Protein AF-A0A2A2RC29-F1 (afdb_monomer_lite)

pLDDT: mean 73.58, std 26.96, range [25.34, 98.88]

Sequence (841 aa):
MHTQARALPAPRGRGKPRPLSRSKAPARAATFPAADDDPPRPARPAPHPARARPPRRGAGRARVPPGRRHPGELRRRPARGSQLLLRPGARRRAVRLDGRFPRRRARAAGAGQVHRRRAAPRARRPPRARSRAAPPRAAGHRARHYLHGLHPAPRRHRVLLHARRRAGPRGALRPPRRPRAGAPLPARGRRRRPLVARHRGSTARGAGPRRRRRPRPRGLVGGSAVNLRRLLLPLALALPVAAPAGYVIEDVAPPPGIRPAIAALTFTPAGELVVATRDGEVWLRARDGAWRRFAAGLDEPTGLIADSARRIHVAHRPEILRAEDLDGDGAAETFGVIGGDWGLSPNYHAFFFGLARDATGALFGAPSLESTVTSGPEQKAAYPNLPVRGPRSLGDVLEFSGHRSETPWRGWMLRITPDGRSEPFASGFRQANGLGLSPEGALFATDNQGDYKPSTGLLHVAAGDFHGHPSGLKWEPGHDPAALSLEGLWRRLKTPAVVFPHGPMGQSPGQPVWDTTRGAFGPYAGQVFVGDYSRLVVRAELEEVAGTWQGACFPFLGRNDAPPHVRGARLKSGSTRAAFGPDGALYLGATAGWGAGEDGLQRVRWDGHASFEVRSWRLTDEGFRLTFTQPADPAHLADPARFPLRRFRYLYHARYGSPRVDETPVALVALRPAADGLSVELIPRELEPGFVYELSLPELRAAEGGPLANSLAYYTLNRRRDGRGTTGGTTRLAAPGEGTRGGRESAADLRAPGALIAAGAEVYRLYCAGCHQPDGRGIPGGAANFLEDRTRLAKPDRDLLALIEQGNEARAMPAFGAILSPLQRQAVLAYLRSAFGAPAP

Foldseek 3Di:
DDDDDDDDDDDDDDDDDDDDDDDDDDDDDDDDDDDDDDDDDDDDDDDDDDDDDDDDDDDDDDDDDDDDDDDDDDDDDDDDDDDDDDDDDDDDDDDDDDDDDDDDDDDDDDDDDDDDDDDDDDDDDDDDDDDDDDDDDDDDDDDDDDDDDDDDDDDDDDDDDDDDDDDDDDDDDDDDDDDDDDDDDDDDDDDDDDDDDDDDDDYDDDDDDDDDDDDYDDDDDDDDDDDDDDDDDPPPPPDPPPAAQQKEKAFQDDDPPDFLQFQAWDAEPVFWIWTDHQQAWIKTADPVGDIDTADGDANRFNEWDHPHLAWIWTDGLAAIWTFGDDPPPSYGPDTDGQAGQQKDDPAPLQTKHDWEAFPQRKTKIAGAWGFCPPPDPVCVVCRVVGDIGAAFDPDAQPDDQRTASTGARHQFMWIQHRNRYTDTFEGAAHRQQAWYAAPVRFIWTWGFFWFLRQAIAIAGGGGHAHAGHGRNCVNPVPDDSVPDDLVVSLLRHDYHQEGQHAFLSAGAKAYKDAQCVCAQSHDQHRWIWIDHLQQWIKIWDWDQAPNGIHFKIFTDFRLLCDPPNYDYDRGWHQFHYWDQTPSSWIKTAHRPSPDNTDRGIMTMGGPPDDAWAFNGWAADQQAIKTFISAAWAVVCQQDQVQWFKWKWFFARHRGIHTDTPPIGTWRFPGKAADPRSGMIGTGTPDDAWLIKMKTFRQPIAHNVRGTHSTGIMITQRQAHNVGDGDRSTRYDHADVVRDRQHPVRLLVPCPDLVSLLVLLLVLCVSHPCSACNNQRCGDPQAGDRLAVPVVVLVDDLVVQLVCQQPPDVSRPGDHCVRRDDSSNSVSNNSNCCVRRHDPDD

Radius of gyration: 39.43 Å; chains: 1; bounding box: 120×120×118 Å

Secondary structure (DSSP, 8-state):
-------------------------------------PPPPPPPP-PPP---PPP----------------------------------------------------------------------------------------------------------------------PPPPPPPPP-----------------------------------------------------------PPP-SEEEEE-PPPTT----EEEEEE-TT--EEEEETTS-EEEE-TT--EEEEE---S---EEEEEETTEEEEEETTEEEEEE-SSSSSS--EEEEEE--S-B-S-TT--EEEEEE-TTS-EEEEEPPEE-TT--HHHHHHGGGS--BS------SSS--SEE--STTTTEEEEEPTT--EEEEEE--S---EEEE-TT--EEEEE--BTTB-SEEEEEE-TT-B-S-GGGGGGSTT--GGG--HHHHHHHB---SEEE-TBTTBSSEEEEEE--STTTT-TTTT-EEEEETTTEEEEEEEEE-SS-EEEEEEEEESSS-STTTEEESPPPTTEEEEEE-TTS-EEEEE-GGGSS---EEEEEEE-S---S-EEEEEE-SSSEEEEESSPBPTTGGG-GGGS-EEEEEEE-SSSSS--EEEEEE--EEEEEE-TTSSEEEEEES---SSEEEEEE-TT-BBTTSPBPSS-EEEEEESB-TTS-B-TTTTEEPPPTT-----TTTGGGGTTSHHHHHHHHHHHIIIIIHHHH-TTS---TTSSPPTTT-GGGTSS-HHHHHHHHHH-BGGGTB---TTTS-HHHHHHHHHHHHHHHPPPP-

Structure (mmCIF, N/CA/C/O backbone):
data_AF-A0A2A2RC29-F1
#
_entry.id   AF-A0A2A2RC29-F1
#
loop_
_atom_site.group_PDB
_atom_site.id
_atom_site.type_symbol
_atom_site.label_atom_id
_atom_site.label_alt_id
_atom_site.label_comp_id
_atom_site.label_asym_id
_atom_site.label_entity_id
_atom_site.label_seq_id
_atom_site.pdbx_PDB_ins_code
_atom_site.Cartn_x
_atom_site.Cartn_y
_atom_site.Cartn_z
_atom_site.occupancy
_atom_site.B_iso_or_equiv
_atom_site.auth_seq_id
_atom_site.auth_comp_id
_atom_site.auth_asym_id
_atom_site.auth_atom_id
_atom_site.pdbx_PDB_model_num
ATOM 1 N N . MET A 1 1 ? 47.752 10.090 -47.793 1.00 35.06 1 MET A N 1
ATOM 2 C CA . MET A 1 1 ? 48.934 9.406 -47.216 1.00 35.06 1 MET A CA 1
ATOM 3 C C . MET A 1 1 ? 48.609 7.920 -47.046 1.00 35.06 1 MET A C 1
ATOM 5 O O . MET A 1 1 ? 47.431 7.595 -47.061 1.00 35.06 1 MET A O 1
ATOM 9 N N . HIS A 1 2 ? 49.640 7.070 -46.991 1.00 32.81 2 HIS A N 1
ATOM 10 C CA . HIS A 1 2 ? 49.686 5.587 -47.013 1.00 32.81 2 HIS A CA 1
ATOM 11 C C . HIS A 1 2 ? 48.441 4.798 -46.521 1.00 32.81 2 HIS A C 1
ATOM 13 O O . HIS A 1 2 ? 47.863 5.177 -45.511 1.00 32.81 2 HIS A O 1
ATOM 19 N N . THR A 1 3 ? 47.892 3.759 -47.192 1.00 35.97 3 THR A N 1
ATOM 20 C CA . THR A 1 3 ? 48.427 2.515 -47.848 1.00 35.97 3 THR A CA 1
ATOM 21 C C . THR A 1 3 ? 48.904 1.437 -46.849 1.00 35.97 3 THR A C 1
ATOM 23 O O . THR A 1 3 ? 49.610 1.800 -45.921 1.00 35.97 3 THR A O 1
ATOM 26 N N . GLN A 1 4 ? 48.646 0.118 -46.984 1.00 38.22 4 GLN A N 1
ATOM 27 C CA . GLN A 1 4 ? 47.944 -0.676 -48.026 1.00 38.22 4 GLN A CA 1
ATOM 28 C C . GLN A 1 4 ? 47.451 -2.067 -47.501 1.00 38.22 4 GLN A C 1
ATOM 30 O O . GLN A 1 4 ? 47.449 -2.302 -46.299 1.00 38.22 4 GLN A O 1
ATOM 35 N N . ALA A 1 5 ? 46.990 -2.961 -48.397 1.00 38.28 5 ALA A N 1
ATOM 36 C CA . ALA A 1 5 ? 46.241 -4.211 -48.126 1.00 38.28 5 ALA A CA 1
ATOM 37 C C . ALA A 1 5 ? 47.074 -5.534 -48.129 1.00 38.28 5 ALA A C 1
ATOM 39 O O . ALA A 1 5 ? 48.299 -5.470 -48.184 1.00 38.28 5 ALA A O 1
ATOM 40 N N . ARG A 1 6 ? 46.372 -6.700 -48.196 1.00 35.47 6 ARG A N 1
ATOM 41 C CA . ARG A 1 6 ? 46.787 -8.148 -48.277 1.00 35.47 6 ARG A CA 1
ATOM 42 C C . ARG A 1 6 ? 46.619 -8.935 -46.952 1.00 35.47 6 ARG A C 1
ATOM 44 O O . ARG A 1 6 ? 46.794 -8.344 -45.899 1.00 35.47 6 ARG A O 1
ATOM 51 N N . ALA A 1 7 ? 46.310 -10.248 -46.910 1.00 32.03 7 ALA A N 1
ATOM 52 C CA . ALA A 1 7 ? 45.766 -11.210 -47.902 1.00 32.03 7 ALA A CA 1
ATOM 53 C C . ALA A 1 7 ? 45.244 -12.518 -47.213 1.00 32.03 7 ALA A C 1
ATOM 55 O O . ALA A 1 7 ? 45.370 -12.671 -46.002 1.00 32.03 7 ALA A O 1
ATOM 56 N N . LEU A 1 8 ? 44.696 -13.467 -47.994 1.00 36.19 8 LEU A N 1
ATOM 57 C CA . LEU A 1 8 ? 44.400 -14.885 -47.658 1.00 36.19 8 LEU A CA 1
ATOM 58 C C . LEU A 1 8 ? 45.206 -15.808 -48.610 1.00 36.19 8 LEU A C 1
ATOM 60 O O . LEU A 1 8 ? 45.517 -15.344 -49.712 1.00 36.19 8 LEU A O 1
ATOM 64 N N . PRO A 1 9 ? 45.566 -17.067 -48.24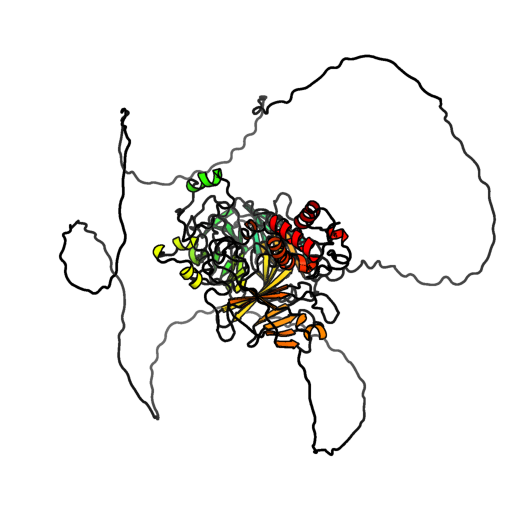6 1.00 47.72 9 PRO A N 1
ATOM 65 C CA . PRO A 1 9 ? 44.706 -18.228 -48.577 1.00 47.72 9 PRO A CA 1
ATOM 66 C C . PRO A 1 9 ? 44.802 -19.465 -47.629 1.00 47.72 9 PRO A C 1
ATOM 68 O O . PRO A 1 9 ? 45.563 -19.493 -46.669 1.00 47.72 9 PRO A O 1
ATOM 71 N N . ALA A 1 10 ? 44.020 -20.510 -47.941 1.00 36.09 10 ALA A N 1
ATOM 72 C CA . ALA A 1 10 ? 44.054 -21.884 -47.381 1.00 36.09 10 ALA A CA 1
ATOM 73 C C . ALA A 1 10 ? 44.662 -22.867 -48.450 1.00 36.09 10 ALA A C 1
ATOM 75 O O . ALA A 1 10 ? 45.294 -22.324 -49.361 1.00 36.09 10 ALA A O 1
ATOM 76 N N . PRO A 1 11 ? 44.489 -24.229 -48.499 1.00 59.06 11 PRO A N 1
ATOM 77 C CA . PRO A 1 11 ? 43.683 -25.173 -47.684 1.00 59.06 11 PRO A CA 1
ATOM 78 C C . PRO A 1 11 ? 44.300 -26.604 -47.456 1.00 59.06 11 PRO A C 1
ATOM 80 O O . PRO A 1 11 ? 45.472 -26.838 -47.725 1.00 59.06 11 PRO A O 1
ATOM 83 N N . ARG A 1 12 ? 43.430 -27.587 -47.110 1.00 33.97 12 ARG A N 1
ATOM 84 C CA . ARG A 1 12 ? 43.559 -29.083 -47.101 1.00 33.97 12 ARG A CA 1
ATOM 85 C C . ARG A 1 12 ? 43.962 -29.734 -45.752 1.00 33.97 12 ARG A C 1
ATOM 87 O O . ARG A 1 12 ? 44.899 -29.281 -45.121 1.00 33.97 12 ARG A O 1
ATOM 94 N N . GLY A 1 13 ? 43.333 -30.836 -45.302 1.00 28.95 13 GLY A N 1
ATOM 95 C CA . GLY A 1 13 ? 42.077 -31.465 -45.764 1.00 28.95 13 GLY A CA 1
ATOM 96 C C . GLY A 1 13 ? 41.855 -32.939 -45.344 1.00 28.95 13 GLY A C 1
ATOM 97 O O . GLY A 1 13 ? 42.695 -33.531 -44.685 1.00 28.95 13 GLY A O 1
ATOM 98 N N . ARG A 1 14 ? 40.758 -33.527 -45.869 1.00 32.22 14 ARG A N 1
ATOM 99 C CA . ARG A 1 14 ? 40.349 -34.963 -45.896 1.00 32.22 14 ARG A CA 1
ATOM 100 C C . ARG A 1 14 ? 39.811 -35.615 -44.599 1.00 32.22 14 ARG A C 1
ATOM 102 O O . ARG A 1 14 ? 40.452 -35.618 -43.563 1.00 32.22 14 ARG A O 1
ATOM 109 N N . GLY A 1 15 ? 38.642 -36.259 -44.737 1.00 27.91 15 GLY A N 1
ATOM 110 C CA . GLY A 1 15 ? 37.956 -37.090 -43.731 1.00 27.91 15 GLY A CA 1
ATOM 111 C C . GLY A 1 15 ? 36.445 -37.168 -44.017 1.00 27.91 15 GLY A C 1
ATOM 112 O O . GLY A 1 15 ? 35.731 -36.199 -43.774 1.00 27.91 15 GLY A O 1
ATOM 113 N N . LYS A 1 16 ? 35.951 -38.257 -44.633 1.00 31.53 16 LYS A N 1
ATOM 114 C CA . LYS A 1 16 ? 34.542 -38.419 -45.079 1.00 31.53 16 LYS A CA 1
ATOM 115 C C . LYS A 1 16 ? 34.203 -39.921 -45.316 1.00 31.53 16 LYS A C 1
ATOM 117 O O . LYS A 1 16 ? 35.120 -40.730 -45.236 1.00 31.53 16 LYS A O 1
ATOM 122 N N . PRO A 1 17 ? 32.934 -40.323 -45.556 1.00 60.78 17 PRO A N 1
ATOM 123 C CA . PRO A 1 17 ? 32.068 -41.015 -44.583 1.00 60.78 17 PRO A CA 1
ATOM 124 C C . PRO A 1 17 ? 31.687 -42.451 -45.031 1.00 60.78 17 PRO A C 1
ATOM 126 O O . PRO A 1 17 ? 32.194 -42.890 -46.056 1.00 60.78 17 PRO A O 1
ATOM 129 N N . ARG A 1 18 ? 30.719 -43.124 -44.366 1.00 36.75 18 ARG A N 1
ATOM 130 C CA . ARG A 1 18 ? 29.594 -43.901 -44.981 1.00 36.75 18 ARG A CA 1
ATOM 131 C C . ARG A 1 18 ? 28.565 -44.412 -43.915 1.00 36.75 18 ARG A C 1
ATOM 133 O O . ARG A 1 18 ? 28.806 -44.149 -42.741 1.00 36.75 18 ARG A O 1
ATOM 140 N N . PRO A 1 19 ? 27.378 -44.968 -44.291 1.00 59.19 19 PRO A N 1
ATOM 141 C CA . PRO A 1 19 ? 26.133 -44.866 -43.497 1.00 59.19 19 PRO A CA 1
ATOM 142 C C . PRO A 1 19 ? 25.357 -46.211 -43.366 1.00 59.19 19 PRO A C 1
ATOM 144 O O . PRO A 1 19 ? 25.976 -47.255 -43.532 1.00 59.19 19 PRO A O 1
ATOM 147 N N . LEU A 1 20 ? 24.018 -46.148 -43.159 1.00 31.28 20 LEU A N 1
ATOM 148 C CA . LEU A 1 20 ? 22.899 -47.113 -43.419 1.00 31.28 20 LEU A CA 1
ATOM 149 C C . LEU A 1 20 ? 21.907 -47.130 -42.219 1.00 31.28 20 LEU A C 1
ATOM 151 O O . LEU A 1 20 ? 22.330 -46.836 -41.110 1.00 31.28 20 LEU A O 1
ATOM 155 N N . SER A 1 21 ? 20.591 -47.410 -42.321 1.00 30.47 21 SER A N 1
ATOM 156 C CA . SER A 1 21 ? 19.686 -47.749 -43.452 1.00 30.47 21 SER A CA 1
ATOM 157 C C . SER A 1 21 ? 18.232 -47.211 -43.231 1.00 30.47 21 SER A C 1
ATOM 159 O O . SER A 1 21 ? 18.038 -46.309 -42.422 1.00 30.47 21 SER A O 1
ATOM 161 N N . ARG A 1 22 ? 17.213 -47.696 -43.979 1.00 34.91 22 ARG A N 1
ATOM 162 C CA . ARG A 1 22 ? 15.808 -47.194 -44.028 1.00 34.91 22 ARG A CA 1
ATOM 163 C C . ARG A 1 22 ? 14.739 -48.268 -43.701 1.00 34.91 22 ARG A C 1
ATOM 165 O O . ARG A 1 22 ? 14.815 -49.358 -44.256 1.00 34.91 22 ARG A O 1
ATOM 172 N N . SER A 1 23 ? 13.642 -47.859 -43.048 1.00 30.03 23 SER A N 1
ATOM 173 C CA . SER A 1 23 ? 12.230 -48.312 -43.223 1.00 30.03 23 SER A CA 1
ATOM 174 C C . SER A 1 23 ? 11.292 -47.197 -42.680 1.00 30.03 23 SER A C 1
ATOM 176 O O . SER A 1 23 ? 11.787 -46.325 -41.971 1.00 30.03 23 SER A O 1
ATOM 178 N N . LYS A 1 24 ? 9.999 -46.975 -42.996 1.00 31.06 24 LYS A N 1
ATOM 179 C CA . LYS A 1 24 ? 8.910 -47.573 -43.820 1.00 31.06 24 LYS A CA 1
ATOM 180 C C . LYS A 1 24 ? 7.951 -48.642 -43.226 1.00 31.06 24 LYS A C 1
ATOM 182 O O . LYS A 1 24 ? 8.068 -49.803 -43.582 1.00 31.06 24 LYS A O 1
ATOM 187 N N . ALA A 1 25 ? 6.895 -48.132 -42.560 1.00 30.48 25 ALA A N 1
ATOM 188 C CA . ALA A 1 25 ? 5.443 -48.423 -42.751 1.00 30.48 25 ALA A CA 1
ATOM 189 C C . ALA A 1 25 ? 4.873 -49.844 -42.436 1.00 30.48 25 ALA A C 1
ATOM 191 O O . ALA A 1 25 ? 5.657 -50.779 -42.323 1.00 30.48 25 ALA A O 1
ATOM 192 N N . PRO A 1 26 ? 3.528 -50.072 -42.402 1.00 51.44 26 PRO A N 1
ATOM 193 C CA . PRO A 1 26 ? 2.386 -49.164 -42.146 1.00 51.44 26 PRO A CA 1
ATOM 194 C C . PRO A 1 26 ? 1.284 -49.700 -41.166 1.00 51.44 26 PRO A C 1
ATOM 196 O O . PRO A 1 26 ? 1.188 -50.889 -40.900 1.00 51.44 26 PRO A O 1
ATOM 199 N N . ALA A 1 27 ? 0.393 -48.792 -40.736 1.00 30.16 27 ALA A N 1
ATOM 200 C CA . ALA A 1 27 ? -1.065 -48.921 -40.478 1.00 30.16 27 ALA A CA 1
ATOM 201 C C . ALA A 1 27 ? -1.732 -50.166 -39.818 1.00 30.16 27 ALA A C 1
ATOM 203 O O . ALA A 1 27 ? -1.671 -51.282 -40.328 1.00 30.16 27 ALA A O 1
ATOM 204 N N . ARG A 1 28 ? -2.633 -49.891 -38.852 1.00 27.69 28 ARG A N 1
ATOM 205 C CA . ARG A 1 28 ? -3.994 -50.481 -38.742 1.00 27.69 28 ARG A CA 1
ATOM 206 C C . ARG A 1 28 ? -4.916 -49.583 -37.896 1.00 27.69 28 ARG A C 1
ATOM 208 O O . ARG A 1 28 ? -4.420 -48.699 -37.205 1.00 27.69 28 ARG A O 1
ATOM 215 N N . ALA A 1 29 ? -6.236 -49.777 -37.986 1.00 31.00 29 ALA A N 1
ATOM 216 C CA . ALA A 1 29 ? -7.248 -48.930 -37.341 1.00 31.00 29 ALA A CA 1
ATOM 217 C C . ALA A 1 29 ? -8.412 -49.742 -36.735 1.00 31.00 29 ALA A C 1
ATOM 219 O O . ALA A 1 29 ? -8.773 -50.786 -37.274 1.00 31.00 29 ALA A O 1
ATOM 220 N N . ALA A 1 30 ? -8.996 -49.211 -35.656 1.00 28.84 30 ALA A N 1
ATOM 221 C CA . ALA A 1 30 ? -10.300 -49.537 -35.060 1.00 28.84 30 ALA A CA 1
ATOM 222 C C . ALA A 1 30 ? -10.688 -48.314 -34.189 1.00 28.84 30 ALA A C 1
ATOM 224 O O . ALA A 1 30 ? -9.869 -47.883 -33.384 1.00 28.84 30 ALA A O 1
ATOM 225 N N . THR A 1 31 ? -11.711 -47.507 -34.501 1.00 28.00 31 THR A N 1
ATOM 226 C CA . THR A 1 31 ? -13.172 -47.698 -34.318 1.00 28.00 31 THR A CA 1
ATOM 227 C C . THR A 1 31 ? -13.629 -47.797 -32.855 1.00 28.00 31 THR A C 1
ATOM 229 O O . THR A 1 31 ? -13.184 -48.669 -32.118 1.00 28.00 31 THR A O 1
ATOM 232 N N . PHE A 1 32 ? -14.546 -46.892 -32.481 1.00 34.31 32 PHE A N 1
ATOM 233 C CA . PHE A 1 32 ? -15.214 -46.757 -31.174 1.00 34.31 32 PHE A CA 1
ATOM 234 C C . PHE A 1 32 ? -16.062 -47.998 -30.795 1.00 34.31 32 PHE A C 1
ATOM 236 O O . PHE A 1 32 ? -16.360 -48.820 -31.663 1.00 34.31 32 PHE A O 1
ATOM 243 N N . PRO A 1 33 ? -16.475 -48.128 -29.517 1.00 38.88 33 PRO A N 1
ATOM 244 C CA . PRO A 1 33 ? -17.733 -47.489 -29.092 1.00 38.88 33 PRO A CA 1
ATOM 245 C C . PRO A 1 33 ? -17.566 -46.496 -27.924 1.00 38.88 33 PRO A C 1
ATOM 247 O O . PRO A 1 33 ? -16.510 -46.415 -27.302 1.00 38.88 33 PRO A O 1
ATOM 250 N N . ALA A 1 34 ? -18.632 -45.749 -27.633 1.00 32.78 34 ALA A N 1
ATOM 251 C CA . ALA A 1 34 ? -18.795 -44.951 -26.417 1.00 32.78 34 ALA A CA 1
ATOM 252 C C . ALA A 1 34 ? -19.962 -45.509 -25.581 1.00 32.78 34 ALA A C 1
ATOM 254 O O . ALA A 1 34 ? -20.892 -46.083 -26.147 1.00 32.78 34 ALA A O 1
ATOM 255 N N . ALA A 1 35 ? -19.906 -45.317 -24.263 1.00 29.36 35 ALA A N 1
ATOM 256 C CA . ALA A 1 35 ? -21.002 -45.525 -23.317 1.00 29.36 35 ALA A CA 1
ATOM 257 C C . ALA A 1 35 ? -20.781 -44.627 -22.083 1.00 29.36 35 ALA A C 1
ATOM 259 O O . ALA A 1 35 ? -19.648 -44.216 -21.816 1.00 29.36 35 ALA A O 1
ATOM 260 N N . ASP A 1 36 ? -21.865 -44.295 -21.390 1.00 30.91 36 ASP A N 1
ATOM 261 C CA . ASP A 1 36 ? -21.929 -43.344 -20.274 1.00 30.91 36 ASP A CA 1
ATOM 262 C C . ASP A 1 36 ? -21.401 -43.906 -18.939 1.00 30.91 36 ASP A C 1
ATOM 264 O O . ASP A 1 36 ? -21.341 -45.121 -18.768 1.00 30.91 36 ASP A O 1
ATOM 268 N N . ASP A 1 37 ? -21.102 -43.022 -17.972 1.00 30.33 37 ASP A N 1
ATOM 269 C CA . ASP A 1 37 ? -21.555 -43.200 -16.577 1.00 30.33 37 ASP A CA 1
ATOM 270 C C . ASP A 1 37 ? -21.432 -41.912 -15.716 1.00 30.33 37 ASP A C 1
ATOM 272 O O . ASP A 1 37 ? -20.758 -40.946 -16.085 1.00 30.33 37 ASP A O 1
ATOM 276 N N . ASP A 1 38 ? -22.143 -41.891 -14.581 1.00 31.39 38 ASP A N 1
ATOM 277 C CA . ASP A 1 38 ? -22.483 -40.714 -13.747 1.00 31.39 38 ASP A CA 1
ATOM 278 C C . ASP A 1 38 ? -21.303 -40.042 -12.978 1.00 31.39 38 ASP A C 1
ATOM 280 O O . ASP A 1 38 ? -20.370 -40.716 -12.526 1.00 31.39 38 ASP A O 1
ATOM 284 N N . PRO A 1 39 ? -21.357 -38.719 -12.685 1.00 36.69 39 PRO A N 1
ATOM 285 C CA . PRO A 1 39 ? -20.415 -38.061 -11.778 1.00 36.69 39 PRO A CA 1
ATOM 286 C C . PRO A 1 39 ? -20.733 -38.349 -10.290 1.00 36.69 39 PRO A C 1
ATOM 288 O O . PRO A 1 39 ? -21.889 -38.261 -9.861 1.00 36.69 39 PRO A O 1
ATOM 291 N N . PRO A 1 40 ? -19.723 -38.615 -9.435 1.00 35.75 40 PRO A N 1
ATOM 292 C CA . PRO A 1 40 ? -19.950 -39.031 -8.052 1.00 35.75 40 PRO A CA 1
ATOM 293 C C . PRO A 1 40 ? -20.492 -37.901 -7.161 1.00 35.75 40 PRO A C 1
ATOM 295 O O . PRO A 1 40 ? -19.892 -36.832 -7.026 1.00 35.75 40 PRO A O 1
ATOM 298 N N . ARG A 1 41 ? -21.610 -38.164 -6.471 1.00 33.12 41 ARG A N 1
ATOM 299 C CA . ARG A 1 41 ? -22.168 -37.262 -5.446 1.00 33.12 41 ARG A CA 1
ATOM 300 C C . ARG A 1 41 ? -21.316 -37.274 -4.161 1.00 33.12 41 ARG A C 1
ATOM 302 O O . ARG A 1 41 ? -20.838 -38.335 -3.761 1.00 33.12 41 ARG A O 1
ATOM 309 N N . PRO A 1 42 ? -21.164 -36.134 -3.458 1.00 38.94 42 PRO A N 1
ATOM 310 C CA . PRO A 1 42 ? -20.351 -36.057 -2.246 1.00 38.94 42 PRO A CA 1
ATOM 311 C C . PRO A 1 42 ? -21.005 -36.762 -1.047 1.00 38.94 42 PRO A C 1
ATOM 313 O O . PRO A 1 42 ? -22.197 -36.597 -0.776 1.00 38.94 42 PRO A O 1
ATOM 316 N N . ALA A 1 43 ? -20.200 -37.501 -0.280 1.00 32.78 43 ALA A N 1
ATOM 317 C CA . ALA A 1 43 ? -20.625 -38.125 0.972 1.00 32.78 43 ALA A CA 1
ATOM 318 C C . ALA A 1 43 ? -20.864 -37.087 2.089 1.00 32.78 43 ALA A C 1
ATOM 320 O O . ALA A 1 43 ? -20.161 -36.080 2.195 1.00 32.78 43 ALA A O 1
ATOM 321 N N . ARG A 1 44 ? -21.850 -37.350 2.958 1.00 33.06 44 ARG A N 1
ATOM 322 C CA . ARG A 1 44 ? -22.145 -36.520 4.141 1.00 33.06 44 ARG A CA 1
ATOM 323 C C . ARG A 1 44 ? -21.135 -36.784 5.273 1.00 33.06 44 ARG A C 1
ATOM 325 O O . ARG A 1 44 ? -20.810 -37.946 5.507 1.00 33.06 44 ARG A O 1
ATOM 332 N N . PRO A 1 45 ? -20.706 -35.762 6.038 1.00 36.41 45 PRO A N 1
ATOM 333 C CA . PRO A 1 45 ? -19.914 -35.964 7.249 1.00 36.41 45 PRO A CA 1
ATOM 334 C C . PRO A 1 45 ? -20.774 -36.457 8.427 1.00 36.41 45 PRO A C 1
ATOM 336 O O . PRO A 1 45 ? -21.909 -36.015 8.611 1.00 36.41 45 PRO A O 1
ATOM 339 N N . ALA A 1 46 ? -20.196 -37.330 9.256 1.00 31.19 46 ALA A N 1
ATOM 340 C CA . ALA A 1 46 ? -20.719 -37.755 10.560 1.00 31.19 46 ALA A CA 1
ATOM 341 C C . ALA A 1 46 ? -19.924 -37.075 11.712 1.00 31.19 46 ALA A C 1
ATOM 343 O O . ALA A 1 46 ? -18.845 -36.536 11.455 1.00 31.19 46 ALA A O 1
ATOM 344 N N . PRO A 1 47 ? -20.454 -37.002 12.952 1.00 42.31 47 PRO A N 1
ATOM 345 C CA . PRO A 1 47 ? -20.137 -35.894 13.865 1.00 42.31 47 PRO A CA 1
ATOM 346 C C . PRO A 1 47 ? -18.939 -36.085 14.818 1.00 42.31 47 PRO A C 1
ATOM 348 O O . PRO A 1 47 ? -18.432 -37.181 15.040 1.00 42.31 47 PRO A O 1
ATOM 351 N N . HIS A 1 48 ? -18.536 -34.967 15.436 1.00 38.16 48 HIS A N 1
ATOM 352 C CA . HIS A 1 48 ? -17.512 -34.861 16.484 1.00 38.16 48 HIS A CA 1
ATOM 353 C C . HIS A 1 48 ? -17.759 -35.743 17.730 1.00 38.16 48 HIS A C 1
ATOM 355 O O . HIS A 1 48 ? -18.864 -35.723 18.275 1.00 38.16 48 HIS A O 1
ATOM 361 N N . PRO A 1 49 ? -16.697 -36.328 18.320 1.00 40.56 49 PRO A N 1
ATOM 362 C CA . PRO A 1 49 ? -16.607 -36.599 19.755 1.00 40.56 49 PRO A CA 1
ATOM 363 C C . PRO A 1 49 ? -16.073 -35.378 20.541 1.00 40.56 49 PRO A C 1
ATOM 365 O O . PRO A 1 49 ? -15.450 -34.473 19.981 1.00 40.56 49 PRO A O 1
ATOM 368 N N . ALA A 1 50 ? -16.322 -35.345 21.855 1.00 29.84 50 ALA A N 1
ATOM 369 C CA . ALA A 1 50 ? -16.096 -34.176 22.716 1.00 29.84 50 ALA A CA 1
ATOM 370 C C . ALA A 1 50 ? -14.785 -34.208 23.547 1.00 29.84 50 ALA A C 1
ATOM 372 O O . ALA A 1 50 ? -13.962 -35.114 23.450 1.00 29.84 50 ALA A O 1
ATOM 373 N N . ARG A 1 51 ? -14.590 -33.163 24.366 1.00 36.88 51 ARG A N 1
ATOM 374 C CA . ARG A 1 51 ? -13.378 -32.868 25.161 1.00 36.88 51 ARG A CA 1
ATOM 375 C C . ARG A 1 51 ? -13.069 -33.905 26.255 1.00 36.88 51 ARG A C 1
ATOM 377 O O . ARG A 1 51 ? -13.971 -34.323 26.973 1.00 36.88 51 ARG A O 1
ATOM 384 N N . ALA A 1 52 ? -11.778 -34.116 26.531 1.00 28.70 52 ALA A N 1
ATOM 385 C CA . ALA A 1 52 ? -11.268 -34.698 27.781 1.00 28.70 52 ALA A CA 1
ATOM 386 C C . ALA A 1 52 ? -10.126 -33.840 28.380 1.00 28.70 52 ALA A C 1
ATOM 388 O O . ALA A 1 52 ? -9.508 -33.039 27.678 1.00 28.70 52 ALA A O 1
ATOM 389 N N . ARG A 1 53 ? -9.868 -33.968 29.692 1.00 31.42 53 ARG A N 1
ATOM 390 C CA . ARG A 1 53 ? -8.825 -33.226 30.443 1.00 31.42 53 ARG A CA 1
ATOM 391 C C . ARG A 1 53 ? -7.531 -34.054 30.602 1.00 31.42 53 ARG A C 1
ATOM 393 O O . ARG A 1 53 ? -7.617 -35.278 30.629 1.00 31.42 53 ARG A O 1
ATOM 400 N N . PRO A 1 54 ? -6.352 -33.423 30.785 1.00 38.31 54 PRO A N 1
ATOM 401 C CA . PRO A 1 54 ? -5.091 -34.136 31.005 1.00 38.31 54 PRO A CA 1
ATOM 402 C C . PRO A 1 54 ? -4.898 -34.597 32.470 1.00 38.31 54 PRO A C 1
ATOM 404 O O . PRO A 1 54 ? -5.248 -33.852 33.392 1.00 38.31 54 PRO A O 1
ATOM 407 N N . PRO A 1 55 ? -4.282 -35.772 32.715 1.00 39.53 55 PRO A N 1
ATOM 408 C CA . PRO A 1 55 ? -3.863 -36.219 34.047 1.00 39.53 55 PRO A CA 1
ATOM 409 C C . PRO A 1 55 ? -2.491 -35.647 34.468 1.00 39.53 55 PRO A C 1
ATOM 411 O O . PRO A 1 55 ? -1.737 -35.103 33.660 1.00 39.53 55 PRO A O 1
ATOM 414 N N . ARG A 1 56 ? -2.139 -35.792 35.755 1.00 32.91 56 ARG A N 1
ATOM 415 C CA . ARG A 1 56 ? -0.839 -35.397 36.337 1.00 32.91 56 ARG A CA 1
ATOM 416 C C . ARG A 1 56 ? -0.020 -36.620 36.778 1.00 32.91 56 ARG A C 1
ATOM 418 O O . ARG A 1 56 ? -0.581 -37.521 37.379 1.00 32.91 56 ARG A O 1
ATOM 425 N N . ARG A 1 57 ? 1.308 -36.524 36.606 1.00 34.75 57 ARG A N 1
ATOM 426 C CA . ARG A 1 57 ? 2.407 -37.151 37.388 1.00 34.75 57 ARG A CA 1
ATOM 427 C C . ARG A 1 57 ? 2.282 -38.632 37.819 1.00 34.75 57 ARG A C 1
ATOM 429 O O . ARG A 1 57 ? 1.574 -38.952 38.764 1.00 34.75 57 ARG A O 1
ATOM 436 N N . GLY A 1 58 ? 3.192 -39.457 37.297 1.00 26.69 58 GLY A N 1
ATOM 437 C CA . GLY A 1 58 ? 3.698 -40.697 37.912 1.00 26.69 58 GLY A CA 1
ATOM 438 C C . GLY A 1 58 ? 5.217 -40.801 37.683 1.00 26.69 58 GLY A C 1
ATOM 439 O O . GLY A 1 58 ? 5.735 -40.100 36.813 1.00 26.69 58 GLY A O 1
ATOM 440 N N . ALA A 1 59 ? 5.949 -41.605 38.463 1.00 30.45 59 ALA A N 1
ATOM 441 C CA . ALA A 1 59 ? 7.420 -41.679 38.414 1.00 30.45 59 ALA A CA 1
ATOM 442 C C . ALA A 1 59 ? 7.939 -43.125 38.284 1.00 30.45 59 ALA A C 1
ATOM 444 O O . ALA A 1 59 ? 7.327 -44.042 38.824 1.00 30.45 59 ALA A O 1
ATOM 445 N N . GLY A 1 60 ? 9.090 -43.328 37.624 1.00 26.59 60 GLY A N 1
ATOM 446 C CA . GLY A 1 60 ? 9.697 -44.655 37.438 1.00 26.59 60 GLY A CA 1
ATOM 447 C C . GLY A 1 60 ? 11.181 -44.619 37.038 1.00 26.59 60 GLY A C 1
ATOM 448 O O . GLY A 1 60 ? 11.572 -43.891 36.132 1.00 26.59 60 GLY A O 1
ATOM 449 N N . ARG A 1 61 ? 12.008 -45.405 37.743 1.00 29.66 61 ARG A N 1
ATOM 450 C CA . ARG A 1 61 ? 13.459 -45.634 37.521 1.00 29.66 61 ARG A CA 1
ATOM 451 C C . ARG A 1 61 ? 13.645 -46.527 36.268 1.00 29.66 61 ARG A C 1
ATOM 453 O O . ARG A 1 61 ? 12.843 -47.431 36.096 1.00 29.66 61 ARG A O 1
ATOM 460 N N . ALA A 1 62 ? 14.539 -46.304 35.294 1.00 28.59 62 ALA A N 1
ATOM 461 C CA . ALA A 1 62 ? 16.005 -46.109 35.268 1.00 28.59 62 ALA A CA 1
ATOM 462 C C . ALA A 1 62 ? 16.853 -47.411 35.262 1.00 28.59 62 ALA A C 1
ATOM 464 O O . ALA A 1 62 ? 16.908 -48.081 36.291 1.00 28.59 62 ALA A O 1
ATOM 465 N N . ARG A 1 63 ? 17.580 -47.698 34.152 1.00 26.89 63 ARG A N 1
ATOM 466 C CA . ARG A 1 63 ? 18.936 -48.327 34.078 1.00 26.89 63 ARG A CA 1
ATOM 467 C C . ARG A 1 63 ? 19.479 -48.480 32.631 1.00 26.89 63 ARG A C 1
ATOM 469 O O . ARG A 1 63 ? 18.713 -48.430 31.677 1.00 26.89 63 ARG A O 1
ATOM 476 N N . VAL A 1 64 ? 20.814 -48.592 32.528 1.00 29.86 64 VAL A N 1
ATOM 477 C CA . VAL A 1 64 ? 21.774 -48.588 31.374 1.00 29.86 64 VAL A CA 1
ATOM 478 C C . VAL A 1 64 ? 23.099 -49.205 31.941 1.00 29.86 64 VAL A C 1
ATOM 480 O O . VAL A 1 64 ? 23.228 -49.049 33.164 1.00 29.86 64 VAL A O 1
ATOM 483 N N . PRO A 1 65 ? 24.094 -49.860 31.253 1.00 55.62 65 PRO A N 1
ATOM 484 C CA . PRO A 1 65 ? 24.572 -49.905 29.833 1.00 55.62 65 PRO A CA 1
ATOM 485 C C . PRO A 1 65 ? 24.556 -51.386 29.266 1.00 55.62 65 PRO A C 1
ATOM 487 O O . PRO A 1 65 ? 23.649 -52.076 29.728 1.00 55.62 65 PRO A O 1
ATOM 490 N N . PRO A 1 66 ? 25.425 -51.957 28.355 1.00 51.66 66 PRO A N 1
ATOM 491 C CA . PRO A 1 66 ? 26.639 -51.438 27.674 1.00 51.66 66 PRO A CA 1
ATOM 492 C C . PRO A 1 66 ? 27.037 -51.858 26.220 1.00 51.66 66 PRO A C 1
ATOM 494 O O . PRO A 1 66 ? 26.918 -53.004 25.805 1.00 51.66 66 PRO A O 1
ATOM 497 N N . GLY A 1 67 ? 27.816 -50.959 25.584 1.00 29.03 67 GLY A N 1
ATOM 498 C CA . GLY A 1 67 ? 29.029 -51.286 24.793 1.00 29.03 67 GLY A CA 1
ATOM 499 C C . GLY A 1 67 ? 28.889 -51.392 23.262 1.00 29.03 67 GLY A C 1
ATOM 500 O O . GLY A 1 67 ? 27.794 -51.578 22.759 1.00 29.03 67 GLY A O 1
ATOM 501 N N . ARG A 1 68 ? 29.961 -51.318 22.445 1.00 31.41 68 ARG A N 1
ATOM 502 C CA . ARG A 1 68 ? 31.393 -50.906 22.602 1.00 31.41 68 ARG A CA 1
ATOM 503 C C . ARG A 1 68 ? 31.976 -50.920 21.151 1.00 31.41 68 ARG A C 1
ATOM 505 O O . ARG A 1 68 ? 31.737 -51.905 20.471 1.00 31.41 68 ARG A O 1
ATOM 512 N N . ARG A 1 69 ? 32.685 -49.935 20.569 1.00 29.36 69 ARG A N 1
ATOM 513 C CA . ARG A 1 69 ? 34.046 -49.408 20.858 1.00 29.36 69 ARG A CA 1
ATOM 514 C C . ARG A 1 69 ? 34.376 -48.153 19.994 1.00 29.36 69 ARG A C 1
ATOM 516 O O . ARG A 1 69 ? 33.667 -47.832 19.053 1.00 29.36 69 ARG A O 1
ATOM 523 N N . HIS A 1 70 ? 35.492 -47.505 20.340 1.00 28.45 70 HIS A N 1
ATOM 524 C CA . HIS A 1 70 ? 36.209 -46.386 19.680 1.00 28.45 70 HIS A CA 1
ATOM 525 C C . HIS A 1 70 ? 37.365 -46.921 18.771 1.00 28.45 70 HIS A C 1
ATOM 527 O O . HIS A 1 70 ? 37.507 -48.149 18.761 1.00 28.45 70 HIS A O 1
ATOM 533 N N . PRO A 1 71 ? 38.209 -46.122 18.048 1.00 53.16 71 PRO A N 1
ATOM 534 C CA . PRO A 1 71 ? 38.680 -44.742 18.318 1.00 53.16 71 PRO A CA 1
ATOM 535 C C . PRO A 1 71 ? 38.532 -43.704 17.173 1.00 53.16 71 PRO A C 1
ATOM 537 O O . PRO A 1 71 ? 38.169 -44.047 16.058 1.00 53.16 71 PRO A O 1
ATOM 540 N N . GLY A 1 72 ? 38.764 -42.401 17.414 1.00 29.33 72 GLY A N 1
ATOM 541 C CA . GLY A 1 72 ? 39.556 -41.832 18.524 1.00 29.33 72 GLY A CA 1
ATOM 542 C C . GLY A 1 72 ? 39.158 -40.459 19.082 1.00 29.33 72 GLY A C 1
ATOM 543 O O . GLY A 1 72 ? 38.142 -40.353 19.761 1.00 29.33 72 GLY A O 1
ATOM 544 N N . GLU A 1 73 ? 40.062 -39.480 18.952 1.00 33.81 73 GLU A N 1
ATOM 545 C CA . GLU A 1 73 ? 40.217 -38.325 19.868 1.00 33.81 73 GLU A CA 1
ATOM 546 C C . GLU A 1 73 ? 40.219 -36.984 19.055 1.00 33.81 73 GLU A C 1
ATOM 548 O O . GLU A 1 73 ? 39.342 -36.854 18.211 1.00 33.81 73 GLU A O 1
ATOM 553 N N . LEU A 1 74 ? 41.042 -35.926 19.166 1.00 30.64 74 LEU A N 1
ATOM 554 C CA . LEU A 1 74 ? 42.288 -35.667 19.897 1.00 30.64 74 LEU A CA 1
ATOM 555 C C . LEU A 1 74 ? 42.409 -34.179 20.324 1.00 30.64 74 LEU A C 1
ATOM 557 O O . LEU A 1 74 ? 43.190 -33.417 19.763 1.00 30.64 74 LEU A O 1
ATOM 561 N N . ARG A 1 75 ? 41.727 -33.832 21.430 1.00 33.72 75 ARG A N 1
ATOM 562 C CA . ARG A 1 75 ? 42.041 -32.702 22.353 1.00 33.72 75 ARG A CA 1
ATOM 563 C C . ARG A 1 75 ? 41.834 -31.245 21.859 1.00 33.72 75 ARG A C 1
ATOM 565 O O . ARG A 1 75 ? 41.764 -30.976 20.674 1.00 33.72 75 ARG A O 1
ATOM 572 N N . ARG A 1 76 ? 41.691 -30.241 22.753 1.00 28.48 76 ARG A N 1
ATOM 573 C CA . ARG A 1 76 ? 41.741 -30.227 24.244 1.00 28.48 76 ARG A CA 1
ATOM 574 C C . ARG A 1 76 ? 40.723 -29.240 24.872 1.00 28.48 76 ARG A C 1
ATOM 576 O O . ARG A 1 76 ? 40.314 -28.271 24.251 1.00 28.48 76 ARG A O 1
ATOM 583 N N . ARG A 1 77 ? 40.341 -29.518 26.128 1.00 27.89 77 ARG A N 1
ATOM 584 C CA . ARG A 1 77 ? 39.536 -28.696 27.082 1.00 27.89 77 ARG A CA 1
ATOM 585 C C . ARG A 1 77 ? 40.480 -27.796 27.947 1.00 27.89 77 ARG A C 1
ATOM 587 O O . ARG A 1 77 ? 41.676 -27.888 27.663 1.00 27.89 77 ARG A O 1
ATOM 594 N N . PRO A 1 78 ? 40.085 -27.055 29.033 1.00 48.62 78 PRO A N 1
ATOM 595 C CA . PRO A 1 78 ? 38.798 -26.946 29.783 1.00 48.62 78 PRO A CA 1
ATOM 596 C C . PRO A 1 78 ? 38.425 -25.474 30.199 1.00 48.62 78 PRO A C 1
ATOM 598 O O . PRO A 1 78 ? 38.948 -24.561 29.580 1.00 48.62 78 PRO A O 1
ATOM 601 N N . ALA A 1 79 ? 37.547 -25.107 31.164 1.00 30.05 79 ALA A N 1
ATOM 602 C CA . ALA A 1 79 ? 36.712 -25.803 32.173 1.00 30.05 79 ALA A CA 1
ATOM 603 C C . ALA A 1 79 ? 35.473 -24.962 32.628 1.00 30.05 79 ALA A C 1
ATOM 605 O O . ALA A 1 79 ? 35.513 -23.751 32.482 1.00 30.05 79 ALA A O 1
ATOM 606 N N . ARG A 1 80 ? 34.458 -25.626 33.239 1.00 30.34 80 ARG A N 1
ATOM 607 C CA . ARG A 1 80 ? 33.554 -25.251 34.389 1.00 30.34 80 ARG A CA 1
ATOM 608 C C . ARG A 1 80 ? 33.146 -23.761 34.583 1.00 30.34 80 ARG A C 1
ATOM 610 O O . ARG A 1 80 ? 34.000 -22.897 34.587 1.00 30.34 80 ARG A O 1
ATOM 617 N N . GLY A 1 81 ? 31.883 -23.380 34.828 1.00 27.45 81 GLY A N 1
ATOM 618 C CA . GLY A 1 81 ? 30.931 -23.816 35.887 1.00 27.45 81 GLY A CA 1
ATOM 619 C C . GLY A 1 81 ? 30.655 -22.610 36.829 1.00 27.45 81 GLY A C 1
ATOM 620 O O . GLY A 1 81 ? 31.549 -21.788 36.973 1.00 27.45 81 GLY A O 1
ATOM 621 N N . SER A 1 82 ? 29.499 -22.360 37.464 1.00 28.78 82 SER A N 1
ATOM 622 C CA . SER A 1 82 ? 28.328 -23.195 37.816 1.00 28.78 82 SER A CA 1
ATOM 623 C C . SER A 1 82 ? 27.016 -22.356 37.908 1.00 28.78 82 SER A C 1
ATOM 625 O O . SER A 1 82 ? 26.982 -21.217 37.456 1.00 28.78 82 SER A O 1
ATOM 627 N N . GLN A 1 83 ? 25.918 -22.924 38.439 1.00 30.52 83 GLN A N 1
ATOM 628 C CA . GLN A 1 83 ? 24.540 -22.374 38.437 1.00 30.52 83 GLN A CA 1
ATOM 629 C C . GLN A 1 83 ? 24.100 -21.657 39.748 1.00 30.52 83 GLN A C 1
ATOM 631 O O . GLN A 1 83 ? 24.841 -21.657 40.725 1.00 30.52 83 GLN A O 1
ATOM 636 N N . LEU A 1 84 ? 22.819 -21.219 39.760 1.00 26.88 84 LEU A N 1
ATOM 637 C CA . LEU A 1 84 ? 21.940 -20.723 40.853 1.00 26.88 84 LEU A CA 1
ATOM 638 C C . LEU A 1 84 ? 21.951 -19.205 41.151 1.00 26.88 84 LEU A C 1
ATOM 640 O O . LEU A 1 84 ? 22.957 -18.544 40.941 1.00 26.88 84 LEU A O 1
ATOM 644 N N . LEU A 1 85 ? 20.904 -18.607 41.755 1.00 28.41 85 LEU A N 1
ATOM 645 C CA . LEU A 1 85 ? 19.427 -18.652 41.564 1.00 28.41 85 LEU A CA 1
ATOM 646 C C . LEU A 1 85 ? 18.765 -17.682 42.585 1.00 28.41 85 LEU A C 1
ATOM 648 O O . LEU A 1 85 ? 19.318 -17.449 43.652 1.00 28.41 85 LEU A O 1
ATOM 652 N N . LEU A 1 86 ? 17.526 -17.248 42.306 1.00 27.20 86 LEU A N 1
ATOM 653 C CA . LEU A 1 86 ? 16.555 -16.610 43.229 1.00 27.20 86 LEU A CA 1
ATOM 654 C C . LEU A 1 86 ? 16.721 -15.117 43.628 1.00 27.20 86 LEU A C 1
ATOM 656 O O . LEU A 1 86 ? 17.701 -14.438 43.349 1.00 27.20 86 LEU A O 1
ATOM 660 N N . ARG A 1 87 ? 15.608 -14.606 44.178 1.00 25.95 87 ARG A N 1
ATOM 661 C CA . ARG A 1 87 ? 15.175 -13.222 44.496 1.00 25.95 87 ARG A CA 1
ATOM 662 C C . ARG A 1 87 ? 14.788 -13.165 46.007 1.00 25.95 87 ARG A C 1
ATOM 664 O O . ARG A 1 87 ? 14.847 -14.214 46.641 1.00 25.95 87 ARG A O 1
ATOM 671 N N . PRO A 1 88 ? 14.121 -12.113 46.543 1.00 45.47 88 PRO A N 1
ATOM 672 C CA . PRO A 1 88 ? 14.390 -10.665 46.515 1.00 45.47 88 PRO A CA 1
ATOM 673 C C . PRO A 1 88 ? 14.363 -10.010 47.927 1.00 45.47 88 PRO A C 1
ATOM 675 O O . PRO A 1 88 ? 13.782 -10.540 48.868 1.00 45.47 88 PRO A O 1
ATOM 678 N N . GLY A 1 89 ? 14.822 -8.758 48.034 1.00 26.14 89 GLY A N 1
ATOM 679 C CA . GLY A 1 89 ? 14.457 -7.834 49.123 1.00 26.14 89 GLY A CA 1
ATOM 680 C C . GLY A 1 89 ? 15.224 -6.509 48.992 1.00 26.14 89 GLY A C 1
ATOM 681 O O . GLY A 1 89 ? 16.387 -6.557 48.622 1.00 26.14 89 GLY A O 1
ATOM 682 N N . ALA A 1 90 ? 14.740 -5.279 49.203 1.00 27.86 90 ALA A N 1
ATOM 683 C CA . ALA A 1 90 ? 13.500 -4.641 49.679 1.00 27.86 90 ALA A CA 1
ATOM 684 C C . ALA A 1 90 ? 13.869 -3.605 50.766 1.00 27.86 90 ALA A C 1
ATOM 686 O O . ALA A 1 90 ? 14.633 -3.916 51.670 1.00 27.86 90 ALA A O 1
ATOM 687 N N . ARG A 1 91 ? 13.238 -2.415 50.721 1.00 30.02 91 ARG A N 1
ATOM 688 C CA . ARG A 1 91 ? 13.469 -1.223 51.587 1.00 30.02 91 ARG A CA 1
ATOM 689 C C . ARG A 1 91 ? 14.795 -0.501 51.263 1.00 30.02 91 ARG A C 1
ATOM 691 O O . ARG A 1 91 ? 15.853 -1.101 51.242 1.00 30.02 91 ARG A O 1
ATOM 698 N N . ARG A 1 92 ? 14.781 0.758 50.804 1.00 28.56 92 ARG A N 1
ATOM 699 C CA . ARG A 1 92 ? 14.374 2.019 51.475 1.00 28.56 92 ARG A CA 1
ATOM 700 C C . ARG A 1 92 ? 15.230 2.368 52.705 1.00 28.56 92 ARG A C 1
ATOM 702 O O . ARG A 1 92 ? 14.855 2.010 53.816 1.00 28.56 92 ARG A O 1
ATOM 709 N N . ARG A 1 93 ? 16.187 3.283 52.523 1.00 27.88 93 ARG A N 1
ATOM 710 C CA . ARG A 1 93 ? 16.074 4.678 53.007 1.00 27.88 93 ARG A CA 1
ATOM 711 C C . ARG A 1 93 ? 17.088 5.574 52.288 1.00 27.88 93 ARG A C 1
ATOM 713 O O . ARG A 1 93 ? 18.054 5.079 51.724 1.00 27.88 93 ARG A O 1
ATOM 720 N N . ALA A 1 94 ? 16.820 6.877 52.274 1.00 29.64 94 ALA A N 1
ATOM 721 C CA . ALA A 1 94 ? 17.709 7.885 51.709 1.00 29.64 94 ALA A CA 1
ATOM 722 C C . ALA A 1 94 ? 18.396 8.667 52.833 1.00 29.64 94 ALA A C 1
ATOM 724 O O . ALA A 1 94 ? 17.765 8.955 53.849 1.00 29.64 94 ALA A O 1
ATOM 725 N N . VAL A 1 95 ? 19.643 9.070 52.599 1.00 29.80 95 VAL A N 1
ATOM 726 C CA . VAL A 1 95 ? 20.331 10.139 53.330 1.00 29.80 95 VAL A CA 1
ATOM 727 C C . VAL A 1 95 ? 21.023 11.010 52.282 1.00 29.80 95 VAL A C 1
ATOM 729 O O . VAL A 1 95 ? 21.799 10.508 51.473 1.00 29.80 95 VAL A O 1
ATOM 732 N N . ARG A 1 96 ? 20.708 12.310 52.264 1.00 29.03 96 ARG A N 1
ATOM 733 C CA . ARG A 1 96 ? 21.568 13.322 51.630 1.00 29.03 96 ARG A CA 1
ATOM 734 C C . ARG A 1 96 ? 22.739 13.598 52.571 1.00 29.03 96 ARG A C 1
ATOM 736 O O . ARG A 1 96 ? 22.504 13.625 53.775 1.00 29.03 96 ARG A O 1
ATOM 743 N N . LEU A 1 97 ? 23.893 13.993 52.037 1.00 29.02 97 LEU A N 1
ATOM 744 C CA . LEU A 1 97 ? 24.432 15.334 52.309 1.00 29.02 97 LEU A CA 1
ATOM 745 C C . LEU A 1 97 ? 25.612 15.677 51.392 1.00 29.02 97 LEU A C 1
ATOM 747 O O . LEU A 1 97 ? 26.199 14.813 50.745 1.00 29.02 97 LEU A O 1
ATOM 751 N N . ASP A 1 98 ? 25.889 16.972 51.306 1.00 27.34 98 ASP A N 1
ATOM 752 C CA . ASP A 1 98 ? 26.887 17.585 50.438 1.00 27.34 98 ASP A CA 1
ATOM 753 C C . ASP A 1 98 ? 28.329 17.369 50.936 1.00 27.34 98 ASP A C 1
ATOM 755 O O . ASP A 1 98 ? 28.603 17.409 52.134 1.00 27.34 98 ASP A O 1
ATOM 759 N N . GLY A 1 99 ? 29.279 17.231 50.005 1.00 26.62 99 GLY A N 1
ATOM 760 C CA . GLY A 1 99 ? 30.716 17.150 50.292 1.00 26.62 99 GLY A CA 1
ATOM 761 C C . GLY A 1 99 ? 31.532 17.823 49.187 1.00 26.62 99 GLY A C 1
ATOM 762 O O . GLY A 1 99 ? 31.446 17.441 48.022 1.00 26.62 99 GLY A O 1
ATOM 763 N N . ARG A 1 100 ? 32.289 18.875 49.524 1.00 28.11 100 ARG A N 1
ATOM 764 C CA . ARG A 1 100 ? 32.987 19.724 48.539 1.00 28.11 100 ARG A CA 1
ATOM 765 C C . ARG A 1 100 ? 34.369 19.179 48.141 1.00 28.11 100 ARG A C 1
ATOM 767 O O . ARG A 1 100 ? 35.107 18.662 48.968 1.00 28.11 100 ARG A O 1
ATOM 774 N N . PHE A 1 101 ? 34.731 19.433 46.880 1.00 31.53 101 PHE A N 1
ATOM 775 C CA . PHE A 1 101 ? 36.096 19.534 46.323 1.00 31.53 101 PHE A CA 1
ATOM 776 C C . PHE A 1 101 ? 37.174 20.029 47.319 1.00 31.53 101 PHE A C 1
ATOM 778 O O . PHE A 1 101 ? 36.887 20.970 48.064 1.00 31.53 101 PHE A O 1
ATOM 785 N N . PRO A 1 102 ? 38.446 19.556 47.222 1.00 45.69 102 PRO A N 1
ATOM 786 C CA . PRO A 1 102 ? 39.387 20.258 46.321 1.00 45.69 102 PRO A CA 1
ATOM 787 C C . PRO A 1 102 ? 40.554 19.471 45.648 1.00 45.69 102 PRO A C 1
ATOM 789 O O . PRO A 1 102 ? 41.384 18.850 46.290 1.00 45.69 102 PRO A O 1
ATOM 792 N N . ARG A 1 103 ? 40.705 19.723 44.333 1.00 31.00 103 ARG A N 1
ATOM 793 C CA . ARG A 1 103 ? 41.934 20.141 43.594 1.00 31.00 103 ARG A CA 1
ATOM 794 C C . ARG A 1 103 ? 43.301 19.403 43.722 1.00 31.00 103 ARG A C 1
ATOM 796 O O . ARG A 1 103 ? 44.047 19.694 44.646 1.00 31.00 103 ARG A O 1
ATOM 803 N N . ARG A 1 104 ? 43.767 18.904 42.550 1.00 28.56 104 ARG A N 1
ATOM 804 C CA . ARG A 1 104 ? 45.170 18.921 42.003 1.00 28.56 104 ARG A CA 1
ATOM 805 C C . ARG A 1 104 ? 46.218 18.085 42.790 1.00 28.56 104 ARG A C 1
ATOM 807 O O . ARG A 1 104 ? 46.044 17.856 43.968 1.00 28.56 104 ARG A O 1
ATOM 814 N N . ARG A 1 105 ? 47.347 17.592 42.250 1.00 29.59 105 ARG A N 1
ATOM 815 C CA . ARG A 1 105 ? 48.210 17.815 41.048 1.00 29.59 105 ARG A CA 1
ATOM 816 C C . ARG A 1 105 ? 48.658 16.414 40.520 1.00 29.59 105 ARG A C 1
ATOM 818 O O . ARG A 1 105 ? 48.632 15.501 41.326 1.00 29.59 105 ARG A O 1
ATOM 825 N N . ALA A 1 106 ? 49.045 16.068 39.281 1.00 29.69 106 ALA A N 1
ATOM 826 C CA . ALA A 1 106 ? 49.657 16.663 38.069 1.00 29.69 106 ALA A CA 1
ATOM 827 C C . ALA A 1 106 ? 51.001 15.948 37.730 1.00 29.69 106 ALA A C 1
ATOM 829 O O . ALA A 1 106 ? 51.705 15.572 38.660 1.00 29.69 106 ALA A O 1
ATOM 830 N N . ARG A 1 107 ? 51.390 15.926 36.431 1.00 31.17 107 ARG A N 1
ATOM 831 C CA . ARG A 1 107 ? 52.671 15.444 35.814 1.00 31.17 107 ARG A CA 1
ATOM 832 C C . ARG A 1 107 ? 52.797 13.925 35.561 1.00 31.17 107 ARG A C 1
ATOM 834 O O . ARG A 1 107 ? 52.192 13.160 36.293 1.00 31.17 107 ARG A O 1
ATOM 841 N N . ALA A 1 108 ? 53.596 13.432 34.597 1.00 31.12 108 ALA A N 1
ATOM 842 C CA . ALA A 1 108 ? 54.163 13.946 33.314 1.00 31.12 108 ALA A CA 1
ATOM 843 C C . ALA A 1 108 ? 54.871 12.759 32.586 1.00 31.12 108 ALA A C 1
ATOM 845 O O . ALA A 1 108 ? 55.104 11.745 33.230 1.00 31.12 108 ALA A O 1
ATOM 846 N N . ALA A 1 109 ? 55.290 12.783 31.310 1.00 30.86 109 ALA A N 1
ATOM 847 C CA . ALA A 1 109 ? 55.153 13.763 30.214 1.00 30.86 10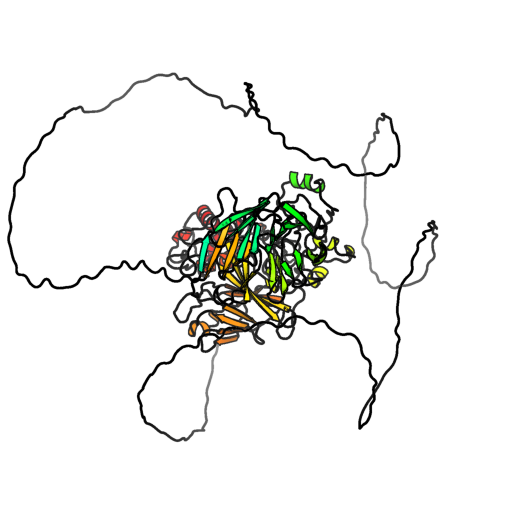9 ALA A CA 1
ATOM 848 C C . ALA A 1 109 ? 54.303 13.130 29.070 1.00 30.86 109 ALA A C 1
ATOM 850 O O . ALA A 1 109 ? 53.226 12.650 29.402 1.00 30.86 109 ALA A O 1
ATOM 851 N N . GLY A 1 110 ? 54.613 13.069 27.761 1.00 27.70 110 GLY A N 1
ATOM 852 C CA . GLY A 1 110 ? 55.604 13.685 26.846 1.00 27.70 110 GLY A CA 1
ATOM 853 C C . GLY A 1 110 ? 55.532 12.986 25.462 1.00 27.70 110 GLY A C 1
ATOM 854 O O . GLY A 1 110 ? 54.886 11.950 25.372 1.00 27.70 110 GLY A O 1
ATOM 855 N N . ALA A 1 111 ? 56.165 13.408 24.359 1.00 29.28 111 ALA A N 1
ATOM 856 C CA . ALA A 1 111 ? 56.621 14.714 23.845 1.00 29.28 111 ALA A CA 1
ATOM 857 C C . ALA A 1 111 ? 57.186 14.495 22.404 1.00 29.28 111 ALA A C 1
ATOM 859 O O . ALA A 1 111 ? 57.633 13.391 22.112 1.00 29.28 111 ALA A O 1
ATOM 860 N N . GLY A 1 112 ? 57.209 15.514 21.524 1.00 26.81 112 GLY A N 1
ATOM 861 C CA . GLY A 1 112 ? 57.719 15.405 20.132 1.00 26.81 112 GLY A CA 1
ATOM 862 C C . GLY A 1 112 ? 56.613 15.202 19.078 1.00 26.81 112 GLY A C 1
ATOM 863 O O . GLY A 1 112 ? 56.056 14.118 18.996 1.00 26.81 112 GLY A O 1
ATOM 864 N N . GLN A 1 113 ? 56.150 16.167 18.269 1.00 30.89 113 GLN A N 1
ATOM 865 C CA . GLN A 1 113 ? 56.529 17.565 17.964 1.00 30.89 113 GLN A CA 1
ATOM 866 C C . GLN A 1 113 ? 57.613 17.810 16.886 1.00 30.89 113 GLN A C 1
ATOM 868 O O . GLN A 1 113 ? 58.802 17.820 17.177 1.00 30.89 113 GLN A O 1
ATOM 873 N N . VAL A 1 114 ? 57.151 18.223 15.695 1.00 28.39 114 VAL A N 1
ATOM 874 C CA . VAL A 1 114 ? 57.797 19.129 14.709 1.00 28.39 114 VAL A CA 1
ATOM 875 C C . VAL A 1 114 ? 56.610 19.914 14.082 1.00 28.39 114 VAL A C 1
ATOM 877 O O . VAL A 1 114 ? 55.626 19.278 13.728 1.00 28.39 114 VAL A O 1
ATOM 880 N N . HIS A 1 115 ? 56.428 21.248 14.134 1.00 32.75 115 HIS A N 1
ATOM 881 C CA . HIS A 1 115 ? 57.180 22.386 13.549 1.00 32.75 115 HIS A CA 1
ATOM 882 C C . HIS A 1 115 ? 57.298 22.311 12.004 1.00 32.75 115 HIS A C 1
ATOM 884 O O . HIS A 1 115 ? 57.419 21.227 11.461 1.00 32.75 115 HIS A O 1
ATOM 890 N N . ARG A 1 116 ? 57.238 23.384 11.191 1.00 31.17 116 ARG A N 1
ATOM 891 C CA . ARG A 1 116 ? 57.444 24.857 11.331 1.00 31.17 116 ARG A CA 1
ATOM 892 C C . ARG A 1 116 ? 56.349 25.587 10.474 1.00 31.17 116 ARG A C 1
ATOM 894 O O . ARG A 1 116 ? 55.718 24.918 9.674 1.00 31.17 116 ARG A O 1
ATOM 901 N N . ARG A 1 117 ? 56.055 26.906 10.490 1.00 28.84 117 ARG A N 1
ATOM 902 C CA . ARG A 1 117 ? 56.548 28.084 11.251 1.00 28.84 117 ARG A CA 1
ATOM 903 C C . ARG A 1 117 ? 55.387 29.065 11.629 1.00 28.84 117 ARG A C 1
ATOM 905 O O . ARG A 1 117 ? 54.655 28.721 12.548 1.00 28.84 117 ARG A O 1
ATOM 912 N N . ARG A 1 118 ? 55.238 30.270 11.026 1.00 32.16 118 ARG A N 1
ATOM 913 C CA . ARG A 1 118 ? 54.264 31.364 11.367 1.00 32.16 118 ARG A CA 1
ATOM 914 C C . ARG A 1 118 ? 54.178 32.463 10.275 1.00 32.16 118 ARG A C 1
ATOM 916 O O . ARG A 1 118 ? 55.186 32.669 9.610 1.00 32.16 118 ARG A O 1
ATOM 923 N N . ALA A 1 119 ? 53.100 33.273 10.244 1.00 27.61 119 ALA A N 1
ATOM 924 C CA . ALA A 1 119 ? 53.110 34.690 9.799 1.00 27.61 119 ALA A CA 1
ATOM 925 C C . ALA A 1 119 ? 51.952 35.531 10.420 1.00 27.61 119 ALA A C 1
ATOM 927 O O . ALA A 1 119 ? 50.849 35.020 10.588 1.00 27.61 119 ALA A O 1
ATOM 928 N N . ALA A 1 120 ? 52.231 36.792 10.795 1.00 32.66 120 ALA A N 1
ATOM 929 C CA . ALA A 1 120 ? 51.370 37.863 11.376 1.00 32.66 120 ALA A CA 1
ATOM 930 C C . ALA A 1 120 ? 52.247 39.163 11.468 1.00 32.66 120 ALA A C 1
ATOM 932 O O . ALA A 1 120 ? 53.449 38.991 11.233 1.00 32.66 120 ALA A O 1
ATOM 933 N N . PRO A 1 121 ? 51.813 40.404 11.863 1.00 56.00 121 PRO A N 1
ATOM 934 C CA . PRO A 1 121 ? 50.620 40.805 12.653 1.00 56.00 121 PRO A CA 1
ATOM 935 C C . PRO A 1 121 ? 50.007 42.220 12.317 1.00 56.00 121 PRO A C 1
ATOM 937 O O . PRO A 1 121 ? 50.276 42.775 11.260 1.00 56.00 121 PRO A O 1
ATOM 940 N N . ARG A 1 122 ? 49.285 42.837 13.290 1.00 29.48 122 ARG A N 1
ATOM 941 C CA . ARG A 1 122 ? 48.744 44.237 13.385 1.00 29.48 122 ARG A CA 1
ATOM 942 C C . ARG A 1 122 ? 47.455 44.510 12.568 1.00 29.48 122 ARG A C 1
ATOM 944 O O . ARG A 1 122 ? 47.439 44.217 11.387 1.00 29.48 122 ARG A O 1
ATOM 951 N N . ALA A 1 123 ? 46.308 45.020 13.056 1.00 31.38 123 ALA A N 1
ATOM 952 C CA . ALA A 1 123 ? 45.789 45.620 14.314 1.00 31.38 123 ALA A CA 1
ATOM 953 C C . ALA A 1 123 ? 45.732 47.170 14.431 1.00 31.38 123 ALA A C 1
ATOM 955 O O . ALA A 1 123 ? 46.776 47.811 14.534 1.00 31.38 123 ALA A O 1
ATOM 956 N N . ARG A 1 124 ? 44.505 47.736 14.554 1.00 28.83 124 ARG A N 1
ATOM 957 C CA . ARG A 1 124 ? 44.129 48.996 15.265 1.00 28.83 124 ARG A CA 1
ATOM 958 C C . ARG A 1 124 ? 42.589 49.127 15.463 1.00 28.83 124 ARG A C 1
ATOM 960 O O . ARG A 1 124 ? 41.834 48.334 14.911 1.00 28.83 124 ARG A O 1
ATOM 967 N N . ARG A 1 125 ? 42.156 50.045 16.350 1.00 29.42 125 ARG A N 1
ATOM 968 C CA . ARG A 1 125 ? 40.807 50.260 16.973 1.00 29.42 125 ARG A CA 1
ATOM 969 C C . ARG A 1 125 ? 40.828 51.654 17.678 1.00 29.42 125 ARG A C 1
ATOM 971 O O . ARG A 1 125 ? 41.924 52.217 17.714 1.00 29.42 125 ARG A O 1
ATOM 978 N N . PRO A 1 126 ? 39.804 52.136 18.434 1.00 61.28 126 PRO A N 1
ATOM 979 C CA . PRO A 1 126 ? 38.335 52.140 18.287 1.00 61.28 126 PRO A CA 1
ATOM 980 C C . PRO A 1 126 ? 37.941 53.538 17.697 1.00 61.28 126 PRO A C 1
ATOM 982 O O . PRO A 1 126 ? 38.522 53.794 16.643 1.00 61.28 126 PRO A O 1
ATOM 985 N N . PRO A 1 127 ? 37.137 54.500 18.261 1.00 52.97 127 PRO A N 1
ATOM 986 C CA . PRO A 1 127 ? 35.997 54.562 19.225 1.00 52.97 127 PRO A CA 1
ATOM 987 C C . PRO A 1 127 ? 34.638 54.586 18.450 1.00 52.97 127 PRO A C 1
ATOM 989 O O . PRO A 1 127 ? 34.617 54.011 17.371 1.00 52.97 127 PRO A O 1
ATOM 992 N N . ARG A 1 128 ? 33.448 55.110 18.835 1.00 29.84 128 ARG A N 1
ATOM 993 C CA . ARG A 1 128 ? 32.804 55.856 19.969 1.00 29.84 128 ARG A CA 1
ATOM 994 C C . ARG A 1 128 ? 31.461 55.133 20.312 1.00 29.84 128 ARG A C 1
ATOM 996 O O . ARG A 1 128 ? 31.034 54.324 19.501 1.00 29.84 128 ARG A O 1
ATOM 1003 N N . ALA A 1 129 ? 30.763 55.229 21.457 1.00 30.59 129 ALA A N 1
ATOM 1004 C CA . ALA A 1 129 ? 30.564 56.214 22.547 1.00 30.59 129 ALA A CA 1
ATOM 1005 C C . ALA A 1 129 ? 29.430 57.251 22.299 1.00 30.59 129 ALA A C 1
ATOM 1007 O O . ALA A 1 129 ? 29.338 57.782 21.198 1.00 30.59 129 ALA A O 1
ATOM 1008 N N . ARG A 1 130 ? 28.561 57.622 23.270 1.00 30.64 130 ARG A N 1
ATOM 1009 C CA . ARG A 1 130 ? 28.508 57.304 24.728 1.00 30.64 130 ARG A CA 1
ATOM 1010 C C . ARG A 1 130 ? 27.735 55.987 25.041 1.00 30.64 130 ARG A C 1
ATOM 1012 O O . ARG A 1 130 ? 28.223 54.976 24.556 1.00 30.64 130 ARG A O 1
ATOM 1019 N N . SER A 1 131 ? 26.661 55.801 25.832 1.00 28.44 131 SER A N 1
ATOM 1020 C CA . SER A 1 131 ? 25.661 56.638 26.551 1.00 28.44 131 SER A CA 1
ATOM 1021 C C . SER A 1 131 ? 25.077 55.860 27.773 1.00 28.44 131 SER A C 1
ATOM 1023 O O . SER A 1 131 ? 25.540 54.758 28.059 1.00 28.44 131 SER A O 1
ATOM 1025 N N . ARG A 1 132 ? 24.091 56.403 28.520 1.00 31.86 132 ARG A N 1
ATOM 1026 C CA . ARG A 1 132 ? 23.417 55.784 29.700 1.00 31.86 132 ARG A CA 1
ATOM 1027 C C . ARG A 1 132 ? 21.988 56.334 29.901 1.00 31.86 132 ARG A C 1
ATOM 1029 O O . ARG A 1 132 ? 21.802 57.512 29.623 1.00 31.86 132 ARG A O 1
ATOM 1036 N N . ALA A 1 133 ? 21.077 55.559 30.512 1.00 27.72 133 ALA A N 1
ATOM 1037 C CA . ALA A 1 133 ? 20.037 56.013 31.468 1.00 27.72 133 ALA A CA 1
ATOM 1038 C C . ALA A 1 133 ? 19.347 54.802 32.153 1.00 27.72 133 ALA A C 1
ATOM 1040 O O . ALA A 1 133 ? 19.530 53.671 31.706 1.00 27.72 133 ALA A O 1
ATOM 1041 N N . ALA A 1 134 ? 18.601 55.028 33.244 1.00 28.33 134 ALA A N 1
ATOM 1042 C CA . ALA A 1 134 ? 17.982 53.996 34.100 1.00 28.33 134 ALA A CA 1
ATOM 1043 C C . ALA A 1 134 ? 16.522 54.404 34.513 1.00 28.33 134 ALA A C 1
ATOM 1045 O O . ALA A 1 134 ? 16.004 55.344 33.912 1.00 28.33 134 ALA A O 1
ATOM 1046 N N . PRO A 1 135 ? 15.806 53.702 35.427 1.00 58.47 135 PRO A N 1
ATOM 1047 C CA . PRO A 1 135 ? 14.338 53.549 35.359 1.00 58.47 135 PRO A CA 1
ATOM 1048 C C . PRO A 1 135 ? 13.531 54.384 36.381 1.00 58.47 135 PRO A C 1
ATOM 1050 O O . PRO A 1 135 ? 14.116 55.028 37.252 1.00 58.47 135 PRO A O 1
ATOM 1053 N N . PRO A 1 136 ? 12.190 54.243 36.393 1.00 40.78 136 PRO A N 1
ATOM 1054 C CA . PRO A 1 136 ? 11.352 54.406 37.583 1.00 40.78 136 PRO A CA 1
ATOM 1055 C C . PRO A 1 136 ? 10.900 53.060 38.211 1.00 40.78 136 PRO A C 1
ATOM 1057 O O . PRO A 1 136 ? 11.144 51.975 37.683 1.00 40.78 136 PRO A O 1
ATOM 1060 N N . ARG A 1 137 ? 10.245 53.140 39.378 1.00 32.50 137 ARG A N 1
ATOM 1061 C CA . ARG A 1 137 ? 9.776 52.034 40.247 1.00 32.50 137 ARG A CA 1
ATOM 1062 C C . ARG A 1 137 ? 8.302 52.254 40.654 1.00 32.50 137 ARG A C 1
ATOM 1064 O O . ARG A 1 137 ? 7.766 53.319 40.380 1.00 32.50 137 ARG A O 1
ATOM 1071 N N . ALA A 1 138 ? 7.760 51.305 41.438 1.00 31.86 138 ALA A N 1
ATOM 1072 C CA . ALA A 1 138 ? 6.522 51.377 42.245 1.00 31.86 138 ALA A CA 1
ATOM 1073 C C . ALA A 1 138 ? 5.183 51.170 41.492 1.00 31.86 138 ALA A C 1
ATOM 1075 O O . ALA A 1 138 ? 5.063 51.545 40.335 1.00 31.86 138 ALA A O 1
ATOM 1076 N N . ALA A 1 139 ? 4.135 50.579 42.092 1.00 29.95 139 ALA A N 1
ATOM 1077 C CA . ALA A 1 139 ? 4.042 49.722 43.295 1.00 29.95 139 ALA A CA 1
ATOM 1078 C C . ALA A 1 139 ? 2.706 48.932 43.299 1.00 29.95 139 ALA A C 1
ATOM 1080 O O . ALA A 1 139 ? 1.785 49.280 42.566 1.00 29.95 139 ALA A O 1
ATOM 1081 N N . GLY A 1 140 ? 2.575 47.899 44.147 1.00 25.62 140 GLY A N 1
ATOM 1082 C CA . GLY A 1 140 ? 1.300 47.189 44.359 1.00 25.62 140 GLY A CA 1
ATOM 1083 C C . GLY A 1 140 ? 1.439 45.862 45.118 1.00 25.62 140 GLY A C 1
ATOM 1084 O O . GLY A 1 140 ? 1.811 44.848 44.536 1.00 25.62 140 GLY A O 1
ATOM 1085 N N . HIS A 1 141 ? 1.142 45.847 46.422 1.00 29.53 141 HIS A N 1
ATOM 1086 C CA . HIS A 1 141 ? 1.168 44.628 47.247 1.00 29.53 141 HIS A CA 1
ATOM 1087 C C . HIS A 1 141 ? -0.165 43.858 47.189 1.00 29.53 141 HIS A C 1
ATOM 1089 O O . HIS A 1 141 ? -1.220 44.471 47.330 1.00 29.53 141 HIS A O 1
ATOM 1095 N N . ARG A 1 142 ? -0.125 42.517 47.234 1.00 28.17 142 ARG A N 1
ATOM 1096 C CA . ARG A 1 142 ? -0.289 41.715 48.478 1.00 28.17 142 ARG A CA 1
ATOM 1097 C C . ARG A 1 142 ? -0.262 40.208 48.176 1.00 28.17 142 ARG A C 1
ATOM 1099 O O . ARG A 1 142 ? -0.585 39.783 47.076 1.00 28.17 142 ARG A O 1
ATOM 1106 N N . ALA A 1 143 ? 0.115 39.409 49.173 1.00 28.78 143 ALA A N 1
ATOM 1107 C CA . ALA A 1 143 ? 0.158 37.946 49.108 1.00 28.78 143 ALA A CA 1
ATOM 1108 C C . ALA A 1 143 ? -0.711 37.318 50.210 1.00 28.78 143 ALA A C 1
ATOM 1110 O O . ALA A 1 143 ? -0.901 37.932 51.263 1.00 28.78 143 ALA A O 1
ATOM 1111 N N . ARG A 1 144 ? -1.174 36.076 50.001 1.00 29.05 144 ARG A N 1
ATOM 1112 C CA . ARG A 1 144 ? -1.619 35.149 51.059 1.00 29.05 144 ARG A CA 1
ATOM 1113 C C . ARG A 1 144 ? -1.257 33.704 50.692 1.00 29.05 144 ARG A C 1
ATOM 1115 O O . ARG A 1 144 ? -1.337 33.324 49.530 1.00 29.05 144 ARG A O 1
ATOM 1122 N N . HIS A 1 145 ? -0.867 32.922 51.697 1.00 29.70 145 HIS A N 1
ATOM 1123 C CA . HIS A 1 145 ? -0.690 31.466 51.622 1.00 29.70 145 HIS A CA 1
ATOM 1124 C C . HIS A 1 145 ? -2.021 30.749 51.923 1.00 29.70 145 HIS A C 1
ATOM 1126 O O . HIS A 1 145 ? -2.870 31.346 52.582 1.00 29.70 145 HIS A O 1
ATOM 1132 N N . TYR A 1 146 ? -2.169 29.471 51.541 1.00 26.11 146 TYR A N 1
ATOM 1133 C CA . TYR A 1 146 ? -2.198 28.336 52.494 1.00 26.11 146 TYR A CA 1
ATOM 1134 C C . TYR A 1 146 ? -2.150 26.965 51.769 1.00 26.11 146 TYR A C 1
ATOM 1136 O O . TYR A 1 146 ? -1.924 26.917 50.562 1.00 26.11 146 TYR A O 1
ATOM 1144 N N . LEU A 1 147 ? -2.233 25.859 52.522 1.00 27.34 147 LEU A N 1
ATOM 1145 C CA . LEU A 1 147 ? -1.865 24.484 52.136 1.00 27.34 147 LEU A CA 1
ATOM 1146 C C . LEU A 1 147 ? -3.072 23.522 52.011 1.00 27.34 147 LEU A C 1
ATOM 1148 O O . LEU A 1 147 ? -4.141 23.810 52.529 1.00 27.34 147 LEU A O 1
ATOM 1152 N N . HIS A 1 148 ? -2.826 22.370 51.363 1.00 28.36 148 HIS A N 1
ATOM 1153 C CA . HIS A 1 148 ? -3.481 21.040 51.454 1.00 28.36 148 HIS A CA 1
ATOM 1154 C C . HIS A 1 148 ? -4.926 20.877 51.990 1.00 28.36 148 HIS A C 1
ATOM 1156 O O . HIS A 1 148 ? -5.217 21.224 53.129 1.00 28.36 148 HIS A O 1
ATOM 1162 N N . GLY A 1 149 ? -5.757 20.090 51.277 1.00 25.34 149 GLY A N 1
ATOM 1163 C CA . GLY A 1 149 ? -6.988 19.520 51.857 1.00 25.34 149 GLY A CA 1
ATOM 1164 C C . GLY A 1 149 ? -7.821 18.563 50.979 1.00 25.34 149 GLY A C 1
ATOM 1165 O O . GLY A 1 149 ? -8.775 19.008 50.367 1.00 25.34 149 GLY A O 1
ATOM 1166 N N . LEU A 1 150 ? -7.474 17.265 51.000 1.00 27.33 150 LEU A N 1
ATOM 1167 C CA . LEU A 1 150 ? -8.331 16.048 50.936 1.00 27.33 150 LEU A CA 1
ATOM 1168 C C . LEU A 1 150 ? -9.463 15.834 49.881 1.00 27.33 150 LEU A C 1
ATOM 1170 O O . LEU A 1 150 ? -10.173 16.722 49.433 1.00 27.33 150 LEU A O 1
ATOM 1174 N N . HIS A 1 151 ? -9.673 14.546 49.567 1.00 30.75 151 HIS A N 1
ATOM 1175 C CA . HIS A 1 151 ? -10.844 13.957 48.883 1.00 30.75 151 HIS A CA 1
ATOM 1176 C C . HIS A 1 151 ? -12.122 14.027 49.762 1.00 30.75 151 HIS A C 1
ATOM 1178 O O . HIS A 1 151 ? -11.990 14.009 50.987 1.00 30.75 151 HIS A O 1
ATOM 1184 N N . PRO A 1 152 ? -13.350 14.056 49.184 1.00 36.16 152 PRO A N 1
ATOM 1185 C CA . PRO A 1 152 ? -14.015 12.805 48.771 1.00 36.16 152 PRO A CA 1
ATOM 1186 C C . PRO A 1 152 ? -14.874 12.878 47.487 1.00 36.16 152 PRO A C 1
ATOM 1188 O O . PRO A 1 152 ? -15.137 13.933 46.920 1.00 36.16 152 PRO A O 1
ATOM 1191 N N . ALA A 1 153 ? -15.353 11.708 47.062 1.00 27.48 153 ALA A N 1
ATOM 1192 C CA . ALA A 1 153 ? -16.413 11.495 46.072 1.00 27.48 153 ALA A CA 1
ATOM 1193 C C . ALA A 1 153 ? -17.468 10.535 46.681 1.00 27.48 153 ALA A C 1
ATOM 1195 O O . ALA A 1 153 ? -17.224 10.025 47.777 1.00 27.48 153 ALA A O 1
ATOM 1196 N N . PRO A 1 154 ? -18.582 10.182 46.005 1.00 42.78 154 PRO A N 1
ATOM 1197 C CA . PRO A 1 154 ? -19.240 10.810 44.853 1.00 42.78 154 PRO A CA 1
ATOM 1198 C C . PRO A 1 154 ? -20.698 11.235 45.172 1.00 42.78 154 PRO A C 1
ATOM 1200 O O . PRO A 1 154 ? -21.267 10.844 46.191 1.00 42.78 154 PRO A O 1
ATOM 1203 N N . ARG A 1 155 ? -21.379 11.942 44.255 1.00 27.39 155 ARG A N 1
ATOM 1204 C CA . ARG A 1 155 ? -22.858 12.007 44.240 1.00 27.39 155 ARG A CA 1
ATOM 1205 C C . ARG A 1 155 ? -23.423 11.738 42.847 1.00 27.39 155 ARG A C 1
ATOM 1207 O O . ARG A 1 155 ? -22.944 12.275 41.855 1.00 27.39 155 ARG A O 1
ATOM 1214 N N . ARG A 1 156 ? -24.453 10.887 42.795 1.00 30.89 156 ARG A N 1
ATOM 1215 C CA . ARG A 1 156 ? -25.224 10.562 41.586 1.00 30.89 156 ARG A CA 1
ATOM 1216 C C . ARG A 1 156 ? -26.182 11.711 41.271 1.00 30.89 156 ARG A C 1
ATOM 1218 O O . ARG A 1 156 ? -26.927 12.106 42.161 1.00 30.89 156 ARG A O 1
ATOM 1225 N N . HIS A 1 157 ? -26.274 12.134 40.012 1.00 28.25 157 HIS A N 1
ATOM 1226 C CA . HIS A 1 157 ? -27.429 12.893 39.528 1.00 28.25 157 HIS A CA 1
ATOM 1227 C C . HIS A 1 157 ? -27.927 12.344 38.190 1.00 28.25 157 HIS A C 1
ATOM 1229 O O . HIS A 1 157 ? -27.220 12.368 37.187 1.00 28.25 157 HIS A O 1
ATOM 1235 N N . ARG A 1 158 ? -29.181 11.871 38.186 1.00 28.17 158 ARG A N 1
ATOM 1236 C CA . ARG A 1 158 ? -29.998 11.782 36.969 1.00 28.17 158 ARG A CA 1
ATOM 1237 C C . ARG A 1 158 ? -30.184 13.198 36.421 1.00 28.17 158 ARG A C 1
ATOM 1239 O O . ARG A 1 158 ? -30.524 14.092 37.193 1.00 28.17 158 ARG A O 1
ATOM 1246 N N . VAL A 1 159 ? -30.074 13.370 35.107 1.00 27.97 159 VAL A N 1
ATOM 1247 C CA . VAL A 1 159 ? -30.615 14.543 34.410 1.00 27.97 159 VAL A CA 1
ATOM 1248 C C . VAL A 1 159 ? -31.864 14.092 33.660 1.00 27.97 159 VAL A C 1
ATOM 1250 O O . VAL A 1 159 ? -31.799 13.199 32.820 1.00 27.97 159 VAL A O 1
ATOM 1253 N N . LEU A 1 160 ? -33.010 14.677 34.004 1.00 26.84 160 LEU A N 1
ATOM 1254 C CA . LEU A 1 160 ? -34.273 14.465 33.300 1.00 26.84 160 LEU A CA 1
ATOM 1255 C C . LEU A 1 160 ? -34.378 15.454 32.137 1.00 26.84 160 LEU A C 1
ATOM 1257 O O . LEU A 1 160 ? -34.219 16.659 32.327 1.00 26.84 160 LEU A O 1
ATOM 1261 N N . LEU A 1 161 ? -34.687 14.947 30.944 1.00 29.56 161 LEU A N 1
ATOM 1262 C CA . LEU A 1 161 ? -35.054 15.781 29.802 1.00 29.56 161 LEU A CA 1
ATOM 1263 C C . LEU A 1 161 ? -36.398 16.467 30.076 1.00 29.56 161 LEU A C 1
ATOM 1265 O O . LEU A 1 161 ? -37.377 15.820 30.451 1.00 29.56 161 LEU A O 1
ATOM 1269 N N . HIS A 1 162 ? -36.458 17.780 29.860 1.00 26.70 162 HIS A N 1
ATOM 1270 C CA . HIS A 1 162 ? -37.679 18.561 30.041 1.00 26.70 162 HIS A CA 1
ATOM 1271 C C . HIS A 1 162 ? -37.991 19.366 28.778 1.00 26.70 162 HIS A C 1
ATOM 1273 O O . HIS A 1 162 ? -37.389 20.402 28.503 1.00 26.70 162 HIS A O 1
ATOM 1279 N N . ALA A 1 163 ? -38.952 18.874 27.996 1.00 32.75 163 ALA A N 1
ATOM 1280 C CA . ALA A 1 163 ? -39.487 19.585 26.844 1.00 32.75 163 ALA A CA 1
ATOM 1281 C C . ALA A 1 163 ? -40.589 20.562 27.284 1.00 32.75 163 ALA A C 1
ATOM 1283 O O . ALA A 1 163 ? -41.534 20.170 27.969 1.00 32.75 163 ALA A O 1
ATOM 1284 N N . ARG A 1 164 ? -40.523 21.822 26.835 1.00 29.00 164 ARG A N 1
ATOM 1285 C CA . ARG A 1 164 ? -41.659 22.758 26.878 1.00 29.00 164 ARG A CA 1
ATOM 1286 C C . ARG A 1 164 ? -41.743 23.577 25.590 1.00 29.00 164 ARG A C 1
ATOM 1288 O O . ARG A 1 164 ? -40.795 24.256 25.215 1.00 29.00 164 ARG A O 1
ATOM 1295 N N . ARG A 1 165 ? -42.916 23.549 24.950 1.00 33.06 165 ARG A N 1
ATOM 1296 C CA . ARG A 1 165 ? -43.343 24.530 23.936 1.00 33.06 165 ARG A CA 1
ATOM 1297 C C . ARG A 1 165 ? -44.108 25.668 24.622 1.00 33.06 165 ARG A C 1
ATOM 1299 O O . ARG A 1 165 ? -44.964 25.379 25.454 1.00 33.06 165 ARG A O 1
ATOM 1306 N N . ARG A 1 166 ? -43.895 26.916 24.191 1.00 28.78 166 ARG A N 1
ATOM 1307 C CA . ARG A 1 166 ? -44.901 28.001 24.047 1.00 28.78 166 ARG A CA 1
ATOM 1308 C C . ARG A 1 166 ? -44.272 29.156 23.243 1.00 28.78 166 ARG A C 1
ATOM 1310 O O . ARG A 1 166 ? -43.089 29.072 22.922 1.00 28.78 166 ARG A O 1
ATOM 1317 N N . ALA A 1 167 ? -45.066 30.131 22.791 1.00 30.59 167 ALA A N 1
ATOM 1318 C CA . ALA A 1 167 ? -44.753 30.885 21.570 1.00 30.59 167 ALA A CA 1
ATOM 1319 C C . ALA A 1 167 ? -44.941 32.414 21.646 1.00 30.59 167 ALA A C 1
ATOM 1321 O O . ALA A 1 167 ? -45.921 32.890 22.210 1.00 30.59 167 ALA A O 1
ATOM 1322 N N . GLY A 1 168 ? -44.061 33.131 20.930 1.00 28.70 168 GLY A N 1
ATOM 1323 C CA . GLY A 1 168 ? -44.210 34.525 20.474 1.00 28.70 168 GLY A CA 1
ATOM 1324 C C . GLY A 1 168 ? -43.995 35.637 21.519 1.00 28.70 168 GLY A C 1
ATOM 1325 O O . GLY A 1 168 ? -43.909 35.335 22.707 1.00 28.70 168 GLY A O 1
ATOM 1326 N N . PRO A 1 169 ? -43.944 36.925 21.100 1.00 41.00 169 PRO A N 1
ATOM 1327 C CA . PRO A 1 169 ? -43.963 37.447 19.723 1.00 41.00 169 PRO A CA 1
ATOM 1328 C C . PRO A 1 169 ? -42.778 38.388 19.352 1.00 41.00 169 PRO A C 1
ATOM 1330 O O . PRO A 1 169 ? -42.031 38.847 20.203 1.00 41.00 169 PRO A O 1
ATOM 1333 N N . ARG A 1 170 ? -42.670 38.704 18.048 1.00 31.70 170 ARG A N 1
ATOM 1334 C CA . ARG A 1 170 ? -42.047 39.896 17.403 1.00 31.70 170 ARG A CA 1
ATOM 1335 C C . ARG A 1 170 ? -40.822 40.580 18.064 1.00 31.70 170 ARG A C 1
ATOM 1337 O O . ARG A 1 170 ? -40.966 41.376 18.982 1.00 31.70 170 ARG A O 1
ATOM 1344 N N . GLY A 1 171 ? -39.661 40.486 17.405 1.00 26.67 171 GLY A N 1
ATOM 1345 C CA . GLY A 1 171 ? -38.531 41.412 17.598 1.00 26.67 171 GLY A CA 1
ATOM 1346 C C . GLY A 1 171 ? -37.448 41.236 16.528 1.00 26.67 171 GLY A C 1
ATOM 1347 O O . GLY A 1 171 ? -36.719 40.251 16.556 1.00 26.67 171 GLY A O 1
ATOM 1348 N N . ALA A 1 172 ? -37.353 42.152 15.556 1.00 29.62 172 ALA A N 1
ATOM 1349 C CA . ALA A 1 172 ? -36.449 42.016 14.409 1.00 29.62 172 ALA A CA 1
ATOM 1350 C C . ALA A 1 172 ? -35.265 42.997 14.476 1.00 29.62 172 ALA A C 1
ATOM 1352 O O . ALA A 1 172 ? -35.427 44.191 14.231 1.00 29.62 172 ALA A O 1
ATOM 1353 N N . LEU A 1 173 ? -34.058 42.478 14.723 1.00 30.75 173 LEU A N 1
ATOM 1354 C CA . LEU A 1 173 ? -32.791 43.199 14.557 1.00 30.75 173 LEU A CA 1
ATOM 1355 C C . LEU A 1 173 ? -31.830 42.375 13.688 1.00 30.75 173 LEU A C 1
ATOM 1357 O O . LEU A 1 173 ? -31.803 41.147 13.758 1.00 30.75 173 LEU A O 1
ATOM 1361 N N . ARG A 1 174 ? -31.076 43.055 12.814 1.00 30.95 174 ARG A N 1
ATOM 1362 C CA . ARG A 1 174 ? -30.196 42.435 11.806 1.00 30.95 174 ARG A CA 1
ATOM 1363 C C . ARG A 1 174 ? -28.722 42.402 12.249 1.00 30.95 174 ARG A C 1
ATOM 1365 O O . ARG A 1 174 ? -28.292 43.322 12.941 1.00 30.95 174 ARG A O 1
ATOM 1372 N N . PRO A 1 175 ? -27.932 41.415 11.777 1.00 32.53 175 PRO A N 1
ATOM 1373 C CA . PRO A 1 175 ? -26.472 41.402 11.921 1.00 32.53 175 PRO A CA 1
ATOM 1374 C C . PRO A 1 175 ? -25.786 42.560 11.152 1.00 32.53 175 PRO A C 1
ATOM 1376 O O . PRO A 1 175 ? -26.426 43.206 10.313 1.00 32.53 175 PRO A O 1
ATOM 1379 N N . PRO A 1 176 ? -24.496 42.848 11.435 1.00 33.88 176 PRO A N 1
ATOM 1380 C CA . PRO A 1 176 ? -23.809 44.062 10.979 1.00 33.88 176 PRO A CA 1
ATOM 1381 C C . PRO A 1 176 ? -23.581 44.186 9.460 1.00 33.88 176 PRO A C 1
ATOM 1383 O O . PRO A 1 176 ? -23.749 43.258 8.669 1.00 33.88 176 PRO A O 1
ATOM 1386 N N . ARG A 1 177 ? -23.224 45.410 9.053 1.00 29.81 177 ARG A N 1
ATOM 1387 C CA . ARG A 1 177 ? -23.255 45.903 7.667 1.00 29.81 177 ARG A CA 1
ATOM 1388 C C . ARG A 1 177 ? -22.050 45.447 6.831 1.00 29.81 177 ARG A C 1
ATOM 1390 O O . ARG A 1 177 ? -20.910 45.691 7.211 1.00 29.81 177 ARG A O 1
ATOM 1397 N N . ARG A 1 178 ? -22.307 44.956 5.611 1.00 33.16 178 ARG A N 1
ATOM 1398 C CA . ARG A 1 178 ? -21.385 45.149 4.471 1.00 33.16 178 ARG A CA 1
ATOM 1399 C C . ARG A 1 178 ? -21.478 46.611 3.984 1.00 33.16 178 ARG A C 1
ATOM 1401 O O . ARG A 1 178 ? -22.568 47.185 4.083 1.00 33.16 178 ARG A O 1
ATOM 1408 N N . PRO A 1 179 ? -20.408 47.211 3.428 1.00 35.53 179 PRO A N 1
ATOM 1409 C CA . PRO A 1 179 ? -20.513 48.494 2.731 1.00 35.53 179 PRO A CA 1
ATOM 1410 C C . PRO A 1 179 ? -21.457 48.381 1.521 1.00 35.53 179 PRO A C 1
ATOM 1412 O O . PRO A 1 179 ? -21.554 47.327 0.889 1.00 35.53 179 PRO A O 1
ATOM 1415 N N . ARG A 1 180 ? -22.193 49.45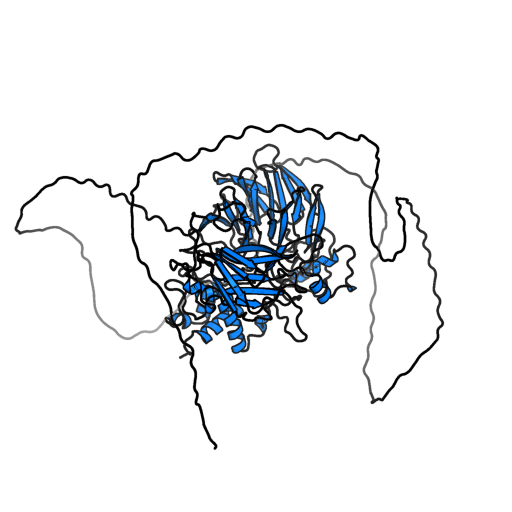8 1.221 1.00 29.89 180 ARG A N 1
ATOM 1416 C CA . ARG A 1 180 ? -23.182 49.517 0.130 1.00 29.89 180 ARG A CA 1
ATOM 1417 C C . ARG A 1 180 ? -22.580 50.107 -1.144 1.00 29.89 180 ARG A C 1
ATOM 1419 O O . ARG A 1 180 ? -21.850 51.088 -1.076 1.00 29.89 180 ARG A O 1
ATOM 1426 N N . ALA A 1 181 ? -23.006 49.584 -2.293 1.00 30.97 181 ALA A N 1
ATOM 1427 C CA . ALA A 1 181 ? -22.966 50.323 -3.552 1.00 30.97 181 ALA A CA 1
ATOM 1428 C C . ALA A 1 181 ? -24.040 51.432 -3.565 1.00 30.97 181 ALA A C 1
ATOM 1430 O O . ALA A 1 181 ? -25.099 51.280 -2.948 1.00 30.97 181 ALA A O 1
ATOM 1431 N N . GLY A 1 182 ? -23.769 52.528 -4.278 1.00 27.86 182 GLY A N 1
ATOM 1432 C CA . GLY A 1 182 ? -24.745 53.580 -4.588 1.00 27.86 182 GLY A CA 1
ATOM 1433 C C . GLY A 1 182 ? -25.494 53.318 -5.903 1.00 27.86 182 GLY A C 1
ATOM 1434 O O . GLY A 1 182 ? -25.016 52.572 -6.754 1.00 27.86 182 GLY A O 1
ATOM 1435 N N . ALA A 1 183 ? -26.668 53.933 -6.056 1.00 32.50 183 ALA A N 1
ATOM 1436 C CA . ALA A 1 183 ? -27.550 53.876 -7.231 1.00 32.50 183 ALA A CA 1
ATOM 1437 C C . ALA A 1 183 ? -28.564 55.056 -7.161 1.00 32.50 183 ALA A C 1
ATOM 1439 O O . ALA A 1 183 ? -28.656 55.674 -6.099 1.00 32.50 183 ALA A O 1
ATOM 1440 N N . PRO A 1 184 ? -29.419 55.307 -8.176 1.00 50.59 184 PRO A N 1
ATOM 1441 C CA . PRO A 1 184 ? -29.073 55.629 -9.572 1.00 50.59 184 PRO A CA 1
ATOM 1442 C C . PRO A 1 184 ? -29.880 56.846 -10.134 1.00 50.59 184 PRO A C 1
ATOM 1444 O O . PRO A 1 184 ? -30.723 57.394 -9.431 1.00 50.59 184 PRO A O 1
ATOM 1447 N N . LEU A 1 185 ? -29.719 57.161 -11.440 1.00 35.31 185 LEU A N 1
ATOM 1448 C CA . LEU A 1 185 ? -30.541 58.098 -12.269 1.00 35.31 185 LEU A CA 1
ATOM 1449 C C . LEU A 1 185 ? -30.354 59.617 -11.976 1.00 35.31 185 LEU A C 1
ATOM 1451 O O . LEU A 1 185 ? -29.781 59.942 -10.938 1.00 35.31 185 LEU A O 1
ATOM 1455 N N . PRO A 1 186 ? -30.798 60.570 -12.849 1.00 43.97 186 PRO A N 1
ATOM 1456 C CA . PRO A 1 186 ? -31.573 60.458 -14.105 1.00 43.97 186 PRO A CA 1
ATOM 1457 C C . PRO A 1 186 ? -30.891 61.093 -15.358 1.00 43.97 186 PRO A C 1
ATOM 1459 O O . PRO A 1 186 ? -29.688 61.323 -15.366 1.00 43.97 186 PRO A O 1
ATOM 1462 N N . ALA A 1 187 ? -31.649 61.358 -16.442 1.00 32.91 187 ALA A N 1
ATOM 1463 C CA . ALA A 1 187 ? -31.140 61.764 -17.770 1.00 32.91 187 ALA A CA 1
ATOM 1464 C C . ALA A 1 187 ? -31.672 63.122 -18.309 1.00 32.91 187 ALA A C 1
ATOM 1466 O O . ALA A 1 187 ? -32.794 63.505 -17.980 1.00 32.91 187 ALA A O 1
ATOM 1467 N N . ARG A 1 188 ? -30.884 63.798 -19.181 1.00 31.30 188 ARG A N 1
ATOM 1468 C CA . ARG A 1 188 ? -31.182 64.924 -20.134 1.00 31.30 188 ARG A CA 1
ATOM 1469 C C . ARG A 1 188 ? -29.848 65.358 -20.818 1.00 31.30 188 ARG A C 1
ATOM 1471 O O . ARG A 1 188 ? -28.839 65.329 -20.134 1.00 31.30 188 ARG A O 1
ATOM 1478 N N . GLY A 1 189 ? -29.717 65.807 -22.083 1.00 28.28 189 GLY A N 1
ATOM 1479 C CA . GLY A 1 189 ? -30.570 65.706 -23.288 1.00 28.28 189 GLY A CA 1
ATOM 1480 C C . GLY A 1 189 ? -30.295 66.760 -24.410 1.00 28.28 189 GLY A C 1
ATOM 1481 O O . GLY A 1 189 ? -30.106 67.928 -24.091 1.00 28.28 189 GLY A O 1
ATOM 1482 N N . ARG A 1 190 ? -30.458 66.366 -25.702 1.00 32.91 190 ARG A N 1
ATOM 1483 C CA . ARG A 1 190 ? -30.786 67.161 -26.947 1.00 32.91 190 ARG A CA 1
ATOM 1484 C C . ARG A 1 190 ? -29.708 67.616 -27.987 1.00 32.91 190 ARG A C 1
ATOM 1486 O O . ARG A 1 190 ? -28.669 68.158 -27.641 1.00 32.91 190 ARG A O 1
ATOM 1493 N N . ARG A 1 191 ? -30.181 67.635 -29.263 1.00 31.78 191 ARG A N 1
ATOM 1494 C CA . ARG A 1 191 ? -29.702 68.282 -30.537 1.00 31.78 191 ARG A CA 1
ATOM 1495 C C . ARG A 1 191 ? -28.583 67.528 -31.312 1.00 31.78 191 ARG A C 1
ATOM 1497 O O . ARG A 1 191 ? -27.762 66.901 -30.668 1.00 31.78 191 ARG A O 1
ATOM 1504 N N . ARG A 1 192 ? -28.488 67.516 -32.666 1.00 30.47 192 ARG A N 1
ATOM 1505 C CA . ARG A 1 192 ? -29.169 68.231 -33.801 1.00 30.47 192 ARG A CA 1
ATOM 1506 C C . ARG A 1 192 ? -29.675 67.267 -34.935 1.00 30.47 192 ARG A C 1
ATOM 1508 O O . ARG A 1 192 ? -29.573 66.057 -34.801 1.00 30.47 192 ARG A O 1
ATOM 1515 N N . ARG A 1 193 ? -30.261 67.829 -36.017 1.00 33.50 193 ARG A N 1
ATOM 1516 C CA . ARG A 1 193 ? -30.687 67.221 -37.324 1.00 33.50 193 ARG A CA 1
ATOM 1517 C C . ARG A 1 193 ? -29.512 67.221 -38.374 1.00 33.50 193 ARG A C 1
ATOM 1519 O O . ARG A 1 193 ? -28.465 67.741 -37.996 1.00 33.50 193 ARG A O 1
ATOM 1526 N N . PRO A 1 194 ? -29.697 66.944 -39.699 1.00 58.62 194 PRO A N 1
ATOM 1527 C CA . PRO A 1 194 ? -30.089 65.688 -40.398 1.00 58.62 194 PRO A CA 1
ATOM 1528 C C . PRO A 1 194 ? -29.239 65.371 -41.680 1.00 58.62 194 PRO A C 1
ATOM 1530 O O . PRO A 1 194 ? -28.428 66.197 -42.073 1.00 58.62 194 PRO A O 1
ATOM 1533 N N . LEU A 1 195 ? -29.509 64.248 -42.383 1.00 31.09 195 LEU A N 1
ATOM 1534 C CA . LEU A 1 195 ? -29.496 64.036 -43.869 1.00 31.09 195 LEU A CA 1
ATOM 1535 C C . LEU A 1 195 ? -29.852 62.543 -44.157 1.00 31.09 195 LEU A C 1
ATOM 1537 O O . LEU A 1 195 ? -29.244 61.662 -43.566 1.00 31.09 195 LEU A O 1
ATOM 1541 N N . VAL A 1 196 ? -31.014 62.220 -44.757 1.00 32.88 196 VAL A N 1
ATOM 1542 C CA . VAL A 1 196 ? -31.242 61.830 -46.184 1.00 32.88 196 VAL A CA 1
ATOM 1543 C C . VAL A 1 196 ? -30.548 60.515 -46.605 1.00 32.88 196 VAL A C 1
ATOM 1545 O O . VAL A 1 196 ? -29.328 60.473 -46.616 1.00 32.88 196 VAL A O 1
ATOM 1548 N N . ALA A 1 197 ? -31.216 59.434 -47.052 1.00 37.03 197 ALA A N 1
ATOM 1549 C CA . ALA A 1 197 ? -32.640 59.004 -47.043 1.00 37.03 197 ALA A CA 1
ATOM 1550 C C . ALA A 1 197 ? -32.673 57.436 -47.025 1.00 37.03 197 ALA A C 1
ATOM 1552 O O . ALA A 1 197 ? -31.904 56.907 -46.235 1.00 37.03 197 ALA A O 1
ATOM 1553 N N . ARG A 1 198 ? -33.403 56.557 -47.757 1.00 39.31 198 ARG A N 1
ATOM 1554 C CA . ARG A 1 198 ? -34.550 56.425 -48.725 1.00 39.31 198 ARG A CA 1
ATOM 1555 C C . ARG A 1 198 ? -34.817 54.870 -48.807 1.00 39.31 198 ARG A C 1
ATOM 1557 O O . ARG A 1 198 ? -33.920 54.134 -48.424 1.00 39.31 198 ARG A O 1
ATOM 1564 N N . HIS A 1 199 ? -35.894 54.224 -49.298 1.00 33.81 199 HIS A N 1
ATOM 1565 C CA . HIS A 1 199 ? -37.254 54.556 -49.781 1.00 33.81 199 HIS A CA 1
ATOM 1566 C C . HIS A 1 199 ? -38.128 53.260 -49.811 1.00 33.81 199 HIS A C 1
ATOM 1568 O O . HIS A 1 199 ? -37.609 52.243 -50.252 1.00 33.81 199 HIS A O 1
ATOM 1574 N N . ARG A 1 200 ? -39.445 53.322 -49.504 1.00 33.44 200 ARG A N 1
ATOM 1575 C CA . ARG A 1 200 ? -40.509 52.278 -49.728 1.00 33.44 200 ARG A CA 1
ATOM 1576 C C . ARG A 1 200 ? -40.386 50.924 -48.961 1.00 33.44 200 ARG A C 1
ATOM 1578 O O . ARG A 1 200 ? -39.292 50.477 -48.666 1.00 33.44 200 ARG A O 1
ATOM 1585 N N . GLY A 1 201 ? -41.473 50.211 -48.612 1.00 28.41 201 GLY A N 1
ATOM 1586 C CA . GLY A 1 201 ? -42.904 50.572 -48.671 1.00 28.41 201 GLY A CA 1
ATOM 1587 C C . GLY A 1 201 ? -43.900 49.510 -48.129 1.00 28.41 201 GLY A C 1
ATOM 1588 O O . GLY A 1 201 ? -43.925 48.386 -48.604 1.00 28.41 201 GLY A O 1
ATOM 1589 N N . SER A 1 202 ? -44.743 49.924 -47.167 1.00 32.72 202 SER A N 1
ATOM 1590 C CA . SER A 1 202 ? -46.199 49.646 -47.015 1.00 32.72 202 SER A CA 1
ATOM 1591 C C . SER A 1 202 ? -46.838 48.229 -47.141 1.00 32.72 202 SER A C 1
ATOM 1593 O O . SER A 1 202 ? -46.973 47.721 -48.245 1.00 32.72 202 SER A O 1
ATOM 1595 N N . THR A 1 203 ? -47.488 47.784 -46.038 1.00 33.62 203 THR A N 1
ATOM 1596 C CA . THR A 1 203 ? -48.888 47.232 -45.928 1.00 33.62 203 THR A CA 1
ATOM 1597 C C . THR A 1 203 ? -49.328 45.942 -46.671 1.00 33.62 203 THR A C 1
ATOM 1599 O O . THR A 1 203 ? -48.855 45.673 -47.759 1.00 33.62 203 THR A O 1
ATOM 1602 N N . ALA A 1 204 ? -50.339 45.157 -46.241 1.00 33.31 204 ALA A N 1
ATOM 1603 C CA . ALA A 1 204 ? -51.041 44.965 -44.948 1.00 33.31 204 ALA A CA 1
ATOM 1604 C C . ALA A 1 204 ? -52.037 43.761 -45.019 1.00 33.31 204 ALA A C 1
ATOM 1606 O O . ALA A 1 204 ? -52.370 43.315 -46.107 1.00 33.31 204 ALA A O 1
ATOM 1607 N N . ARG A 1 205 ? -52.536 43.308 -43.848 1.00 33.53 205 ARG A N 1
ATOM 1608 C CA . ARG A 1 205 ? -53.830 42.620 -43.534 1.00 33.53 205 ARG A CA 1
ATOM 1609 C C . ARG A 1 205 ? -54.501 41.677 -44.569 1.00 33.53 205 ARG A C 1
ATOM 1611 O O . ARG A 1 205 ? -54.921 42.107 -45.633 1.00 33.53 205 ARG A O 1
ATOM 1618 N N . GLY A 1 206 ? -54.868 40.467 -44.126 1.00 29.92 206 GLY A N 1
ATOM 1619 C CA . GLY A 1 206 ? -55.889 39.617 -44.770 1.00 29.92 206 GLY A CA 1
ATOM 1620 C C . GLY A 1 206 ? -56.183 38.337 -43.970 1.00 29.92 206 GLY A C 1
ATOM 1621 O O . GLY A 1 206 ? -55.303 37.858 -43.260 1.00 29.92 206 GLY A O 1
ATOM 1622 N N . ALA A 1 207 ? -57.405 37.793 -44.044 1.00 33.16 207 ALA A N 1
ATOM 1623 C CA . ALA A 1 207 ? -57.822 36.585 -43.314 1.00 33.16 207 ALA A CA 1
ATOM 1624 C C . ALA A 1 207 ? -58.879 35.771 -44.091 1.00 33.16 207 ALA A C 1
ATOM 1626 O O . ALA A 1 207 ? -59.619 36.342 -44.887 1.00 33.16 207 ALA A O 1
ATOM 1627 N N . GLY A 1 208 ? -59.006 34.465 -43.808 1.00 28.66 208 GLY A N 1
ATOM 1628 C CA . GLY A 1 208 ? -60.144 33.636 -44.256 1.00 28.66 208 GLY A CA 1
ATOM 1629 C C . GLY A 1 208 ? -59.775 32.309 -44.963 1.00 28.66 208 GLY A C 1
ATOM 1630 O O . GLY A 1 208 ? -58.766 32.269 -45.662 1.00 28.66 208 GLY A O 1
ATOM 1631 N N . PRO A 1 209 ? -60.560 31.213 -44.813 1.00 66.38 209 PRO A N 1
ATOM 1632 C CA . PRO A 1 209 ? -60.251 29.895 -45.408 1.00 66.38 209 PRO A CA 1
ATOM 1633 C C . PRO A 1 209 ? -61.337 29.325 -46.360 1.00 66.38 209 PRO A C 1
ATOM 1635 O O . PRO A 1 209 ? -62.501 29.694 -46.218 1.00 66.38 209 PRO A O 1
ATOM 1638 N N . ARG A 1 210 ? -60.999 28.317 -47.209 1.00 35.16 210 ARG A N 1
ATOM 1639 C CA . ARG A 1 210 ? -61.778 27.050 -47.456 1.00 35.16 210 ARG A CA 1
ATOM 1640 C C . ARG A 1 210 ? -61.339 26.188 -48.680 1.00 35.16 210 ARG A C 1
ATOM 1642 O O . ARG A 1 210 ? -61.448 26.632 -49.808 1.00 35.16 210 ARG A O 1
ATOM 1649 N N . ARG A 1 211 ? -61.065 24.892 -48.413 1.00 36.94 211 ARG A N 1
ATOM 1650 C CA . ARG A 1 211 ? -61.496 23.622 -49.099 1.00 36.94 211 ARG A CA 1
ATOM 1651 C C . ARG A 1 211 ? -61.385 23.359 -50.638 1.00 36.94 211 ARG A C 1
ATOM 1653 O O . ARG A 1 211 ? -61.730 24.195 -51.454 1.00 36.94 211 ARG A O 1
ATOM 1660 N N . ARG A 1 212 ? -61.248 22.040 -50.953 1.00 35.47 212 ARG A N 1
ATOM 1661 C CA . ARG A 1 212 ? -61.445 21.287 -52.245 1.00 35.47 212 ARG A CA 1
ATOM 1662 C C . ARG A 1 212 ? -60.300 21.473 -53.277 1.00 35.47 212 ARG A C 1
ATOM 1664 O O . ARG A 1 212 ? -59.759 22.558 -53.360 1.00 35.47 212 ARG A O 1
ATOM 1671 N N . ARG A 1 213 ? -59.850 20.477 -54.074 1.00 31.69 213 ARG A N 1
ATOM 1672 C CA . ARG A 1 213 ? -60.478 19.267 -54.692 1.00 31.69 213 ARG A CA 1
ATOM 1673 C C . ARG A 1 213 ? -59.421 18.149 -54.993 1.00 31.69 213 ARG A C 1
ATOM 1675 O O . ARG A 1 213 ? -58.232 18.403 -54.878 1.00 31.69 213 ARG A O 1
ATOM 1682 N N . ARG A 1 214 ? -59.848 16.940 -55.417 1.00 40.34 214 ARG A N 1
ATOM 1683 C CA . ARG A 1 214 ? -59.026 15.872 -56.078 1.00 40.34 214 ARG A CA 1
ATOM 1684 C C . ARG A 1 214 ? -59.326 15.830 -57.597 1.00 40.34 214 ARG A C 1
ATOM 1686 O O . ARG A 1 214 ? -60.391 16.329 -57.970 1.00 40.34 214 ARG A O 1
ATOM 1693 N N . PRO A 1 215 ? -58.475 15.204 -58.445 1.00 48.25 215 PRO A N 1
ATOM 1694 C CA . PRO A 1 215 ? -58.868 13.908 -59.049 1.00 48.25 215 PRO A CA 1
ATOM 1695 C C . PRO A 1 215 ? -57.751 12.809 -59.089 1.00 48.25 215 PRO A C 1
ATOM 1697 O O . PRO A 1 215 ? -57.044 12.639 -58.101 1.00 48.25 215 PRO A O 1
ATOM 1700 N N . ARG A 1 216 ? -57.721 11.961 -60.138 1.00 36.59 216 ARG A N 1
ATOM 1701 C CA . ARG A 1 216 ? -57.252 10.539 -60.284 1.00 36.59 216 ARG A CA 1
ATOM 1702 C C . ARG A 1 216 ? -56.753 10.336 -61.764 1.00 36.59 216 ARG A C 1
ATOM 1704 O O . ARG A 1 216 ? -56.841 11.336 -62.474 1.00 36.59 216 ARG A O 1
ATOM 1711 N N . PRO A 1 217 ? -56.473 9.133 -62.355 1.00 63.16 217 PRO A N 1
ATOM 1712 C CA . PRO A 1 217 ? -55.939 7.810 -61.910 1.00 63.16 217 PRO A CA 1
ATOM 1713 C C . PRO A 1 217 ? -54.943 7.114 -62.930 1.00 63.16 217 PRO A C 1
ATOM 1715 O O . PRO A 1 217 ? -54.561 7.728 -63.916 1.00 63.16 217 PRO A O 1
ATOM 1718 N N . ARG A 1 218 ? -54.696 5.784 -62.760 1.00 37.16 218 ARG A N 1
ATOM 1719 C CA . ARG A 1 218 ? -54.176 4.728 -63.707 1.00 37.16 218 ARG A CA 1
ATOM 1720 C C . ARG A 1 218 ? -52.641 4.542 -63.838 1.00 37.16 218 ARG A C 1
ATOM 1722 O O . ARG A 1 218 ? -51.922 5.526 -63.833 1.00 37.16 218 ARG A O 1
ATOM 1729 N N . GLY A 1 219 ? -52.109 3.309 -63.981 1.00 32.19 219 GLY A N 1
ATOM 1730 C CA . GLY A 1 219 ? -52.726 1.964 -63.834 1.00 32.19 219 GLY A CA 1
ATOM 1731 C C . GLY A 1 219 ? -51.882 0.771 -64.369 1.00 32.19 219 GLY A C 1
ATOM 1732 O O . GLY A 1 219 ? -50.894 1.012 -65.045 1.00 32.19 219 GLY A O 1
ATOM 1733 N N . LEU A 1 220 ? -52.362 -0.474 -64.135 1.00 36.56 220 LEU A N 1
ATOM 1734 C CA . LEU A 1 220 ? -51.950 -1.781 -64.739 1.00 36.56 220 LEU A CA 1
ATOM 1735 C C . LEU A 1 220 ? -50.551 -2.363 -64.366 1.00 36.56 220 LEU A C 1
ATOM 1737 O O . LEU A 1 220 ? -49.661 -1.604 -64.014 1.00 36.56 220 LEU A O 1
ATOM 1741 N N . VAL A 1 221 ? -50.257 -3.679 -64.480 1.00 36.09 221 VAL A N 1
ATOM 1742 C CA . VAL A 1 221 ? -50.990 -4.924 -64.087 1.00 36.09 221 VAL A CA 1
ATOM 1743 C C . VAL A 1 221 ? -50.029 -6.147 -64.106 1.00 36.09 221 VAL A C 1
ATOM 1745 O O . VAL A 1 221 ? -49.109 -6.170 -64.915 1.00 36.09 221 VAL A O 1
ATOM 1748 N N . GLY A 1 222 ? -50.293 -7.186 -63.293 1.00 31.16 222 GLY A N 1
ATOM 1749 C CA . GLY A 1 222 ? -49.686 -8.536 -63.403 1.00 31.16 222 GLY A CA 1
ATOM 1750 C C . GLY A 1 222 ? -48.519 -8.844 -62.436 1.00 31.16 222 GLY A C 1
ATOM 1751 O O . GLY A 1 222 ? -47.727 -7.962 -62.134 1.00 31.16 222 GLY A O 1
ATOM 1752 N N . GLY A 1 223 ? -48.370 -10.068 -61.902 1.00 30.56 223 GLY A N 1
ATOM 1753 C CA . GLY A 1 223 ? -49.275 -11.227 -61.983 1.00 30.56 223 GLY A CA 1
ATOM 1754 C C . GLY A 1 223 ? -48.796 -12.471 -61.203 1.00 30.56 223 GLY A C 1
ATOM 1755 O O . GLY A 1 223 ? -47.622 -12.578 -60.872 1.00 30.56 223 GLY A O 1
ATOM 1756 N N . SER A 1 224 ? -49.727 -13.412 -60.986 1.00 34.59 224 SER A N 1
ATOM 1757 C CA . SER A 1 224 ? -49.552 -14.815 -60.540 1.00 34.59 224 SER A CA 1
ATOM 1758 C C . SER A 1 224 ? -48.988 -15.122 -59.133 1.00 34.59 224 SER A C 1
ATOM 1760 O O . SER A 1 224 ? -48.090 -14.474 -58.611 1.00 34.59 224 SER A O 1
ATOM 1762 N N . ALA A 1 225 ? -49.574 -16.148 -58.503 1.00 39.34 225 ALA A N 1
ATOM 1763 C CA . ALA A 1 225 ? -49.372 -16.556 -57.106 1.00 39.34 225 ALA A CA 1
ATOM 1764 C C . ALA A 1 225 ? -48.344 -17.692 -56.929 1.00 39.34 225 ALA A C 1
ATOM 1766 O O . ALA A 1 225 ? -47.957 -18.304 -57.919 1.00 39.34 225 ALA A O 1
ATOM 1767 N N . VAL A 1 226 ? -48.017 -18.053 -55.671 1.00 35.66 226 VAL A N 1
ATOM 1768 C CA . VAL A 1 226 ? -47.992 -19.457 -55.176 1.00 35.66 226 VAL A CA 1
ATOM 1769 C C . VAL A 1 226 ? -47.785 -19.549 -53.641 1.00 35.66 226 VAL A C 1
ATOM 1771 O O . VAL A 1 226 ? -47.069 -18.749 -53.051 1.00 35.66 226 VAL A O 1
ATOM 1774 N N . ASN A 1 227 ? -48.431 -20.545 -53.013 1.00 36.28 227 ASN A N 1
ATOM 1775 C CA . ASN A 1 227 ? -48.220 -21.133 -51.669 1.00 36.28 227 ASN A CA 1
ATOM 1776 C C . ASN A 1 227 ? -47.964 -20.245 -50.427 1.00 36.28 227 ASN A C 1
ATOM 1778 O O . ASN A 1 227 ? -46.828 -19.961 -50.054 1.00 36.28 227 ASN A O 1
ATOM 1782 N N . LEU A 1 228 ? -49.020 -20.042 -49.625 1.00 42.50 228 LEU A N 1
ATOM 1783 C CA . LEU A 1 228 ? -48.921 -19.656 -48.210 1.00 42.50 228 LEU A CA 1
ATOM 1784 C C . LEU A 1 228 ? -48.943 -20.900 -47.288 1.00 42.50 228 LEU A C 1
ATOM 1786 O O . LEU A 1 228 ? -50.015 -21.354 -46.885 1.00 42.50 228 LEU A O 1
ATOM 1790 N N . ARG A 1 229 ? -47.779 -21.448 -46.903 1.00 44.16 229 ARG A N 1
ATOM 1791 C CA . ARG A 1 229 ? -47.674 -22.458 -45.822 1.00 44.16 229 ARG A CA 1
ATOM 1792 C C . ARG A 1 229 ? -46.363 -22.348 -45.030 1.00 44.16 229 ARG A C 1
ATOM 1794 O O . ARG A 1 229 ? -45.310 -22.605 -45.589 1.00 44.16 229 ARG A O 1
ATOM 1801 N N . ARG A 1 230 ? -46.492 -22.116 -43.711 1.00 48.31 230 ARG A N 1
ATOM 1802 C CA . ARG A 1 230 ? -45.480 -22.283 -42.632 1.00 48.31 230 ARG A CA 1
ATOM 1803 C C . ARG A 1 230 ? -44.155 -21.516 -42.844 1.00 48.31 230 ARG A C 1
ATOM 1805 O O . ARG A 1 230 ? -43.316 -21.913 -43.634 1.00 48.31 230 ARG A O 1
ATOM 1812 N N . LEU A 1 231 ? -43.877 -20.479 -42.058 1.00 42.06 231 LEU A N 1
ATOM 1813 C CA . LEU A 1 231 ? -43.333 -20.683 -40.708 1.00 42.06 231 LEU A CA 1
ATOM 1814 C C . LEU A 1 231 ? -43.730 -19.543 -39.750 1.00 42.06 231 LEU A C 1
ATOM 1816 O O . LEU A 1 231 ? -43.605 -18.373 -40.097 1.00 42.06 231 LEU A O 1
ATOM 1820 N N . LEU A 1 232 ? -44.125 -19.885 -38.521 1.00 49.75 232 LEU A N 1
ATOM 1821 C CA . LEU A 1 232 ? -44.066 -18.954 -37.391 1.00 49.75 232 LEU A CA 1
ATOM 1822 C C . LEU A 1 232 ? -42.694 -19.120 -36.738 1.00 49.75 232 LEU A C 1
ATOM 1824 O O . LEU A 1 232 ? -42.410 -20.184 -36.192 1.00 49.75 232 LEU A O 1
ATOM 1828 N N . LEU A 1 233 ? -41.863 -18.080 -36.785 1.00 44.91 233 LEU A N 1
ATOM 1829 C CA . LEU A 1 233 ? -40.623 -18.016 -36.017 1.00 44.91 233 LEU A CA 1
ATOM 1830 C C . LEU A 1 233 ? -40.727 -16.832 -35.042 1.00 44.91 233 LEU A C 1
ATOM 1832 O O . LEU A 1 233 ? -40.821 -15.692 -35.502 1.00 44.91 233 LEU A O 1
ATOM 1836 N N . PRO A 1 234 ? -40.752 -17.056 -33.715 1.00 50.62 234 PRO A N 1
ATOM 1837 C CA . PRO A 1 234 ? -40.729 -15.958 -32.763 1.00 50.62 234 PRO A CA 1
ATOM 1838 C C . PRO A 1 234 ? -39.350 -15.295 -32.819 1.00 50.62 234 PRO A C 1
ATOM 1840 O O . PRO A 1 234 ? -38.338 -15.925 -32.511 1.00 50.62 234 PRO A O 1
ATOM 1843 N N . LEU A 1 235 ? -39.305 -14.021 -33.215 1.00 47.59 235 LEU A N 1
ATOM 1844 C CA . LEU A 1 235 ? -38.073 -13.236 -33.220 1.00 47.59 235 LEU A CA 1
ATOM 1845 C C . LEU A 1 235 ? -37.677 -12.907 -31.774 1.00 47.59 235 LEU A C 1
ATOM 1847 O O . LEU A 1 235 ? -37.999 -11.842 -31.250 1.00 47.59 235 LEU A O 1
ATOM 1851 N N . ALA A 1 236 ? -37.000 -13.844 -31.116 1.00 45.09 236 ALA A N 1
ATOM 1852 C CA . ALA A 1 236 ? -36.398 -13.609 -29.816 1.00 45.09 236 ALA A CA 1
ATOM 1853 C C . ALA A 1 236 ? -35.327 -12.518 -29.959 1.00 45.09 236 ALA A C 1
ATOM 1855 O O . ALA A 1 236 ? -34.283 -12.743 -30.573 1.00 45.09 236 ALA A O 1
ATOM 1856 N N . LEU A 1 237 ? -35.575 -11.334 -29.387 1.00 45.91 237 LEU A N 1
ATOM 1857 C CA . LEU A 1 237 ? -34.534 -10.324 -29.226 1.00 45.91 237 LEU A CA 1
ATOM 1858 C C . LEU A 1 237 ? -33.507 -10.855 -28.222 1.00 45.91 237 LEU A C 1
ATOM 1860 O O . LEU A 1 237 ? -33.644 -10.670 -27.013 1.00 45.91 237 LEU A O 1
ATOM 1864 N N . ALA A 1 238 ? -32.466 -11.503 -28.739 1.00 44.69 238 ALA A N 1
ATOM 1865 C CA . ALA A 1 238 ? -31.244 -11.736 -27.996 1.00 44.69 238 ALA A CA 1
ATOM 1866 C C . ALA A 1 238 ? -30.645 -10.368 -27.641 1.00 44.69 238 ALA A C 1
ATOM 1868 O O . ALA A 1 238 ? -30.012 -9.715 -28.474 1.00 44.69 238 ALA A O 1
ATOM 1869 N N . LEU A 1 239 ? -30.884 -9.915 -26.407 1.00 41.62 239 LEU A N 1
ATOM 1870 C CA . LEU A 1 239 ? -30.160 -8.783 -25.838 1.00 41.62 239 LEU A CA 1
ATOM 1871 C C . LEU A 1 239 ? -28.659 -9.076 -25.981 1.00 41.62 239 LEU A C 1
ATOM 1873 O O . LEU A 1 239 ? -28.244 -10.191 -25.648 1.00 41.62 239 LEU A O 1
ATOM 1877 N N . PRO A 1 240 ? -27.845 -8.131 -26.486 1.00 44.56 240 PRO A N 1
ATOM 1878 C CA . PRO A 1 240 ? -26.435 -8.390 -26.725 1.00 44.56 240 PRO A CA 1
ATOM 1879 C C . PRO A 1 240 ? -25.763 -8.753 -25.403 1.00 44.56 240 PRO A C 1
ATOM 1881 O O . PRO A 1 240 ? -25.686 -7.931 -24.487 1.00 44.56 240 PRO A O 1
ATOM 1884 N N . VAL A 1 241 ? -25.294 -9.999 -25.303 1.00 54.06 241 VAL A N 1
ATOM 1885 C CA . VAL A 1 241 ? -24.522 -10.470 -24.153 1.00 54.06 241 VAL A CA 1
ATOM 1886 C C . VAL A 1 241 ? -23.270 -9.606 -24.086 1.00 54.06 241 VAL A C 1
ATOM 1888 O O . VAL A 1 241 ? -22.420 -9.665 -24.974 1.00 54.06 241 VAL A O 1
ATOM 1891 N N . ALA A 1 242 ? -23.190 -8.753 -23.065 1.00 58.28 242 ALA A N 1
ATOM 1892 C CA . ALA A 1 242 ? -22.049 -7.872 -22.882 1.00 58.28 242 ALA A CA 1
ATOM 1893 C C . ALA A 1 242 ? -20.779 -8.723 -22.774 1.00 58.28 242 ALA A C 1
ATOM 1895 O O . ALA A 1 242 ? -20.724 -9.634 -21.945 1.00 58.28 242 ALA A O 1
ATOM 1896 N N . ALA A 1 243 ? -19.789 -8.428 -23.620 1.00 60.22 243 ALA A N 1
ATOM 1897 C CA . ALA A 1 243 ? -18.535 -9.169 -23.652 1.00 60.22 243 ALA A CA 1
ATOM 1898 C C . ALA A 1 243 ? -17.904 -9.229 -22.245 1.00 60.22 243 ALA A C 1
ATOM 1900 O O . ALA A 1 243 ? -17.978 -8.236 -21.506 1.00 60.22 243 ALA A O 1
ATOM 1901 N N . PRO A 1 244 ? -17.313 -10.374 -21.855 1.00 69.12 244 PRO A N 1
ATOM 1902 C CA . PRO A 1 244 ? -16.669 -10.503 -20.557 1.00 69.12 244 PRO A CA 1
ATOM 1903 C C . PRO A 1 244 ? -15.535 -9.485 -20.445 1.00 69.12 244 PRO A C 1
ATOM 1905 O O . PRO A 1 244 ? -14.741 -9.337 -21.373 1.00 69.12 244 PRO A O 1
ATOM 1908 N N . ALA A 1 245 ? -15.468 -8.787 -19.312 1.00 73.81 245 ALA A N 1
ATOM 1909 C CA . ALA A 1 245 ? -14.408 -7.813 -19.058 1.00 73.81 245 ALA A CA 1
ATOM 1910 C C . ALA A 1 245 ? -13.311 -8.381 -18.143 1.00 73.81 245 ALA A C 1
ATOM 1912 O O . ALA A 1 245 ? -12.163 -7.949 -18.163 1.00 73.81 245 ALA A O 1
ATOM 1913 N N . GLY A 1 246 ? -13.668 -9.362 -17.317 1.00 89.19 246 GLY A N 1
ATOM 1914 C CA . GLY A 1 246 ? -12.889 -9.833 -16.185 1.00 89.19 246 GLY A CA 1
ATOM 1915 C C . GLY A 1 246 ? -13.400 -9.235 -14.882 1.00 89.19 246 GLY A C 1
ATOM 1916 O O . GLY A 1 246 ? -13.793 -9.985 -13.993 1.00 89.19 246 GLY A O 1
ATOM 1917 N N . TYR A 1 247 ? -13.481 -7.905 -14.763 1.00 93.50 247 TYR A N 1
ATOM 1918 C CA . TYR A 1 247 ? -13.990 -7.260 -13.544 1.00 93.50 247 TYR A CA 1
ATOM 1919 C C . TYR A 1 247 ? -15.126 -6.265 -13.797 1.00 93.50 247 TYR A C 1
ATOM 1921 O O . TYR A 1 247 ? -15.151 -5.517 -14.777 1.00 93.50 247 TYR A O 1
ATOM 1929 N N . VAL A 1 248 ? -16.071 -6.247 -12.855 1.00 94.50 248 VAL A N 1
ATOM 1930 C CA . VAL A 1 248 ? -17.175 -5.289 -12.776 1.00 94.50 248 VAL A CA 1
ATOM 1931 C C . VAL A 1 248 ? -17.001 -4.439 -11.524 1.00 94.50 248 VAL A C 1
ATOM 1933 O O . VAL A 1 248 ? -16.865 -4.991 -10.433 1.00 94.50 248 VAL A O 1
ATOM 1936 N N . ILE A 1 249 ? -17.020 -3.114 -11.670 1.00 95.56 249 ILE A N 1
ATOM 1937 C CA . ILE A 1 249 ? -17.042 -2.172 -10.543 1.00 95.56 249 ILE A CA 1
ATOM 1938 C C . ILE A 1 249 ? -18.472 -1.646 -10.380 1.00 95.56 249 ILE A C 1
ATOM 1940 O O . ILE A 1 249 ? -19.084 -1.148 -11.325 1.00 95.56 249 ILE A O 1
ATOM 1944 N N . GLU A 1 250 ? -19.011 -1.764 -9.172 1.00 96.31 250 GLU A N 1
ATOM 1945 C CA . GLU A 1 250 ? -20.394 -1.449 -8.822 1.00 96.31 250 GLU A CA 1
ATOM 1946 C C . GLU A 1 250 ? -20.396 -0.441 -7.655 1.00 96.31 250 GLU A C 1
ATOM 1948 O O . GLU A 1 250 ? -19.818 -0.710 -6.601 1.00 96.31 250 GLU A O 1
ATOM 1953 N N . ASP A 1 251 ? -21.030 0.725 -7.819 1.00 96.56 251 ASP A N 1
ATOM 1954 C CA . ASP A 1 251 ? -21.217 1.683 -6.717 1.00 96.56 251 ASP A CA 1
ATOM 1955 C C . ASP A 1 251 ? -22.260 1.139 -5.726 1.00 96.56 251 ASP A C 1
ATOM 1957 O O . ASP A 1 251 ? -23.396 0.837 -6.098 1.00 96.56 251 ASP A O 1
ATOM 1961 N N . VAL A 1 252 ? -21.895 1.026 -4.445 1.00 95.69 252 VAL A N 1
ATOM 1962 C CA . VAL A 1 252 ? -22.801 0.543 -3.396 1.00 95.69 252 VAL A CA 1
ATOM 1963 C C . VAL A 1 252 ? -23.557 1.733 -2.814 1.00 95.69 252 VAL A C 1
ATOM 1965 O O . VAL A 1 252 ? -22.999 2.533 -2.063 1.00 95.69 252 VAL A O 1
ATOM 1968 N N . ALA A 1 253 ? -24.842 1.839 -3.155 1.00 92.62 253 ALA A N 1
ATOM 1969 C CA . ALA A 1 253 ? -25.693 2.937 -2.710 1.00 92.62 253 ALA A CA 1
ATOM 1970 C C . ALA A 1 253 ? -25.767 3.027 -1.164 1.00 92.62 253 ALA A C 1
ATOM 1972 O O . ALA A 1 253 ? -26.144 2.045 -0.506 1.00 92.62 253 ALA A O 1
ATOM 1973 N N . PRO A 1 254 ? -25.429 4.189 -0.572 1.00 89.50 254 PRO A N 1
ATOM 1974 C CA . PRO A 1 254 ? -25.594 4.437 0.855 1.00 89.50 254 PRO A CA 1
ATOM 1975 C C . PRO A 1 254 ? -27.059 4.778 1.205 1.00 89.50 254 PRO A C 1
ATOM 1977 O O . PRO A 1 254 ? -27.828 5.166 0.320 1.00 89.50 254 PRO A O 1
ATOM 1980 N N . PRO A 1 255 ? -27.470 4.674 2.483 1.00 87.00 255 PRO A N 1
ATOM 1981 C CA . PRO A 1 255 ? -28.801 5.090 2.923 1.00 87.00 255 PRO A CA 1
ATOM 1982 C C . PRO A 1 255 ? -29.005 6.613 2.783 1.00 87.00 255 PRO A C 1
ATOM 1984 O O . PRO A 1 255 ? -28.037 7.374 2.865 1.00 87.00 255 PRO A O 1
ATOM 1987 N N . PRO A 1 256 ? -30.249 7.102 2.623 1.00 84.25 256 PRO A N 1
ATOM 1988 C CA . PRO A 1 256 ? -30.523 8.536 2.562 1.00 84.25 256 PRO A CA 1
ATOM 1989 C C . PRO A 1 256 ? -30.018 9.293 3.801 1.00 84.25 256 PRO A C 1
ATOM 1991 O O . PRO A 1 256 ? -30.295 8.906 4.933 1.00 84.25 256 PRO A O 1
ATOM 1994 N N . GLY A 1 257 ? -29.315 10.407 3.581 1.00 79.31 257 GLY A N 1
ATOM 1995 C CA . GLY A 1 257 ? -28.886 11.337 4.634 1.00 79.31 257 GLY A CA 1
ATOM 1996 C C . GLY A 1 257 ? -27.493 11.098 5.229 1.00 79.31 257 GLY A C 1
ATOM 1997 O O . GLY A 1 257 ? -26.969 12.009 5.866 1.00 79.31 257 GLY A O 1
ATOM 1998 N N . ILE A 1 258 ? -26.856 9.946 4.993 1.00 85.62 258 ILE A N 1
ATOM 1999 C CA . ILE A 1 258 ? -25.447 9.731 5.369 1.00 85.62 258 ILE A CA 1
ATOM 2000 C C . ILE A 1 258 ? -24.508 10.441 4.377 1.00 85.62 258 ILE A C 1
ATOM 2002 O O . ILE A 1 258 ? -24.792 10.528 3.179 1.00 85.62 258 ILE A O 1
ATOM 2006 N N . ARG A 1 259 ? -23.329 10.866 4.844 1.00 90.25 259 ARG A N 1
ATOM 2007 C CA . ARG A 1 259 ? -22.188 11.145 3.963 1.00 90.25 259 ARG A CA 1
ATOM 2008 C C . ARG A 1 259 ? -21.333 9.874 3.831 1.00 90.25 259 ARG A C 1
ATOM 2010 O O . ARG A 1 259 ? -20.778 9.440 4.840 1.00 90.25 259 ARG A O 1
ATOM 2017 N N . PRO A 1 260 ? -21.149 9.287 2.632 1.00 91.00 260 PRO A N 1
ATOM 2018 C CA . PRO A 1 260 ? -20.424 8.024 2.453 1.00 91.00 260 PRO A CA 1
ATOM 2019 C C . PRO A 1 260 ? -18.892 8.201 2.481 1.00 91.00 260 PRO A C 1
ATOM 2021 O O . PRO A 1 260 ? -18.174 7.639 1.666 1.00 91.00 260 PRO A O 1
ATOM 2024 N N . ALA A 1 261 ? -18.376 9.006 3.409 1.00 94.62 261 ALA A N 1
ATOM 2025 C CA . ALA A 1 261 ? -16.951 9.260 3.594 1.00 94.62 261 ALA A CA 1
ATOM 2026 C C . ALA A 1 261 ? -16.282 8.083 4.326 1.00 94.62 261 ALA A C 1
ATOM 2028 O O . ALA A 1 261 ? -16.008 8.181 5.522 1.00 94.62 261 ALA A O 1
ATOM 2029 N N . ILE A 1 262 ? -16.087 6.948 3.652 1.00 96.06 262 ILE A N 1
ATOM 2030 C CA . ILE A 1 262 ? -15.714 5.688 4.308 1.00 96.06 262 ILE A CA 1
ATOM 2031 C C . ILE A 1 262 ? -14.268 5.748 4.822 1.00 96.06 262 ILE A C 1
ATOM 2033 O O . ILE A 1 262 ? -13.315 5.812 4.048 1.00 96.06 262 ILE A O 1
ATOM 2037 N N . ALA A 1 263 ? -14.117 5.711 6.147 1.00 95.31 263 ALA A N 1
ATOM 2038 C CA . ALA A 1 263 ? -12.843 5.786 6.860 1.00 95.31 263 ALA A CA 1
ATOM 2039 C C . ALA A 1 263 ? -12.369 4.428 7.408 1.00 95.31 263 ALA A C 1
ATOM 2041 O O . ALA A 1 263 ? -11.178 4.270 7.675 1.00 95.31 263 ALA A O 1
ATOM 2042 N N . ALA A 1 264 ? -13.264 3.440 7.511 1.00 97.19 264 ALA A N 1
ATOM 2043 C CA . ALA A 1 264 ? -12.956 2.027 7.751 1.00 97.19 264 ALA A CA 1
ATOM 2044 C C . ALA A 1 264 ? -14.068 1.130 7.185 1.00 97.19 264 ALA A C 1
ATOM 2046 O O . ALA A 1 264 ? -15.217 1.564 7.094 1.00 97.19 264 ALA A O 1
ATOM 2047 N N . LEU A 1 265 ? -13.754 -0.126 6.853 1.00 97.62 265 LEU A N 1
ATOM 2048 C CA . LEU A 1 265 ? -14.760 -1.159 6.582 1.00 97.62 265 LEU A CA 1
ATOM 2049 C C . LEU A 1 265 ? -14.255 -2.558 6.966 1.00 97.62 265 LEU A C 1
ATOM 2051 O O . LEU A 1 265 ? -13.050 -2.797 7.002 1.00 97.62 265 LEU A O 1
ATOM 2055 N N . THR A 1 266 ? -15.178 -3.467 7.277 1.00 98.06 266 THR A N 1
ATOM 2056 C CA . THR A 1 266 ? -14.924 -4.885 7.585 1.00 98.06 266 THR A CA 1
ATOM 2057 C C . THR A 1 266 ? -16.222 -5.694 7.427 1.00 98.06 266 THR A C 1
ATOM 2059 O O . THR A 1 266 ? -17.264 -5.120 7.118 1.00 98.06 266 THR A O 1
ATOM 2062 N N . PHE A 1 267 ? -16.201 -7.007 7.652 1.00 98.12 267 PHE A N 1
ATOM 2063 C CA . PHE A 1 267 ? -17.402 -7.853 7.652 1.00 98.12 267 PHE A CA 1
ATOM 2064 C C . PHE A 1 267 ? -17.607 -8.536 9.010 1.00 98.12 267 PHE A C 1
ATOM 2066 O O . PHE A 1 267 ? -16.642 -8.889 9.687 1.00 98.12 267 PHE A O 1
ATOM 2073 N N . THR A 1 268 ? -18.865 -8.754 9.405 1.00 98.19 268 THR A N 1
ATOM 2074 C CA . THR A 1 268 ? -19.189 -9.659 10.521 1.00 98.19 268 THR A CA 1
ATOM 2075 C C . THR A 1 268 ? -18.950 -11.117 10.093 1.00 98.19 268 THR A C 1
ATOM 2077 O O . THR A 1 268 ? -19.032 -11.419 8.900 1.00 98.19 268 THR A O 1
ATOM 2080 N N . PRO A 1 269 ? -18.749 -12.075 11.020 1.00 96.62 269 PRO A N 1
ATOM 2081 C CA . PRO A 1 269 ? -18.699 -13.502 10.673 1.00 96.62 269 PRO A CA 1
ATOM 2082 C C . PRO A 1 269 ? -19.990 -14.027 10.015 1.00 96.62 269 PRO A C 1
ATOM 2084 O O . PRO A 1 269 ? -19.964 -15.036 9.314 1.00 96.62 269 PRO A O 1
ATOM 2087 N N . ALA A 1 270 ? -21.118 -13.329 10.199 1.00 95.69 270 ALA A N 1
ATOM 2088 C CA . ALA A 1 270 ? -22.381 -13.598 9.510 1.00 95.69 270 ALA A CA 1
ATOM 2089 C C . ALA A 1 270 ? -22.438 -13.011 8.082 1.00 95.69 270 ALA A C 1
ATOM 2091 O O . ALA A 1 270 ? -23.377 -13.289 7.332 1.00 95.69 270 ALA A O 1
ATOM 2092 N N . GLY A 1 271 ? -21.435 -12.239 7.659 1.00 96.31 271 GLY A N 1
ATOM 2093 C CA . GLY A 1 271 ? -21.346 -11.652 6.324 1.00 96.31 271 GLY A CA 1
ATOM 2094 C C . GLY A 1 271 ? -22.182 -10.386 6.120 1.00 96.31 271 GLY A C 1
ATOM 2095 O O . GLY A 1 271 ? -22.530 -10.080 4.983 1.00 96.31 271 GLY A O 1
ATOM 2096 N N . GLU A 1 272 ? -22.523 -9.661 7.188 1.00 97.75 272 GLU A N 1
ATOM 2097 C CA . GLU A 1 272 ? -22.952 -8.260 7.066 1.00 97.75 272 GLU A CA 1
ATOM 2098 C C . GLU A 1 272 ? -21.721 -7.380 6.843 1.00 97.75 272 GLU A C 1
ATOM 2100 O O . GLU A 1 272 ? -20.683 -7.594 7.476 1.00 97.75 272 GLU A O 1
ATOM 2105 N N . LEU A 1 273 ? -21.838 -6.370 5.984 1.00 98.25 273 LEU A N 1
ATOM 2106 C CA . LEU A 1 273 ? -20.805 -5.348 5.833 1.00 98.25 273 LEU A CA 1
ATOM 2107 C C . LEU A 1 273 ? -20.921 -4.344 6.986 1.00 98.25 273 LEU A C 1
ATOM 2109 O O . LEU A 1 273 ? -22.011 -3.856 7.276 1.00 98.25 273 LEU A O 1
ATOM 2113 N N . VAL A 1 274 ? -19.790 -3.982 7.582 1.00 98.44 274 VAL A N 1
ATOM 2114 C CA . VAL A 1 274 ? -19.658 -2.903 8.564 1.00 98.44 274 VAL A CA 1
ATOM 2115 C C . VAL A 1 274 ? -18.798 -1.801 7.957 1.00 98.44 274 VAL A C 1
ATOM 2117 O O . VAL A 1 274 ? -17.716 -2.078 7.441 1.00 98.44 274 VAL A O 1
ATOM 2120 N N . VAL A 1 275 ? -19.240 -0.549 8.046 1.00 97.88 275 VAL A N 1
ATOM 2121 C CA . VAL A 1 275 ? -18.457 0.625 7.632 1.00 97.88 275 VAL A CA 1
ATOM 2122 C C . VAL A 1 275 ? -18.415 1.666 8.744 1.00 97.88 275 VAL A C 1
ATOM 2124 O O . VAL A 1 275 ? -19.366 1.797 9.514 1.00 97.88 275 VAL A O 1
ATOM 2127 N N . ALA A 1 276 ? -17.334 2.438 8.798 1.00 97.56 276 ALA A N 1
ATOM 2128 C CA . ALA A 1 276 ? -17.254 3.653 9.595 1.00 97.56 276 ALA A CA 1
ATOM 2129 C C . ALA A 1 276 ? -17.081 4.866 8.676 1.00 97.56 276 ALA A C 1
ATOM 2131 O O . ALA A 1 276 ? -16.294 4.823 7.724 1.00 97.56 276 ALA A O 1
ATOM 2132 N N . THR A 1 277 ? -17.799 5.951 8.957 1.00 96.31 277 THR A N 1
ATOM 2133 C CA . THR A 1 277 ? -17.632 7.229 8.261 1.00 96.31 277 THR A CA 1
ATOM 2134 C C . THR A 1 277 ? -16.624 8.106 8.995 1.00 96.31 277 THR A C 1
ATOM 2136 O O . THR A 1 277 ? -16.574 8.135 10.225 1.00 96.31 277 THR A O 1
ATOM 2139 N N . ARG A 1 278 ? -15.845 8.885 8.241 1.00 93.44 278 ARG A N 1
ATOM 2140 C CA . ARG A 1 278 ? -14.930 9.902 8.781 1.00 93.44 278 ARG A CA 1
ATOM 2141 C C . ARG A 1 278 ? -15.662 10.910 9.678 1.00 93.44 278 ARG A C 1
ATOM 2143 O O . ARG A 1 278 ? -15.097 11.380 10.655 1.00 93.44 278 ARG A O 1
ATOM 2150 N N . ASP A 1 279 ? -16.930 11.183 9.373 1.00 93.00 279 ASP A N 1
ATOM 2151 C CA . ASP A 1 279 ? -17.790 12.109 10.118 1.00 93.00 279 ASP A CA 1
ATOM 2152 C C . ASP A 1 279 ? -18.337 11.500 11.438 1.00 93.00 279 ASP A C 1
ATOM 2154 O O . ASP A 1 279 ? -19.109 12.147 12.144 1.00 93.00 279 ASP A O 1
ATOM 2158 N N . GLY A 1 280 ? -17.903 10.285 11.809 1.00 96.06 280 GLY A N 1
ATOM 2159 C CA . GLY A 1 280 ? -17.987 9.772 13.180 1.00 96.06 280 GLY A CA 1
ATOM 2160 C C . GLY A 1 280 ? -19.058 8.721 13.457 1.00 96.06 280 GLY A C 1
ATOM 2161 O O . GLY A 1 280 ? -19.409 8.519 14.621 1.00 96.06 280 GLY A O 1
ATOM 2162 N N . GLU A 1 281 ? -19.587 8.054 12.431 1.00 96.50 281 GLU A N 1
ATOM 2163 C CA . GLU A 1 281 ? -20.638 7.037 12.565 1.00 96.50 281 GLU A CA 1
ATOM 2164 C C . GLU A 1 281 ? -20.156 5.634 12.182 1.00 96.50 281 GLU A C 1
ATOM 2166 O O . GLU A 1 281 ? -19.271 5.482 11.343 1.00 96.50 281 GLU A O 1
ATOM 2171 N N . VAL A 1 282 ? -20.788 4.602 12.746 1.00 98.00 282 VAL A N 1
ATOM 2172 C CA . VAL A 1 282 ? -20.633 3.198 12.330 1.00 98.00 282 VAL A CA 1
ATOM 2173 C C . VAL A 1 282 ? -21.981 2.686 11.841 1.00 98.00 282 VAL A C 1
ATOM 2175 O O . VAL A 1 282 ? -22.992 2.836 12.530 1.00 98.00 282 VAL A O 1
ATOM 2178 N N . TRP A 1 283 ? -21.992 2.071 10.664 1.00 97.62 283 TRP A N 1
ATOM 2179 C CA . TRP A 1 283 ? -23.184 1.562 9.989 1.00 97.62 283 TRP A CA 1
ATOM 2180 C C . TRP A 1 283 ? -22.988 0.106 9.568 1.00 97.62 283 TRP A C 1
ATOM 2182 O O . TRP A 1 283 ? -21.880 -0.302 9.215 1.00 97.62 283 TRP A O 1
ATOM 2192 N N . LEU A 1 284 ? -24.075 -0.665 9.575 1.00 97.62 284 LEU A N 1
ATOM 2193 C CA . LEU A 1 284 ? -24.104 -2.043 9.092 1.00 97.62 284 LEU A CA 1
ATOM 2194 C C . LEU A 1 284 ? -25.087 -2.175 7.934 1.00 97.62 284 LEU A C 1
ATOM 2196 O O . LEU A 1 284 ? -26.173 -1.589 7.956 1.00 97.62 284 LEU A O 1
ATOM 2200 N N . ARG A 1 285 ? -24.687 -2.961 6.933 1.00 96.81 285 ARG A N 1
ATOM 2201 C CA . ARG A 1 285 ? -25.489 -3.337 5.770 1.00 96.81 285 ARG A CA 1
ATOM 2202 C C . ARG A 1 285 ? -25.706 -4.846 5.787 1.00 96.81 285 ARG A C 1
ATOM 2204 O O . ARG A 1 285 ? -24.750 -5.619 5.669 1.00 96.81 285 ARG A O 1
ATOM 2211 N N . ALA A 1 286 ? -26.962 -5.253 5.890 1.00 94.44 286 ALA A N 1
ATOM 2212 C CA . ALA A 1 286 ? -27.364 -6.645 5.774 1.00 94.44 286 ALA A CA 1
ATOM 2213 C C . ALA A 1 286 ? -27.180 -7.171 4.334 1.00 94.44 286 ALA A C 1
ATOM 2215 O O . ALA A 1 286 ? -26.899 -6.420 3.390 1.00 94.44 286 ALA A O 1
ATOM 2216 N N . ARG A 1 287 ? -27.282 -8.496 4.162 1.00 89.56 287 ARG A N 1
ATOM 2217 C CA . ARG A 1 287 ? -27.027 -9.168 2.872 1.00 89.56 287 ARG A CA 1
ATOM 2218 C C . ARG A 1 287 ? -28.034 -8.764 1.785 1.00 89.56 287 ARG A C 1
ATOM 2220 O O . ARG A 1 287 ? -27.647 -8.627 0.629 1.00 89.56 287 ARG A O 1
ATOM 2227 N N . ASP A 1 288 ? -29.285 -8.522 2.171 1.00 90.06 288 ASP A N 1
ATOM 2228 C CA . ASP A 1 288 ? -30.361 -7.975 1.330 1.00 90.06 288 ASP A CA 1
ATOM 2229 C C . ASP A 1 288 ? -30.112 -6.518 0.883 1.00 90.06 288 ASP A C 1
ATOM 2231 O O . ASP A 1 288 ? -30.573 -6.096 -0.175 1.00 90.06 288 ASP A O 1
ATOM 2235 N N . GLY A 1 289 ? -29.324 -5.768 1.653 1.00 91.88 289 GLY A N 1
ATOM 2236 C CA . GLY A 1 289 ? -29.012 -4.361 1.438 1.00 91.88 289 GLY A CA 1
ATOM 2237 C C . GLY A 1 289 ? -29.703 -3.378 2.373 1.00 91.88 289 GLY A C 1
ATOM 2238 O O . GLY A 1 289 ? -29.494 -2.176 2.202 1.00 91.88 289 GLY A O 1
ATOM 2239 N N . ALA A 1 290 ? -30.450 -3.847 3.375 1.00 94.00 290 ALA A N 1
ATOM 2240 C CA . ALA A 1 290 ? -30.937 -2.984 4.444 1.00 94.00 290 ALA A CA 1
ATOM 2241 C C . ALA A 1 290 ? -29.757 -2.381 5.230 1.00 94.00 290 ALA A C 1
ATOM 2243 O O . ALA A 1 290 ? -28.798 -3.077 5.567 1.00 94.00 290 ALA A O 1
ATOM 2244 N N . TRP A 1 291 ? -29.829 -1.081 5.523 1.00 96.06 291 TRP A N 1
ATOM 2245 C CA . TRP A 1 291 ? -28.807 -0.329 6.256 1.00 96.06 291 TRP A CA 1
ATOM 2246 C C . TRP A 1 291 ? -29.337 0.124 7.623 1.00 96.06 291 TRP A C 1
ATOM 2248 O O . TRP A 1 291 ? -30.451 0.637 7.712 1.00 96.06 291 TRP A O 1
ATOM 2258 N N . ARG A 1 292 ? -28.508 0.022 8.668 1.00 95.31 292 ARG A N 1
ATOM 2259 C CA . ARG A 1 292 ? -28.775 0.549 10.022 1.00 95.31 292 ARG A CA 1
ATOM 2260 C C . ARG A 1 292 ? -27.541 1.244 10.599 1.00 95.31 292 ARG A C 1
ATOM 2262 O O . ARG A 1 292 ? -26.414 0.844 10.300 1.00 95.31 292 ARG A O 1
ATOM 2269 N N . ARG A 1 293 ? -27.740 2.269 11.433 1.00 96.44 293 ARG A N 1
ATOM 2270 C CA . ARG A 1 293 ? -26.652 2.936 12.165 1.00 96.44 293 ARG A CA 1
ATOM 2271 C C . ARG A 1 293 ? -26.481 2.285 13.531 1.00 96.44 293 ARG A C 1
ATOM 2273 O O . ARG A 1 293 ? -27.428 2.241 14.302 1.00 96.44 293 ARG A O 1
ATOM 2280 N N . PHE A 1 294 ? -25.265 1.842 13.818 1.00 98.06 294 PHE A N 1
ATOM 2281 C CA . PHE A 1 294 ? -24.889 1.159 15.054 1.00 98.06 294 PHE A CA 1
ATOM 2282 C C . PHE A 1 294 ? -24.312 2.123 16.098 1.00 98.06 294 PHE A C 1
ATOM 2284 O O . PHE A 1 294 ? -24.641 2.038 17.274 1.00 98.06 294 PHE A O 1
ATOM 2291 N N . ALA A 1 295 ? -23.486 3.086 15.672 1.00 97.75 295 ALA A N 1
ATOM 2292 C CA . ALA A 1 295 ? -22.895 4.090 16.560 1.00 97.75 295 ALA A CA 1
ATOM 2293 C C . ALA A 1 295 ? -22.736 5.456 15.873 1.00 97.75 295 ALA A C 1
ATOM 2295 O O . ALA A 1 295 ? -22.737 5.551 14.644 1.00 97.75 295 ALA A O 1
ATOM 2296 N N . ALA A 1 296 ? -22.571 6.510 16.673 1.00 95.94 296 ALA A N 1
ATOM 2297 C CA . ALA A 1 296 ? -22.327 7.886 16.237 1.00 95.94 296 ALA A CA 1
ATOM 2298 C C . ALA A 1 296 ? -21.511 8.659 17.292 1.00 95.94 296 ALA A C 1
ATOM 2300 O O . ALA A 1 296 ? -21.496 8.281 18.461 1.00 95.94 296 ALA A O 1
ATOM 2301 N N . GLY A 1 297 ? -20.872 9.763 16.889 1.00 95.38 297 GLY A N 1
ATOM 2302 C CA . GLY A 1 297 ? -20.131 10.661 17.789 1.00 95.38 297 GLY A CA 1
ATOM 2303 C C . GLY A 1 297 ? -18.646 10.325 17.981 1.00 95.38 297 GLY A C 1
ATOM 2304 O O . GLY A 1 297 ? -18.055 10.733 18.978 1.00 95.38 297 GLY A O 1
ATOM 2305 N N . LEU A 1 298 ? -18.035 9.581 17.054 1.00 96.38 298 LEU A N 1
ATOM 2306 C CA . LEU A 1 298 ? -16.632 9.158 17.122 1.00 96.38 298 LEU A CA 1
ATOM 2307 C C . LEU A 1 298 ? -15.690 10.141 16.394 1.00 96.38 298 LEU A C 1
ATOM 2309 O O . LEU A 1 298 ? -15.997 10.597 15.299 1.00 96.38 298 LEU A O 1
ATOM 2313 N N . ASP A 1 299 ? -14.511 10.425 16.958 1.00 94.19 299 ASP A N 1
ATOM 2314 C CA . ASP A 1 299 ? -13.493 11.291 16.334 1.00 94.19 299 ASP A CA 1
ATOM 2315 C C . ASP A 1 299 ? -12.648 10.535 15.287 1.00 94.19 299 ASP A C 1
ATOM 2317 O O . ASP A 1 299 ? -11.653 9.892 15.626 1.00 94.19 299 ASP A O 1
ATOM 2321 N N . GLU A 1 300 ? -13.082 10.594 14.022 1.00 93.19 300 GLU A N 1
ATOM 2322 C CA . GLU A 1 300 ? -12.495 9.909 12.857 1.00 93.19 300 GLU A CA 1
ATOM 2323 C C . GLU A 1 300 ? -12.189 8.414 13.113 1.00 93.19 300 GLU A C 1
ATOM 2325 O O . GLU A 1 300 ? -11.030 8.021 13.277 1.00 93.19 300 GLU A O 1
ATOM 2330 N N . PRO A 1 301 ? -13.221 7.545 13.150 1.00 96.06 301 PRO A N 1
ATOM 2331 C CA . PRO A 1 301 ? -13.039 6.101 13.271 1.00 96.06 301 PRO A CA 1
ATOM 2332 C C . PRO A 1 301 ? -12.408 5.522 11.994 1.00 96.06 301 PRO A C 1
ATOM 2334 O O . PRO A 1 301 ? -13.079 5.379 10.972 1.00 96.06 301 PRO A O 1
ATOM 2337 N N . THR A 1 302 ? -11.114 5.179 12.042 1.00 95.69 302 THR A N 1
ATOM 2338 C CA . THR A 1 302 ? -10.369 4.660 10.874 1.00 95.69 302 THR A CA 1
ATOM 2339 C C . THR A 1 302 ? -9.922 3.197 10.980 1.00 95.69 302 THR A C 1
ATOM 2341 O O . THR A 1 302 ? -9.204 2.715 10.105 1.00 95.69 302 THR A O 1
ATOM 2344 N N . GLY A 1 303 ? -10.403 2.461 11.991 1.00 96.19 303 GLY A N 1
ATOM 2345 C CA . GLY A 1 303 ? -10.254 1.004 12.070 1.00 96.19 303 GLY A CA 1
ATOM 2346 C C . GLY A 1 303 ? -11.458 0.281 12.675 1.00 96.19 303 GLY A C 1
ATOM 2347 O O . GLY A 1 303 ? -12.094 0.793 13.596 1.00 96.19 303 GLY A O 1
ATOM 2348 N N . LEU A 1 304 ? -11.756 -0.920 12.164 1.00 98.00 304 LEU A N 1
ATOM 2349 C CA . LEU A 1 304 ? -12.891 -1.756 12.575 1.00 98.00 304 LEU A CA 1
ATOM 2350 C C . LEU A 1 304 ? -12.532 -3.247 12.634 1.00 98.00 304 LEU A C 1
ATOM 2352 O O . LEU A 1 304 ? -11.955 -3.780 11.688 1.00 98.00 304 LEU A O 1
ATOM 2356 N N . ILE A 1 305 ? -12.998 -3.940 13.677 1.00 97.75 305 ILE A N 1
ATOM 2357 C CA . ILE A 1 305 ? -13.166 -5.405 13.706 1.00 97.75 305 ILE A CA 1
ATOM 2358 C C . ILE A 1 305 ? -14.556 -5.708 14.270 1.00 97.75 305 ILE A C 1
ATOM 2360 O O . ILE A 1 305 ? -14.883 -5.255 15.364 1.00 97.75 305 ILE A O 1
ATOM 2364 N N . ALA A 1 306 ? -15.367 -6.492 13.564 1.00 98.19 306 ALA A N 1
ATOM 2365 C CA . ALA A 1 306 ? -16.677 -6.910 14.051 1.00 98.19 306 ALA A CA 1
ATOM 2366 C C . ALA A 1 306 ? -16.639 -8.368 14.531 1.00 98.19 306 ALA A C 1
ATOM 2368 O O . ALA A 1 306 ? -16.388 -9.276 13.743 1.00 98.19 306 ALA A O 1
ATOM 2369 N N . ASP A 1 307 ? -16.916 -8.597 15.816 1.00 97.88 307 ASP A N 1
ATOM 2370 C CA . ASP A 1 307 ? -17.084 -9.955 16.354 1.00 97.88 307 ASP A CA 1
ATOM 2371 C C . ASP A 1 307 ? -18.465 -10.514 15.964 1.00 97.88 307 ASP A C 1
ATOM 2373 O O . ASP A 1 307 ? -18.638 -11.717 15.779 1.00 97.88 307 ASP A O 1
ATOM 2377 N N . SER A 1 308 ? -19.462 -9.632 15.850 1.00 98.25 308 SER A N 1
ATOM 2378 C CA . SER A 1 308 ? -20.833 -9.941 15.441 1.00 98.25 308 SER A CA 1
ATOM 2379 C C . SER A 1 308 ? -21.566 -8.669 14.994 1.00 98.25 308 SER A C 1
ATOM 2381 O O . SER A 1 308 ? -21.031 -7.566 15.097 1.00 98.25 308 SER A O 1
ATOM 2383 N N . ALA A 1 309 ? -22.829 -8.819 14.586 1.00 97.56 309 ALA A N 1
ATOM 2384 C CA . ALA A 1 309 ? -23.797 -7.735 14.386 1.00 97.56 309 ALA A CA 1
ATOM 2385 C C . ALA A 1 309 ? -23.942 -6.762 15.579 1.00 97.56 309 ALA A C 1
ATOM 2387 O O . ALA A 1 309 ? -24.431 -5.648 15.388 1.00 97.56 309 ALA A O 1
ATOM 2388 N N . ARG A 1 310 ? -23.569 -7.237 16.782 1.00 98.31 310 ARG A N 1
ATOM 2389 C CA . ARG A 1 310 ? -23.863 -6.675 18.111 1.00 98.31 310 ARG A CA 1
ATOM 2390 C C . ARG A 1 310 ? -22.611 -6.287 18.918 1.00 98.31 310 ARG A C 1
ATOM 2392 O O . ARG A 1 310 ? -22.725 -5.695 19.983 1.00 98.31 310 ARG A O 1
ATOM 2399 N N . ARG A 1 311 ? -21.403 -6.625 18.447 1.00 98.50 311 ARG A N 1
ATOM 2400 C CA . ARG A 1 311 ? -20.129 -6.293 19.114 1.00 98.50 311 ARG A CA 1
ATOM 2401 C C . ARG A 1 311 ? -19.078 -5.895 18.089 1.00 98.50 311 ARG A C 1
ATOM 2403 O O . ARG A 1 311 ? -18.610 -6.731 17.312 1.00 98.50 311 ARG A O 1
ATOM 2410 N N . ILE A 1 312 ? -18.661 -4.633 18.139 1.00 98.62 312 ILE A N 1
ATOM 2411 C CA . ILE A 1 312 ? -17.745 -4.045 17.160 1.00 98.62 312 ILE A CA 1
ATOM 2412 C C . ILE A 1 312 ? -16.636 -3.287 17.886 1.00 98.62 312 ILE A C 1
ATOM 2414 O O . ILE A 1 312 ? -16.877 -2.465 18.765 1.00 98.62 312 ILE A O 1
ATOM 2418 N N . HIS A 1 313 ? -15.399 -3.597 17.523 1.00 98.06 313 HIS A N 1
ATOM 2419 C CA . HIS A 1 313 ? -14.201 -2.926 17.997 1.00 98.06 313 HIS A CA 1
ATOM 2420 C C . HIS A 1 313 ? -13.892 -1.786 17.030 1.00 98.06 313 HIS A C 1
ATOM 2422 O O . HIS A 1 313 ? -13.697 -2.033 15.837 1.00 98.06 313 HIS A O 1
ATOM 2428 N N . VAL A 1 314 ? -13.858 -0.555 17.532 1.00 98.06 314 VAL A N 1
ATOM 2429 C CA . VAL A 1 314 ? -13.683 0.657 16.728 1.00 98.06 314 VAL A CA 1
ATOM 2430 C C . VAL A 1 314 ? -12.449 1.409 17.208 1.00 98.06 314 VAL A C 1
ATOM 2432 O O . VAL A 1 314 ? -12.350 1.771 18.380 1.00 98.06 314 VAL A O 1
ATOM 2435 N N . ALA A 1 315 ? -11.511 1.652 16.296 1.00 96.25 315 ALA A N 1
ATOM 2436 C CA . ALA A 1 315 ? -10.372 2.527 16.530 1.00 96.25 315 ALA A CA 1
ATOM 2437 C C . ALA A 1 315 ? -10.670 3.919 15.968 1.00 96.25 315 ALA A C 1
ATOM 2439 O O . ALA A 1 315 ? -10.918 4.071 14.769 1.00 96.25 315 ALA A O 1
ATOM 2440 N N . HIS A 1 316 ? -10.625 4.920 16.841 1.00 94.19 316 HIS A N 1
ATOM 2441 C CA . HIS A 1 316 ? -10.780 6.340 16.520 1.00 94.19 316 HIS A CA 1
ATOM 2442 C C . HIS A 1 316 ? -9.622 7.128 17.169 1.00 94.19 316 HIS A C 1
ATOM 2444 O O . HIS A 1 316 ? -8.836 6.538 17.911 1.00 94.19 316 HIS A O 1
ATOM 2450 N N . ARG A 1 317 ? -9.440 8.425 16.879 1.00 94.00 317 ARG A N 1
ATOM 2451 C CA . ARG A 1 317 ? -8.205 9.157 17.260 1.00 94.00 317 ARG A CA 1
ATOM 2452 C C . ARG A 1 317 ? -7.733 8.991 18.729 1.00 94.00 317 ARG A C 1
ATOM 2454 O O . ARG A 1 317 ? -6.517 8.854 18.915 1.00 94.00 317 ARG A O 1
ATOM 2461 N N . PRO A 1 318 ? -8.599 9.020 19.769 1.00 92.44 318 PRO A N 1
ATOM 2462 C CA . PRO A 1 318 ? -8.143 8.997 21.163 1.00 92.44 318 PRO A CA 1
ATOM 2463 C C . PRO A 1 318 ? -7.822 7.606 21.746 1.00 92.44 318 PRO A C 1
ATOM 2465 O O . PRO A 1 318 ? -6.988 7.531 22.647 1.00 92.44 318 PRO A O 1
ATOM 2468 N N . GLU A 1 319 ? -8.505 6.541 21.305 1.00 94.25 319 GLU A N 1
ATOM 2469 C CA . GLU A 1 319 ? -8.533 5.222 21.973 1.00 94.25 319 GLU A CA 1
ATOM 2470 C C . GLU A 1 319 ? -9.097 4.095 21.068 1.00 94.25 319 GLU A C 1
ATOM 2472 O O . GLU A 1 319 ? -9.421 4.312 19.900 1.00 94.25 319 GLU A O 1
ATOM 2477 N N . ILE A 1 320 ? -9.191 2.861 21.578 1.00 96.62 320 ILE A N 1
ATOM 2478 C CA . ILE A 1 320 ? -9.972 1.776 20.958 1.00 96.62 320 ILE A CA 1
ATOM 2479 C C . ILE A 1 320 ? -11.165 1.464 21.860 1.00 96.62 320 ILE A C 1
ATOM 2481 O O . ILE A 1 320 ? -11.003 1.196 23.054 1.00 96.62 320 ILE A O 1
ATOM 2485 N N . LEU A 1 321 ? -12.356 1.454 21.267 1.00 97.06 321 LEU A N 1
ATOM 2486 C CA . LEU A 1 321 ? -13.620 1.156 21.931 1.00 97.06 321 LEU A CA 1
ATOM 2487 C C . LEU A 1 321 ? -14.130 -0.228 21.524 1.00 97.06 321 LEU A C 1
ATOM 2489 O O . LEU A 1 321 ? -14.100 -0.587 20.348 1.00 97.06 321 LEU A O 1
ATOM 2493 N N . ARG A 1 322 ? -14.679 -0.975 22.481 1.00 97.44 322 ARG A N 1
ATOM 2494 C CA . ARG A 1 322 ? -15.603 -2.084 22.233 1.00 97.44 322 ARG A CA 1
ATOM 2495 C C . ARG A 1 322 ? -17.021 -1.539 22.374 1.00 97.44 322 ARG A C 1
ATOM 2497 O O . ARG A 1 322 ? -17.462 -1.262 23.488 1.00 97.44 322 ARG A O 1
ATOM 2504 N N . ALA A 1 323 ? -17.687 -1.340 21.244 1.00 98.38 323 ALA A N 1
ATOM 2505 C CA . ALA A 1 323 ? -19.078 -0.920 21.171 1.00 98.38 323 ALA A CA 1
ATOM 2506 C C . ALA A 1 323 ? -19.986 -2.161 21.182 1.00 98.38 323 ALA A C 1
ATOM 2508 O O . ALA A 1 323 ? -19.761 -3.091 20.396 1.00 98.38 323 ALA A O 1
ATOM 2509 N N . GLU A 1 324 ? -20.968 -2.194 22.084 1.00 98.56 324 GLU A N 1
ATOM 2510 C CA . GLU A 1 324 ? -21.859 -3.344 22.281 1.00 98.56 324 GLU A CA 1
ATOM 2511 C C . GLU A 1 324 ? -23.336 -2.941 22.357 1.00 98.56 324 GLU A C 1
ATOM 2513 O O . GLU A 1 324 ? -23.716 -2.075 23.149 1.00 98.56 324 GLU A O 1
ATOM 2518 N N . ASP A 1 325 ? -24.116 -3.647 21.539 1.00 98.31 325 ASP A N 1
ATOM 2519 C CA . ASP A 1 325 ? -25.573 -3.796 21.527 1.00 98.31 325 ASP A CA 1
ATOM 2520 C C . ASP A 1 325 ? -25.957 -4.834 22.598 1.00 98.31 325 ASP A C 1
ATOM 2522 O O . ASP A 1 325 ? -25.466 -5.973 22.575 1.00 98.31 325 ASP A O 1
ATOM 2526 N N . LEU A 1 326 ? -26.815 -4.453 23.545 1.00 97.31 326 LEU A N 1
ATOM 2527 C CA . LEU A 1 326 ? -27.200 -5.265 24.700 1.00 97.31 326 LEU A CA 1
ATOM 2528 C C . LEU A 1 326 ? -28.656 -5.744 24.651 1.00 97.31 326 LEU A C 1
ATOM 2530 O O . LEU A 1 326 ? -28.902 -6.890 25.042 1.00 97.31 326 LEU A O 1
ATOM 2534 N N . ASP A 1 327 ? -29.597 -4.972 24.098 1.00 96.88 327 ASP A N 1
ATOM 2535 C CA . ASP A 1 327 ? -31.016 -5.371 24.007 1.00 96.88 327 ASP A CA 1
ATOM 2536 C C . ASP A 1 327 ? -31.430 -6.021 22.669 1.00 96.88 327 ASP A C 1
ATOM 2538 O O . ASP A 1 327 ? -32.255 -6.938 22.678 1.00 96.88 327 ASP A O 1
ATOM 2542 N N . GLY A 1 328 ? -30.777 -5.671 21.558 1.00 95.62 328 GLY A N 1
ATOM 2543 C CA . GLY A 1 328 ? -30.962 -6.279 20.239 1.00 95.62 328 GLY A CA 1
ATOM 2544 C C . GLY A 1 328 ? -31.595 -5.371 19.184 1.00 95.62 328 GLY A C 1
ATOM 2545 O O . GLY A 1 328 ? -31.943 -5.886 18.119 1.00 95.62 328 GLY A O 1
ATOM 2546 N N . ASP A 1 329 ? -31.764 -4.068 19.441 1.00 95.81 329 ASP A N 1
ATOM 2547 C CA . ASP A 1 329 ? -32.365 -3.137 18.469 1.00 95.81 329 ASP A CA 1
ATOM 2548 C C . ASP A 1 329 ? -31.469 -2.835 17.242 1.00 95.81 329 ASP A C 1
ATOM 2550 O O . ASP A 1 329 ? -31.959 -2.399 16.194 1.00 95.81 329 ASP A O 1
ATOM 2554 N N . GLY A 1 330 ? -30.170 -3.147 17.331 1.00 94.88 330 GLY A N 1
ATOM 2555 C CA . GLY A 1 330 ? -29.179 -2.965 16.273 1.00 94.88 330 GLY A CA 1
ATOM 2556 C C . GLY A 1 330 ? -28.334 -1.687 16.368 1.00 94.88 330 GLY A C 1
ATOM 2557 O O . GLY A 1 330 ? -27.527 -1.467 15.451 1.00 94.88 330 GLY A O 1
ATOM 2558 N N . ALA A 1 331 ? -28.499 -0.884 17.425 1.00 97.62 331 ALA A N 1
ATOM 2559 C CA . ALA A 1 331 ? -27.608 0.183 17.887 1.00 97.62 331 ALA A CA 1
ATOM 2560 C C . ALA A 1 331 ? -26.661 -0.312 19.007 1.00 97.62 331 ALA A C 1
ATOM 2562 O O . ALA A 1 331 ? -26.624 -1.500 19.301 1.00 97.62 331 ALA A O 1
ATOM 2563 N N . ALA A 1 332 ? -25.825 0.570 19.569 1.00 98.19 332 ALA A N 1
ATOM 2564 C CA . ALA A 1 332 ? -24.912 0.244 20.668 1.00 98.19 332 ALA A CA 1
ATOM 2565 C C . ALA A 1 332 ? -25.060 1.208 21.856 1.00 98.19 332 ALA A C 1
ATOM 2567 O O . ALA A 1 332 ? -24.814 2.413 21.739 1.00 98.19 332 ALA A O 1
ATOM 2568 N N . GLU A 1 333 ? -25.380 0.660 23.027 1.00 97.56 333 GLU A N 1
ATOM 2569 C CA . GLU A 1 333 ? -25.644 1.414 24.259 1.00 97.56 333 GLU A CA 1
ATOM 2570 C C . GLU A 1 333 ? -24.364 1.628 25.070 1.00 97.56 333 GLU A C 1
ATOM 2572 O O . GLU A 1 333 ? -24.284 2.543 25.894 1.00 97.56 333 GLU A O 1
ATOM 2577 N N . THR A 1 334 ? -23.361 0.766 24.872 1.00 97.69 334 THR A N 1
ATOM 2578 C CA . THR A 1 334 ? -22.146 0.743 25.694 1.00 97.69 334 THR A CA 1
ATOM 2579 C C . THR A 1 334 ? -20.871 0.791 24.864 1.00 97.69 334 THR A C 1
ATOM 2581 O O . THR A 1 334 ? -20.754 0.153 23.822 1.00 97.69 334 THR A O 1
ATOM 2584 N N . PHE A 1 335 ? -19.897 1.559 25.360 1.00 97.56 335 PHE A N 1
ATOM 2585 C CA . PHE A 1 335 ? -18.608 1.811 24.718 1.00 97.56 335 PHE A CA 1
ATOM 2586 C C . PHE A 1 335 ? -17.493 1.605 25.749 1.00 97.56 335 PHE A C 1
ATOM 2588 O O . PHE A 1 335 ? -17.161 2.506 26.519 1.00 97.56 335 PHE A O 1
ATOM 2595 N N . GLY A 1 336 ? -16.951 0.389 25.817 1.00 96.06 336 GLY A N 1
ATOM 2596 C CA . GLY A 1 336 ? -15.864 0.051 26.737 1.00 96.06 336 GLY A CA 1
ATOM 2597 C C . GLY A 1 336 ? -14.499 0.384 26.140 1.00 96.06 336 GLY A C 1
ATOM 2598 O O . GLY A 1 336 ? -14.154 -0.152 25.090 1.00 96.06 336 GLY A O 1
ATOM 2599 N N . VAL A 1 337 ? -13.698 1.218 26.807 1.00 94.88 337 VAL A N 1
ATOM 2600 C CA . VAL A 1 337 ? -12.306 1.476 26.397 1.00 94.88 337 VAL A CA 1
ATOM 2601 C C . VAL A 1 337 ? -11.464 0.213 26.605 1.00 94.88 337 VAL A C 1
ATOM 2603 O O . VAL A 1 337 ? -11.471 -0.370 27.689 1.00 94.88 337 VAL A O 1
ATOM 2606 N N . ILE A 1 338 ? -10.744 -0.209 25.563 1.00 93.50 338 ILE A N 1
ATOM 2607 C CA . ILE A 1 338 ? -9.932 -1.442 25.528 1.00 93.50 338 ILE A CA 1
ATOM 2608 C C . ILE A 1 338 ? -8.523 -1.227 24.938 1.00 93.50 338 ILE A C 1
ATOM 2610 O O . ILE A 1 338 ? -7.849 -2.186 24.575 1.00 93.50 338 ILE A O 1
ATOM 2614 N N . GLY A 1 339 ? -8.076 0.023 24.814 1.00 91.50 339 GLY A N 1
ATOM 2615 C CA . GLY A 1 339 ? -6.726 0.396 24.379 1.00 91.50 339 GLY A CA 1
ATOM 2616 C C . GLY A 1 339 ? -6.596 1.913 24.245 1.00 91.50 339 GLY A C 1
ATOM 2617 O O . GLY A 1 339 ? -7.584 2.572 23.927 1.00 91.50 339 GLY A O 1
ATOM 2618 N N . GLY A 1 340 ? -5.413 2.484 24.491 1.00 88.75 340 GLY A N 1
ATOM 2619 C CA . GLY A 1 340 ? -5.253 3.941 24.536 1.00 88.75 340 GLY A CA 1
ATOM 2620 C C . GLY A 1 340 ? -3.836 4.422 24.860 1.00 88.75 340 GLY A C 1
ATOM 2621 O O . GLY A 1 340 ? -2.840 3.785 24.533 1.00 88.75 340 GLY A O 1
ATOM 2622 N N . ASP A 1 341 ? -3.755 5.578 25.518 1.00 87.12 341 ASP A N 1
ATOM 2623 C CA . ASP A 1 341 ? -2.543 6.146 26.132 1.00 87.12 341 ASP A CA 1
ATOM 2624 C C . ASP A 1 341 ? -1.370 6.535 25.199 1.00 87.12 341 ASP A C 1
ATOM 2626 O O . ASP A 1 341 ? -0.309 6.945 25.671 1.00 87.12 341 ASP A O 1
ATOM 2630 N N . TRP A 1 342 ? -1.581 6.569 23.877 1.00 91.50 342 TRP A N 1
ATOM 2631 C CA . TRP A 1 342 ? -0.728 7.330 22.937 1.00 91.50 342 TRP A CA 1
ATOM 2632 C C . TRP A 1 342 ? -0.960 8.850 22.994 1.00 91.50 342 TRP A C 1
ATOM 2634 O O . TRP A 1 342 ? -0.146 9.630 22.504 1.00 91.50 342 TRP A O 1
ATOM 2644 N N . GLY A 1 343 ? -2.055 9.300 23.611 1.00 91.56 343 GLY A N 1
ATOM 2645 C CA . GLY A 1 343 ? -2.394 10.719 23.724 1.00 91.56 343 GLY A CA 1
ATOM 2646 C C . GLY A 1 343 ? -2.868 11.359 22.412 1.00 91.56 343 GLY A C 1
ATOM 2647 O O . GLY A 1 343 ? -2.783 10.787 21.324 1.00 91.56 343 GLY A O 1
ATOM 2648 N N . LEU A 1 344 ? -3.407 12.572 22.513 1.00 91.62 344 LEU A N 1
ATOM 2649 C CA . LEU A 1 344 ? -4.041 13.251 21.384 1.00 91.62 344 LEU A CA 1
ATOM 2650 C C . LEU A 1 344 ? -3.695 14.735 21.352 1.00 91.62 344 LEU A C 1
ATOM 2652 O O . LEU A 1 344 ? -3.972 15.469 22.300 1.00 91.62 344 LEU A O 1
ATOM 2656 N N . SER A 1 345 ? -3.132 15.170 20.230 1.00 89.69 345 SER A N 1
ATOM 2657 C CA . SER A 1 345 ? -3.041 16.573 19.851 1.00 89.69 345 SER A CA 1
ATOM 2658 C C . SER A 1 345 ? -4.180 16.927 18.881 1.00 89.69 345 SER A C 1
ATOM 2660 O O . SER A 1 345 ? -4.624 16.067 18.121 1.00 89.69 345 SER A O 1
ATOM 2662 N N . PRO A 1 346 ? -4.639 18.189 18.832 1.00 87.44 346 PRO A N 1
ATOM 2663 C CA . PRO A 1 346 ? -5.598 18.667 17.835 1.00 87.44 346 PRO A CA 1
ATOM 2664 C C . PRO A 1 346 ? -4.925 18.922 16.471 1.00 87.44 346 PRO A C 1
ATOM 2666 O O . PRO A 1 346 ? -5.354 19.786 15.706 1.00 87.44 346 PRO A O 1
ATOM 2669 N N . ASN A 1 347 ? -3.834 18.211 16.160 1.00 89.56 347 ASN A N 1
ATOM 2670 C CA . ASN A 1 347 ? -3.273 18.215 14.819 1.00 89.56 347 ASN A CA 1
ATOM 2671 C C . ASN A 1 347 ? -4.185 17.395 13.905 1.00 89.56 347 ASN A C 1
ATOM 2673 O O . ASN A 1 347 ? -4.535 16.261 14.214 1.00 89.56 347 ASN A O 1
ATOM 2677 N N . TYR A 1 348 ? -4.515 17.939 12.741 1.00 85.62 348 TYR A N 1
ATOM 2678 C CA . TYR A 1 348 ? -5.329 17.251 11.742 1.00 85.62 348 TYR A CA 1
ATOM 2679 C C . TYR A 1 348 ? -4.786 15.851 11.366 1.00 85.62 348 TYR A C 1
ATOM 2681 O O . TYR A 1 348 ? -5.569 14.912 11.231 1.00 85.62 348 TYR A O 1
ATOM 2689 N N . HIS A 1 349 ? -3.458 15.682 11.303 1.00 89.06 349 HIS A N 1
ATOM 2690 C CA . HIS A 1 349 ? -2.788 14.413 10.988 1.00 89.06 349 HIS A CA 1
ATOM 2691 C C . HIS A 1 349 ? -2.647 13.453 12.185 1.00 89.06 349 HIS A C 1
ATOM 2693 O O . HIS A 1 349 ? -1.996 12.416 12.062 1.00 89.06 349 HIS A O 1
ATOM 2699 N N . ALA A 1 350 ? -3.242 13.755 13.346 1.00 90.69 350 ALA A N 1
ATOM 2700 C CA . ALA A 1 350 ? -3.136 12.945 14.565 1.00 90.69 350 ALA A CA 1
ATOM 2701 C C . ALA A 1 350 ? -3.927 11.612 14.521 1.00 90.69 350 ALA A C 1
ATOM 2703 O O . ALA A 1 350 ? -4.321 11.092 15.569 1.00 90.69 350 ALA A O 1
ATOM 2704 N N . PHE A 1 351 ? -4.148 11.051 13.328 1.00 92.75 351 PHE A N 1
ATOM 2705 C CA . PHE A 1 351 ? -4.906 9.824 13.070 1.00 92.75 351 PHE A CA 1
ATOM 2706 C C . PHE A 1 351 ? -4.397 8.617 13.875 1.00 92.75 351 PHE A C 1
ATOM 2708 O O . PHE A 1 351 ? -3.220 8.539 14.238 1.00 92.75 351 PHE A O 1
ATOM 2715 N N . PHE A 1 352 ? -5.276 7.634 14.067 1.00 94.94 352 PHE A N 1
ATOM 2716 C CA . PHE A 1 352 ? -4.923 6.284 14.500 1.00 94.94 352 PHE A CA 1
ATOM 2717 C C . PHE A 1 352 ? -5.477 5.294 13.475 1.00 94.94 352 PHE A C 1
ATOM 2719 O O . PHE A 1 352 ? -6.696 5.174 13.341 1.00 94.94 352 PHE A O 1
ATOM 2726 N N . PHE A 1 353 ? -4.593 4.609 12.747 1.00 95.44 353 PHE A N 1
ATOM 2727 C CA . PHE A 1 353 ? -4.967 3.631 11.722 1.00 95.44 353 PHE A CA 1
ATOM 2728 C C . PHE A 1 353 ? -4.997 2.211 12.299 1.00 95.44 353 PHE A C 1
ATOM 2730 O O . PHE A 1 353 ? -4.164 1.852 13.131 1.00 95.44 353 PHE A O 1
ATOM 2737 N N . GLY A 1 354 ? -5.954 1.392 11.866 1.00 92.31 354 GLY A N 1
ATOM 2738 C CA . GLY A 1 354 ? -6.158 0.036 12.379 1.00 92.31 354 GLY A CA 1
ATOM 2739 C C . GLY A 1 354 ? -7.313 -0.677 11.669 1.00 92.31 354 GLY A C 1
ATOM 2740 O O . GLY A 1 354 ? -7.798 -0.205 10.650 1.00 92.31 354 GLY A O 1
ATOM 2741 N N . LEU A 1 355 ? -7.811 -1.807 12.162 1.00 94.94 355 LEU A N 1
ATOM 2742 C CA . LEU A 1 355 ? -7.231 -2.660 13.200 1.00 94.94 355 LEU A CA 1
ATOM 2743 C C . LEU A 1 355 ? -6.924 -4.026 12.583 1.00 94.94 355 LEU A C 1
ATOM 2745 O O . LEU A 1 355 ? -7.742 -4.568 11.845 1.00 94.94 355 LEU A O 1
ATOM 2749 N N . ALA A 1 356 ? -5.787 -4.606 12.949 1.00 96.75 356 ALA A N 1
ATOM 2750 C CA . ALA A 1 356 ? -5.537 -6.035 12.774 1.00 96.75 356 ALA A CA 1
ATOM 2751 C C . ALA A 1 356 ? -5.691 -6.749 14.129 1.00 96.75 356 ALA A C 1
ATOM 2753 O O . ALA A 1 356 ? -5.490 -6.124 15.169 1.00 96.75 356 ALA A O 1
ATOM 2754 N N . ARG A 1 357 ? -6.041 -8.042 14.138 1.00 96.88 357 ARG A N 1
ATOM 2755 C CA . ARG A 1 357 ? -6.101 -8.882 15.350 1.00 96.88 357 ARG A CA 1
ATOM 2756 C C . ARG A 1 357 ? -5.393 -10.206 15.091 1.00 96.88 357 ARG A C 1
ATOM 2758 O O . ARG A 1 357 ? -5.742 -10.890 14.135 1.00 96.88 357 ARG A O 1
ATOM 2765 N N . ASP A 1 358 ? -4.431 -10.560 15.940 1.00 96.50 358 ASP A N 1
ATOM 2766 C CA . ASP A 1 358 ? -3.715 -11.837 15.849 1.00 96.50 358 ASP A CA 1
ATOM 2767 C C . ASP A 1 358 ? -4.500 -13.013 16.465 1.00 96.50 358 ASP A C 1
ATOM 2769 O O . ASP A 1 358 ? -5.526 -12.842 17.129 1.00 96.50 358 ASP A O 1
ATOM 2773 N N . ALA A 1 359 ? -3.994 -14.234 16.274 1.00 95.56 359 ALA A N 1
ATOM 2774 C CA . ALA A 1 359 ? -4.586 -15.452 16.833 1.00 95.56 359 ALA A CA 1
ATOM 2775 C C . ALA A 1 359 ? -4.547 -15.530 18.379 1.00 95.56 359 ALA A C 1
ATOM 2777 O O . ALA A 1 359 ? -5.179 -16.410 18.959 1.00 95.56 359 ALA A O 1
ATOM 2778 N N . THR A 1 360 ? -3.838 -14.619 19.060 1.00 95.50 360 THR A N 1
ATOM 2779 C CA . THR A 1 360 ? -3.864 -14.468 20.529 1.00 95.50 360 THR A CA 1
ATOM 2780 C C . THR A 1 360 ? -4.957 -13.503 21.002 1.00 95.50 360 THR A C 1
ATOM 2782 O O . THR A 1 360 ? -5.184 -13.369 22.204 1.00 95.50 360 THR A O 1
ATOM 2785 N N . GLY A 1 361 ? -5.650 -12.840 20.069 1.00 95.44 361 GLY A N 1
ATOM 2786 C CA . GLY A 1 361 ? -6.648 -11.809 20.340 1.00 95.44 361 GLY A CA 1
ATOM 2787 C C . GLY A 1 361 ? -6.059 -10.413 20.559 1.00 95.44 361 GLY A C 1
ATOM 2788 O O . GLY A 1 361 ? -6.825 -9.487 20.822 1.00 95.44 361 GLY A O 1
ATOM 2789 N N . ALA A 1 362 ? -4.737 -10.236 20.446 1.00 96.75 362 ALA A N 1
ATOM 2790 C CA . ALA A 1 362 ? -4.118 -8.919 20.545 1.00 96.75 362 ALA A CA 1
ATOM 2791 C C . ALA A 1 362 ? -4.408 -8.103 19.277 1.00 96.75 362 ALA A C 1
ATOM 2793 O O . ALA A 1 362 ? -4.391 -8.630 18.162 1.00 96.75 362 ALA A O 1
ATOM 2794 N N . LEU A 1 363 ? -4.684 -6.813 19.457 1.00 97.31 363 LEU A N 1
ATOM 2795 C CA . LEU A 1 363 ? -4.971 -5.871 18.379 1.00 97.31 363 LEU A CA 1
ATOM 2796 C C . LEU A 1 363 ? -3.695 -5.138 17.954 1.00 97.31 363 LEU A C 1
ATOM 2798 O O . LEU A 1 363 ? -2.794 -4.935 18.764 1.00 97.31 363 LEU A O 1
ATOM 2802 N N . PHE A 1 364 ? -3.645 -4.669 16.711 1.00 97.94 364 PHE A N 1
ATOM 2803 C CA . PHE A 1 364 ? -2.573 -3.815 16.203 1.00 97.94 364 PHE A CA 1
ATOM 2804 C C . PHE A 1 364 ? -3.135 -2.554 15.553 1.00 97.94 364 PHE A C 1
ATOM 2806 O O . PHE A 1 364 ? -4.137 -2.603 14.831 1.00 97.94 364 PHE A O 1
ATOM 2813 N N . GLY A 1 365 ? -2.463 -1.432 15.801 1.00 96.94 365 GLY A N 1
ATOM 2814 C CA . GLY A 1 365 ? -2.819 -0.119 15.273 1.00 96.94 365 GLY A CA 1
ATOM 2815 C C . GLY A 1 365 ? -1.646 0.858 15.332 1.00 96.94 365 GLY A C 1
ATOM 2816 O O . GLY A 1 365 ? -0.701 0.669 16.098 1.00 96.94 365 GLY A O 1
ATOM 2817 N N . ALA A 1 366 ? -1.697 1.897 14.504 1.00 96.44 366 ALA A N 1
ATOM 2818 C CA . ALA A 1 366 ? -0.604 2.837 14.299 1.00 96.44 366 ALA A CA 1
ATOM 2819 C C . ALA A 1 366 ? -1.074 4.296 14.488 1.00 96.44 366 ALA A C 1
ATOM 2821 O O . ALA A 1 366 ? -1.698 4.864 13.580 1.00 96.44 366 ALA A O 1
ATOM 2822 N N . PRO A 1 367 ? -0.782 4.935 15.639 1.00 96.00 367 PRO A N 1
ATOM 2823 C CA . PRO A 1 367 ? -0.943 6.377 15.795 1.00 96.00 367 PRO A CA 1
ATOM 2824 C C . PRO A 1 367 ? 0.057 7.109 14.886 1.00 96.00 367 PRO A C 1
ATOM 2826 O O . PRO A 1 367 ? 1.276 6.953 15.000 1.00 96.00 367 PRO A O 1
ATOM 2829 N N . SER A 1 368 ? -0.457 7.914 13.960 1.00 94.62 368 SER A N 1
ATOM 2830 C CA . SER A 1 368 ? 0.355 8.611 12.957 1.00 94.62 368 SER A CA 1
ATOM 2831 C C . SER A 1 368 ? 1.030 9.864 13.509 1.00 94.62 368 SER A C 1
ATOM 2833 O O . SER A 1 368 ? 0.625 10.412 14.541 1.00 94.62 368 SER A O 1
ATOM 2835 N N . LEU A 1 369 ? 2.085 10.299 12.813 1.00 94.75 369 LEU A N 1
ATOM 2836 C CA . LEU A 1 369 ? 2.804 11.530 13.129 1.00 94.75 369 LEU A CA 1
ATOM 2837 C C . LEU A 1 369 ? 1.930 12.760 12.873 1.00 94.75 369 LEU A C 1
ATOM 2839 O O . LEU A 1 369 ? 1.249 12.855 11.850 1.00 94.75 369 LEU A O 1
ATOM 2843 N N . GLU A 1 370 ? 2.027 13.751 13.750 1.00 92.00 370 GLU A N 1
ATOM 2844 C CA . GLU A 1 370 ? 1.553 15.096 13.457 1.00 92.00 370 GLU A CA 1
ATOM 2845 C C . GLU A 1 370 ? 2.298 15.708 12.260 1.00 92.00 370 GLU A C 1
ATOM 2847 O O . GLU A 1 370 ? 3.466 15.405 12.010 1.00 92.00 370 GLU A O 1
ATOM 2852 N N . SER A 1 371 ? 1.650 16.632 11.546 1.00 87.06 371 SER A N 1
ATOM 2853 C CA . SER A 1 371 ? 2.310 17.473 10.540 1.00 87.06 371 SER A CA 1
ATOM 2854 C C . SER A 1 371 ? 1.862 18.916 10.662 1.00 87.06 371 SER A C 1
ATOM 2856 O O . SER A 1 371 ? 0.668 19.187 10.801 1.00 87.06 371 SER A O 1
ATOM 2858 N N . THR A 1 372 ? 2.801 19.851 10.544 1.00 77.62 372 THR A N 1
ATOM 2859 C CA . THR A 1 372 ? 2.490 21.281 10.373 1.00 77.62 372 THR A CA 1
ATOM 2860 C C . THR A 1 372 ? 2.823 21.783 8.968 1.00 77.62 372 THR A C 1
ATOM 2862 O O . THR A 1 372 ? 2.684 22.973 8.695 1.00 77.62 372 THR A O 1
ATOM 2865 N N . VAL A 1 373 ? 3.226 20.906 8.037 1.00 72.12 373 VAL A N 1
ATOM 2866 C CA . VAL A 1 373 ? 3.645 21.291 6.673 1.00 72.12 373 VAL A CA 1
ATOM 2867 C C . VAL A 1 373 ? 2.583 22.155 5.985 1.00 72.12 373 VAL A C 1
ATOM 2869 O O . VAL A 1 373 ? 2.887 23.270 5.558 1.00 72.12 373 VAL A O 1
ATOM 2872 N N . THR A 1 374 ? 1.330 21.691 5.970 1.00 67.00 374 THR A N 1
ATOM 2873 C CA . THR A 1 374 ? 0.179 22.359 5.335 1.00 67.00 374 THR A CA 1
ATOM 2874 C C . THR A 1 374 ? -0.406 23.529 6.133 1.00 67.00 374 THR A C 1
ATOM 2876 O O . THR A 1 374 ? -1.274 24.231 5.622 1.00 67.00 374 THR A O 1
ATOM 2879 N N . SER A 1 375 ? 0.044 23.769 7.368 1.00 77.25 375 SER A N 1
ATOM 2880 C CA . SER A 1 375 ? -0.538 24.790 8.247 1.00 77.25 375 SER A CA 1
ATOM 2881 C C . SER A 1 375 ? -0.135 26.217 7.852 1.00 77.25 375 SER A C 1
ATOM 2883 O O . SER A 1 375 ? 1.028 26.479 7.529 1.00 77.25 375 SER A O 1
ATOM 2885 N N . GLY A 1 376 ? -1.070 27.165 7.942 1.00 79.75 376 GLY A N 1
ATOM 2886 C CA . GLY A 1 376 ? -0.799 28.595 7.748 1.00 79.75 376 GLY A CA 1
ATOM 2887 C C . GLY A 1 376 ? 0.054 29.213 8.876 1.00 79.75 376 GLY A C 1
ATOM 2888 O O . GLY A 1 376 ? 0.233 28.581 9.921 1.00 79.75 376 GLY A O 1
ATOM 2889 N N . PRO A 1 377 ? 0.574 30.447 8.712 1.00 87.25 377 PRO A N 1
ATOM 2890 C CA . PRO A 1 377 ? 1.421 31.098 9.719 1.00 87.25 377 PRO A CA 1
ATOM 2891 C C . PRO A 1 377 ? 0.746 31.252 11.091 1.00 87.25 377 PRO A C 1
ATOM 2893 O O . PRO A 1 377 ? 1.348 30.926 12.109 1.00 87.25 377 PRO A O 1
ATOM 2896 N N . GLU A 1 378 ? -0.522 31.669 11.119 1.00 88.12 378 GLU A N 1
ATOM 2897 C CA . GLU A 1 378 ? -1.312 31.820 12.352 1.00 88.12 378 GLU A CA 1
ATOM 2898 C C . GLU A 1 378 ? -1.508 30.481 13.071 1.00 88.12 378 GLU A C 1
ATOM 2900 O O . GLU A 1 378 ? -1.288 30.375 14.277 1.00 88.12 378 GLU A O 1
ATOM 2905 N N . GLN A 1 379 ? -1.843 29.429 12.315 1.00 83.00 379 GLN A N 1
ATOM 2906 C CA . GLN A 1 379 ? -1.952 28.070 12.841 1.00 83.00 379 GLN A CA 1
ATOM 2907 C C . GLN A 1 379 ? -0.615 27.622 13.442 1.00 83.00 379 GLN A C 1
ATOM 2909 O O . GLN A 1 379 ? -0.594 27.165 14.578 1.00 83.00 379 GLN A O 1
ATOM 2914 N N . LYS A 1 380 ? 0.505 27.823 12.732 1.00 84.50 380 LYS A N 1
ATOM 2915 C CA . LYS A 1 380 ? 1.865 27.513 13.215 1.00 84.50 380 LYS A CA 1
ATOM 2916 C C . LYS A 1 380 ? 2.238 28.281 14.489 1.00 84.50 380 LYS A C 1
ATOM 2918 O O . LYS A 1 380 ? 2.905 27.708 15.344 1.00 84.50 380 LYS A O 1
ATOM 2923 N N . ALA A 1 381 ? 1.789 29.527 14.644 1.00 88.44 381 ALA A N 1
ATOM 2924 C CA . ALA A 1 381 ? 2.020 30.330 15.847 1.00 88.44 381 ALA A CA 1
ATOM 2925 C C . ALA A 1 381 ? 1.156 29.888 17.046 1.00 88.44 381 ALA A C 1
ATOM 2927 O O . ALA A 1 381 ? 1.636 29.859 18.179 1.00 88.44 381 ALA A O 1
ATOM 2928 N N . ALA A 1 382 ? -0.102 29.501 16.812 1.00 87.00 382 ALA A N 1
ATOM 2929 C CA . ALA A 1 382 ? -0.986 28.975 17.855 1.00 87.00 382 ALA A CA 1
ATOM 2930 C C . ALA A 1 382 ? -0.595 27.551 18.300 1.00 87.00 382 ALA A C 1
ATOM 2932 O O . ALA A 1 382 ? -0.729 27.199 19.472 1.00 87.00 382 ALA A O 1
ATOM 2933 N N . TYR A 1 383 ? -0.092 26.738 17.369 1.00 86.19 383 TYR A N 1
ATOM 2934 C CA . TYR A 1 383 ? 0.089 25.293 17.507 1.00 86.19 383 TYR A CA 1
ATOM 2935 C C . TYR A 1 383 ? 0.877 24.799 18.745 1.00 86.19 383 TYR A C 1
ATOM 2937 O O . TYR A 1 383 ? 0.426 23.830 19.372 1.00 86.19 383 TYR A O 1
ATOM 2945 N N . PRO A 1 384 ? 1.988 25.436 19.177 1.00 87.94 384 PRO A N 1
ATOM 2946 C CA . PRO A 1 384 ? 2.696 25.050 20.404 1.00 87.94 384 PRO A CA 1
ATOM 2947 C C . PRO A 1 384 ? 1.851 25.185 21.678 1.00 87.94 384 PRO A C 1
ATOM 2949 O O . PRO A 1 384 ? 2.091 24.471 22.646 1.00 87.94 384 PRO A O 1
ATOM 2952 N N . ASN A 1 385 ? 0.845 26.065 21.660 1.00 88.94 385 ASN A N 1
ATOM 2953 C CA . ASN A 1 385 ? 0.002 26.410 22.806 1.00 88.94 385 ASN A CA 1
ATOM 2954 C C . ASN A 1 385 ? -1.361 25.693 22.799 1.00 88.94 385 ASN A C 1
ATOM 2956 O O . ASN A 1 385 ? -2.153 25.876 23.722 1.00 88.94 385 ASN A O 1
ATOM 2960 N N . LEU A 1 386 ? -1.660 24.894 21.767 1.00 88.00 386 LEU A N 1
ATOM 2961 C CA . LEU A 1 386 ? -2.903 24.121 21.707 1.00 88.00 386 LEU A CA 1
ATOM 2962 C C . LEU A 1 386 ? -2.948 23.046 22.814 1.00 88.00 386 LEU A C 1
ATOM 2964 O O . LEU A 1 386 ? -1.918 22.419 23.090 1.00 88.00 386 LEU A O 1
ATOM 2968 N N . PRO A 1 387 ? -4.122 22.804 23.432 1.00 91.19 387 PRO A N 1
ATOM 2969 C CA . PRO A 1 387 ? -4.283 21.793 24.475 1.00 91.19 387 PRO A CA 1
ATOM 2970 C C . PRO A 1 387 ? -4.102 20.383 23.904 1.00 91.19 387 PRO A C 1
ATOM 2972 O O . PRO A 1 387 ? -4.498 20.124 22.771 1.00 91.19 387 PRO A O 1
ATOM 2975 N N . VAL A 1 388 ? -3.542 19.461 24.692 1.00 92.94 388 VAL A N 1
ATOM 2976 C CA . VAL A 1 388 ? -3.345 18.053 24.302 1.00 92.94 388 VAL A CA 1
ATOM 2977 C C . VAL A 1 388 ? -3.726 17.097 25.439 1.00 92.94 388 VAL A C 1
ATOM 2979 O O . VAL A 1 388 ? -3.631 17.451 26.615 1.00 92.94 388 VAL A O 1
ATOM 2982 N N . ARG A 1 389 ? -4.132 15.870 25.096 1.00 92.75 389 ARG A N 1
ATOM 2983 C CA . ARG A 1 389 ? -4.318 14.747 26.031 1.00 92.75 389 ARG A CA 1
ATOM 2984 C C . ARG A 1 389 ? -2.998 13.984 26.159 1.00 92.75 389 ARG A C 1
ATOM 2986 O O . ARG A 1 389 ? -2.519 13.439 25.168 1.00 92.75 389 ARG A O 1
ATOM 2993 N N . GLY A 1 390 ? -2.461 13.889 27.375 1.00 91.69 390 GLY A N 1
ATOM 2994 C CA . GLY A 1 390 ? -1.191 13.207 27.662 1.00 91.69 390 GLY A CA 1
ATOM 2995 C C . GLY A 1 390 ? 0.036 14.135 27.621 1.00 91.69 390 GLY A C 1
ATOM 2996 O O . GLY A 1 390 ? -0.112 15.347 27.459 1.00 91.69 390 GLY A O 1
ATOM 2997 N N . PRO A 1 391 ? 1.254 13.599 27.818 1.00 92.56 391 PRO A N 1
ATOM 2998 C CA . PRO A 1 391 ? 2.481 14.393 27.782 1.00 92.56 391 PRO A CA 1
ATOM 2999 C C . PRO A 1 391 ? 2.799 14.855 26.352 1.00 92.56 391 PRO A C 1
ATOM 3001 O O . PRO A 1 391 ? 2.552 14.124 25.393 1.00 92.56 391 PRO A O 1
ATOM 3004 N N . ARG A 1 392 ? 3.392 16.050 26.212 1.00 92.94 392 ARG A N 1
ATOM 3005 C CA . ARG A 1 392 ? 3.816 16.614 24.919 1.00 92.94 392 ARG A CA 1
ATOM 3006 C C . ARG A 1 392 ? 5.334 16.745 24.837 1.00 92.94 392 ARG A C 1
ATOM 3008 O O . ARG A 1 392 ? 5.962 17.230 25.775 1.00 92.94 392 ARG A O 1
ATOM 3015 N N . SER A 1 393 ? 5.914 16.406 23.690 1.00 91.94 393 SER A N 1
ATOM 3016 C CA . SER A 1 393 ? 7.294 16.742 23.337 1.00 91.94 393 SER A CA 1
ATOM 3017 C C . SER A 1 393 ? 7.350 17.348 21.941 1.00 91.94 393 SER A C 1
ATOM 3019 O O . SER A 1 393 ? 7.235 16.643 20.941 1.00 91.94 393 SER A O 1
ATOM 3021 N N . LEU A 1 394 ? 7.598 18.657 21.862 1.00 89.69 394 LEU A N 1
ATOM 3022 C CA . LEU A 1 394 ? 7.872 19.335 20.592 1.00 89.69 394 LEU A CA 1
ATOM 3023 C C . LEU A 1 394 ? 9.294 19.078 20.068 1.00 89.69 394 LEU A C 1
ATOM 3025 O O . LEU A 1 394 ? 9.597 19.525 18.972 1.00 89.69 394 LEU A O 1
ATOM 3029 N N . GLY A 1 395 ? 10.159 18.368 20.803 1.00 88.19 395 GLY A N 1
ATOM 3030 C CA . GLY A 1 395 ? 11.534 18.096 20.374 1.00 88.19 395 GLY A CA 1
ATOM 3031 C C . GLY A 1 395 ? 11.601 17.304 19.064 1.00 88.19 395 GLY A C 1
ATOM 3032 O O . GLY A 1 395 ? 10.894 16.307 18.897 1.00 88.19 395 GLY A O 1
ATOM 3033 N N . ASP A 1 396 ? 12.453 17.753 18.148 1.00 88.31 396 ASP A N 1
ATOM 3034 C CA . ASP A 1 396 ? 12.775 17.051 16.905 1.00 88.31 396 ASP A CA 1
ATOM 3035 C C . ASP A 1 396 ? 13.862 15.988 17.143 1.00 88.31 396 ASP A C 1
ATOM 3037 O O . ASP A 1 396 ? 14.606 16.060 18.121 1.00 88.31 396 ASP A O 1
ATOM 3041 N N . VAL A 1 397 ? 13.944 14.984 16.265 1.00 88.50 397 VAL A N 1
ATOM 3042 C CA . VAL A 1 397 ? 14.943 13.903 16.342 1.00 88.50 397 VAL A CA 1
ATOM 3043 C C . VAL A 1 397 ? 15.747 13.913 15.046 1.00 88.50 397 VAL A C 1
ATOM 3045 O O . VAL A 1 397 ? 15.190 13.647 13.984 1.00 88.50 397 VAL A O 1
ATOM 3048 N N . LEU A 1 398 ? 17.043 14.223 15.148 1.00 88.12 398 LEU A N 1
ATOM 3049 C CA . LEU A 1 398 ? 17.899 14.643 14.030 1.00 88.12 398 LEU A CA 1
ATOM 3050 C C . LEU A 1 398 ? 17.367 15.911 13.330 1.00 88.12 398 LEU A C 1
ATOM 3052 O O . LEU A 1 398 ? 17.325 16.972 13.950 1.00 88.12 398 LEU A O 1
ATOM 3056 N N . GLU A 1 399 ? 17.005 15.833 12.050 1.00 82.25 399 GLU A N 1
ATOM 3057 C CA . GLU A 1 399 ? 16.595 16.981 11.236 1.00 82.25 399 GLU A CA 1
ATOM 3058 C C . GLU A 1 399 ? 15.072 17.168 11.284 1.00 82.25 399 GLU A C 1
ATOM 3060 O O . GLU A 1 399 ? 14.314 16.209 11.130 1.00 82.25 399 GLU A O 1
ATOM 3065 N N . PHE A 1 400 ? 14.596 18.407 11.456 1.00 77.19 400 PHE A N 1
ATOM 3066 C CA . PHE A 1 400 ? 13.159 18.671 11.370 1.00 77.19 400 PHE A CA 1
ATOM 3067 C C . PHE A 1 400 ? 12.676 18.618 9.918 1.00 77.19 400 PHE A C 1
ATOM 3069 O O . PHE A 1 400 ? 13.063 19.435 9.084 1.00 77.19 400 PHE A O 1
ATOM 3076 N N . SER A 1 401 ? 11.769 17.685 9.651 1.00 74.50 401 SER A N 1
ATOM 3077 C CA . SER A 1 401 ? 11.303 17.329 8.312 1.00 74.50 401 SER A CA 1
ATOM 3078 C C . SER A 1 401 ? 9.867 17.766 7.981 1.00 74.50 401 SER A C 1
ATOM 3080 O O . SER A 1 401 ? 9.383 17.554 6.871 1.00 74.50 401 SER A O 1
ATOM 3082 N N . GLY A 1 402 ? 9.170 18.385 8.939 1.00 76.06 402 GLY A N 1
ATOM 3083 C CA . GLY A 1 402 ? 7.761 18.780 8.827 1.00 76.06 402 GLY A CA 1
ATOM 3084 C C . GLY A 1 402 ? 6.798 17.939 9.672 1.00 76.06 402 GLY A C 1
ATOM 3085 O O . GLY A 1 402 ? 5.754 18.458 10.078 1.00 76.06 402 GLY A O 1
ATOM 3086 N N . HIS A 1 403 ? 7.170 16.694 9.992 1.00 89.88 403 HIS A N 1
ATOM 3087 C CA . HIS A 1 403 ? 6.374 15.771 10.808 1.00 89.88 403 HIS A CA 1
ATOM 3088 C C . HIS A 1 403 ? 6.975 15.573 12.201 1.00 89.88 403 HIS A C 1
ATOM 3090 O O . HIS A 1 403 ? 8.194 15.613 12.384 1.00 89.88 403 HIS A O 1
ATOM 3096 N N . ARG A 1 404 ? 6.113 15.376 13.203 1.00 90.94 404 ARG A N 1
ATOM 3097 C CA . ARG A 1 404 ? 6.497 15.241 14.616 1.00 90.94 404 ARG A CA 1
ATOM 3098 C C . ARG A 1 404 ? 5.744 14.089 15.281 1.00 90.94 404 ARG A C 1
ATOM 3100 O O . ARG A 1 404 ? 4.686 13.680 14.826 1.00 90.94 404 ARG A O 1
ATOM 3107 N N . SER A 1 405 ? 6.328 13.555 16.346 1.00 94.56 405 SER A N 1
ATOM 3108 C CA . SER A 1 405 ? 5.699 12.601 17.265 1.00 94.56 405 SER A CA 1
ATOM 3109 C C . SER A 1 405 ? 5.466 13.311 18.600 1.00 94.56 405 SER A C 1
ATOM 3111 O O . SER A 1 405 ? 6.333 13.291 19.473 1.00 94.56 405 SER A O 1
ATOM 3113 N N . GLU A 1 406 ? 4.400 14.098 18.726 1.00 92.44 406 GLU A N 1
ATOM 3114 C CA . GLU A 1 406 ? 4.282 15.058 19.834 1.00 92.44 406 GLU A CA 1
ATOM 3115 C C . GLU A 1 406 ? 3.680 14.471 21.097 1.00 92.44 406 GLU A C 1
ATOM 3117 O O . GLU A 1 406 ? 4.075 14.898 22.180 1.00 92.44 406 GLU A O 1
ATOM 3122 N N . THR A 1 407 ? 2.793 13.488 20.975 1.00 94.38 407 THR A N 1
ATOM 3123 C CA . THR A 1 407 ? 2.348 12.634 22.085 1.00 94.38 407 THR A CA 1
ATOM 3124 C C . THR A 1 407 ? 2.973 11.232 21.953 1.00 94.38 407 THR A C 1
ATOM 3126 O O . THR A 1 407 ? 3.505 10.909 20.882 1.00 94.38 407 THR A O 1
ATOM 3129 N N . PRO A 1 408 ? 2.982 10.404 23.020 1.00 94.06 408 PRO A N 1
ATOM 3130 C CA . PRO A 1 408 ? 3.643 9.102 23.015 1.00 94.06 408 PRO A CA 1
ATOM 3131 C C . PRO A 1 408 ? 3.280 8.204 21.832 1.00 94.06 408 PRO A C 1
ATOM 3133 O O . PRO A 1 408 ? 2.160 8.207 21.331 1.00 94.06 408 PRO A O 1
ATOM 3136 N N . TRP A 1 409 ? 4.246 7.390 21.411 1.00 95.06 409 TRP A N 1
ATOM 3137 C CA . TRP A 1 409 ? 4.070 6.334 20.407 1.00 95.06 409 TRP A CA 1
ATOM 3138 C C . TRP A 1 409 ? 3.671 6.780 18.993 1.00 95.06 409 TRP A C 1
ATOM 3140 O O . TRP A 1 409 ? 3.571 5.933 18.112 1.00 95.06 409 TRP A O 1
ATOM 3150 N N . ARG A 1 410 ? 3.516 8.075 18.694 1.00 95.75 410 ARG A N 1
ATOM 3151 C CA . ARG A 1 410 ? 3.243 8.513 17.314 1.00 95.75 410 ARG A CA 1
ATOM 3152 C C . ARG A 1 410 ? 4.396 8.145 16.379 1.00 95.75 410 ARG A C 1
ATOM 3154 O O . ARG A 1 410 ? 5.562 8.380 16.704 1.00 95.75 410 ARG A O 1
ATOM 3161 N N . GLY A 1 411 ? 4.079 7.539 15.236 1.00 96.31 411 GLY A N 1
ATOM 3162 C CA . GLY A 1 411 ? 5.066 6.920 14.343 1.00 96.31 411 GLY A CA 1
ATOM 3163 C C . GLY A 1 411 ? 5.536 5.524 14.779 1.00 96.31 411 GLY A C 1
ATOM 3164 O O . GLY A 1 411 ? 6.563 5.049 14.288 1.00 96.31 411 GLY A O 1
ATOM 3165 N N . TRP A 1 412 ? 4.810 4.860 15.683 1.00 97.62 412 TRP A N 1
ATOM 3166 C CA . TRP A 1 412 ? 4.995 3.449 16.034 1.00 97.62 412 TRP A CA 1
ATOM 3167 C C . TRP A 1 412 ? 3.821 2.593 15.550 1.00 97.62 412 TRP A C 1
ATOM 3169 O O . TRP A 1 412 ? 2.704 3.072 15.365 1.00 97.62 412 TRP A O 1
ATOM 3179 N N . MET A 1 413 ? 4.084 1.297 15.413 1.00 98.06 413 MET A N 1
ATOM 3180 C CA . MET A 1 413 ? 3.078 0.250 15.529 1.00 98.06 413 MET A CA 1
ATOM 3181 C C . MET A 1 413 ? 2.904 -0.078 17.014 1.00 98.06 413 MET A C 1
ATOM 3183 O O . MET A 1 413 ? 3.886 -0.386 17.699 1.00 98.06 413 MET A O 1
ATOM 3187 N N . LEU A 1 414 ? 1.668 -0.050 17.500 1.00 97.31 414 LEU A N 1
ATOM 3188 C CA . LEU A 1 414 ? 1.294 -0.533 18.824 1.00 97.31 414 LEU A CA 1
ATOM 3189 C C . LEU A 1 414 ? 0.663 -1.920 18.721 1.00 97.31 414 LEU A C 1
ATOM 3191 O O . LEU A 1 414 ? -0.145 -2.180 17.828 1.00 97.31 414 LEU A O 1
ATOM 3195 N N . ARG A 1 415 ? 0.994 -2.778 19.686 1.00 96.94 415 ARG A N 1
ATOM 3196 C CA . ARG A 1 415 ? 0.275 -4.013 19.993 1.00 96.94 415 ARG A CA 1
ATOM 3197 C C . ARG A 1 415 ? -0.551 -3.768 21.250 1.00 96.94 415 ARG A C 1
ATOM 3199 O O . ARG A 1 415 ? 0.002 -3.422 22.286 1.00 96.94 415 ARG A O 1
ATOM 3206 N N . ILE A 1 416 ? -1.863 -3.926 21.172 1.00 96.25 416 ILE A N 1
ATOM 3207 C CA . ILE A 1 416 ? -2.774 -3.783 22.304 1.00 96.25 416 ILE A CA 1
ATOM 3208 C C . ILE A 1 416 ? -3.169 -5.188 22.746 1.00 96.25 416 ILE A C 1
ATOM 3210 O O . ILE A 1 416 ? -3.753 -5.950 21.975 1.00 96.25 416 ILE A O 1
ATOM 3214 N N . THR A 1 417 ? -2.799 -5.569 23.963 1.00 94.56 417 THR A N 1
ATOM 3215 C CA . THR A 1 417 ? -3.041 -6.924 24.472 1.00 94.56 417 THR A CA 1
ATOM 3216 C C . THR A 1 417 ? -4.522 -7.151 24.816 1.00 94.56 417 THR A C 1
ATOM 3218 O O . THR A 1 417 ? -5.264 -6.181 24.964 1.00 94.56 417 THR A O 1
ATOM 3221 N N . PRO A 1 418 ? -4.994 -8.407 24.972 1.00 91.75 418 PRO A N 1
ATOM 3222 C CA . PRO A 1 418 ? -6.399 -8.685 25.308 1.00 91.75 418 PRO A CA 1
ATOM 3223 C C . PRO A 1 418 ? -6.883 -8.082 26.642 1.00 91.75 418 PRO A C 1
ATOM 3225 O O . PRO A 1 418 ? -8.081 -7.897 26.832 1.00 91.75 418 PRO A O 1
ATOM 3228 N N . ASP A 1 419 ? -5.963 -7.761 27.558 1.00 90.06 419 ASP A N 1
ATOM 3229 C CA . ASP A 1 419 ? -6.194 -7.010 28.802 1.00 90.06 419 ASP A CA 1
ATOM 3230 C C . ASP A 1 419 ? -6.132 -5.474 28.629 1.00 90.06 419 ASP A C 1
ATOM 3232 O O . ASP A 1 419 ? -6.215 -4.734 29.606 1.00 90.06 419 ASP A O 1
ATOM 3236 N N . GLY A 1 420 ? -6.012 -4.985 27.391 1.00 88.12 420 GLY A N 1
ATOM 3237 C CA . GLY A 1 420 ? -6.130 -3.575 27.008 1.00 88.12 420 GLY A CA 1
ATOM 3238 C C . GLY A 1 420 ? -4.860 -2.730 27.136 1.00 88.12 420 GLY A C 1
ATOM 3239 O O . GLY A 1 420 ? -4.919 -1.514 26.958 1.00 88.12 420 GLY A O 1
ATOM 3240 N N . ARG A 1 421 ? -3.701 -3.334 27.433 1.00 91.69 421 ARG A N 1
ATOM 3241 C CA . ARG A 1 421 ? -2.433 -2.598 27.563 1.00 91.69 421 ARG A CA 1
ATOM 3242 C C . ARG A 1 421 ? -1.811 -2.349 26.192 1.00 91.69 421 ARG A C 1
ATOM 3244 O O . ARG A 1 421 ? -1.593 -3.285 25.427 1.00 91.69 421 ARG A O 1
ATOM 3251 N N . SER A 1 422 ? -1.466 -1.096 25.911 1.00 92.62 422 SER A N 1
ATOM 3252 C CA . SER A 1 422 ? -0.729 -0.706 24.707 1.00 92.62 422 SER A CA 1
ATOM 3253 C C . SER A 1 422 ? 0.780 -0.913 24.890 1.00 92.62 422 SER A C 1
ATOM 3255 O O . SER A 1 422 ? 1.411 -0.279 25.733 1.00 92.62 422 SER A O 1
ATOM 3257 N N . GLU A 1 423 ? 1.359 -1.799 24.084 1.00 93.44 423 GLU A N 1
ATOM 3258 C CA . GLU A 1 423 ? 2.779 -2.158 24.057 1.00 93.44 423 GLU A CA 1
ATOM 3259 C C . GLU A 1 423 ? 3.420 -1.646 22.745 1.00 93.44 423 GLU A C 1
ATOM 3261 O O . GLU A 1 423 ? 2.871 -1.891 21.664 1.00 93.44 423 GLU A O 1
ATOM 3266 N N . PRO A 1 424 ? 4.570 -0.942 22.780 1.00 95.06 424 PRO A N 1
ATOM 3267 C CA . PRO A 1 424 ? 5.284 -0.552 21.565 1.00 95.06 424 PRO A CA 1
ATOM 3268 C C . PRO A 1 424 ? 5.835 -1.787 20.843 1.00 95.06 424 PRO A C 1
ATOM 3270 O O . PRO A 1 424 ? 6.586 -2.568 21.425 1.00 95.06 424 PRO A O 1
ATOM 3273 N N . PHE A 1 425 ? 5.464 -1.964 19.572 1.00 97.44 425 PHE A N 1
ATOM 3274 C CA . PHE A 1 425 ? 5.814 -3.154 18.790 1.00 97.44 425 PHE A CA 1
ATOM 3275 C C . PHE A 1 425 ? 6.933 -2.881 17.782 1.00 97.44 425 PHE A C 1
ATOM 3277 O O . PHE A 1 425 ? 7.961 -3.551 17.805 1.00 97.44 425 PHE A O 1
ATOM 3284 N N . ALA A 1 426 ? 6.761 -1.874 16.925 1.00 98.12 426 ALA A N 1
ATOM 3285 C CA . ALA A 1 426 ? 7.735 -1.474 15.909 1.00 98.12 426 ALA A CA 1
ATOM 3286 C C . ALA A 1 426 ? 7.721 0.046 15.726 1.00 98.12 426 ALA A C 1
ATOM 3288 O O . ALA A 1 426 ? 6.736 0.705 16.052 1.00 98.12 426 ALA A O 1
ATOM 3289 N N . SER A 1 427 ? 8.793 0.613 15.185 1.00 97.50 427 SER A N 1
ATOM 3290 C CA . SER A 1 427 ? 9.026 2.060 15.148 1.00 97.50 427 SER A CA 1
ATOM 3291 C C . SER A 1 427 ? 9.298 2.580 13.733 1.00 97.50 427 SER A C 1
ATOM 3293 O O . SER A 1 427 ? 9.548 1.825 12.791 1.00 97.50 427 SER A O 1
ATOM 3295 N N . GLY A 1 428 ? 9.282 3.901 13.571 1.00 96.56 428 GLY A N 1
ATOM 3296 C CA . GLY A 1 428 ? 9.730 4.554 12.344 1.00 96.56 428 GLY A CA 1
ATOM 3297 C C . GLY A 1 428 ? 8.691 4.650 11.232 1.00 96.56 428 GLY A C 1
ATOM 3298 O O . GLY A 1 428 ? 9.073 4.728 10.064 1.00 96.56 428 GLY A O 1
ATOM 3299 N N . PHE A 1 429 ? 7.400 4.654 11.560 1.00 97.50 429 PHE A N 1
ATOM 3300 C CA . PHE A 1 429 ? 6.305 4.932 10.625 1.00 97.50 429 PHE A CA 1
ATOM 3301 C C . PHE A 1 429 ? 6.064 6.438 10.463 1.00 97.50 429 PHE A C 1
ATOM 3303 O O . PHE A 1 429 ? 6.375 7.216 11.366 1.00 97.50 429 PHE A O 1
ATOM 3310 N N . ARG A 1 430 ? 5.496 6.852 9.323 1.00 94.75 430 ARG A N 1
ATOM 3311 C CA . ARG A 1 430 ? 5.144 8.257 9.053 1.00 94.75 430 ARG A CA 1
ATOM 3312 C C . ARG A 1 430 ? 3.628 8.481 9.060 1.00 94.75 430 ARG A C 1
ATOM 3314 O O . ARG A 1 430 ? 3.124 9.246 9.881 1.00 94.75 430 ARG A O 1
ATOM 3321 N N . GLN A 1 431 ? 2.921 7.807 8.159 1.00 93.31 431 GLN A N 1
ATOM 3322 C CA . GLN A 1 431 ? 1.463 7.778 8.009 1.00 93.31 431 GLN A CA 1
ATOM 3323 C C . GLN A 1 431 ? 1.085 6.352 7.581 1.00 93.31 431 GLN A C 1
ATOM 3325 O O . GLN A 1 431 ? 0.967 6.054 6.390 1.00 93.31 431 GLN A O 1
ATOM 3330 N N . ALA A 1 432 ? 0.961 5.450 8.557 1.00 95.50 432 ALA A N 1
ATOM 3331 C CA . ALA A 1 432 ? 0.726 4.023 8.330 1.00 95.50 432 ALA A CA 1
ATOM 3332 C C . ALA A 1 432 ? -0.750 3.737 7.984 1.00 95.50 432 ALA A C 1
ATOM 3334 O O . ALA A 1 432 ? -1.460 3.070 8.730 1.00 95.50 432 ALA A O 1
ATOM 3335 N N . ASN A 1 433 ? -1.221 4.287 6.861 1.00 94.06 433 ASN A N 1
ATOM 3336 C CA . ASN A 1 433 ? -2.624 4.339 6.426 1.00 94.06 433 ASN A CA 1
ATOM 3337 C C . ASN A 1 433 ? -3.253 2.969 6.071 1.00 94.06 433 ASN A C 1
ATOM 3339 O O . ASN A 1 433 ? -4.373 2.908 5.567 1.00 94.06 433 ASN A O 1
ATOM 3343 N N . GLY A 1 434 ? -2.564 1.859 6.323 1.00 93.56 434 GLY A N 1
ATOM 3344 C CA . GLY A 1 434 ? -3.077 0.515 6.088 1.00 93.56 434 GLY A CA 1
ATOM 3345 C C . GLY A 1 434 ? -2.345 -0.518 6.929 1.00 93.56 434 GLY A C 1
ATOM 3346 O O . GLY A 1 434 ? -1.125 -0.458 7.065 1.00 93.56 434 GLY A O 1
ATOM 3347 N N . LEU A 1 435 ? -3.099 -1.453 7.506 1.00 96.62 435 LEU A N 1
ATOM 3348 C CA . LEU A 1 435 ? -2.606 -2.576 8.301 1.00 96.62 435 LEU A CA 1
ATOM 3349 C C . LEU A 1 435 ? -3.372 -3.841 7.898 1.00 96.62 435 LEU A C 1
ATOM 3351 O O . LEU A 1 435 ? -4.569 -3.767 7.623 1.00 96.62 435 LEU A O 1
ATOM 3355 N N . GLY A 1 436 ? -2.710 -4.996 7.915 1.00 96.31 436 GLY A N 1
ATOM 3356 C CA . GLY A 1 436 ? -3.351 -6.286 7.666 1.00 96.31 436 GLY A CA 1
ATOM 3357 C C . GLY A 1 436 ? -2.463 -7.460 8.073 1.00 96.31 436 GLY A C 1
ATOM 3358 O O . GLY A 1 436 ? -1.243 -7.318 8.169 1.00 96.31 436 GLY A O 1
ATOM 3359 N N . LEU A 1 437 ? -3.077 -8.618 8.322 1.00 96.94 437 LEU A N 1
ATOM 3360 C CA . LEU A 1 437 ? -2.351 -9.873 8.515 1.00 96.94 437 LEU A CA 1
ATOM 3361 C C . LEU A 1 437 ? -2.419 -10.716 7.244 1.00 96.94 437 LEU A C 1
ATOM 3363 O O . LEU A 1 437 ? -3.479 -10.840 6.629 1.00 96.94 437 LEU A O 1
ATOM 3367 N N . SER A 1 438 ? -1.295 -11.345 6.924 1.00 96.56 438 SER A N 1
ATOM 3368 C CA . SER A 1 438 ? -1.255 -12.509 6.036 1.00 96.56 438 SER A CA 1
ATOM 3369 C C . SER A 1 438 ? -2.075 -13.681 6.608 1.00 96.56 438 SER A C 1
ATOM 3371 O O . SER A 1 438 ? -2.300 -13.723 7.824 1.00 96.56 438 SER A O 1
ATOM 3373 N N . PRO A 1 439 ? -2.509 -14.655 5.783 1.00 95.00 439 PRO A N 1
ATOM 3374 C CA . PRO A 1 439 ? -3.187 -15.869 6.255 1.00 95.00 439 PRO A CA 1
ATOM 3375 C C . PRO A 1 439 ? -2.394 -16.647 7.320 1.00 95.00 439 PRO A C 1
ATOM 3377 O O . PRO A 1 439 ? -2.982 -17.285 8.190 1.00 95.00 439 PRO A O 1
ATOM 3380 N N . GLU A 1 440 ? -1.065 -16.545 7.283 1.00 94.88 440 GLU A N 1
ATOM 3381 C CA . GLU A 1 440 ? -0.113 -17.151 8.218 1.00 94.88 440 GLU A CA 1
ATOM 3382 C C . GLU A 1 440 ? 0.047 -16.344 9.527 1.00 94.88 440 GLU A C 1
ATOM 3384 O O . GLU A 1 440 ? 0.737 -16.777 10.449 1.00 94.88 440 GLU A O 1
ATOM 3389 N N . GLY A 1 441 ? -0.587 -15.171 9.629 1.00 95.94 441 GLY A N 1
ATOM 3390 C CA . GLY A 1 441 ? -0.602 -14.317 10.820 1.00 95.94 441 GLY A CA 1
ATOM 3391 C C . GLY A 1 441 ? 0.535 -13.295 10.920 1.00 95.94 441 GLY A C 1
ATOM 3392 O O . GLY A 1 441 ? 0.552 -12.514 11.871 1.00 95.94 441 GLY A O 1
ATOM 3393 N N . ALA A 1 442 ? 1.464 -13.242 9.958 1.00 97.19 442 ALA A N 1
ATOM 3394 C CA . ALA A 1 442 ? 2.491 -12.200 9.915 1.00 97.19 442 ALA A CA 1
ATOM 3395 C C . ALA A 1 442 ? 1.871 -10.835 9.560 1.00 97.19 442 ALA A C 1
ATOM 3397 O O . ALA A 1 442 ? 1.072 -10.733 8.620 1.00 97.19 442 ALA A O 1
ATOM 3398 N N . LEU A 1 443 ? 2.244 -9.799 10.318 1.00 98.56 443 LEU A N 1
ATOM 3399 C CA . LEU A 1 443 ? 1.722 -8.437 10.200 1.00 98.56 443 LEU A CA 1
ATOM 3400 C C . LEU A 1 443 ? 2.425 -7.664 9.083 1.00 98.56 443 LEU A C 1
ATOM 3402 O O . LEU A 1 443 ? 3.655 -7.629 9.002 1.00 98.56 443 LEU A O 1
ATOM 3406 N N . PHE A 1 444 ? 1.636 -6.959 8.276 1.00 98.62 444 PHE A N 1
ATOM 3407 C CA . PHE A 1 444 ? 2.136 -5.960 7.345 1.00 98.62 444 PHE A CA 1
ATOM 3408 C C . PHE A 1 444 ? 1.409 -4.629 7.529 1.00 98.62 444 PHE A C 1
ATOM 3410 O O . PHE A 1 444 ? 0.262 -4.564 7.981 1.00 98.62 444 PHE A O 1
ATOM 3417 N N . ALA A 1 445 ? 2.085 -3.561 7.125 1.00 98.38 445 ALA A N 1
ATOM 3418 C CA . ALA A 1 445 ? 1.518 -2.226 7.032 1.00 98.38 445 ALA A CA 1
ATOM 3419 C C . ALA A 1 445 ? 1.882 -1.573 5.695 1.00 98.38 445 ALA A C 1
ATOM 3421 O O . ALA A 1 445 ? 2.845 -1.966 5.036 1.00 98.38 445 ALA A O 1
ATOM 3422 N N . THR A 1 446 ? 1.140 -0.539 5.320 1.00 97.88 446 THR A N 1
ATOM 3423 C CA . THR A 1 446 ? 1.485 0.374 4.226 1.00 97.88 446 THR A CA 1
ATOM 3424 C C . THR A 1 446 ? 1.717 1.768 4.787 1.00 97.88 446 THR A C 1
ATOM 3426 O O . THR A 1 446 ? 0.915 2.244 5.590 1.00 97.88 446 THR A O 1
ATOM 3429 N N . ASP A 1 447 ? 2.775 2.443 4.345 1.00 95.56 447 ASP A N 1
ATOM 3430 C CA . ASP A 1 447 ? 3.150 3.781 4.819 1.00 95.56 447 ASP A CA 1
ATOM 3431 C C . ASP A 1 447 ? 3.184 4.777 3.648 1.00 95.56 447 ASP A C 1
ATOM 3433 O O . ASP A 1 447 ? 3.522 4.407 2.518 1.00 95.56 447 ASP A O 1
ATOM 3437 N N . ASN A 1 448 ? 2.799 6.035 3.883 1.00 91.19 448 ASN A N 1
ATOM 3438 C CA . ASN A 1 448 ? 2.753 7.058 2.832 1.00 91.19 448 ASN A CA 1
ATOM 3439 C C . ASN A 1 448 ? 4.086 7.818 2.721 1.00 91.19 448 ASN A C 1
ATOM 3441 O O . ASN A 1 448 ? 4.699 8.175 3.733 1.00 91.19 448 ASN A O 1
ATOM 3445 N N . GLN A 1 449 ? 4.518 8.101 1.488 1.00 86.75 449 GLN A N 1
ATOM 3446 C CA . GLN A 1 449 ? 5.851 8.642 1.209 1.00 86.75 449 GLN A CA 1
ATOM 3447 C C . GLN A 1 449 ? 6.081 10.033 1.812 1.00 86.75 449 GLN A C 1
ATOM 3449 O O . GLN A 1 449 ? 5.162 10.775 2.171 1.00 86.75 449 GLN A O 1
ATOM 3454 N N . GLY A 1 450 ? 7.350 10.402 1.901 1.00 86.00 450 GLY A N 1
ATOM 3455 C CA . GLY A 1 450 ? 7.754 11.705 2.372 1.00 86.00 450 GLY A CA 1
ATOM 3456 C C . GLY A 1 450 ? 9.151 11.694 2.954 1.00 86.00 450 GLY A C 1
ATOM 3457 O O . GLY A 1 450 ? 10.058 11.009 2.487 1.00 86.00 450 GLY A O 1
ATOM 3458 N N . ASP A 1 451 ? 9.305 12.512 3.970 1.00 86.38 451 ASP A N 1
ATOM 3459 C CA . ASP A 1 451 ? 10.459 12.590 4.835 1.00 86.38 451 ASP A CA 1
ATOM 3460 C C . ASP A 1 451 ? 10.820 11.223 5.424 1.00 86.38 451 ASP A C 1
ATOM 3462 O O . ASP A 1 451 ? 9.958 10.507 5.934 1.00 86.38 451 ASP A O 1
ATOM 3466 N N . TYR A 1 452 ? 12.089 10.826 5.274 1.00 92.31 452 TYR A N 1
ATOM 3467 C CA . TYR A 1 452 ? 12.619 9.498 5.619 1.00 92.31 452 TYR A CA 1
ATOM 3468 C C . TYR A 1 452 ? 11.868 8.297 4.992 1.00 92.31 452 TYR A C 1
ATOM 3470 O O . TYR A 1 452 ? 12.097 7.147 5.372 1.00 92.31 452 TYR A O 1
ATOM 3478 N N . LYS A 1 453 ? 10.983 8.547 4.015 1.00 92.75 453 LYS A N 1
ATOM 3479 C CA . LYS A 1 453 ? 10.084 7.578 3.367 1.00 92.75 453 LYS A CA 1
ATOM 3480 C C . LYS A 1 453 ? 10.152 7.762 1.844 1.00 92.75 453 LYS A C 1
ATOM 3482 O O . LYS A 1 453 ? 9.272 8.399 1.262 1.00 92.75 453 LYS A O 1
ATOM 3487 N N . PRO A 1 454 ? 11.206 7.249 1.181 1.00 88.38 454 PRO A N 1
ATOM 3488 C CA . PRO A 1 454 ? 11.532 7.603 -0.204 1.00 88.38 454 PRO A CA 1
ATOM 3489 C C . PRO A 1 454 ? 10.429 7.289 -1.227 1.00 88.38 454 PRO A C 1
ATOM 3491 O O . PRO A 1 454 ? 10.255 8.024 -2.200 1.00 88.38 454 PRO A O 1
ATOM 3494 N N . SER A 1 455 ? 9.667 6.222 -0.996 1.00 91.25 455 SER A N 1
ATOM 3495 C CA . SER A 1 455 ? 8.434 5.879 -1.708 1.00 91.25 455 SER A CA 1
ATOM 3496 C C . SER A 1 455 ? 7.472 5.154 -0.767 1.00 91.25 455 SER A C 1
ATOM 3498 O O . SER A 1 455 ? 7.809 4.857 0.382 1.00 91.25 455 SER A O 1
ATOM 3500 N N . THR A 1 456 ? 6.262 4.911 -1.261 1.00 92.75 456 THR A N 1
ATOM 3501 C CA . THR A 1 456 ? 5.253 4.054 -0.639 1.00 92.75 456 THR A CA 1
ATOM 3502 C C . THR A 1 456 ? 5.659 2.575 -0.731 1.00 92.75 456 THR A C 1
ATOM 3504 O O . THR A 1 456 ? 6.617 2.210 -1.416 1.00 92.75 456 THR A O 1
ATOM 3507 N N . GLY A 1 457 ? 4.949 1.692 -0.028 1.00 94.75 457 GLY A N 1
ATOM 3508 C CA . GLY A 1 457 ? 5.183 0.250 -0.122 1.00 94.75 457 GLY A CA 1
ATOM 3509 C C . GLY A 1 457 ? 4.424 -0.565 0.916 1.00 94.75 457 GLY A C 1
ATOM 3510 O O . GLY A 1 457 ? 3.774 -0.007 1.801 1.00 94.75 457 GLY A O 1
ATOM 3511 N N . LEU A 1 458 ? 4.557 -1.885 0.804 1.00 98.38 458 LEU A N 1
ATOM 3512 C CA . LEU A 1 458 ? 4.089 -2.896 1.746 1.00 98.38 458 LEU A CA 1
ATOM 3513 C C . LEU A 1 458 ? 5.267 -3.352 2.622 1.00 98.38 458 LEU A C 1
ATOM 3515 O O . LEU A 1 458 ? 6.255 -3.901 2.129 1.00 98.38 458 LEU A O 1
ATOM 3519 N N . LEU A 1 459 ? 5.180 -3.100 3.927 1.00 98.44 459 LEU A N 1
ATOM 3520 C CA . LEU A 1 459 ? 6.226 -3.361 4.915 1.00 98.44 459 LEU A CA 1
ATOM 3521 C C . LEU A 1 459 ? 5.841 -4.576 5.766 1.00 98.44 459 LEU A C 1
ATOM 3523 O O . LEU A 1 459 ? 4.756 -4.579 6.339 1.00 98.44 459 LEU A O 1
ATOM 3527 N N . HIS A 1 460 ? 6.725 -5.570 5.888 1.00 98.50 460 HIS A N 1
ATOM 3528 C CA . HIS A 1 460 ? 6.585 -6.644 6.881 1.00 98.50 460 HIS A CA 1
ATOM 3529 C C . HIS A 1 460 ? 7.035 -6.137 8.258 1.00 98.50 460 HIS A C 1
ATOM 3531 O O . HIS A 1 460 ? 8.184 -5.702 8.396 1.00 98.50 460 HIS A O 1
ATOM 3537 N N . VAL A 1 461 ? 6.154 -6.217 9.259 1.00 98.50 461 VAL A N 1
ATOM 3538 C CA . VAL A 1 461 ? 6.326 -5.601 10.583 1.00 98.50 461 VAL A CA 1
ATOM 3539 C C . VAL A 1 461 ? 6.439 -6.674 11.669 1.00 98.50 461 VAL A C 1
ATOM 3541 O O . VAL A 1 461 ? 5.517 -7.451 11.904 1.00 98.50 461 VAL A O 1
ATOM 3544 N N . ALA A 1 462 ? 7.562 -6.669 12.376 1.00 97.81 462 ALA A N 1
ATOM 3545 C CA . ALA A 1 462 ? 7.911 -7.549 13.481 1.00 97.81 462 ALA A CA 1
ATOM 3546 C C . ALA A 1 462 ? 8.405 -6.734 14.692 1.00 97.81 462 ALA A C 1
ATOM 3548 O O . ALA A 1 462 ? 8.739 -5.552 14.584 1.00 97.81 462 ALA A O 1
ATOM 3549 N N . ALA A 1 463 ? 8.453 -7.372 15.863 1.00 97.38 463 ALA A N 1
ATOM 3550 C CA . ALA A 1 463 ? 8.834 -6.708 17.105 1.00 97.38 463 ALA A CA 1
ATOM 3551 C C . ALA A 1 463 ? 10.272 -6.148 17.048 1.00 97.38 463 ALA A C 1
ATOM 3553 O O . ALA A 1 463 ? 11.215 -6.873 16.736 1.00 97.38 463 ALA A O 1
ATOM 3554 N N . GLY A 1 464 ? 10.437 -4.867 17.388 1.00 96.31 464 GLY A N 1
ATOM 3555 C CA . GLY A 1 464 ? 11.725 -4.162 17.419 1.00 96.31 464 GLY A CA 1
ATOM 3556 C C . GLY A 1 464 ? 12.172 -3.527 16.094 1.00 96.31 464 GLY A C 1
ATOM 3557 O O . GLY A 1 464 ? 13.194 -2.835 16.080 1.00 96.31 464 GLY A O 1
ATOM 3558 N N . ASP A 1 465 ? 11.421 -3.712 15.001 1.00 97.81 465 ASP A N 1
ATOM 3559 C CA . ASP A 1 465 ? 11.740 -3.120 13.696 1.00 97.81 465 ASP A CA 1
ATOM 3560 C C . ASP A 1 465 ? 11.816 -1.580 13.734 1.00 97.81 465 ASP A C 1
ATOM 3562 O O . ASP A 1 465 ? 11.121 -0.902 14.503 1.00 97.81 465 ASP A O 1
ATOM 3566 N N . PHE A 1 466 ? 12.613 -1.017 12.820 1.00 97.50 466 PHE A N 1
ATOM 3567 C CA . PHE A 1 466 ? 12.628 0.409 12.501 1.00 97.50 466 PHE A CA 1
ATOM 3568 C C . PHE A 1 466 ? 12.441 0.627 10.995 1.00 97.50 466 PHE A C 1
ATOM 3570 O O . PHE A 1 466 ? 13.283 0.241 10.184 1.00 97.50 466 PHE A O 1
ATOM 3577 N N . HIS A 1 467 ? 11.348 1.286 10.615 1.00 97.38 467 HIS A N 1
ATOM 3578 C CA . HIS A 1 467 ? 10.962 1.492 9.214 1.00 97.38 467 HIS A CA 1
ATOM 3579 C C . HIS A 1 467 ? 11.311 2.880 8.650 1.00 97.38 467 HIS A C 1
ATOM 3581 O O . HIS A 1 467 ? 10.850 3.228 7.560 1.00 97.38 467 HIS A O 1
ATOM 3587 N N . GLY A 1 468 ? 12.117 3.679 9.361 1.00 94.69 468 GLY A N 1
ATOM 3588 C CA . GLY A 1 468 ? 12.827 4.827 8.784 1.00 94.69 468 GLY A CA 1
ATOM 3589 C C . GLY A 1 468 ? 12.601 6.195 9.428 1.00 94.69 468 GLY A C 1
ATOM 3590 O O . GLY A 1 468 ? 13.542 6.984 9.431 1.00 94.69 468 GLY A O 1
ATOM 3591 N N . HIS A 1 469 ? 11.426 6.509 9.984 1.00 96.31 469 HIS A N 1
ATOM 3592 C CA . HIS A 1 469 ? 11.151 7.875 10.460 1.00 96.31 469 HIS A CA 1
ATOM 3593 C C . HIS A 1 469 ? 11.643 8.139 11.906 1.00 96.31 469 HIS A C 1
ATOM 3595 O O . HIS A 1 469 ? 11.095 7.567 12.849 1.00 96.31 469 HIS A O 1
ATOM 3601 N N . PRO A 1 470 ? 12.612 9.043 12.152 1.00 95.62 470 PRO A N 1
ATOM 3602 C CA . PRO A 1 470 ? 13.256 9.177 13.462 1.00 95.62 470 PRO A CA 1
ATOM 3603 C C . PRO A 1 470 ? 12.367 9.752 14.569 1.00 95.62 470 PRO A C 1
ATOM 3605 O O . PRO A 1 470 ? 12.573 9.421 15.732 1.00 95.62 470 PRO A O 1
ATOM 3608 N N . SER A 1 471 ? 11.389 10.610 14.246 1.00 95.06 471 SER A N 1
ATOM 3609 C CA . SER A 1 471 ? 10.682 11.422 15.259 1.00 95.06 471 SER A CA 1
ATOM 3610 C C . SER A 1 471 ? 10.018 10.612 16.387 1.00 95.06 471 SER A C 1
ATOM 3612 O O . SER A 1 471 ? 9.965 11.085 17.520 1.00 95.06 471 SER A O 1
ATOM 3614 N N . GLY A 1 472 ? 9.567 9.381 16.115 1.00 95.00 472 GLY A N 1
ATOM 3615 C CA . GLY A 1 472 ? 8.986 8.497 17.134 1.00 95.00 472 GLY A CA 1
ATOM 3616 C C . GLY A 1 472 ? 9.992 7.953 18.157 1.00 95.00 472 GLY A C 1
ATOM 3617 O O . GLY A 1 472 ? 9.587 7.583 19.259 1.00 95.00 472 GLY A O 1
ATOM 3618 N N . LEU A 1 473 ? 11.293 7.924 17.838 1.00 95.31 473 LEU A N 1
ATOM 3619 C CA . LEU A 1 473 ? 12.319 7.271 18.661 1.00 95.31 473 LEU A CA 1
ATOM 3620 C C . LEU A 1 473 ? 12.539 7.940 20.020 1.00 95.31 473 LEU A C 1
ATOM 3622 O O . LEU A 1 473 ? 12.993 7.270 20.935 1.00 95.31 473 LEU A O 1
ATOM 3626 N N . LYS A 1 474 ? 12.172 9.213 20.209 1.00 93.50 474 LYS A N 1
ATOM 3627 C CA . LYS A 1 474 ? 12.258 9.886 21.524 1.00 93.50 474 LYS A CA 1
ATOM 3628 C C . LYS A 1 474 ? 11.320 9.313 22.599 1.00 93.50 474 LYS A C 1
ATOM 3630 O O . LYS A 1 474 ? 11.427 9.694 23.760 1.00 93.50 474 LYS A O 1
ATOM 3635 N N . TRP A 1 475 ? 10.411 8.415 22.212 1.00 94.31 475 TRP A N 1
ATOM 3636 C CA . TRP A 1 475 ? 9.583 7.618 23.121 1.00 94.31 475 TRP A CA 1
ATOM 3637 C C . TRP A 1 475 ? 10.120 6.186 23.317 1.00 94.31 475 TRP A C 1
ATOM 3639 O O . TRP A 1 475 ? 9.549 5.425 24.092 1.00 94.31 475 TRP A O 1
ATOM 3649 N N . GLU A 1 476 ? 11.214 5.805 22.644 1.00 91.94 476 GLU A N 1
ATOM 3650 C CA . GLU A 1 476 ? 11.877 4.510 22.831 1.00 91.94 476 GLU A CA 1
ATOM 3651 C C . GLU A 1 476 ? 12.457 4.414 24.259 1.00 91.94 476 GLU A C 1
ATOM 3653 O O . GLU A 1 476 ? 13.184 5.318 24.689 1.00 91.94 476 GLU A O 1
ATOM 3658 N N . PRO A 1 477 ? 12.162 3.350 25.030 1.00 87.38 477 PRO A N 1
ATOM 3659 C CA . PRO A 1 477 ? 12.734 3.175 26.362 1.00 87.38 477 PRO A CA 1
ATOM 3660 C C . PRO A 1 477 ? 14.268 3.137 26.318 1.00 87.38 477 PRO A C 1
ATOM 3662 O O . PRO A 1 477 ? 14.856 2.250 25.707 1.00 87.38 477 PRO A O 1
ATOM 3665 N N . GLY A 1 478 ? 14.917 4.094 26.988 1.00 86.81 478 GLY A N 1
ATOM 3666 C CA . GLY A 1 478 ? 16.378 4.236 26.968 1.00 86.81 478 GLY A CA 1
ATOM 3667 C C . GLY A 1 478 ? 16.939 5.049 25.793 1.00 86.81 478 GLY A C 1
ATOM 3668 O O . GLY A 1 478 ? 18.144 5.003 25.570 1.00 86.81 478 GLY A O 1
ATOM 3669 N N . HIS A 1 479 ? 16.102 5.793 25.061 1.00 87.38 479 HIS A N 1
ATOM 3670 C CA . HIS A 1 479 ? 16.532 6.711 24.003 1.00 87.38 479 HIS A CA 1
ATOM 3671 C C . HIS A 1 479 ? 17.622 7.695 24.462 1.00 87.38 479 HIS A C 1
ATOM 3673 O O . HIS A 1 479 ? 17.385 8.534 25.334 1.00 87.38 479 HIS A O 1
ATOM 3679 N N . ASP A 1 480 ? 18.779 7.647 23.800 1.00 87.31 480 ASP A N 1
ATOM 3680 C CA . ASP A 1 480 ? 19.821 8.672 23.871 1.00 87.31 480 ASP A CA 1
ATOM 3681 C C . ASP A 1 480 ? 19.870 9.461 22.546 1.00 87.31 480 ASP A C 1
ATOM 3683 O O . ASP A 1 480 ? 20.282 8.905 21.522 1.00 87.31 480 ASP A O 1
ATOM 3687 N N . PRO A 1 481 ? 19.493 10.757 22.534 1.00 83.62 481 PRO A N 1
ATOM 3688 C CA . PRO A 1 481 ? 19.613 11.603 21.349 1.00 83.62 481 PRO A CA 1
ATOM 3689 C C . PRO A 1 481 ? 21.053 11.739 20.830 1.00 83.62 481 PRO A C 1
ATOM 3691 O O . PRO A 1 481 ? 21.243 11.940 19.632 1.00 83.62 481 PRO A O 1
ATOM 3694 N N . ALA A 1 482 ? 22.065 11.641 21.703 1.00 85.56 482 ALA A N 1
ATOM 3695 C CA . ALA A 1 482 ? 23.473 11.802 21.333 1.00 85.56 482 ALA A CA 1
ATOM 3696 C C . ALA A 1 482 ? 24.053 10.572 20.611 1.00 85.56 482 ALA A C 1
ATOM 3698 O O . ALA A 1 482 ? 25.063 10.689 19.918 1.00 85.56 482 ALA A O 1
ATOM 3699 N N . ALA A 1 483 ? 23.399 9.411 20.726 1.00 86.75 483 ALA A N 1
ATOM 3700 C CA . ALA A 1 483 ? 23.777 8.180 20.035 1.00 86.75 483 ALA A CA 1
ATOM 3701 C C . ALA A 1 483 ? 23.236 8.085 18.591 1.00 86.75 483 ALA A C 1
ATOM 3703 O O . ALA A 1 483 ? 23.544 7.124 17.883 1.00 86.75 483 ALA A O 1
ATOM 3704 N N . LEU A 1 484 ? 22.418 9.045 18.137 1.00 90.25 484 LEU A N 1
ATOM 3705 C CA . LEU A 1 484 ? 21.774 8.994 16.823 1.00 90.25 484 LEU A CA 1
ATOM 3706 C C . LEU A 1 484 ? 22.571 9.709 15.725 1.00 90.25 484 LEU A C 1
ATOM 3708 O O . LEU A 1 484 ? 23.030 10.838 15.875 1.00 90.25 484 LEU A O 1
ATOM 3712 N N . SER A 1 485 ? 22.639 9.069 14.558 1.00 93.50 485 SER A N 1
ATOM 3713 C CA . SER A 1 485 ? 23.127 9.653 13.306 1.00 93.50 485 SER A CA 1
ATOM 3714 C C . SER A 1 485 ? 22.302 9.137 12.124 1.00 93.50 485 SER A C 1
ATOM 3716 O O . SER A 1 485 ? 21.688 8.069 12.208 1.00 93.50 485 SER A O 1
ATOM 3718 N N . LEU A 1 486 ? 22.296 9.870 11.004 1.00 92.81 486 LEU A N 1
ATOM 3719 C CA . LEU A 1 486 ? 21.582 9.453 9.789 1.00 92.81 486 LEU A CA 1
ATOM 3720 C C . LEU A 1 486 ? 22.058 8.075 9.292 1.00 92.81 486 LEU A C 1
ATOM 3722 O O . LEU A 1 486 ? 21.244 7.247 8.889 1.00 92.81 486 LEU A O 1
ATOM 3726 N N . GLU A 1 487 ? 23.363 7.804 9.379 1.00 94.62 487 GLU A N 1
ATOM 3727 C CA . GLU A 1 487 ? 23.943 6.510 9.011 1.00 94.62 487 GLU A CA 1
ATOM 3728 C C . GLU A 1 487 ? 23.542 5.393 9.986 1.00 94.62 487 GLU A C 1
ATOM 3730 O O . GLU A 1 487 ? 23.206 4.295 9.548 1.00 94.62 487 GLU A O 1
ATOM 3735 N N . GLY A 1 488 ? 23.519 5.664 11.297 1.00 94.94 488 GLY A N 1
ATOM 3736 C CA . GLY A 1 488 ? 23.062 4.697 12.299 1.00 94.94 488 GLY A CA 1
ATOM 3737 C C . GLY A 1 488 ? 21.607 4.276 12.073 1.00 94.94 488 GLY A C 1
ATOM 3738 O O . GLY A 1 488 ? 21.285 3.090 12.137 1.00 94.94 488 GLY A O 1
ATOM 3739 N N . LEU A 1 489 ? 20.740 5.229 11.715 1.00 94.19 489 LEU A N 1
ATOM 3740 C CA . LEU A 1 489 ? 19.349 4.952 11.352 1.00 94.19 489 LEU A CA 1
ATOM 3741 C C . LEU A 1 489 ? 19.215 4.207 10.020 1.00 94.19 489 LEU A C 1
ATOM 3743 O O . LEU A 1 489 ? 18.428 3.269 9.936 1.00 94.19 489 LEU A O 1
ATOM 3747 N N . TRP A 1 490 ? 20.003 4.567 9.003 1.00 96.00 490 TRP A N 1
ATOM 3748 C CA . TRP A 1 490 ? 20.039 3.857 7.718 1.00 96.00 490 TRP A CA 1
ATOM 3749 C C . TRP A 1 490 ? 20.530 2.406 7.867 1.00 96.00 490 TRP A C 1
ATOM 3751 O O . TRP A 1 490 ? 20.000 1.502 7.226 1.00 96.00 490 TRP A O 1
ATOM 3761 N N . ARG A 1 491 ? 21.473 2.149 8.783 1.00 95.75 491 ARG A N 1
ATOM 3762 C CA . ARG A 1 491 ? 21.905 0.793 9.170 1.00 95.75 491 ARG A CA 1
ATOM 3763 C C . ARG A 1 491 ? 20.837 0.022 9.964 1.00 95.75 491 ARG A C 1
ATOM 3765 O O . ARG A 1 491 ? 20.817 -1.202 9.885 1.00 95.75 491 ARG A O 1
ATOM 3772 N N . ARG A 1 492 ? 19.954 0.712 10.703 1.00 94.19 492 ARG A N 1
ATOM 3773 C CA . ARG A 1 492 ? 18.804 0.130 11.435 1.00 94.19 492 ARG A CA 1
ATOM 3774 C C . ARG A 1 492 ? 17.549 -0.034 10.553 1.00 94.19 492 ARG A C 1
ATOM 3776 O O . ARG A 1 492 ? 16.592 -0.674 10.978 1.00 94.19 492 ARG A O 1
ATOM 3783 N N . LEU A 1 493 ? 17.523 0.545 9.348 1.00 95.94 493 LEU A N 1
ATOM 3784 C CA . LEU A 1 493 ? 16.353 0.581 8.467 1.00 95.94 493 LEU A CA 1
ATOM 3785 C C . LEU A 1 493 ? 15.989 -0.803 7.911 1.00 95.94 493 LEU A C 1
ATOM 3787 O O . LEU A 1 493 ? 16.738 -1.394 7.133 1.00 95.94 493 LEU A O 1
ATOM 3791 N N . LYS A 1 494 ? 14.763 -1.245 8.199 1.00 96.75 494 LYS A N 1
ATOM 3792 C CA . LYS A 1 494 ? 14.084 -2.325 7.478 1.00 96.75 494 LYS A CA 1
ATOM 3793 C C . LYS A 1 494 ? 13.222 -1.744 6.358 1.00 96.75 494 LYS A C 1
ATOM 3795 O O . LYS A 1 494 ? 12.186 -1.121 6.615 1.00 96.75 494 LYS A O 1
ATOM 3800 N N . THR A 1 495 ? 13.666 -1.944 5.119 1.00 93.75 495 THR A N 1
ATOM 3801 C CA . THR A 1 495 ? 12.957 -1.531 3.900 1.00 93.75 495 THR A CA 1
ATOM 3802 C C . THR A 1 495 ? 11.623 -2.266 3.715 1.00 93.75 495 THR A C 1
ATOM 3804 O O . THR A 1 495 ? 11.385 -3.291 4.360 1.00 93.75 495 THR A O 1
ATOM 3807 N N . PRO A 1 496 ? 10.723 -1.758 2.847 1.00 97.50 496 PRO A N 1
ATOM 3808 C CA . PRO A 1 496 ? 9.525 -2.490 2.449 1.00 97.50 496 PRO A CA 1
ATOM 3809 C C . PRO A 1 496 ? 9.857 -3.885 1.901 1.00 97.50 496 PRO A C 1
ATOM 3811 O O . PRO A 1 496 ? 10.899 -4.084 1.273 1.00 97.50 496 PRO A O 1
ATOM 3814 N N . ALA A 1 497 ? 8.941 -4.834 2.094 1.00 98.38 497 ALA A N 1
ATOM 3815 C CA . ALA A 1 497 ? 8.987 -6.113 1.391 1.00 98.38 497 ALA A CA 1
ATOM 3816 C C . ALA A 1 497 ? 8.709 -5.884 -0.103 1.00 98.38 497 ALA A C 1
ATOM 3818 O O . ALA A 1 497 ? 9.448 -6.358 -0.958 1.00 98.38 497 ALA A O 1
ATOM 3819 N N . VAL A 1 498 ? 7.702 -5.065 -0.414 1.00 98.69 498 VAL A N 1
ATOM 3820 C CA . VAL A 1 498 ? 7.455 -4.586 -1.776 1.00 98.69 498 VAL A CA 1
ATOM 3821 C C . VAL A 1 498 ? 7.392 -3.066 -1.747 1.00 98.69 498 VAL A C 1
ATOM 3823 O O . VAL A 1 498 ? 6.501 -2.484 -1.130 1.00 98.69 498 VAL A O 1
ATOM 3826 N N . VAL A 1 499 ? 8.352 -2.403 -2.388 1.00 98.44 499 VAL A N 1
ATOM 3827 C CA . VAL A 1 499 ? 8.269 -0.967 -2.665 1.00 98.44 499 VAL A CA 1
ATOM 3828 C C . VAL A 1 499 ? 7.190 -0.756 -3.721 1.00 98.44 499 VAL A C 1
ATOM 3830 O O . VAL A 1 499 ? 7.162 -1.464 -4.723 1.00 98.44 499 VAL A O 1
ATOM 3833 N N . PHE A 1 500 ? 6.330 0.238 -3.519 1.00 96.62 500 PHE A N 1
ATOM 3834 C CA . PHE A 1 500 ? 5.395 0.725 -4.528 1.00 96.62 500 PHE A CA 1
ATOM 3835 C C . PHE A 1 500 ? 5.981 2.035 -5.075 1.00 96.62 500 PHE A C 1
ATOM 3837 O O . PHE A 1 500 ? 5.955 3.044 -4.370 1.00 96.62 500 PHE A O 1
ATOM 3844 N N . PRO A 1 501 ? 6.577 2.065 -6.283 1.00 90.75 501 PRO A N 1
ATOM 3845 C CA . PRO A 1 501 ? 7.202 3.283 -6.779 1.00 90.75 501 PRO A CA 1
ATOM 3846 C C . PRO A 1 501 ? 6.175 4.397 -6.954 1.00 90.75 501 PRO A C 1
ATOM 3848 O O . PRO A 1 501 ? 5.219 4.273 -7.725 1.00 90.75 501 PRO A O 1
ATOM 3851 N N . HIS A 1 502 ? 6.396 5.481 -6.213 1.00 82.00 502 HIS A N 1
ATOM 3852 C CA . HIS A 1 502 ? 5.487 6.614 -6.128 1.00 82.00 502 HIS A CA 1
ATOM 3853 C C . HIS A 1 502 ? 5.233 7.218 -7.520 1.00 82.00 502 HIS A C 1
ATOM 3855 O O . HIS A 1 502 ? 6.161 7.638 -8.213 1.00 82.00 502 HIS A O 1
ATOM 3861 N N . GLY A 1 503 ? 3.963 7.227 -7.921 1.00 75.62 503 GLY A N 1
ATOM 3862 C CA . GLY A 1 503 ? 3.479 7.609 -9.242 1.00 75.62 503 GLY A CA 1
ATOM 3863 C C . GLY A 1 503 ? 2.796 6.447 -9.965 1.00 75.62 503 GLY A C 1
ATOM 3864 O O . GLY A 1 503 ? 1.566 6.335 -9.901 1.00 75.62 503 GLY A O 1
ATOM 3865 N N . PRO A 1 504 ? 3.560 5.562 -10.637 1.00 79.00 504 PRO A N 1
ATOM 3866 C CA . PRO A 1 504 ? 2.997 4.408 -11.333 1.00 79.00 504 PRO A CA 1
ATOM 3867 C C . PRO A 1 504 ? 2.166 3.504 -10.415 1.00 79.00 504 PRO A C 1
ATOM 3869 O O . PRO A 1 504 ? 1.024 3.195 -10.753 1.00 79.00 504 PRO A O 1
ATOM 3872 N N . MET A 1 505 ? 2.695 3.177 -9.226 1.00 88.75 505 MET A N 1
ATOM 3873 C CA . MET A 1 505 ? 2.033 2.357 -8.198 1.00 88.75 505 MET A CA 1
ATOM 3874 C C . MET A 1 505 ? 1.329 3.210 -7.129 1.00 88.75 505 MET A C 1
ATOM 3876 O O . MET A 1 505 ? 1.320 2.871 -5.947 1.00 88.75 505 MET A O 1
ATOM 3880 N N . GLY A 1 506 ? 0.749 4.337 -7.545 1.00 82.81 506 GLY A N 1
ATOM 3881 C CA . GLY A 1 506 ? -0.102 5.169 -6.698 1.00 82.81 506 GLY A CA 1
ATOM 3882 C C . GLY A 1 506 ? 0.629 6.319 -6.004 1.00 82.81 506 GLY A C 1
ATOM 3883 O O . GLY A 1 506 ? 1.709 6.743 -6.417 1.00 82.81 506 GLY A O 1
ATOM 3884 N N . GLN A 1 507 ? 0.016 6.880 -4.967 1.00 79.00 507 GLN A N 1
ATOM 3885 C CA . GLN A 1 507 ? 0.486 8.073 -4.256 1.00 79.00 507 GLN A CA 1
ATOM 3886 C C . GLN A 1 507 ? 0.504 7.884 -2.738 1.00 79.00 507 GLN A C 1
ATOM 3888 O O . GLN A 1 507 ? 1.488 8.252 -2.097 1.00 79.00 507 GLN A O 1
ATOM 3893 N N . SER A 1 508 ? -0.564 7.297 -2.200 1.00 87.62 508 SER A N 1
ATOM 3894 C CA . SER A 1 508 ? -0.844 7.107 -0.778 1.00 87.62 508 SER A CA 1
ATOM 3895 C C . SER A 1 508 ? -1.685 5.830 -0.622 1.00 87.62 508 SER A C 1
ATOM 3897 O O . SER A 1 508 ? -2.920 5.908 -0.685 1.00 87.62 508 SER A O 1
ATOM 3899 N N . PRO A 1 509 ? -1.053 4.654 -0.444 1.00 93.75 509 PRO A N 1
ATOM 3900 C CA . PRO A 1 509 ? -1.765 3.402 -0.248 1.00 93.75 509 PRO A CA 1
ATOM 3901 C C . PRO A 1 509 ? -2.555 3.423 1.059 1.00 93.75 509 PRO A C 1
ATOM 3903 O O . PRO A 1 509 ? -2.238 4.160 2.004 1.00 93.75 509 PRO A O 1
ATOM 3906 N N . GLY A 1 510 ? -3.586 2.593 1.086 1.00 95.31 510 GLY A N 1
ATOM 3907 C CA . GLY A 1 510 ? -4.381 2.266 2.252 1.00 95.31 510 GLY A CA 1
ATOM 3908 C C . GLY A 1 510 ? -4.280 0.789 2.628 1.00 95.31 510 GLY A C 1
ATOM 3909 O O . GLY A 1 510 ? -3.258 0.143 2.434 1.00 95.31 510 GLY A O 1
ATOM 3910 N N . GLN A 1 511 ? -5.356 0.252 3.188 1.00 96.81 511 GLN A N 1
ATOM 3911 C CA . GLN A 1 511 ? -5.400 -1.072 3.808 1.00 96.81 511 GLN A CA 1
ATOM 3912 C C . GLN A 1 511 ? -5.019 -2.220 2.841 1.00 96.81 511 GLN A C 1
ATOM 3914 O O . GLN A 1 511 ? -5.692 -2.387 1.821 1.00 96.81 511 GLN A O 1
ATOM 3919 N N . PRO A 1 512 ? -3.983 -3.028 3.155 1.00 97.94 512 PRO A N 1
ATOM 3920 C CA . PRO A 1 512 ? -3.651 -4.231 2.400 1.00 97.94 512 PRO A CA 1
ATOM 3921 C C . PRO A 1 512 ? -4.549 -5.405 2.808 1.00 97.94 512 PRO A C 1
ATOM 3923 O O . PRO A 1 512 ? -4.724 -5.676 3.998 1.00 97.94 512 PRO A O 1
ATOM 3926 N N . VAL A 1 513 ? -5.085 -6.131 1.825 1.00 98.25 513 VAL A N 1
ATOM 3927 C CA . VAL A 1 513 ? -5.918 -7.326 2.040 1.00 98.25 513 VAL A CA 1
ATOM 3928 C C . VAL A 1 513 ? -5.507 -8.474 1.125 1.00 98.25 513 VAL A C 1
ATOM 3930 O O . VAL A 1 513 ? -5.209 -8.263 -0.045 1.00 98.25 513 VAL A O 1
ATOM 3933 N N . TRP A 1 514 ? -5.494 -9.699 1.649 1.00 98.19 514 TRP A N 1
ATOM 3934 C CA . TRP A 1 514 ? -5.132 -10.900 0.895 1.00 98.19 514 TRP A CA 1
ATOM 3935 C C . TRP A 1 514 ? -6.366 -11.520 0.247 1.00 98.19 514 TRP A C 1
ATOM 3937 O O . TRP A 1 514 ? -7.396 -11.667 0.908 1.00 98.19 514 TRP A O 1
ATOM 3947 N N . ASP A 1 515 ? -6.243 -11.949 -1.010 1.00 97.88 515 ASP A N 1
ATOM 3948 C CA . ASP A 1 515 ? -7.245 -12.794 -1.658 1.00 97.88 515 ASP A CA 1
ATOM 3949 C C . ASP A 1 515 ? -7.247 -14.190 -1.017 1.00 97.88 515 ASP A C 1
ATOM 3951 O O . ASP A 1 515 ? -6.520 -15.105 -1.407 1.00 97.88 515 ASP A O 1
ATOM 3955 N N . THR A 1 516 ? -8.101 -14.346 -0.011 1.00 95.62 516 THR A N 1
ATOM 3956 C CA . THR A 1 516 ? -8.420 -15.622 0.637 1.00 95.62 516 THR A CA 1
ATOM 3957 C C . THR A 1 516 ? -9.648 -16.300 0.016 1.00 95.62 516 THR A C 1
ATOM 3959 O O . THR A 1 516 ? -10.101 -17.328 0.522 1.00 95.62 516 THR A O 1
ATOM 3962 N N . THR A 1 517 ? -10.169 -15.780 -1.105 1.00 95.44 517 THR A N 1
ATOM 3963 C CA . THR A 1 517 ? -11.411 -16.237 -1.760 1.00 95.44 517 THR A CA 1
ATOM 3964 C C . THR A 1 517 ? -11.260 -17.555 -2.526 1.00 95.44 517 THR A C 1
ATOM 3966 O O . THR A 1 517 ? -12.246 -18.095 -3.027 1.00 95.44 517 THR A O 1
ATOM 3969 N N . ARG A 1 518 ? -10.031 -18.088 -2.614 1.00 93.75 518 ARG A N 1
ATOM 3970 C CA . ARG A 1 518 ? -9.682 -19.358 -3.285 1.00 93.75 518 ARG A CA 1
ATOM 3971 C C . ARG A 1 518 ? -10.083 -19.397 -4.766 1.00 93.75 518 ARG A C 1
ATOM 3973 O O . ARG A 1 518 ? -10.446 -20.448 -5.283 1.00 93.75 518 ARG A O 1
ATOM 3980 N N . GLY A 1 519 ? -9.993 -18.250 -5.440 1.00 93.88 519 GLY A N 1
ATOM 3981 C CA . GLY A 1 519 ? -10.249 -18.111 -6.875 1.00 93.88 519 GLY A CA 1
ATOM 3982 C C . GLY A 1 519 ? -11.592 -17.475 -7.238 1.00 93.88 519 GLY A C 1
ATOM 3983 O O . GLY A 1 519 ? -11.813 -17.192 -8.412 1.00 93.88 519 GLY A O 1
ATOM 3984 N N . ALA A 1 520 ? -12.474 -17.178 -6.273 1.00 95.50 520 ALA A N 1
ATOM 3985 C CA . ALA A 1 520 ? -13.713 -16.446 -6.564 1.00 95.50 520 ALA A CA 1
ATOM 3986 C C . ALA A 1 520 ? -13.458 -14.986 -7.006 1.00 95.50 520 ALA A C 1
ATOM 3988 O O . ALA A 1 520 ? -14.288 -14.406 -7.705 1.00 95.50 520 ALA A O 1
ATOM 3989 N N . PHE A 1 521 ? -12.291 -14.420 -6.673 1.00 96.69 521 PHE A N 1
ATOM 3990 C CA . PHE A 1 521 ? -11.802 -13.144 -7.205 1.00 96.69 521 PHE A CA 1
ATOM 3991 C C . PHE A 1 521 ? -10.864 -13.286 -8.428 1.00 96.69 521 PHE A C 1
ATOM 3993 O O . PHE A 1 521 ? -10.223 -12.318 -8.842 1.00 96.69 521 PHE A O 1
ATOM 4000 N N . GLY A 1 522 ? -10.794 -14.470 -9.046 1.00 94.56 522 GLY A N 1
ATOM 4001 C CA . GLY A 1 522 ? -9.981 -14.740 -10.234 1.00 94.56 522 GLY A CA 1
ATOM 4002 C C . GLY A 1 522 ? -8.597 -15.343 -9.933 1.00 94.56 522 GLY A C 1
ATOM 4003 O O . GLY A 1 522 ? -8.396 -15.962 -8.887 1.00 94.56 522 GLY A O 1
ATOM 4004 N N . PRO A 1 523 ? -7.618 -15.222 -10.850 1.00 95.31 523 PRO A N 1
ATOM 4005 C CA . PRO A 1 523 ? -6.396 -16.040 -10.859 1.00 95.31 523 PRO A CA 1
ATOM 4006 C C . PRO A 1 523 ? -5.299 -15.604 -9.860 1.00 95.31 523 PRO A C 1
ATOM 4008 O O . PRO A 1 523 ? -4.129 -15.939 -10.058 1.00 95.31 523 PRO A O 1
ATOM 4011 N N . TYR A 1 524 ? -5.651 -14.859 -8.807 1.00 96.31 524 TYR A N 1
ATOM 4012 C CA . TYR A 1 524 ? -4.713 -14.150 -7.920 1.00 96.31 524 TYR A CA 1
ATOM 4013 C C . TYR A 1 524 ? -4.765 -14.602 -6.449 1.00 96.31 524 TYR A C 1
ATOM 4015 O O . TYR A 1 524 ? -4.266 -13.897 -5.572 1.00 96.31 524 TYR A O 1
ATOM 4023 N N . ALA A 1 525 ? -5.331 -15.781 -6.173 1.00 95.88 525 ALA A N 1
ATOM 4024 C CA . ALA A 1 525 ? -5.458 -16.324 -4.820 1.00 95.88 525 ALA A CA 1
ATOM 4025 C C . ALA A 1 525 ? -4.122 -16.300 -4.046 1.00 95.88 525 ALA A C 1
ATOM 4027 O O . ALA A 1 525 ? -3.080 -16.723 -4.549 1.00 95.88 525 ALA A O 1
ATOM 4028 N N . GLY A 1 526 ? -4.162 -15.799 -2.809 1.00 95.69 526 GLY A N 1
ATOM 4029 C CA . GLY A 1 526 ? -2.998 -15.588 -1.943 1.00 95.69 526 GLY A CA 1
ATOM 4030 C C . GLY A 1 526 ? -2.242 -14.269 -2.162 1.00 95.69 526 GLY A C 1
ATOM 4031 O O . GLY A 1 526 ? -1.394 -13.930 -1.337 1.00 95.69 526 GLY A O 1
ATOM 4032 N N . GLN A 1 527 ? -2.533 -13.501 -3.219 1.00 98.06 527 GLN A N 1
ATOM 4033 C CA . GLN A 1 527 ? -1.911 -12.191 -3.455 1.00 98.06 527 GLN A CA 1
ATOM 4034 C C . GLN A 1 527 ? -2.595 -11.070 -2.662 1.00 98.06 527 GLN A C 1
ATOM 4036 O O . GLN A 1 527 ? -3.729 -11.203 -2.197 1.00 98.06 527 GLN A O 1
ATOM 4041 N N . VAL A 1 528 ? -1.882 -9.956 -2.498 1.00 98.62 528 VAL A N 1
ATOM 4042 C CA . VAL A 1 528 ? -2.316 -8.783 -1.733 1.00 98.62 528 VAL A CA 1
ATOM 4043 C C . VAL A 1 528 ? -2.890 -7.730 -2.673 1.00 98.62 528 VAL A C 1
ATOM 4045 O O . VAL A 1 528 ? -2.290 -7.411 -3.697 1.00 98.62 528 VAL A O 1
ATOM 4048 N N . PHE A 1 529 ? -4.014 -7.136 -2.294 1.00 98.56 529 PHE A N 1
ATOM 4049 C CA . PHE A 1 529 ? -4.637 -6.003 -2.966 1.00 98.56 529 PHE A CA 1
ATOM 4050 C C . PHE A 1 529 ? -4.617 -4.787 -2.042 1.00 98.56 529 PHE A C 1
ATOM 4052 O O . PHE A 1 529 ? -4.896 -4.893 -0.846 1.00 98.56 529 PHE A O 1
ATOM 4059 N N . VAL A 1 530 ? -4.259 -3.630 -2.597 1.00 98.44 530 VAL A N 1
ATOM 4060 C CA . VAL A 1 530 ? -4.098 -2.372 -1.861 1.00 98.44 530 VAL A CA 1
ATOM 4061 C C . VAL A 1 530 ? -4.779 -1.250 -2.636 1.00 98.44 530 VAL A C 1
ATOM 4063 O O . VAL A 1 530 ? -4.360 -0.916 -3.745 1.00 98.44 530 VAL A O 1
ATOM 4066 N N . GLY A 1 531 ? -5.824 -0.656 -2.061 1.00 95.88 531 GLY A N 1
ATOM 4067 C CA . GLY A 1 531 ? -6.418 0.572 -2.598 1.00 95.88 531 GLY A CA 1
ATOM 4068 C C . GLY A 1 531 ? -5.511 1.781 -2.352 1.00 95.88 531 GLY A C 1
ATOM 4069 O O . GLY A 1 531 ? -4.924 1.905 -1.276 1.00 95.88 531 GLY A O 1
ATOM 4070 N N . ASP A 1 532 ? -5.396 2.672 -3.334 1.00 92.31 532 ASP A N 1
ATOM 4071 C CA . ASP A 1 532 ? -4.603 3.899 -3.262 1.00 92.31 532 ASP A CA 1
ATOM 4072 C C . ASP A 1 532 ? -5.451 5.158 -3.513 1.00 92.31 532 ASP A C 1
ATOM 4074 O O . ASP A 1 532 ? -6.339 5.195 -4.372 1.00 92.31 532 ASP A O 1
ATOM 4078 N N . TYR A 1 533 ? -5.119 6.236 -2.795 1.00 85.81 533 TYR A N 1
ATOM 4079 C CA . TYR A 1 533 ? -5.829 7.516 -2.864 1.00 85.81 533 TYR A CA 1
ATOM 4080 C C . TYR A 1 533 ? -5.911 8.110 -4.290 1.00 85.81 533 TYR A C 1
ATOM 4082 O O . TYR A 1 533 ? -6.877 8.799 -4.616 1.00 85.81 533 TYR A O 1
ATOM 4090 N N . SER A 1 534 ? -4.948 7.817 -5.169 1.00 78.00 534 SER A N 1
ATOM 4091 C CA . SER A 1 534 ? -4.855 8.339 -6.544 1.00 78.00 534 SER A CA 1
ATOM 4092 C C . SER A 1 534 ? -5.658 7.569 -7.604 1.00 78.00 534 SER A C 1
ATOM 4094 O O . SER A 1 534 ? -5.305 7.609 -8.784 1.00 78.00 534 SER A O 1
ATOM 4096 N N . ARG A 1 535 ? -6.751 6.901 -7.199 1.00 85.81 535 ARG A N 1
ATOM 4097 C CA . ARG A 1 535 ? -7.620 6.089 -8.075 1.00 85.81 535 ARG A CA 1
ATOM 4098 C C . ARG A 1 535 ? -6.832 4.941 -8.722 1.00 85.81 535 ARG A C 1
ATOM 4100 O O . ARG A 1 535 ? -6.720 4.832 -9.941 1.00 85.81 535 ARG A O 1
ATOM 4107 N N . LEU A 1 536 ? -6.264 4.087 -7.874 1.00 88.50 536 LEU A N 1
ATOM 4108 C CA . LEU A 1 536 ? -5.554 2.874 -8.275 1.00 88.50 536 LEU A CA 1
ATOM 4109 C C . LEU A 1 536 ? -5.835 1.754 -7.261 1.00 88.50 536 LEU A C 1
ATOM 4111 O O . LEU A 1 536 ? -5.940 2.016 -6.064 1.00 88.50 536 LEU A O 1
ATOM 4115 N N . VAL A 1 537 ? -5.910 0.509 -7.728 1.00 96.62 537 VAL A N 1
ATOM 4116 C CA . VAL A 1 537 ? -5.638 -0.671 -6.897 1.00 96.62 537 VAL A CA 1
ATOM 4117 C C . VAL A 1 537 ? -4.301 -1.252 -7.343 1.00 96.62 537 VAL A C 1
ATOM 4119 O O . VAL A 1 537 ? -4.104 -1.513 -8.532 1.00 96.62 537 VAL A O 1
ATOM 4122 N N . VAL A 1 538 ? -3.389 -1.438 -6.391 1.00 97.44 538 VAL A N 1
ATOM 4123 C CA . VAL A 1 538 ? -2.116 -2.143 -6.576 1.00 97.44 538 VAL A CA 1
ATOM 4124 C C . VAL A 1 538 ? -2.319 -3.600 -6.166 1.00 97.44 538 VAL A C 1
ATOM 4126 O O . VAL A 1 538 ? -2.827 -3.872 -5.077 1.00 97.44 538 VAL A O 1
ATOM 4129 N N . ARG A 1 539 ? -1.909 -4.533 -7.026 1.00 97.94 539 ARG A N 1
ATOM 4130 C CA . ARG A 1 539 ? -1.793 -5.963 -6.712 1.00 97.94 539 ARG A CA 1
ATOM 4131 C C . ARG A 1 539 ? -0.333 -6.264 -6.388 1.00 97.94 539 ARG A C 1
ATOM 4133 O O . ARG A 1 539 ? 0.557 -5.797 -7.096 1.00 97.94 539 ARG A O 1
ATOM 4140 N N . ALA A 1 540 ? -0.069 -7.020 -5.331 1.00 98.44 540 ALA A N 1
ATOM 4141 C CA . ALA A 1 540 ? 1.278 -7.374 -4.903 1.00 98.44 540 ALA A CA 1
ATOM 4142 C C . ALA A 1 540 ? 1.395 -8.863 -4.564 1.00 98.44 540 ALA A C 1
ATOM 4144 O O . ALA A 1 540 ? 0.527 -9.451 -3.921 1.00 98.44 540 ALA A O 1
ATOM 4145 N N . GLU A 1 541 ? 2.503 -9.464 -4.980 1.00 98.06 541 GLU A N 1
ATOM 4146 C CA . GLU A 1 541 ? 2.869 -10.840 -4.670 1.00 98.06 541 GLU A CA 1
ATOM 4147 C C . GLU A 1 541 ? 4.057 -10.847 -3.707 1.00 98.06 541 GLU A C 1
ATOM 4149 O O . GLU A 1 541 ? 5.019 -10.104 -3.899 1.00 98.06 541 GLU A O 1
ATOM 4154 N N . LEU A 1 542 ? 3.993 -11.703 -2.686 1.00 98.31 542 LEU A N 1
ATOM 4155 C CA . LEU A 1 542 ? 5.038 -11.862 -1.679 1.00 98.31 542 LEU A CA 1
ATOM 4156 C C . LEU A 1 542 ? 5.752 -13.218 -1.805 1.00 98.31 542 LEU A C 1
ATOM 4158 O O . LEU A 1 542 ? 5.154 -14.249 -2.136 1.00 98.31 542 LEU A O 1
ATOM 4162 N N . GLU A 1 543 ? 7.038 -13.213 -1.468 1.00 97.62 543 GLU A N 1
ATOM 4163 C CA . GLU A 1 543 ? 7.836 -14.400 -1.174 1.00 97.62 543 GLU A CA 1
ATOM 4164 C C . GLU A 1 543 ? 8.828 -14.131 -0.035 1.00 97.62 543 GLU A C 1
ATOM 4166 O O . GLU A 1 543 ? 9.313 -13.011 0.136 1.00 97.62 543 GLU A O 1
ATOM 4171 N N . GLU A 1 544 ? 9.146 -15.162 0.747 1.00 97.00 544 GLU A N 1
ATOM 4172 C CA . GLU A 1 544 ? 10.227 -15.104 1.729 1.00 97.00 544 GLU A CA 1
ATOM 4173 C C . GLU A 1 544 ? 11.482 -15.767 1.148 1.00 97.00 544 GLU A C 1
ATOM 4175 O O . GLU A 1 544 ? 11.484 -16.948 0.801 1.00 97.00 544 GLU A O 1
ATOM 4180 N N . VAL A 1 545 ? 12.566 -14.998 1.039 1.00 97.56 545 VAL A N 1
ATOM 4181 C CA . VAL A 1 545 ? 13.849 -15.444 0.486 1.00 97.56 545 VAL A CA 1
ATOM 4182 C C . VAL A 1 545 ? 14.910 -15.349 1.571 1.00 97.56 545 VAL A C 1
ATOM 4184 O O . VAL A 1 545 ? 15.241 -14.260 2.036 1.00 97.56 545 VAL A O 1
ATOM 4187 N N . ALA A 1 546 ? 15.443 -16.504 1.981 1.00 95.88 546 ALA A N 1
ATOM 4188 C CA . ALA A 1 546 ? 16.511 -16.627 2.977 1.00 95.88 546 ALA A CA 1
ATOM 4189 C C . ALA A 1 546 ? 16.265 -15.782 4.253 1.00 95.88 546 ALA A C 1
ATOM 4191 O O . ALA A 1 546 ? 17.138 -15.026 4.690 1.00 95.88 546 ALA A O 1
ATOM 4192 N N . GLY A 1 547 ? 15.063 -15.883 4.837 1.00 94.06 547 GLY A N 1
ATOM 4193 C CA . GLY A 1 547 ? 14.682 -15.153 6.054 1.00 94.06 547 GLY A CA 1
ATOM 4194 C C . GLY A 1 547 ? 14.342 -13.676 5.826 1.00 94.06 547 GLY A C 1
ATOM 4195 O O . GLY A 1 547 ? 14.593 -12.838 6.694 1.00 94.06 547 GLY A O 1
ATOM 4196 N N . THR A 1 548 ? 13.902 -13.289 4.626 1.00 95.75 548 THR A N 1
ATOM 4197 C CA . THR A 1 548 ? 13.565 -11.898 4.286 1.00 95.75 548 THR A CA 1
ATOM 4198 C C . THR A 1 548 ? 12.390 -11.847 3.319 1.00 95.75 548 THR A C 1
ATOM 4200 O O . THR A 1 548 ? 12.450 -12.399 2.223 1.00 95.75 548 THR A O 1
ATOM 4203 N N . TRP A 1 549 ? 11.330 -11.149 3.725 1.00 98.00 549 TRP A N 1
ATOM 4204 C CA . TRP A 1 549 ? 10.168 -10.889 2.881 1.00 98.00 549 TRP A CA 1
ATOM 4205 C C . TRP A 1 549 ? 10.505 -9.916 1.757 1.00 98.00 549 TRP A C 1
ATOM 4207 O O . TRP A 1 549 ? 11.080 -8.846 1.989 1.00 98.00 549 TRP A O 1
ATOM 4217 N N . GLN A 1 550 ? 10.104 -10.283 0.547 1.00 98.44 550 GLN A N 1
ATOM 4218 C CA . GLN A 1 550 ? 10.215 -9.454 -0.640 1.00 98.44 550 GLN A CA 1
ATOM 4219 C C . GLN A 1 550 ? 9.146 -9.821 -1.683 1.00 98.44 550 GLN A C 1
ATOM 4221 O O . GLN A 1 550 ? 8.239 -10.595 -1.377 1.00 98.44 550 GLN A O 1
ATOM 4226 N N . GLY A 1 551 ? 9.222 -9.274 -2.899 1.00 98.44 551 GLY A N 1
ATOM 4227 C CA . GLY A 1 551 ? 8.336 -9.673 -3.996 1.00 98.44 551 GLY A CA 1
ATOM 4228 C C . GLY A 1 551 ? 8.017 -8.556 -4.987 1.00 98.44 551 GLY A C 1
ATOM 4229 O O . GLY A 1 551 ? 8.784 -7.601 -5.133 1.00 98.44 551 GLY A O 1
ATOM 4230 N N . ALA A 1 552 ? 6.880 -8.684 -5.670 1.00 98.75 552 ALA A N 1
ATOM 4231 C CA . ALA A 1 552 ? 6.506 -7.862 -6.818 1.00 98.75 552 ALA A CA 1
ATOM 4232 C C . ALA A 1 552 ? 5.207 -7.068 -6.613 1.00 98.75 552 ALA A C 1
ATOM 4234 O O . ALA A 1 552 ? 4.349 -7.452 -5.821 1.00 98.75 552 ALA A O 1
ATOM 4235 N N . CYS A 1 553 ? 5.032 -5.985 -7.372 1.00 98.56 553 CYS A N 1
ATOM 4236 C CA . CYS A 1 553 ? 3.758 -5.280 -7.517 1.00 98.56 553 CYS A CA 1
ATOM 4237 C C . CYS A 1 553 ? 3.425 -4.935 -8.974 1.00 98.56 553 CYS A C 1
ATOM 4239 O O . CYS A 1 553 ? 4.306 -4.786 -9.825 1.00 98.56 553 CYS A O 1
ATOM 4241 N N . PHE A 1 554 ? 2.124 -4.794 -9.215 1.00 95.75 554 PHE A N 1
ATOM 4242 C CA . PHE A 1 554 ? 1.453 -4.594 -10.496 1.00 95.75 554 PHE A CA 1
ATOM 4243 C C . PHE A 1 554 ? 0.351 -3.531 -10.298 1.00 95.75 554 PHE A C 1
ATOM 4245 O O . PHE A 1 554 ? -0.318 -3.558 -9.255 1.00 95.75 554 PHE A O 1
ATOM 4252 N N . PRO A 1 555 ? 0.092 -2.614 -11.252 1.00 91.44 555 PRO A N 1
ATOM 4253 C CA . PRO A 1 555 ? -1.207 -1.959 -11.285 1.00 91.44 555 PRO A CA 1
ATOM 4254 C C . PRO A 1 555 ? -2.262 -3.031 -11.594 1.00 91.44 555 PRO A C 1
ATOM 4256 O O . PRO A 1 555 ? -1.959 -4.028 -12.248 1.00 91.44 555 PRO A O 1
ATOM 4259 N N . PHE A 1 556 ? -3.482 -2.857 -11.089 1.00 92.88 556 PHE A N 1
ATOM 4260 C CA . PHE A 1 556 ? -4.550 -3.846 -11.258 1.00 92.88 556 PHE A CA 1
ATOM 4261 C C . PHE A 1 556 ? -5.856 -3.217 -11.754 1.00 92.88 556 PHE A C 1
ATOM 4263 O O . PHE A 1 556 ? -6.408 -3.670 -12.754 1.00 92.88 556 PHE A O 1
ATOM 4270 N N . LEU A 1 557 ? -6.316 -2.142 -11.101 1.00 90.12 557 LEU A N 1
ATOM 4271 C CA . LEU A 1 557 ? -7.505 -1.369 -11.492 1.00 90.12 557 LEU A CA 1
ATOM 4272 C C . LEU A 1 557 ? -7.213 0.131 -11.431 1.00 90.12 557 LEU A C 1
ATOM 4274 O O . LEU A 1 557 ? -6.489 0.569 -10.542 1.00 90.12 557 LEU A O 1
ATOM 4278 N N . GLY A 1 558 ? -7.795 0.928 -12.332 1.00 80.19 558 GLY A N 1
ATOM 4279 C CA . GLY A 1 558 ? -7.631 2.397 -12.367 1.00 80.19 558 GLY A CA 1
ATOM 4280 C C . GLY A 1 558 ? -6.580 2.919 -13.360 1.00 80.19 558 GLY A C 1
ATOM 4281 O O . GLY A 1 558 ? -6.446 4.128 -13.548 1.00 80.19 558 GLY A O 1
ATOM 4282 N N . ARG A 1 559 ? -5.848 2.022 -14.034 1.00 74.38 559 ARG A N 1
ATOM 4283 C CA . ARG A 1 559 ? -5.104 2.316 -15.283 1.00 74.38 559 ARG A CA 1
ATOM 4284 C C . ARG A 1 559 ? -5.793 1.731 -16.523 1.00 74.38 559 ARG A C 1
ATOM 4286 O O . ARG A 1 559 ? -5.557 2.183 -17.633 1.00 74.38 559 ARG A O 1
ATOM 4293 N N . ASN A 1 560 ? -6.666 0.759 -16.290 1.00 70.62 560 ASN A N 1
ATOM 4294 C CA . ASN A 1 560 ? -7.392 -0.085 -17.231 1.00 70.62 560 ASN A CA 1
ATOM 4295 C C . ASN A 1 560 ? -8.906 -0.107 -16.906 1.00 70.62 560 ASN A C 1
ATOM 4297 O O . ASN A 1 560 ? -9.578 -1.079 -17.229 1.00 70.62 560 ASN A O 1
ATOM 4301 N N . ASP A 1 561 ? -9.454 0.920 -16.231 1.00 68.25 561 ASP A N 1
ATOM 4302 C CA . ASP A 1 561 ? -10.845 0.955 -15.721 1.00 68.25 561 ASP A CA 1
ATOM 4303 C C . ASP A 1 561 ? -11.919 1.186 -16.812 1.00 68.25 561 ASP A C 1
ATOM 4305 O O . ASP A 1 561 ? -12.939 1.840 -16.595 1.00 68.25 561 ASP A O 1
ATOM 4309 N N . ALA A 1 562 ? -11.677 0.643 -18.004 1.00 66.19 562 ALA A N 1
ATOM 4310 C CA . ALA A 1 562 ? -12.525 0.726 -19.181 1.00 66.19 562 ALA A CA 1
ATOM 4311 C C . ALA A 1 562 ? -12.511 -0.611 -19.958 1.00 66.19 562 ALA A C 1
ATOM 4313 O O . ALA A 1 562 ? -11.612 -1.438 -19.764 1.00 66.19 562 ALA A O 1
ATOM 4314 N N . PRO A 1 563 ? -13.472 -0.834 -20.874 1.00 67.81 563 PRO A N 1
ATOM 4315 C CA . PRO A 1 563 ? -13.440 -1.988 -21.765 1.00 67.81 563 PRO A CA 1
ATOM 4316 C C . PRO A 1 563 ? -12.141 -2.026 -22.596 1.00 67.81 563 PRO A C 1
ATOM 4318 O O . PRO A 1 563 ? -11.686 -0.971 -23.044 1.00 67.81 563 PRO A O 1
ATOM 4321 N N . PRO A 1 564 ? -11.550 -3.212 -22.833 1.00 74.81 564 PRO A N 1
ATOM 4322 C CA . PRO A 1 564 ? -12.123 -4.535 -22.578 1.00 74.81 564 PRO A CA 1
ATOM 4323 C C . PRO A 1 564 ? -11.844 -5.119 -21.180 1.00 74.81 564 PRO A C 1
ATOM 4325 O O . PRO A 1 564 ? -12.282 -6.230 -20.932 1.00 74.81 564 PRO A O 1
ATOM 4328 N N . HIS A 1 565 ? -11.141 -4.431 -20.272 1.00 81.19 565 HIS A N 1
ATOM 4329 C CA . HIS A 1 565 ? -10.641 -5.046 -19.024 1.00 81.19 565 HIS A CA 1
ATOM 4330 C C . HIS A 1 565 ? -11.511 -4.793 -17.780 1.00 81.19 565 HIS A C 1
ATOM 4332 O O . HIS A 1 565 ? -11.432 -5.527 -16.794 1.00 81.19 565 HIS A O 1
ATOM 4338 N N . VAL A 1 566 ? -12.344 -3.748 -17.803 1.00 85.62 566 VAL A N 1
ATOM 4339 C CA . VAL A 1 566 ? -13.265 -3.405 -16.710 1.00 85.62 566 VAL A CA 1
ATOM 4340 C C . VAL A 1 566 ? -14.576 -2.858 -17.276 1.00 85.62 566 VAL A C 1
ATOM 4342 O O . VAL A 1 566 ? -14.587 -2.151 -18.285 1.00 85.62 566 VAL A O 1
ATOM 4345 N N . ARG A 1 567 ? -15.697 -3.151 -16.608 1.00 89.38 567 ARG A N 1
ATOM 4346 C CA . ARG A 1 567 ? -17.015 -2.561 -16.904 1.00 89.38 567 ARG A CA 1
ATOM 4347 C C . ARG A 1 567 ? -17.743 -2.091 -15.641 1.00 89.38 567 ARG A C 1
ATOM 4349 O O . ARG A 1 567 ? -17.434 -2.531 -14.538 1.00 89.38 567 ARG A O 1
ATOM 4356 N N . GLY A 1 568 ? -18.748 -1.233 -15.812 1.00 90.44 568 GLY A N 1
ATOM 4357 C CA . GLY A 1 568 ? -19.520 -0.650 -14.710 1.00 90.44 568 GLY A CA 1
ATOM 4358 C C . GLY A 1 568 ? -19.072 0.774 -14.378 1.00 90.44 568 GLY A C 1
ATOM 4359 O O . GLY A 1 568 ? -18.855 1.576 -15.285 1.00 90.44 568 GLY A O 1
ATOM 4360 N N . ALA A 1 569 ? -18.978 1.097 -13.089 1.00 90.12 569 ALA A N 1
ATOM 4361 C CA . ALA A 1 569 ? -18.497 2.390 -12.612 1.00 90.12 569 ALA A CA 1
ATOM 4362 C C . ALA A 1 569 ? -16.977 2.550 -12.815 1.00 90.12 569 ALA A C 1
ATOM 4364 O O . ALA A 1 569 ? -16.238 1.571 -12.910 1.00 90.12 569 ALA A O 1
ATOM 4365 N N . ARG A 1 570 ? -16.491 3.796 -12.819 1.00 86.50 570 ARG A N 1
ATOM 4366 C CA . ARG A 1 570 ? -15.055 4.069 -12.645 1.00 86.50 570 ARG A CA 1
ATOM 4367 C C . ARG A 1 570 ? -14.644 3.817 -11.199 1.00 86.50 570 ARG A C 1
ATOM 4369 O O . ARG A 1 570 ? -15.458 3.976 -10.289 1.00 86.50 570 ARG A O 1
ATOM 4376 N N . LEU A 1 571 ? -13.375 3.481 -10.979 1.00 88.69 571 LEU A N 1
ATOM 4377 C CA . LEU A 1 571 ? -12.806 3.427 -9.629 1.00 88.69 571 LEU A CA 1
ATOM 4378 C C . LEU A 1 571 ? -12.857 4.830 -8.986 1.00 88.69 571 LEU A C 1
ATOM 4380 O O . LEU A 1 571 ? -12.615 5.823 -9.672 1.00 88.69 571 LEU A O 1
ATOM 4384 N N . LYS A 1 572 ? -13.137 4.942 -7.684 1.00 88.62 572 LYS A N 1
ATOM 4385 C CA . LYS A 1 572 ? -13.124 6.233 -6.965 1.00 88.62 572 LYS A CA 1
ATOM 4386 C C . LYS A 1 572 ? -11.722 6.618 -6.485 1.00 88.62 572 LYS A C 1
ATOM 4388 O O . LYS A 1 572 ? -10.962 5.759 -6.026 1.00 88.62 572 LYS A O 1
ATOM 4393 N N . SER A 1 573 ? -11.367 7.903 -6.547 1.00 85.56 573 SER A N 1
ATOM 4394 C CA . SER A 1 573 ? -10.205 8.422 -5.808 1.00 85.56 573 SER A CA 1
ATOM 4395 C C . SER A 1 573 ? -10.496 8.437 -4.300 1.00 85.56 573 SER A C 1
ATOM 4397 O O . SER A 1 573 ? -11.646 8.439 -3.874 1.00 85.56 573 SER A O 1
ATOM 4399 N N . GLY A 1 574 ? -9.462 8.391 -3.462 1.00 85.94 574 GLY A N 1
ATOM 4400 C CA . GLY A 1 574 ? -9.612 8.234 -2.008 1.00 85.94 574 GLY A CA 1
ATOM 4401 C C . GLY A 1 574 ? -9.838 6.795 -1.517 1.00 85.94 574 GLY A C 1
ATOM 4402 O O . GLY A 1 574 ? -9.834 6.576 -0.304 1.00 85.94 574 GLY A O 1
ATOM 4403 N N . SER A 1 575 ? -9.989 5.821 -2.425 1.00 92.50 575 SER A N 1
ATOM 4404 C CA . SER A 1 575 ? -10.193 4.388 -2.137 1.00 92.50 575 SER A CA 1
ATOM 4405 C C . SER A 1 575 ? -9.031 3.781 -1.342 1.00 92.50 575 SER A C 1
ATOM 4407 O O . SER A 1 575 ? -8.057 3.310 -1.917 1.00 92.50 575 SER A O 1
ATOM 4409 N N . THR A 1 576 ? -9.114 3.801 -0.012 1.00 93.62 576 THR A N 1
ATOM 4410 C CA . THR A 1 576 ? -8.001 3.447 0.897 1.00 93.62 576 THR A CA 1
ATOM 4411 C C . THR A 1 576 ? -8.398 2.472 2.009 1.00 93.62 576 THR A C 1
ATOM 4413 O O . THR A 1 576 ? -7.572 2.111 2.851 1.00 93.62 576 THR A O 1
ATOM 4416 N N . ARG A 1 577 ? -9.643 1.994 2.024 1.00 96.56 577 ARG A N 1
ATOM 4417 C CA . ARG A 1 577 ? -10.102 0.915 2.912 1.00 96.56 577 ARG A CA 1
ATOM 4418 C C . ARG A 1 577 ? -10.599 -0.245 2.074 1.00 96.56 577 ARG A C 1
ATOM 4420 O O . ARG A 1 577 ? -11.228 -0.014 1.045 1.00 96.56 577 ARG A O 1
ATOM 4427 N N . ALA A 1 578 ? -10.286 -1.464 2.491 1.00 97.25 578 ALA A N 1
ATOM 4428 C CA . ALA A 1 578 ? -10.508 -2.652 1.683 1.00 97.25 578 ALA A CA 1
ATOM 4429 C C . ALA A 1 578 ? -10.865 -3.861 2.552 1.00 97.25 578 ALA A C 1
ATOM 4431 O O . ALA A 1 578 ? -10.337 -4.009 3.653 1.00 97.25 578 ALA A O 1
ATOM 4432 N N . ALA A 1 579 ? -11.729 -4.733 2.034 1.00 97.62 579 ALA A N 1
ATOM 4433 C CA . ALA A 1 579 ? -11.975 -6.076 2.555 1.00 97.62 579 ALA A CA 1
ATOM 4434 C C . ALA A 1 579 ? -12.564 -6.965 1.456 1.00 97.62 579 ALA A C 1
ATOM 4436 O O . ALA A 1 579 ? -13.302 -6.486 0.594 1.00 97.62 579 ALA A O 1
ATOM 4437 N N . PHE A 1 580 ? -12.287 -8.266 1.519 1.00 97.81 580 PHE A N 1
ATOM 4438 C CA . PHE A 1 580 ? -13.033 -9.251 0.741 1.00 97.81 580 PHE A CA 1
ATOM 4439 C C . PHE A 1 580 ? -14.353 -9.581 1.442 1.00 97.81 580 PHE A C 1
ATOM 4441 O O . PHE A 1 580 ? -14.381 -9.821 2.650 1.00 97.81 580 PHE A O 1
ATOM 4448 N N . GLY A 1 581 ? -15.444 -9.566 0.679 1.00 96.38 581 GLY A N 1
ATOM 4449 C CA . GLY A 1 581 ? -16.771 -9.946 1.144 1.00 96.38 581 GLY A CA 1
ATOM 4450 C C . GLY A 1 581 ? -17.014 -11.459 1.092 1.00 96.38 581 GLY A C 1
ATOM 4451 O O . GLY A 1 581 ? -16.285 -12.197 0.425 1.00 96.38 581 GLY A O 1
ATOM 4452 N N . PRO A 1 582 ? -18.082 -11.945 1.753 1.00 95.31 582 PRO A N 1
ATOM 4453 C CA . PRO A 1 582 ? -18.496 -13.351 1.707 1.00 95.31 582 PRO A CA 1
ATOM 4454 C C . PRO A 1 582 ? -19.021 -13.786 0.324 1.00 95.31 582 PRO A C 1
ATOM 4456 O O . PRO A 1 582 ? -19.245 -14.971 0.101 1.00 95.31 582 PRO A O 1
ATOM 4459 N N . ASP A 1 583 ? -19.235 -12.836 -0.590 1.00 94.50 583 ASP A N 1
ATOM 4460 C CA . ASP A 1 583 ? -19.554 -13.028 -2.009 1.00 94.50 583 ASP A CA 1
ATOM 4461 C C . ASP A 1 583 ? -18.295 -13.138 -2.899 1.00 94.50 583 ASP A C 1
ATOM 4463 O O . ASP A 1 583 ? -18.415 -13.205 -4.121 1.00 94.50 583 ASP A O 1
ATOM 4467 N N . GLY A 1 584 ? -17.092 -13.141 -2.309 1.00 96.00 584 GLY A N 1
ATOM 4468 C CA . GLY A 1 584 ? -15.812 -13.188 -3.026 1.00 96.00 584 GLY A CA 1
ATOM 4469 C C . GLY A 1 584 ? -15.410 -11.868 -3.693 1.00 96.00 584 GLY A C 1
ATOM 4470 O O . GLY A 1 584 ? -14.374 -11.808 -4.351 1.00 96.00 584 GLY A O 1
ATOM 4471 N N . ALA A 1 585 ? -16.201 -10.805 -3.535 1.00 97.62 585 ALA A N 1
ATOM 4472 C CA . ALA A 1 585 ? -15.927 -9.501 -4.125 1.00 97.62 585 ALA A CA 1
ATOM 4473 C C . ALA A 1 585 ? -14.995 -8.656 -3.238 1.00 97.62 585 ALA A C 1
ATOM 4475 O O . ALA A 1 585 ? -15.029 -8.747 -2.010 1.00 97.62 585 ALA A O 1
ATOM 4476 N N . LEU A 1 586 ? -14.187 -7.790 -3.853 1.00 98.50 586 LEU A N 1
ATOM 4477 C CA . LEU A 1 586 ? -13.351 -6.815 -3.149 1.00 98.50 586 LEU A CA 1
ATOM 4478 C C . LEU A 1 586 ? -14.153 -5.525 -2.931 1.00 98.50 586 LEU A C 1
ATOM 4480 O O . LEU A 1 586 ? -14.511 -4.840 -3.888 1.00 98.50 586 LEU A O 1
ATOM 4484 N N . TYR A 1 587 ? -14.432 -5.179 -1.677 1.00 98.50 587 TYR A N 1
ATOM 4485 C CA . TYR A 1 587 ? -15.105 -3.932 -1.307 1.00 98.50 587 TYR A CA 1
ATOM 4486 C C . TYR A 1 587 ? -14.065 -2.843 -1.044 1.00 98.50 587 TYR A C 1
ATOM 4488 O O . TYR A 1 587 ? -13.079 -3.089 -0.349 1.00 98.50 587 TYR A O 1
ATOM 4496 N N . LEU A 1 588 ? -14.296 -1.644 -1.584 1.00 98.31 588 LEU A N 1
ATOM 4497 C CA . LEU A 1 588 ? -13.388 -0.498 -1.524 1.00 98.31 588 LEU A CA 1
ATOM 4498 C C . LEU A 1 588 ? -14.107 0.734 -0.960 1.00 98.31 588 LEU A C 1
ATOM 4500 O O . LEU A 1 588 ? -15.100 1.199 -1.520 1.00 98.31 588 LEU A O 1
ATOM 4504 N N . GLY A 1 589 ? -13.599 1.260 0.153 1.00 97.19 589 GLY A N 1
ATOM 4505 C CA . GLY A 1 589 ? -14.089 2.467 0.816 1.00 97.19 589 GLY A CA 1
ATOM 4506 C C . GLY A 1 589 ? -13.245 3.687 0.457 1.00 97.19 589 GLY A C 1
ATOM 4507 O O . GLY A 1 589 ? -12.020 3.665 0.621 1.00 97.19 589 GLY A O 1
ATOM 4508 N N . ALA A 1 590 ? -13.914 4.739 -0.011 1.00 94.75 590 ALA A N 1
ATOM 4509 C CA . ALA A 1 590 ? -13.333 5.998 -0.451 1.00 94.75 590 ALA A CA 1
ATOM 4510 C C . ALA A 1 590 ? -13.779 7.174 0.435 1.00 94.75 590 ALA A C 1
ATOM 4512 O O . ALA A 1 590 ? -14.924 7.245 0.893 1.00 94.75 590 ALA A O 1
ATOM 4513 N N . THR A 1 591 ? -12.860 8.111 0.667 1.00 91.38 591 THR A N 1
ATOM 4514 C CA . THR A 1 591 ? -13.102 9.342 1.428 1.00 91.38 591 THR A CA 1
ATOM 4515 C C . THR A 1 591 ? -12.358 10.517 0.798 1.00 91.38 591 THR A C 1
ATOM 4517 O O . THR A 1 591 ? -11.147 10.469 0.582 1.00 91.38 591 THR A O 1
ATOM 4520 N N . ALA A 1 592 ? -13.076 11.618 0.573 1.00 81.25 592 ALA A N 1
ATOM 4521 C CA . ALA A 1 592 ? -12.532 12.893 0.112 1.00 81.25 592 ALA A CA 1
ATOM 4522 C C . ALA A 1 592 ? -11.795 13.663 1.223 1.00 81.25 592 ALA A C 1
ATOM 4524 O O . ALA A 1 592 ? -11.273 14.752 0.998 1.00 81.25 592 ALA A O 1
ATOM 4525 N N . GLY A 1 593 ? -11.783 13.132 2.448 1.00 70.06 593 GLY A N 1
ATOM 4526 C CA . GLY A 1 593 ? -11.398 13.878 3.645 1.00 70.06 593 GLY A CA 1
ATOM 4527 C C . GLY A 1 593 ? -9.935 14.289 3.714 1.00 70.06 593 GLY A C 1
ATOM 4528 O O . GLY A 1 593 ? -9.629 15.212 4.457 1.00 70.06 593 GLY A O 1
ATOM 4529 N N . TRP A 1 594 ? -9.052 13.628 2.959 1.00 72.06 594 TRP A N 1
ATOM 4530 C CA . TRP A 1 594 ? -7.600 13.753 3.108 1.00 72.06 594 TRP A CA 1
ATOM 4531 C C . TRP A 1 594 ? -6.886 14.359 1.881 1.00 72.06 594 TRP A C 1
ATOM 4533 O O . TRP A 1 594 ? -5.659 14.338 1.800 1.00 72.06 594 TRP A O 1
ATOM 4543 N N . GLY A 1 595 ? -7.635 14.940 0.935 1.00 67.94 595 GLY A N 1
ATOM 4544 C CA . GLY A 1 595 ? -7.113 15.515 -0.310 1.00 67.94 595 GLY A CA 1
ATOM 4545 C C . GLY A 1 595 ? -8.182 15.609 -1.405 1.00 67.94 595 GLY A C 1
ATOM 4546 O O . GLY A 1 595 ? -9.369 15.654 -1.113 1.00 67.94 595 GLY A O 1
ATOM 4547 N N . ALA A 1 596 ? -7.784 15.571 -2.679 1.00 61.09 596 ALA A N 1
ATOM 4548 C CA . ALA A 1 596 ? -8.703 15.569 -3.831 1.00 61.09 596 ALA A CA 1
ATOM 4549 C C . ALA A 1 596 ? -9.339 14.178 -4.094 1.00 61.09 596 ALA A C 1
ATOM 4551 O O . ALA A 1 596 ? -9.225 13.621 -5.186 1.00 61.09 596 ALA A O 1
ATOM 4552 N N . GLY A 1 597 ? -9.927 13.582 -3.053 1.00 74.69 597 GLY A N 1
ATOM 4553 C CA . GLY A 1 597 ? -10.575 12.266 -3.108 1.00 74.69 597 GLY A CA 1
ATOM 4554 C C . GLY A 1 597 ? -12.072 12.355 -3.421 1.00 74.69 597 GLY A C 1
ATOM 4555 O O . GLY A 1 597 ? -12.638 13.446 -3.471 1.00 74.69 597 GLY A O 1
ATOM 4556 N N . GLU A 1 598 ? -12.721 11.203 -3.551 1.00 86.88 598 GLU A N 1
ATOM 4557 C CA . GLU A 1 598 ? -14.177 11.056 -3.596 1.00 86.88 598 GLU A CA 1
ATOM 4558 C C . GLU A 1 598 ? -14.672 10.401 -2.297 1.00 86.88 598 GLU A C 1
ATOM 4560 O O . GLU A 1 598 ? -13.963 9.607 -1.685 1.00 86.88 598 GLU A O 1
ATOM 4565 N N . ASP A 1 599 ? -15.901 10.703 -1.874 1.00 93.12 599 ASP A N 1
ATOM 4566 C CA . ASP A 1 599 ? -16.589 9.935 -0.829 1.00 93.12 599 ASP A CA 1
ATOM 4567 C C . ASP A 1 599 ? -17.413 8.817 -1.503 1.00 93.12 599 ASP A C 1
ATOM 4569 O O . ASP A 1 599 ? -18.183 9.090 -2.428 1.00 93.12 599 ASP A O 1
ATOM 4573 N N . GLY A 1 600 ? -17.283 7.562 -1.064 1.00 95.12 600 GLY A N 1
ATOM 4574 C CA . GLY A 1 600 ? -18.106 6.465 -1.580 1.00 95.12 600 GLY A CA 1
ATOM 4575 C C . GLY A 1 600 ? -17.722 5.066 -1.095 1.00 95.12 600 GLY A C 1
ATOM 4576 O O . GLY A 1 600 ? -16.711 4.858 -0.429 1.00 95.12 600 GLY A O 1
ATOM 4577 N N . LEU A 1 601 ? -18.533 4.083 -1.486 1.00 97.31 601 LEU A N 1
ATOM 4578 C CA . LEU A 1 601 ? -18.274 2.654 -1.312 1.00 97.31 601 LEU A CA 1
ATOM 4579 C C . LEU A 1 601 ? -18.472 1.959 -2.663 1.00 97.31 601 LEU A C 1
ATOM 4581 O O . LEU A 1 601 ? -19.481 2.188 -3.330 1.00 97.31 601 LEU A O 1
ATOM 4585 N N . GLN A 1 602 ? -17.532 1.104 -3.054 1.00 97.88 602 GLN A N 1
ATOM 4586 C CA . GLN A 1 602 ? -17.608 0.317 -4.284 1.00 97.88 602 GLN A CA 1
ATOM 4587 C C . GLN A 1 602 ? -17.426 -1.170 -4.000 1.00 97.88 602 GLN A C 1
ATOM 4589 O O . GLN A 1 602 ? -16.734 -1.554 -3.056 1.00 97.88 602 GLN A O 1
ATOM 4594 N N . ARG A 1 603 ? -18.013 -2.004 -4.856 1.00 97.31 603 ARG A N 1
ATOM 4595 C CA . ARG A 1 603 ? -17.768 -3.442 -4.930 1.00 97.31 603 ARG A CA 1
ATOM 4596 C C . ARG A 1 603 ? -17.124 -3.766 -6.272 1.00 97.31 603 ARG A C 1
ATOM 4598 O O . ARG A 1 603 ? -17.676 -3.440 -7.317 1.00 97.31 603 ARG A O 1
ATOM 4605 N N . VAL A 1 604 ? -15.980 -4.436 -6.240 1.00 97.56 604 VAL A N 1
ATOM 4606 C CA . VAL A 1 604 ? -15.335 -5.021 -7.415 1.00 97.56 604 VAL A CA 1
ATOM 4607 C C . VAL A 1 604 ? -15.637 -6.513 -7.423 1.00 97.56 604 VAL A C 1
ATOM 4609 O O . VAL A 1 604 ? -15.285 -7.222 -6.481 1.00 97.56 604 VAL A O 1
ATOM 4612 N N . ARG A 1 605 ? -16.268 -7.006 -8.486 1.00 96.19 605 ARG A N 1
ATOM 4613 C CA . ARG A 1 605 ? -16.648 -8.413 -8.641 1.00 96.19 605 ARG A CA 1
ATOM 4614 C C . ARG A 1 605 ? -16.009 -8.994 -9.899 1.00 96.19 605 ARG A C 1
ATOM 4616 O O . ARG A 1 605 ? -16.083 -8.383 -10.964 1.00 96.19 605 ARG A O 1
ATOM 4623 N N . TRP A 1 606 ? -15.418 -10.181 -9.787 1.00 95.44 606 TRP A N 1
ATOM 4624 C CA . TRP A 1 606 ? -14.942 -10.945 -10.941 1.00 95.44 606 TRP A CA 1
ATOM 4625 C C . TRP A 1 606 ? -16.139 -11.456 -11.771 1.00 95.44 606 TRP A C 1
ATOM 4627 O O . TRP A 1 606 ? -17.167 -11.837 -11.202 1.00 95.44 606 TRP A O 1
ATOM 4637 N N . ASP A 1 607 ? -16.056 -11.434 -13.105 1.00 91.88 607 ASP A N 1
ATOM 4638 C CA . ASP A 1 607 ? -17.115 -11.937 -14.002 1.00 91.88 607 ASP A CA 1
ATOM 4639 C C . ASP A 1 607 ? -16.841 -13.320 -14.611 1.00 91.88 607 ASP A C 1
ATOM 4641 O O . ASP A 1 607 ? -17.639 -13.800 -15.413 1.00 91.88 607 ASP A O 1
ATOM 4645 N N . GLY A 1 608 ? -15.781 -13.993 -14.150 1.00 91.75 608 GLY A N 1
ATOM 4646 C CA . GLY A 1 608 ? -15.417 -15.359 -14.539 1.00 91.75 608 GLY A CA 1
ATOM 4647 C C . GLY A 1 608 ? -14.377 -15.439 -15.659 1.00 91.75 608 GLY A C 1
ATOM 4648 O O . GLY A 1 608 ? -13.889 -16.526 -15.959 1.00 91.75 608 GLY A O 1
ATOM 4649 N N . HIS A 1 609 ? -13.997 -14.307 -16.257 1.00 89.56 609 HIS A N 1
ATOM 4650 C CA . HIS A 1 609 ? -12.978 -14.246 -17.304 1.00 89.56 609 HIS A CA 1
ATOM 4651 C C . HIS A 1 609 ? -11.647 -13.685 -16.779 1.00 89.56 609 HIS A C 1
ATOM 4653 O O . HIS A 1 609 ? -11.616 -12.744 -15.989 1.00 89.56 609 HIS A O 1
ATOM 4659 N N . ALA A 1 610 ? -10.517 -14.237 -17.214 1.00 87.19 610 ALA A N 1
ATOM 4660 C CA . ALA A 1 610 ? -9.200 -13.696 -16.888 1.00 87.19 610 ALA A CA 1
ATOM 4661 C C . ALA A 1 610 ? -8.649 -12.928 -18.093 1.00 87.19 610 ALA A C 1
ATOM 4663 O O . ALA A 1 610 ? -8.355 -13.543 -19.114 1.00 87.19 610 ALA A O 1
ATOM 4664 N N . SER A 1 611 ? -8.463 -11.609 -17.967 1.00 89.06 611 SER A N 1
ATOM 4665 C CA . SER A 1 611 ? -7.645 -10.840 -18.919 1.00 89.06 611 SER A CA 1
ATOM 4666 C C . SER A 1 611 ? -6.198 -11.357 -18.928 1.00 89.06 611 SER A C 1
ATOM 4668 O O . SER A 1 611 ? -5.712 -11.851 -17.907 1.00 89.06 611 SER A O 1
ATOM 4670 N N . PHE A 1 612 ? -5.491 -11.204 -20.052 1.00 92.81 612 PHE A N 1
ATOM 4671 C CA . PHE A 1 612 ? -4.057 -11.494 -20.140 1.00 92.81 612 PHE A CA 1
ATOM 4672 C C . PHE A 1 612 ? -3.251 -10.528 -19.250 1.00 92.81 612 PHE A C 1
ATOM 4674 O O . PHE A 1 612 ? -3.255 -9.315 -19.459 1.00 92.81 612 PHE A O 1
ATOM 4681 N N . GLU A 1 613 ? -2.567 -11.069 -18.243 1.00 93.62 613 GLU A N 1
ATOM 4682 C CA . GLU A 1 613 ? -1.754 -10.346 -17.260 1.00 93.62 613 GLU A CA 1
ATOM 4683 C C . GLU A 1 613 ? -0.529 -11.161 -16.826 1.00 93.62 613 GLU A C 1
ATOM 4685 O O . GLU A 1 613 ? -0.514 -12.393 -16.892 1.00 93.62 613 GLU A O 1
ATOM 4690 N N . VAL A 1 614 ? 0.477 -10.465 -16.283 1.00 96.69 614 VAL A N 1
ATOM 4691 C CA . VAL A 1 614 ? 1.534 -11.086 -15.474 1.00 96.69 614 VAL A CA 1
ATOM 4692 C C . VAL A 1 614 ? 0.926 -11.496 -14.132 1.00 96.69 614 VAL A C 1
ATOM 4694 O O . VAL A 1 614 ? 0.764 -10.681 -13.223 1.00 96.69 614 VAL A O 1
ATOM 4697 N N . ARG A 1 615 ? 0.574 -12.774 -13.997 1.00 97.06 615 ARG A N 1
ATOM 4698 C CA . ARG A 1 615 ? 0.027 -13.345 -12.762 1.00 97.06 615 ARG A CA 1
ATOM 4699 C C . ARG A 1 615 ? 1.044 -13.291 -11.624 1.00 97.06 615 ARG A C 1
ATOM 4701 O O . ARG A 1 615 ? 0.673 -12.934 -10.512 1.00 97.06 615 ARG A O 1
ATOM 4708 N N . SER A 1 616 ? 2.303 -13.636 -11.890 1.00 98.06 616 SER A N 1
ATOM 4709 C CA . SER A 1 616 ? 3.357 -13.760 -10.871 1.00 98.06 616 SER A CA 1
ATOM 4710 C C . SER A 1 616 ? 4.722 -13.327 -11.408 1.00 98.06 616 SER A C 1
ATOM 4712 O O . SER A 1 616 ? 5.009 -13.537 -12.588 1.00 98.06 616 SER A O 1
ATOM 4714 N N . TRP A 1 617 ? 5.563 -12.765 -10.534 1.00 98.50 617 TRP A N 1
ATOM 4715 C CA . TRP A 1 617 ? 6.978 -12.477 -10.796 1.00 98.50 617 TRP A CA 1
ATOM 4716 C C . TRP A 1 617 ? 7.797 -12.833 -9.549 1.00 98.50 617 TRP A C 1
ATOM 4718 O O . TRP A 1 617 ? 7.719 -12.149 -8.531 1.00 98.50 617 TRP A O 1
ATOM 4728 N N . ARG A 1 618 ? 8.580 -13.917 -9.633 1.00 98.56 618 ARG A N 1
ATOM 4729 C CA . ARG A 1 618 ? 9.353 -14.485 -8.513 1.00 98.56 618 ARG A CA 1
ATOM 4730 C C . ARG A 1 618 ? 10.838 -14.627 -8.843 1.00 98.56 618 ARG A C 1
ATOM 4732 O O . ARG A 1 618 ? 11.215 -14.759 -10.008 1.00 98.56 618 ARG A O 1
ATOM 4739 N N . LEU A 1 619 ? 11.678 -14.621 -7.814 1.00 98.69 619 LEU A N 1
ATOM 4740 C CA . LEU A 1 619 ? 13.128 -14.810 -7.907 1.00 98.69 619 LEU A CA 1
ATOM 4741 C C . LEU A 1 619 ? 13.483 -16.286 -8.160 1.00 98.69 619 LEU A C 1
ATOM 4743 O O . LEU A 1 619 ? 12.993 -17.167 -7.452 1.00 98.69 619 LEU A O 1
ATOM 4747 N N . THR A 1 620 ? 14.402 -16.564 -9.085 1.00 98.00 620 THR A N 1
ATOM 4748 C CA . THR A 1 620 ? 15.082 -17.868 -9.244 1.00 98.00 620 THR A CA 1
ATOM 4749 C C . THR A 1 620 ? 16.554 -17.747 -8.823 1.00 98.00 620 THR A C 1
ATOM 4751 O O . THR A 1 620 ? 16.994 -16.679 -8.399 1.00 98.00 620 THR A O 1
ATOM 4754 N N . ASP A 1 621 ? 17.332 -18.829 -8.869 1.00 94.75 621 ASP A N 1
ATOM 4755 C CA . ASP A 1 621 ? 18.753 -18.779 -8.482 1.00 94.75 621 ASP A CA 1
ATOM 4756 C C . ASP A 1 621 ? 19.625 -18.019 -9.504 1.00 94.75 621 ASP A C 1
ATOM 4758 O O . ASP A 1 621 ? 20.602 -17.360 -9.133 1.00 94.75 621 ASP A O 1
ATOM 4762 N N . GLU A 1 622 ? 19.230 -18.059 -10.781 1.00 95.12 622 GLU A N 1
ATOM 4763 C CA . GLU A 1 622 ? 19.911 -17.389 -11.899 1.00 95.12 622 GLU A CA 1
ATOM 4764 C C . GLU A 1 622 ? 19.306 -16.019 -12.260 1.00 95.12 622 GLU A C 1
ATOM 4766 O O . GLU A 1 622 ? 19.988 -15.185 -12.852 1.00 95.12 622 GLU A O 1
ATOM 4771 N N . GLY A 1 623 ? 18.039 -15.764 -11.921 1.00 97.75 623 GLY A N 1
ATOM 4772 C CA . GLY A 1 623 ? 17.300 -14.604 -12.418 1.00 97.75 623 GLY A CA 1
ATOM 4773 C C . GLY A 1 623 ? 15.887 -14.509 -11.857 1.00 97.75 623 GLY A C 1
ATOM 4774 O O . GLY A 1 623 ? 15.681 -14.524 -10.645 1.00 97.75 623 GLY A O 1
ATOM 4775 N N . PHE A 1 624 ? 14.899 -14.401 -12.741 1.00 98.62 624 PHE A N 1
ATOM 4776 C CA . PHE A 1 624 ? 13.488 -14.307 -12.379 1.00 98.62 624 PHE A CA 1
ATOM 4777 C C . PHE A 1 624 ? 12.632 -15.264 -13.207 1.00 98.62 624 PHE A C 1
ATOM 4779 O O . PHE A 1 624 ? 12.970 -15.567 -14.347 1.00 98.62 624 PHE A O 1
ATOM 4786 N N . ARG A 1 625 ? 11.471 -15.661 -12.681 1.00 98.69 625 ARG A N 1
ATOM 4787 C CA . ARG A 1 625 ? 10.404 -16.317 -13.444 1.00 98.69 625 ARG A CA 1
ATOM 4788 C C . ARG A 1 625 ? 9.155 -15.443 -13.440 1.00 98.69 625 ARG A C 1
ATOM 4790 O O . ARG A 1 625 ? 8.671 -15.056 -12.375 1.00 98.69 625 ARG A O 1
ATOM 4797 N N . LEU A 1 626 ? 8.632 -15.168 -14.631 1.00 98.44 626 LEU A N 1
ATOM 4798 C CA . LEU A 1 626 ? 7.291 -14.627 -14.835 1.00 98.44 626 LEU A CA 1
ATOM 4799 C C . LEU A 1 626 ? 6.318 -15.781 -15.077 1.00 98.44 626 LEU A C 1
ATOM 4801 O O . LEU A 1 626 ? 6.678 -16.753 -15.741 1.00 98.44 626 LEU A O 1
ATOM 4805 N N . THR A 1 627 ? 5.076 -15.659 -14.607 1.00 98.50 627 THR A N 1
ATOM 4806 C CA . THR A 1 627 ? 3.968 -16.495 -15.100 1.00 98.50 627 THR A CA 1
ATOM 4807 C C . THR A 1 627 ? 2.769 -15.632 -15.465 1.00 98.50 627 THR A C 1
ATOM 4809 O O . THR A 1 627 ? 2.543 -14.591 -14.843 1.00 98.50 627 THR A O 1
ATOM 4812 N N . PHE A 1 628 ? 2.003 -16.070 -16.457 1.00 98.19 628 PHE A N 1
ATOM 4813 C CA . PHE A 1 628 ? 0.889 -15.331 -17.043 1.00 98.19 628 PHE A CA 1
ATOM 4814 C C . PHE A 1 628 ? -0.470 -15.949 -16.670 1.00 98.19 628 PHE A C 1
ATOM 4816 O O . PHE A 1 628 ? -0.542 -17.060 -16.138 1.00 98.19 628 PHE A O 1
ATOM 4823 N N . THR A 1 629 ? -1.556 -15.213 -16.911 1.00 96.44 629 THR A N 1
ATOM 4824 C CA . THR A 1 629 ? -2.944 -15.699 -16.750 1.00 96.44 629 THR A CA 1
ATOM 4825 C C . THR A 1 629 ? -3.470 -16.467 -17.968 1.00 96.44 629 THR A C 1
ATOM 4827 O O . THR A 1 629 ? -4.384 -17.273 -17.821 1.00 96.44 629 THR A O 1
ATOM 4830 N N . GLN A 1 630 ? -2.888 -16.233 -19.146 1.00 96.00 630 GLN A N 1
ATOM 4831 C CA . GLN A 1 630 ? -3.147 -16.916 -20.420 1.00 96.00 630 GLN A CA 1
ATOM 4832 C C . GLN A 1 630 ? -1.797 -17.180 -21.118 1.00 96.00 630 GLN A C 1
ATOM 4834 O O . GLN A 1 630 ? -0.825 -16.497 -20.778 1.00 96.00 630 GLN A O 1
ATOM 4839 N N . PRO A 1 631 ? -1.696 -18.111 -22.086 1.00 97.94 631 PRO A N 1
ATOM 4840 C CA . PRO A 1 631 ? -0.477 -18.294 -22.872 1.00 97.94 631 PRO A CA 1
ATOM 4841 C C . PRO A 1 631 ? -0.076 -17.009 -23.606 1.00 97.94 631 PRO A C 1
ATOM 4843 O O . PRO A 1 631 ? -0.902 -16.392 -24.280 1.00 97.94 631 PRO A O 1
ATOM 4846 N N . ALA A 1 632 ? 1.187 -16.610 -23.490 1.00 97.94 632 ALA A N 1
ATOM 4847 C CA . ALA A 1 632 ? 1.765 -15.510 -24.255 1.00 97.94 632 ALA A CA 1
ATOM 4848 C C . ALA A 1 632 ? 2.224 -15.972 -25.651 1.00 97.94 632 ALA A C 1
ATOM 4850 O O . ALA A 1 632 ? 2.489 -17.155 -25.867 1.00 97.94 632 ALA A O 1
ATOM 4851 N N . ASP A 1 633 ? 2.338 -15.035 -26.594 1.00 97.94 633 ASP A N 1
ATOM 4852 C CA . ASP A 1 633 ? 2.838 -15.306 -27.946 1.00 97.94 633 ASP A CA 1
ATOM 4853 C C . ASP A 1 633 ? 4.277 -15.890 -27.899 1.00 97.94 633 ASP A C 1
ATOM 4855 O O . ASP A 1 633 ? 5.174 -15.254 -27.331 1.00 97.94 633 ASP A O 1
ATOM 4859 N N . PRO A 1 634 ? 4.539 -17.081 -28.484 1.00 97.19 634 PRO A N 1
ATOM 4860 C CA . PRO A 1 634 ? 5.852 -17.728 -28.403 1.00 97.19 634 PRO A CA 1
ATOM 4861 C C . PRO A 1 634 ? 7.000 -16.958 -29.070 1.00 97.19 634 PRO A C 1
ATOM 4863 O O . PRO A 1 634 ? 8.137 -17.057 -28.610 1.00 97.19 634 PRO A O 1
ATOM 4866 N N . ALA A 1 635 ? 6.730 -16.183 -30.126 1.00 96.38 635 ALA A N 1
ATOM 4867 C CA . ALA A 1 635 ? 7.734 -15.330 -30.755 1.00 96.38 635 ALA A CA 1
ATOM 4868 C C . ALA A 1 635 ? 8.026 -14.099 -29.883 1.00 96.38 635 ALA A C 1
ATOM 4870 O O . ALA A 1 635 ? 9.182 -13.696 -29.761 1.00 96.38 635 ALA A O 1
ATOM 4871 N N . HIS A 1 636 ? 7.015 -13.554 -29.198 1.00 96.62 636 HIS A N 1
ATOM 4872 C CA . HIS A 1 636 ? 7.219 -12.487 -28.218 1.00 96.62 636 HIS A CA 1
ATOM 4873 C C . HIS A 1 636 ? 7.996 -12.986 -26.988 1.00 96.62 636 HIS A C 1
ATOM 4875 O O . HIS A 1 636 ? 8.846 -12.259 -26.479 1.00 96.62 636 HIS A O 1
ATOM 4881 N N . LEU A 1 637 ? 7.759 -14.222 -26.527 1.00 96.88 637 LEU A N 1
ATOM 4882 C CA . LEU A 1 637 ? 8.526 -14.835 -25.433 1.00 96.88 637 LEU A CA 1
ATOM 4883 C C . LEU A 1 637 ? 9.975 -15.208 -25.807 1.00 96.88 637 LEU A C 1
ATOM 4885 O O . LEU A 1 637 ? 10.777 -15.480 -24.913 1.00 96.88 637 LEU A O 1
ATOM 4889 N N . ALA A 1 638 ? 10.314 -15.236 -27.097 1.00 94.62 638 ALA A N 1
ATOM 4890 C CA . ALA A 1 638 ? 11.661 -15.516 -27.591 1.00 94.62 638 ALA A CA 1
ATOM 4891 C C . ALA A 1 638 ? 12.524 -14.253 -27.787 1.00 94.62 638 ALA A C 1
ATOM 4893 O O . ALA A 1 638 ? 13.713 -14.378 -28.078 1.00 94.62 638 ALA A O 1
ATOM 4894 N N . ASP A 1 639 ? 11.954 -13.052 -27.624 1.00 94.88 639 ASP A N 1
ATOM 4895 C CA . ASP A 1 639 ? 12.573 -11.766 -27.969 1.00 94.88 639 ASP A CA 1
ATOM 4896 C C . ASP A 1 639 ? 12.968 -10.942 -26.718 1.00 94.88 639 ASP A C 1
ATOM 4898 O O . ASP A 1 639 ? 12.104 -10.337 -26.073 1.00 94.88 639 ASP A O 1
ATOM 4902 N N . PRO A 1 640 ? 14.271 -10.847 -26.368 1.00 91.81 640 PRO A N 1
ATOM 4903 C CA . PRO A 1 640 ? 14.741 -10.049 -25.232 1.00 91.81 640 PRO A CA 1
ATOM 4904 C C . PRO A 1 640 ? 14.393 -8.557 -25.306 1.00 91.81 640 PRO A C 1
ATOM 4906 O O . PRO A 1 640 ? 14.323 -7.913 -24.258 1.00 91.81 640 PRO A O 1
ATOM 4909 N N . ALA A 1 641 ? 14.147 -7.994 -26.497 1.00 88.88 641 ALA A N 1
ATOM 4910 C CA . ALA A 1 641 ? 13.771 -6.586 -26.635 1.00 88.88 641 ALA A CA 1
ATOM 4911 C C . ALA A 1 641 ? 12.380 -6.289 -26.043 1.00 88.88 641 ALA A C 1
ATOM 4913 O O . ALA A 1 641 ? 12.114 -5.156 -25.644 1.00 88.88 641 ALA A O 1
ATOM 4914 N N . ARG A 1 642 ? 11.520 -7.311 -25.913 1.00 90.56 642 ARG A N 1
ATOM 4915 C CA . ARG A 1 642 ? 10.172 -7.212 -25.321 1.00 90.56 642 ARG A CA 1
ATOM 4916 C C . ARG A 1 642 ? 10.156 -7.302 -23.798 1.00 90.56 642 ARG A C 1
ATOM 4918 O O . ARG A 1 642 ? 9.102 -7.097 -23.200 1.00 90.56 642 ARG A O 1
ATOM 4925 N N . PHE A 1 643 ? 11.310 -7.547 -23.174 1.00 94.38 643 PHE A N 1
ATOM 4926 C CA . PHE A 1 643 ? 11.489 -7.584 -21.721 1.00 94.38 643 PHE A CA 1
ATOM 4927 C C . PHE A 1 643 ? 12.514 -6.534 -21.240 1.00 94.38 643 PHE A C 1
ATOM 4929 O O . PHE A 1 643 ? 13.512 -6.898 -20.610 1.00 94.38 643 PHE A O 1
ATOM 4936 N N . PRO A 1 644 ? 12.310 -5.227 -21.515 1.00 88.12 644 PRO A N 1
ATOM 4937 C CA . PRO A 1 644 ? 13.204 -4.167 -21.061 1.00 88.12 644 PRO A CA 1
ATOM 4938 C C . PRO A 1 644 ? 13.192 -4.070 -19.529 1.00 88.12 644 PRO A C 1
ATOM 4940 O O . PRO A 1 644 ? 12.304 -3.472 -18.917 1.00 88.12 644 PRO A O 1
ATOM 4943 N N . LEU A 1 645 ? 14.212 -4.673 -18.920 1.00 95.12 645 LEU A N 1
ATOM 4944 C CA . LEU A 1 645 ? 14.456 -4.687 -17.484 1.00 95.12 645 LEU A CA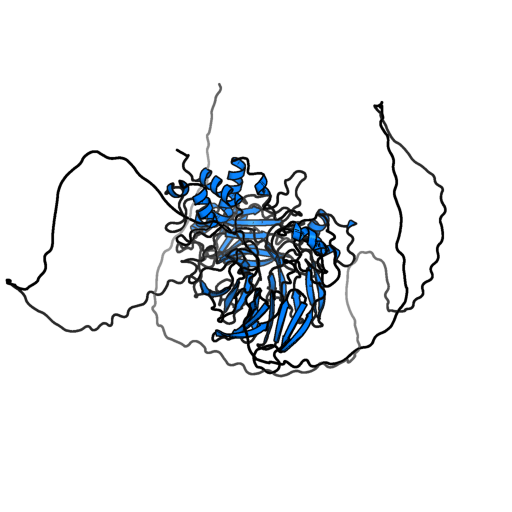 1
ATOM 4945 C C . LEU A 1 645 ? 15.364 -3.506 -17.097 1.00 95.12 645 LEU A C 1
ATOM 4947 O O . LEU A 1 645 ? 16.404 -3.268 -17.717 1.00 95.12 645 LEU A O 1
ATOM 4951 N N . ARG A 1 646 ? 15.005 -2.773 -16.044 1.00 94.25 646 ARG A N 1
ATOM 4952 C CA . ARG A 1 646 ? 15.843 -1.729 -15.418 1.00 94.25 646 ARG A CA 1
ATOM 4953 C C . ARG A 1 646 ? 15.975 -2.003 -13.923 1.00 94.25 646 ARG A C 1
ATOM 4955 O O . ARG A 1 646 ? 15.105 -2.651 -13.351 1.00 94.25 646 ARG A O 1
ATOM 4962 N N . ARG A 1 647 ? 17.015 -1.475 -13.273 1.00 96.44 647 ARG A N 1
ATOM 4963 C CA . ARG A 1 647 ? 17.123 -1.413 -11.806 1.00 96.44 647 ARG A CA 1
ATOM 4964 C C . ARG A 1 647 ? 17.358 0.018 -11.330 1.00 96.44 647 ARG A C 1
ATOM 4966 O O . ARG A 1 647 ? 18.029 0.782 -12.015 1.00 96.44 647 ARG A O 1
ATOM 4973 N N . PHE A 1 648 ? 16.798 0.371 -10.176 1.00 94.56 648 PHE A N 1
ATOM 4974 C CA . PHE A 1 648 ? 17.003 1.655 -9.495 1.00 94.56 648 PHE A CA 1
ATOM 4975 C C . PHE A 1 648 ? 16.848 1.493 -7.974 1.00 94.56 648 PHE A C 1
ATOM 4977 O O . PHE A 1 648 ? 16.334 0.485 -7.482 1.00 94.56 648 PHE A O 1
ATOM 4984 N N . ARG A 1 649 ? 17.286 2.490 -7.208 1.00 95.69 649 ARG A N 1
ATOM 4985 C CA . ARG A 1 649 ? 17.060 2.584 -5.756 1.00 95.69 649 ARG A CA 1
ATOM 4986 C C . ARG A 1 649 ? 16.807 4.036 -5.350 1.00 95.69 649 ARG A C 1
ATOM 4988 O O . ARG A 1 649 ? 16.587 4.880 -6.214 1.00 95.69 649 ARG A O 1
ATOM 4995 N N . TYR A 1 650 ? 16.782 4.326 -4.051 1.00 93.56 650 TYR A N 1
ATOM 4996 C CA . TYR A 1 650 ? 16.433 5.653 -3.528 1.00 93.56 650 TYR A CA 1
ATOM 4997 C C . TYR A 1 650 ? 17.475 6.219 -2.556 1.00 93.56 650 TYR A C 1
ATOM 4999 O O . TYR A 1 650 ? 18.238 5.475 -1.938 1.00 93.56 650 TYR A O 1
ATOM 5007 N N . LEU A 1 651 ? 17.445 7.537 -2.352 1.00 90.31 651 LEU A N 1
ATOM 5008 C CA . LEU A 1 651 ? 18.147 8.208 -1.255 1.00 90.31 651 LEU A CA 1
ATOM 5009 C C . LEU A 1 651 ? 17.316 8.165 0.042 1.00 90.31 651 LEU A C 1
ATOM 5011 O O . LEU A 1 651 ? 16.111 8.426 0.012 1.00 90.31 651 LEU A O 1
ATOM 5015 N N . TYR A 1 652 ? 17.957 7.887 1.178 1.00 94.19 652 TYR A N 1
ATOM 5016 C CA . TYR A 1 652 ? 17.368 7.974 2.521 1.00 94.19 652 TYR A CA 1
ATOM 5017 C C . TYR A 1 652 ? 17.801 9.275 3.222 1.00 94.19 652 TYR A C 1
ATOM 5019 O O . TYR A 1 652 ? 18.979 9.460 3.528 1.00 94.19 652 TYR A O 1
ATOM 5027 N N . HIS A 1 653 ? 16.851 10.190 3.451 1.00 89.12 653 HIS A N 1
ATOM 5028 C CA . HIS A 1 653 ? 17.093 11.528 4.014 1.00 89.12 653 HIS A CA 1
ATOM 5029 C C . HIS A 1 653 ? 15.810 12.198 4.543 1.00 89.12 653 HIS A C 1
ATOM 5031 O O . HIS A 1 653 ? 14.699 11.764 4.233 1.00 89.12 653 HIS A O 1
ATOM 5037 N N . ALA A 1 654 ? 15.958 13.315 5.264 1.00 86.06 654 ALA A N 1
ATOM 5038 C CA . ALA A 1 654 ? 14.853 14.084 5.847 1.00 86.06 654 ALA A CA 1
ATOM 5039 C C . ALA A 1 654 ? 13.947 14.814 4.835 1.00 86.06 654 ALA A C 1
ATOM 5041 O O . ALA A 1 654 ? 12.826 15.181 5.175 1.00 86.06 654 ALA A O 1
ATOM 5042 N N . ARG A 1 655 ? 14.403 15.046 3.595 1.00 81.12 655 ARG A N 1
ATOM 5043 C CA . ARG A 1 655 ? 13.607 15.724 2.550 1.00 81.12 655 ARG A CA 1
ATOM 5044 C C . ARG A 1 655 ? 12.446 14.856 2.053 1.00 81.12 655 ARG A C 1
ATOM 5046 O O . ARG A 1 655 ? 12.509 13.629 2.105 1.00 81.12 655 ARG A O 1
ATOM 5053 N N . TYR A 1 656 ? 11.381 15.511 1.585 1.00 77.50 656 TYR A N 1
ATOM 5054 C CA . TYR A 1 656 ? 10.087 14.879 1.313 1.00 77.50 656 TYR A CA 1
ATOM 5055 C C . TYR A 1 656 ? 10.056 14.081 -0.003 1.00 77.50 656 TYR A C 1
ATOM 5057 O O . TYR A 1 656 ? 10.050 14.657 -1.096 1.00 77.50 656 TYR A O 1
ATOM 5065 N N . GLY A 1 657 ? 9.973 12.751 0.113 1.00 78.31 657 GLY A N 1
ATOM 5066 C CA . GLY A 1 657 ? 10.069 11.810 -1.005 1.00 78.31 657 GLY A CA 1
ATOM 5067 C C . GLY A 1 657 ? 11.489 11.787 -1.569 1.00 78.31 657 GLY A C 1
ATOM 5068 O O . GLY A 1 657 ? 12.305 12.635 -1.223 1.00 78.31 657 GLY A O 1
ATOM 5069 N N . SER A 1 658 ? 11.801 10.840 -2.448 1.00 81.38 658 SER A N 1
ATOM 5070 C CA . SER A 1 658 ? 13.169 10.666 -2.949 1.00 81.38 658 SER A CA 1
ATOM 5071 C C . SER A 1 658 ? 13.191 10.453 -4.464 1.00 81.38 658 SER A C 1
ATOM 5073 O O . SER A 1 658 ? 12.282 9.796 -4.985 1.00 81.38 658 SER A O 1
ATOM 5075 N N . PRO A 1 659 ? 14.183 10.996 -5.193 1.00 74.44 659 PRO A N 1
ATOM 5076 C CA . PRO A 1 659 ? 14.388 10.649 -6.591 1.00 74.44 659 PRO A CA 1
ATOM 5077 C C . PRO A 1 659 ? 14.776 9.172 -6.717 1.00 74.44 659 PRO A C 1
ATOM 5079 O O . PRO A 1 659 ? 15.374 8.583 -5.812 1.00 74.44 659 PRO A O 1
ATOM 5082 N N . ARG A 1 660 ? 14.482 8.585 -7.879 1.00 83.62 660 ARG A N 1
ATOM 5083 C CA . ARG A 1 660 ? 15.147 7.352 -8.300 1.00 83.62 660 ARG A CA 1
ATOM 5084 C C . ARG A 1 660 ? 16.620 7.676 -8.552 1.00 83.62 660 ARG A C 1
ATOM 5086 O O . ARG A 1 660 ? 16.930 8.687 -9.182 1.00 83.62 660 ARG A O 1
ATOM 5093 N N . VAL A 1 661 ? 17.515 6.840 -8.042 1.00 81.38 661 VAL A N 1
ATOM 5094 C CA . VAL A 1 661 ? 18.966 6.952 -8.226 1.00 81.38 661 VAL A CA 1
ATOM 5095 C C . VAL A 1 661 ? 19.553 5.610 -8.639 1.00 81.38 661 VAL A C 1
ATOM 5097 O O . VAL A 1 661 ? 18.959 4.555 -8.402 1.00 81.38 661 VAL A O 1
ATOM 5100 N N . ASP A 1 662 ? 20.737 5.668 -9.245 1.00 88.69 662 ASP A N 1
ATOM 5101 C CA . ASP A 1 662 ? 21.479 4.514 -9.760 1.00 88.69 662 ASP A CA 1
ATOM 5102 C C . ASP A 1 662 ? 20.628 3.696 -10.761 1.00 88.69 662 ASP A C 1
ATOM 5104 O O . ASP A 1 662 ? 20.524 2.473 -10.686 1.00 88.69 662 ASP A O 1
ATOM 5108 N N . GLU A 1 663 ? 19.963 4.428 -11.665 1.00 87.94 663 GLU A N 1
ATOM 5109 C CA . GLU A 1 663 ? 19.066 3.943 -12.719 1.00 87.94 663 GLU A CA 1
ATOM 5110 C C . GLU A 1 663 ? 19.835 3.295 -13.883 1.00 87.94 663 GLU A C 1
ATOM 5112 O O . GLU A 1 663 ? 20.356 3.991 -14.758 1.00 87.94 663 GLU A O 1
ATOM 5117 N N . THR A 1 664 ? 19.844 1.962 -13.944 1.00 89.62 664 THR A N 1
ATOM 5118 C CA . THR A 1 664 ? 20.647 1.197 -14.915 1.00 89.62 664 THR A CA 1
ATOM 5119 C C . THR A 1 664 ? 19.786 0.184 -15.687 1.00 89.62 664 THR A C 1
ATOM 5121 O O . THR A 1 664 ? 19.068 -0.602 -15.060 1.00 89.62 664 THR A O 1
ATOM 5124 N N . PRO A 1 665 ? 19.837 0.141 -17.036 1.00 92.31 665 PRO A N 1
ATOM 5125 C CA . PRO A 1 665 ? 19.271 -0.959 -17.822 1.00 92.31 665 PRO A CA 1
ATOM 5126 C C . PRO A 1 665 ? 19.974 -2.284 -17.504 1.00 92.31 665 PRO A C 1
ATOM 5128 O O . PRO A 1 665 ? 21.201 -2.339 -17.458 1.00 92.31 665 PRO A O 1
ATOM 5131 N N . VAL A 1 666 ? 19.217 -3.364 -17.325 1.00 96.38 666 VAL A N 1
ATOM 5132 C CA . VAL A 1 666 ? 19.758 -4.687 -16.988 1.00 96.38 666 VAL A CA 1
ATOM 5133 C C . VAL A 1 666 ? 19.609 -5.604 -18.196 1.00 96.38 666 VAL A C 1
ATOM 5135 O O . VAL A 1 666 ? 18.523 -6.097 -18.489 1.00 96.38 666 VAL A O 1
ATOM 5138 N N . ALA A 1 667 ? 20.711 -5.832 -18.912 1.00 96.00 667 ALA A N 1
ATOM 5139 C CA . ALA A 1 667 ? 20.716 -6.699 -20.086 1.00 96.00 667 ALA A CA 1
ATOM 5140 C C . ALA A 1 667 ? 20.367 -8.149 -19.713 1.00 96.00 667 ALA A C 1
ATOM 5142 O O . ALA A 1 667 ? 21.002 -8.733 -18.831 1.00 96.00 667 ALA A O 1
ATOM 5143 N N . LEU A 1 668 ? 19.404 -8.745 -20.417 1.00 97.06 668 LEU A N 1
ATOM 5144 C CA . LEU A 1 668 ? 19.119 -10.176 -20.338 1.00 97.06 668 LEU A CA 1
ATOM 5145 C C . LEU A 1 668 ? 20.128 -10.947 -21.201 1.00 97.06 668 LEU A C 1
ATOM 5147 O O . LEU A 1 668 ? 20.403 -10.557 -22.335 1.00 97.06 668 LEU A O 1
ATOM 5151 N N . VAL A 1 669 ? 20.701 -12.022 -20.657 1.00 97.00 669 VAL A N 1
ATOM 5152 C CA . VAL A 1 669 ? 21.620 -12.920 -21.383 1.00 97.00 669 VAL A CA 1
ATOM 5153 C C . VAL A 1 669 ? 20.902 -14.124 -21.986 1.00 97.00 669 VAL A C 1
ATOM 5155 O O . VAL A 1 669 ? 21.412 -14.718 -22.930 1.00 97.00 669 VAL A O 1
ATOM 5158 N N . ALA A 1 670 ? 19.721 -14.467 -21.466 1.00 97.00 670 ALA A N 1
ATOM 5159 C CA . ALA A 1 670 ? 18.845 -15.489 -22.020 1.00 97.00 670 ALA A CA 1
ATOM 5160 C C . ALA A 1 670 ? 17.388 -15.278 -21.575 1.00 97.00 670 ALA A C 1
ATOM 5162 O O . ALA A 1 670 ? 17.118 -14.734 -20.498 1.00 97.00 670 ALA A O 1
ATOM 5163 N N . LEU A 1 671 ? 16.468 -15.775 -22.401 1.00 98.06 671 LEU A N 1
ATOM 5164 C CA . LEU A 1 671 ? 15.085 -16.075 -22.042 1.00 98.06 671 LEU A CA 1
ATOM 5165 C C . LEU A 1 671 ? 14.907 -17.597 -22.080 1.00 98.06 671 LEU A C 1
ATOM 5167 O O . LEU A 1 671 ? 15.439 -18.252 -22.978 1.00 98.06 671 LEU A O 1
ATOM 5171 N N . ARG A 1 672 ? 14.149 -18.165 -21.138 1.00 98.12 672 ARG A N 1
ATOM 5172 C CA . ARG A 1 672 ? 13.696 -19.566 -21.205 1.00 98.12 672 ARG A CA 1
ATOM 5173 C C . ARG A 1 672 ? 12.166 -19.621 -21.126 1.00 98.12 672 ARG A C 1
ATOM 5175 O O . ARG A 1 672 ? 11.633 -19.666 -20.015 1.00 98.12 672 ARG A O 1
ATOM 5182 N N . PRO A 1 673 ? 11.441 -19.557 -22.256 1.00 98.06 673 PRO A N 1
ATOM 5183 C CA . PRO A 1 673 ? 9.999 -19.775 -22.261 1.00 98.06 673 PRO A CA 1
ATOM 5184 C C . PRO A 1 673 ? 9.652 -21.224 -21.913 1.00 98.06 673 PRO A C 1
ATOM 5186 O O . PRO A 1 673 ? 10.349 -22.156 -22.316 1.00 98.06 673 PRO A O 1
ATOM 5189 N N . ALA A 1 674 ? 8.548 -21.416 -21.195 1.00 98.00 674 ALA A N 1
ATOM 5190 C CA . ALA A 1 674 ? 7.921 -22.722 -21.058 1.00 98.00 674 ALA A CA 1
ATOM 5191 C C . ALA A 1 674 ? 7.124 -23.072 -22.326 1.00 98.00 674 ALA A C 1
ATOM 5193 O O . ALA A 1 674 ? 6.577 -22.197 -22.997 1.00 98.00 674 ALA A O 1
ATOM 5194 N N . ALA A 1 675 ? 7.038 -24.367 -22.643 1.00 97.00 675 ALA A N 1
ATOM 5195 C CA . ALA A 1 675 ? 6.385 -24.862 -23.860 1.00 97.00 675 ALA A CA 1
ATOM 5196 C C . ALA A 1 675 ? 4.858 -24.627 -23.904 1.00 97.00 675 ALA A C 1
ATOM 5198 O O . ALA A 1 675 ? 4.250 -24.769 -24.960 1.00 97.00 675 ALA A O 1
ATOM 5199 N N . ASP A 1 676 ? 4.248 -24.267 -22.772 1.00 97.44 676 ASP A N 1
ATOM 5200 C CA . ASP A 1 676 ? 2.833 -23.904 -22.636 1.00 97.44 676 ASP A CA 1
ATOM 5201 C C . ASP A 1 676 ? 2.556 -22.402 -22.858 1.00 97.44 676 ASP A C 1
ATOM 5203 O O . ASP A 1 676 ? 1.401 -21.981 -22.838 1.00 97.44 676 ASP A O 1
ATOM 5207 N N . GLY A 1 677 ? 3.597 -21.575 -23.022 1.00 97.75 677 GLY A N 1
ATOM 5208 C CA . GLY A 1 677 ? 3.488 -20.115 -23.099 1.00 97.75 677 GLY A CA 1
ATOM 5209 C C . GLY A 1 677 ? 3.039 -19.431 -21.796 1.00 97.75 677 GLY A C 1
ATOM 5210 O O . GLY A 1 677 ? 2.902 -18.209 -21.771 1.00 97.75 677 GLY A O 1
ATOM 5211 N N . LEU A 1 678 ? 2.816 -20.172 -20.703 1.00 98.25 678 LEU A N 1
ATOM 5212 C CA . LEU A 1 678 ? 2.304 -19.648 -19.428 1.00 98.25 678 LEU A CA 1
ATOM 5213 C C . LEU A 1 678 ? 3.406 -19.105 -18.513 1.00 98.25 678 LEU A C 1
ATOM 5215 O O . LEU A 1 678 ? 3.102 -18.503 -17.479 1.00 98.25 678 LEU A O 1
ATOM 5219 N N . SER A 1 679 ? 4.682 -19.293 -18.859 1.00 98.50 679 SER A N 1
ATOM 5220 C CA . SER A 1 679 ? 5.806 -18.726 -18.110 1.00 98.50 679 SER A CA 1
ATOM 5221 C C . SER A 1 679 ? 7.059 -18.502 -18.955 1.00 98.50 679 SER A C 1
ATOM 5223 O O . SER A 1 679 ? 7.246 -19.114 -20.007 1.00 98.50 679 SER A O 1
ATOM 5225 N N . VAL A 1 680 ? 7.930 -17.613 -18.474 1.00 98.62 680 VAL A N 1
ATOM 5226 C CA . VAL A 1 680 ? 9.269 -17.374 -19.028 1.00 98.62 680 VAL A CA 1
ATOM 5227 C C . VAL A 1 680 ? 10.244 -17.066 -17.895 1.00 98.62 680 VAL A C 1
ATOM 5229 O O . VAL A 1 680 ? 9.921 -16.313 -16.971 1.00 98.62 680 VAL A O 1
ATOM 5232 N N . GLU A 1 681 ? 11.441 -17.648 -17.947 1.00 98.56 681 GLU A N 1
ATOM 5233 C CA . GLU A 1 681 ? 12.550 -17.231 -17.087 1.00 98.56 681 GLU A CA 1
ATOM 5234 C C . GLU A 1 681 ? 13.344 -16.109 -17.758 1.00 98.56 681 GLU A C 1
ATOM 5236 O O . GLU A 1 681 ? 13.814 -16.262 -18.888 1.00 98.56 681 GLU A O 1
ATOM 5241 N N . LEU A 1 682 ? 13.497 -14.988 -17.051 1.00 98.44 682 LEU A N 1
ATOM 5242 C CA . LEU A 1 682 ? 14.366 -13.880 -17.432 1.00 98.44 682 LEU A CA 1
ATOM 5243 C C . LEU A 1 682 ? 15.712 -14.070 -16.734 1.00 98.44 682 LEU A C 1
ATOM 5245 O O . LEU A 1 682 ? 15.768 -14.069 -15.501 1.00 98.44 682 LEU A O 1
ATOM 5249 N N . ILE A 1 683 ? 16.795 -14.191 -17.500 1.00 98.12 683 ILE A N 1
ATOM 5250 C CA . ILE A 1 683 ? 18.140 -14.382 -16.947 1.00 98.12 683 ILE A CA 1
ATOM 5251 C C . ILE A 1 683 ? 18.940 -13.100 -17.190 1.00 98.12 683 ILE A C 1
ATOM 5253 O O . ILE A 1 683 ? 19.414 -12.881 -18.309 1.00 98.12 683 ILE A O 1
ATOM 5257 N N . PRO A 1 684 ? 19.055 -12.204 -16.194 1.00 97.69 684 PRO A N 1
ATOM 5258 C CA . PRO A 1 684 ? 19.831 -10.982 -16.323 1.00 97.69 684 PRO A CA 1
ATOM 5259 C C . PRO A 1 684 ? 21.335 -11.269 -16.240 1.00 97.69 684 PRO A C 1
ATOM 5261 O O . PRO A 1 684 ? 21.775 -12.190 -15.557 1.00 97.69 684 PRO A O 1
ATOM 5264 N N . ARG A 1 685 ? 22.145 -10.420 -16.880 1.00 96.38 685 ARG A N 1
ATOM 5265 C CA . ARG A 1 685 ? 23.611 -10.413 -16.729 1.00 96.38 685 ARG A CA 1
ATOM 5266 C C . ARG A 1 685 ? 24.043 -10.171 -15.279 1.00 96.38 685 ARG A C 1
ATOM 5268 O O . ARG A 1 685 ? 25.068 -10.685 -14.846 1.00 96.38 685 ARG A O 1
ATOM 5275 N N . GLU A 1 686 ? 23.263 -9.374 -14.554 1.00 94.31 686 GLU A N 1
ATOM 5276 C CA . GLU A 1 686 ? 23.516 -8.953 -13.179 1.00 94.31 686 GLU A CA 1
ATOM 5277 C C . GLU A 1 686 ? 22.225 -9.034 -12.363 1.00 94.31 686 GLU A C 1
ATOM 5279 O O . GLU A 1 686 ? 21.185 -8.519 -12.771 1.00 94.31 686 GLU A O 1
ATOM 5284 N N . LEU A 1 687 ? 22.312 -9.642 -11.182 1.00 95.69 687 LEU A N 1
ATOM 5285 C CA . LEU A 1 687 ? 21.206 -9.782 -10.240 1.00 95.69 687 LEU A CA 1
ATOM 5286 C C . LEU A 1 687 ? 21.691 -9.314 -8.863 1.00 95.69 687 LEU A C 1
ATOM 5288 O O . LEU A 1 687 ? 22.148 -10.107 -8.034 1.00 95.69 687 LEU A O 1
ATOM 5292 N N . GLU A 1 688 ? 21.664 -7.998 -8.672 1.00 96.31 688 GLU A N 1
ATOM 5293 C CA . GLU A 1 688 ? 22.101 -7.298 -7.462 1.00 96.31 688 GLU A CA 1
ATOM 5294 C C . GLU A 1 688 ? 20.932 -7.067 -6.491 1.00 96.31 688 GLU A C 1
ATOM 5296 O O . GLU A 1 688 ? 19.918 -6.487 -6.897 1.00 96.31 688 GLU A O 1
ATOM 5301 N N . PRO A 1 689 ? 21.057 -7.458 -5.210 1.00 97.44 689 PRO A N 1
ATOM 5302 C CA . PRO A 1 689 ? 20.128 -7.030 -4.174 1.00 97.44 689 PRO A CA 1
ATOM 5303 C C . PRO A 1 689 ? 20.344 -5.556 -3.805 1.00 97.44 689 PRO A C 1
ATOM 5305 O O . PRO A 1 689 ? 21.382 -4.964 -4.097 1.00 97.44 689 PRO A O 1
ATOM 5308 N N . GLY A 1 690 ? 19.355 -4.964 -3.139 1.00 97.44 690 GLY A N 1
ATOM 5309 C CA . GLY A 1 690 ? 19.349 -3.543 -2.792 1.00 97.44 690 GLY A CA 1
ATOM 5310 C C . GLY A 1 690 ? 18.809 -2.630 -3.891 1.00 97.44 690 GLY A C 1
ATOM 5311 O O . GLY A 1 690 ? 19.113 -1.437 -3.909 1.00 97.44 690 GLY A O 1
ATOM 5312 N N . PHE A 1 691 ? 18.002 -3.185 -4.796 1.00 98.50 691 PHE A N 1
ATOM 5313 C CA . PHE A 1 691 ? 17.384 -2.477 -5.913 1.00 98.50 691 PHE A CA 1
ATOM 5314 C C . PHE A 1 691 ? 15.910 -2.864 -6.081 1.00 98.50 691 PHE A C 1
ATOM 5316 O O . PHE A 1 691 ? 15.497 -3.987 -5.778 1.00 98.50 691 PHE A O 1
ATOM 5323 N N . VAL A 1 692 ? 15.131 -1.924 -6.612 1.00 98.62 692 VAL A N 1
ATOM 5324 C CA . VAL A 1 692 ? 13.844 -2.195 -7.250 1.00 98.62 692 VAL A CA 1
ATOM 5325 C C . VAL A 1 692 ? 14.109 -2.394 -8.741 1.00 98.62 692 VAL A C 1
ATOM 5327 O O . VAL A 1 692 ? 14.744 -1.558 -9.385 1.00 98.62 692 VAL A O 1
ATOM 5330 N N . TYR A 1 693 ? 13.636 -3.508 -9.282 1.00 98.62 693 TYR A N 1
ATOM 5331 C CA . TYR A 1 693 ? 13.674 -3.824 -10.702 1.00 98.62 693 TYR A CA 1
ATOM 5332 C C . TYR A 1 693 ? 12.355 -3.393 -11.340 1.00 98.62 693 TYR A C 1
ATOM 5334 O O . TYR A 1 693 ? 11.292 -3.646 -10.783 1.00 98.62 693 TYR A O 1
ATOM 5342 N N . GLU A 1 694 ? 12.419 -2.745 -12.497 1.00 96.12 694 GLU A N 1
ATOM 5343 C CA . GLU A 1 694 ? 11.275 -2.333 -13.311 1.00 96.12 694 GLU A CA 1
ATOM 5344 C C . GLU A 1 694 ? 11.222 -3.186 -14.571 1.00 96.12 694 GLU A C 1
ATOM 5346 O O . GLU A 1 694 ? 12.243 -3.352 -15.241 1.00 96.12 694 GLU A O 1
ATOM 5351 N N . LEU A 1 695 ? 10.031 -3.677 -14.909 1.00 92.94 695 LEU A N 1
ATOM 5352 C CA . LEU A 1 695 ? 9.768 -4.383 -16.155 1.00 92.94 695 LEU A CA 1
ATOM 5353 C C . LEU A 1 695 ? 8.565 -3.742 -16.853 1.00 92.94 695 LEU A C 1
ATOM 5355 O O . LEU A 1 695 ? 7.487 -3.632 -16.266 1.00 92.94 695 LEU A O 1
ATOM 5359 N N . SER A 1 696 ? 8.758 -3.327 -18.105 1.00 84.62 696 SER A N 1
ATOM 5360 C CA . SER A 1 696 ? 7.730 -2.700 -18.943 1.00 84.62 696 SER A CA 1
ATOM 5361 C C . SER A 1 696 ? 7.441 -3.585 -20.154 1.00 84.62 696 SER A C 1
ATOM 5363 O O . SER A 1 696 ? 8.361 -3.953 -20.874 1.00 84.62 696 SER A O 1
ATOM 5365 N N . LEU A 1 697 ? 6.178 -3.951 -20.371 1.00 86.88 697 LEU A N 1
ATOM 5366 C CA . LEU A 1 697 ? 5.742 -4.971 -21.333 1.00 86.88 697 LEU A CA 1
ATOM 5367 C C . LEU A 1 697 ? 4.661 -4.461 -22.324 1.00 86.88 697 LEU A C 1
ATOM 5369 O O . LEU A 1 697 ? 3.695 -5.184 -22.584 1.00 86.88 697 LEU A O 1
ATOM 5373 N N . PRO A 1 698 ? 4.750 -3.234 -22.888 1.00 75.94 698 PRO A N 1
ATOM 5374 C CA . PRO A 1 698 ? 3.679 -2.655 -23.714 1.00 75.94 698 PRO A CA 1
ATOM 5375 C C . PRO A 1 698 ? 3.417 -3.440 -25.010 1.00 75.94 698 PRO A C 1
ATOM 5377 O O . PRO A 1 698 ? 2.302 -3.433 -25.537 1.00 75.94 698 PRO A O 1
ATOM 5380 N N . GLU A 1 699 ? 4.422 -4.162 -25.508 1.00 82.31 699 GLU A N 1
ATOM 5381 C CA . GLU A 1 699 ? 4.328 -4.993 -26.710 1.00 82.31 699 GLU A CA 1
ATOM 5382 C C . GLU A 1 699 ? 4.051 -6.480 -26.435 1.00 82.31 699 GLU A C 1
ATOM 5384 O O . GLU A 1 699 ? 3.955 -7.257 -27.383 1.00 82.31 699 GLU A O 1
ATOM 5389 N N . LEU A 1 700 ? 3.916 -6.923 -25.180 1.00 89.31 700 LEU A N 1
ATOM 5390 C CA . LEU A 1 700 ? 3.613 -8.332 -24.908 1.00 89.31 700 LEU A CA 1
ATOM 5391 C C . LEU A 1 700 ? 2.149 -8.647 -25.266 1.00 89.31 700 LEU A C 1
ATOM 5393 O O . LEU A 1 700 ? 1.247 -7.840 -25.014 1.00 89.31 700 LEU A O 1
ATOM 5397 N N . ARG A 1 701 ? 1.913 -9.810 -25.878 1.00 92.88 701 ARG A N 1
ATOM 5398 C CA . ARG A 1 701 ? 0.596 -10.269 -26.342 1.00 92.88 701 ARG A CA 1
ATOM 5399 C C . ARG A 1 701 ? 0.332 -11.698 -25.877 1.00 92.88 701 ARG A C 1
ATOM 5401 O O . ARG A 1 701 ? 1.276 -12.469 -25.699 1.00 92.88 701 ARG A O 1
ATOM 5408 N N . ALA A 1 702 ? -0.942 -12.032 -25.698 1.00 95.31 702 ALA A N 1
ATOM 5409 C CA . ALA A 1 702 ? -1.395 -13.413 -25.605 1.00 95.31 702 ALA A CA 1
ATOM 5410 C C . ALA A 1 702 ? -1.145 -14.133 -26.944 1.00 95.31 702 ALA A C 1
ATOM 5412 O O . ALA A 1 702 ? -1.053 -13.479 -27.983 1.00 95.31 702 ALA A O 1
ATOM 5413 N N . ALA A 1 703 ? -1.109 -15.465 -26.945 1.00 96.38 703 ALA A N 1
ATOM 5414 C CA . ALA A 1 703 ? -1.015 -16.261 -28.173 1.00 96.38 703 ALA A CA 1
ATOM 5415 C C . ALA A 1 703 ? -2.218 -16.043 -29.123 1.00 96.38 703 ALA A C 1
ATOM 5417 O O . ALA A 1 703 ? -2.098 -16.219 -30.330 1.00 96.38 703 ALA A O 1
ATOM 5418 N N . GLU A 1 704 ? -3.358 -15.589 -28.590 1.00 91.81 704 GLU A N 1
ATOM 5419 C CA . GLU A 1 704 ? -4.544 -15.160 -29.352 1.00 91.81 704 GLU A CA 1
ATOM 5420 C C . GLU A 1 704 ? -4.489 -13.669 -29.774 1.00 91.81 704 GLU A C 1
ATOM 5422 O O . GLU A 1 704 ? -5.486 -13.089 -30.197 1.00 91.81 704 GLU A O 1
ATOM 5427 N N . GLY A 1 705 ? -3.336 -13.005 -29.630 1.00 88.25 705 GLY A N 1
ATOM 5428 C CA . GLY A 1 705 ? -3.106 -11.605 -30.013 1.00 88.25 705 GLY A CA 1
ATOM 5429 C C . GLY A 1 705 ? -3.597 -10.549 -29.011 1.00 88.25 705 GLY A C 1
ATOM 5430 O O . GLY A 1 705 ? -3.325 -9.360 -29.194 1.00 88.25 705 GLY A O 1
ATOM 5431 N N . GLY A 1 706 ? -4.287 -10.949 -27.937 1.00 86.50 706 GLY A N 1
ATOM 5432 C CA . GLY A 1 706 ? -4.816 -10.039 -26.915 1.00 86.50 706 GLY A CA 1
ATOM 5433 C C . GLY A 1 706 ? -3.730 -9.203 -26.205 1.00 86.50 706 GLY A C 1
ATOM 5434 O O . GLY A 1 706 ? -2.649 -9.724 -25.914 1.00 86.50 706 GLY A O 1
ATOM 5435 N N . PRO A 1 707 ? -3.973 -7.910 -25.909 1.00 84.88 707 PRO A N 1
ATOM 5436 C CA . PRO A 1 707 ? -3.018 -7.063 -25.199 1.00 84.88 707 PRO A CA 1
ATOM 5437 C C . PRO A 1 707 ? -2.929 -7.409 -23.707 1.00 84.88 707 PRO A C 1
ATOM 5439 O O . PRO A 1 707 ? -3.900 -7.843 -23.088 1.00 84.88 707 PRO A O 1
ATOM 5442 N N . LEU A 1 708 ? -1.756 -7.165 -23.122 1.00 86.19 708 LEU A N 1
ATOM 5443 C CA . LEU A 1 708 ? -1.516 -7.288 -21.685 1.00 86.19 708 LEU A CA 1
ATOM 5444 C C . LEU A 1 708 ? -2.243 -6.157 -20.929 1.00 86.19 708 LEU A C 1
ATOM 5446 O O . LEU A 1 708 ? -1.929 -4.985 -21.134 1.00 86.19 708 LEU A O 1
ATOM 5450 N N . ALA A 1 709 ? -3.191 -6.497 -20.050 1.00 85.44 709 ALA A N 1
ATOM 5451 C CA . ALA A 1 709 ? -4.106 -5.533 -19.418 1.00 85.44 709 ALA A CA 1
ATOM 5452 C C . ALA A 1 709 ? -3.419 -4.532 -18.470 1.00 85.44 709 ALA A C 1
ATOM 5454 O O . ALA A 1 709 ? -3.909 -3.422 -18.268 1.00 85.44 709 ALA A O 1
ATOM 5455 N N . ASN A 1 710 ? -2.280 -4.929 -17.898 1.00 85.31 710 ASN A N 1
ATOM 5456 C CA . ASN A 1 710 ? -1.427 -4.110 -17.045 1.00 85.31 710 ASN A CA 1
ATOM 5457 C C . ASN A 1 710 ? 0.039 -4.348 -17.444 1.00 85.31 710 ASN A C 1
ATOM 5459 O O . ASN A 1 710 ? 0.619 -5.391 -17.145 1.00 85.31 710 ASN A O 1
ATOM 5463 N N . SER A 1 711 ? 0.633 -3.390 -18.163 1.00 86.06 711 SER A N 1
ATOM 5464 C CA . SER A 1 711 ? 1.923 -3.548 -18.857 1.00 86.06 711 SER A CA 1
ATOM 5465 C C . SER A 1 711 ? 3.162 -3.126 -18.059 1.00 86.06 711 SER A C 1
ATOM 5467 O O . SER A 1 711 ? 4.232 -2.947 -18.637 1.00 86.06 711 SER A O 1
ATOM 5469 N N . LEU A 1 712 ? 3.046 -2.966 -16.741 1.00 87.19 712 LEU A N 1
ATOM 5470 C CA . LEU A 1 712 ? 4.129 -2.499 -15.876 1.00 87.19 712 LEU A CA 1
ATOM 5471 C C . LEU A 1 712 ? 4.188 -3.327 -14.594 1.00 87.19 712 LEU A C 1
ATOM 5473 O O . LEU A 1 712 ? 3.163 -3.560 -13.957 1.00 87.19 712 LEU A O 1
ATOM 5477 N N . ALA A 1 713 ? 5.391 -3.713 -14.182 1.00 95.06 713 ALA A N 1
ATOM 5478 C CA . ALA A 1 713 ? 5.624 -4.390 -12.916 1.00 95.06 713 ALA A CA 1
ATOM 5479 C C . ALA A 1 713 ? 6.896 -3.871 -12.233 1.00 95.06 713 ALA A C 1
ATOM 5481 O O . ALA A 1 713 ? 7.834 -3.421 -12.899 1.00 95.06 713 ALA A O 1
ATOM 5482 N N . TYR A 1 714 ? 6.953 -4.001 -10.905 1.00 98.38 714 TYR A N 1
ATOM 5483 C CA . TYR A 1 714 ? 8.176 -3.784 -10.128 1.00 98.38 714 TYR A CA 1
ATOM 5484 C C . TYR A 1 714 ? 8.462 -4.951 -9.189 1.00 98.38 714 TYR A C 1
ATOM 5486 O O . TYR A 1 714 ? 7.568 -5.360 -8.453 1.00 98.38 714 TYR A O 1
ATOM 5494 N N . TYR A 1 715 ? 9.710 -5.421 -9.145 1.00 98.81 715 TYR A N 1
ATOM 5495 C CA . TYR A 1 715 ? 10.191 -6.413 -8.179 1.00 98.81 715 TYR A CA 1
ATOM 5496 C C . TYR A 1 715 ? 11.164 -5.764 -7.188 1.00 98.81 715 TYR A C 1
ATOM 5498 O O . TYR A 1 715 ? 12.134 -5.120 -7.580 1.00 98.81 715 TYR A O 1
ATOM 5506 N N . THR A 1 716 ? 10.940 -5.945 -5.890 1.00 98.88 716 THR A N 1
ATOM 5507 C CA . THR A 1 716 ? 11.821 -5.455 -4.819 1.00 98.88 716 THR A CA 1
ATOM 5508 C C . THR A 1 716 ? 12.795 -6.560 -4.425 1.00 98.88 716 THR A C 1
ATOM 5510 O O . THR A 1 716 ? 12.377 -7.548 -3.833 1.00 98.88 716 THR A O 1
ATOM 5513 N N . LEU A 1 717 ? 14.089 -6.424 -4.738 1.00 98.56 717 LEU A N 1
ATOM 5514 C CA . LEU A 1 717 ? 15.094 -7.447 -4.418 1.00 98.56 717 LEU A CA 1
ATOM 5515 C C . LEU A 1 717 ? 15.887 -7.054 -3.165 1.00 98.56 717 LEU A C 1
ATOM 5517 O O . LEU A 1 717 ? 16.950 -6.438 -3.250 1.00 98.56 717 LEU A O 1
ATOM 5521 N N . ASN A 1 718 ? 15.372 -7.418 -1.988 1.00 97.88 718 ASN A N 1
ATOM 5522 C CA . ASN A 1 718 ? 16.055 -7.203 -0.707 1.00 97.88 718 ASN A CA 1
ATOM 5523 C C . ASN A 1 718 ? 17.188 -8.232 -0.479 1.00 97.88 718 ASN A C 1
ATOM 5525 O O . ASN A 1 718 ? 18.229 -7.891 0.089 1.00 97.88 718 ASN A O 1
ATOM 5529 N N . ARG A 1 719 ? 16.998 -9.486 -0.917 1.00 97.31 719 ARG A N 1
ATOM 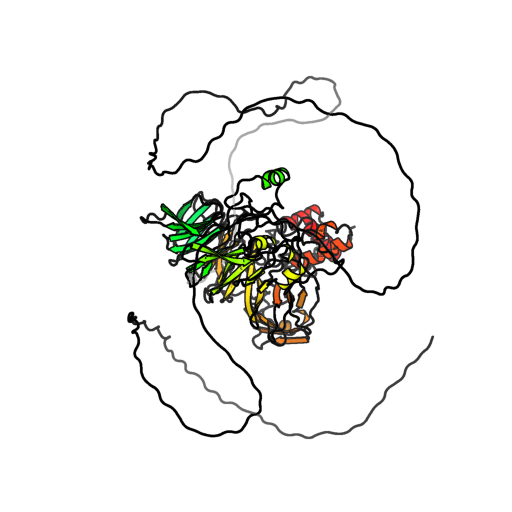5530 C CA . ARG A 1 719 ? 17.905 -10.621 -0.686 1.00 97.31 719 ARG A CA 1
ATOM 5531 C C . ARG A 1 719 ? 17.871 -11.637 -1.843 1.00 97.31 719 ARG A C 1
ATOM 5533 O O . ARG A 1 719 ? 16.819 -11.920 -2.411 1.00 97.31 719 ARG A O 1
ATOM 5540 N N . ARG A 1 720 ? 19.031 -12.203 -2.189 1.00 96.88 720 ARG A N 1
ATOM 5541 C CA . ARG A 1 720 ? 19.181 -13.331 -3.131 1.00 96.88 720 ARG A CA 1
ATOM 5542 C C . ARG A 1 720 ? 18.915 -14.676 -2.442 1.00 96.88 720 ARG A C 1
ATOM 5544 O O . ARG A 1 720 ? 19.059 -14.783 -1.227 1.00 96.88 720 ARG A O 1
ATOM 5551 N N . ARG A 1 721 ? 18.623 -15.732 -3.215 1.00 96.81 721 ARG A N 1
ATOM 5552 C CA . ARG A 1 721 ? 18.463 -17.112 -2.696 1.00 96.81 721 ARG A CA 1
ATOM 5553 C C . ARG A 1 721 ? 19.710 -17.634 -1.969 1.00 96.81 721 ARG A C 1
ATOM 5555 O O . ARG A 1 721 ? 19.582 -18.307 -0.955 1.00 96.81 721 ARG A O 1
ATOM 5562 N N . ASP A 1 722 ? 20.895 -17.209 -2.405 1.00 95.31 722 ASP A N 1
ATOM 5563 C CA . ASP A 1 722 ? 22.187 -17.442 -1.733 1.00 95.31 722 ASP A CA 1
ATOM 5564 C C . ASP A 1 722 ? 22.415 -16.622 -0.438 1.00 95.31 722 ASP A C 1
ATOM 5566 O O . ASP A 1 722 ? 23.496 -16.663 0.147 1.00 95.31 722 ASP A O 1
ATOM 5570 N N . GLY A 1 723 ? 21.416 -15.862 0.020 1.00 95.69 723 GLY A N 1
ATOM 5571 C CA . GLY A 1 723 ? 21.457 -15.077 1.254 1.00 95.69 723 GLY A CA 1
ATOM 5572 C C . GLY A 1 723 ? 22.089 -13.686 1.131 1.00 95.69 723 GLY A C 1
ATOM 5573 O O . GLY A 1 723 ? 21.954 -12.889 2.063 1.00 95.69 723 GLY A O 1
ATOM 5574 N N . ARG A 1 724 ? 22.734 -13.336 0.006 1.00 95.94 724 ARG A N 1
ATOM 5575 C CA . ARG A 1 724 ? 23.339 -12.001 -0.178 1.00 95.94 724 ARG A CA 1
ATOM 5576 C C . ARG A 1 724 ? 22.277 -10.896 -0.204 1.00 95.94 724 ARG A C 1
ATOM 5578 O O . ARG A 1 724 ? 21.245 -11.028 -0.860 1.00 95.94 724 ARG A O 1
ATOM 5585 N N . GLY A 1 725 ? 22.561 -9.785 0.472 1.00 94.75 725 GLY A N 1
ATOM 5586 C CA . GLY A 1 725 ? 21.703 -8.599 0.582 1.00 94.75 725 GLY A CA 1
ATOM 5587 C C . GLY A 1 725 ? 22.527 -7.330 0.831 1.00 94.75 725 GLY A C 1
ATOM 5588 O O . GLY A 1 725 ? 23.756 -7.391 0.845 1.00 94.75 725 GLY A O 1
ATOM 5589 N N . THR A 1 726 ? 21.867 -6.189 1.044 1.00 94.19 726 THR A N 1
ATOM 5590 C CA . THR A 1 726 ? 22.518 -4.881 1.265 1.00 94.19 726 THR A CA 1
ATOM 5591 C C . THR A 1 726 ? 22.088 -4.209 2.571 1.00 94.19 726 THR A C 1
ATOM 5593 O O . THR A 1 726 ? 20.942 -4.323 3.009 1.00 94.19 726 THR A O 1
ATOM 5596 N N . THR A 1 727 ? 22.997 -3.436 3.173 1.00 92.88 727 THR A N 1
ATOM 5597 C CA . THR A 1 727 ? 22.652 -2.455 4.216 1.00 92.88 727 THR A CA 1
ATOM 5598 C C . THR A 1 727 ? 21.655 -1.442 3.656 1.00 92.88 727 THR A C 1
ATOM 5600 O O . THR A 1 727 ? 21.858 -0.938 2.554 1.00 92.88 727 THR A O 1
ATOM 5603 N N . GLY A 1 728 ? 20.583 -1.151 4.398 1.00 91.06 728 GLY A N 1
ATOM 5604 C CA . GLY A 1 728 ? 19.547 -0.206 3.973 1.00 91.06 728 GLY A CA 1
ATOM 5605 C C . GLY A 1 728 ? 18.676 -0.670 2.796 1.00 91.06 728 GLY A C 1
ATOM 5606 O O . GLY A 1 728 ? 17.894 0.133 2.284 1.00 91.06 728 GLY A O 1
ATOM 5607 N N . GLY A 1 729 ? 18.790 -1.935 2.364 1.00 93.88 729 GLY A N 1
ATOM 5608 C CA . GLY A 1 729 ? 17.965 -2.532 1.310 1.00 93.88 729 GLY A CA 1
ATOM 5609 C C . GLY A 1 729 ? 17.982 -1.718 0.014 1.00 93.88 729 GLY A C 1
ATOM 5610 O O . GLY A 1 729 ? 19.046 -1.386 -0.507 1.00 93.88 729 GLY A O 1
ATOM 5611 N N . THR A 1 730 ? 16.798 -1.367 -0.494 1.00 96.19 730 THR A N 1
ATOM 5612 C CA . THR A 1 730 ? 16.585 -0.519 -1.684 1.00 96.19 730 THR A CA 1
ATOM 5613 C C . THR A 1 730 ? 16.850 0.979 -1.459 1.00 96.19 730 THR A C 1
ATOM 5615 O O . THR A 1 730 ? 16.254 1.827 -2.133 1.00 96.19 730 THR A O 1
ATOM 5618 N N . THR A 1 731 ? 17.704 1.340 -0.498 1.00 96.62 731 THR A N 1
ATOM 5619 C CA . THR A 1 731 ? 18.072 2.731 -0.207 1.00 96.62 731 THR A CA 1
ATOM 5620 C C . THR A 1 731 ? 19.566 2.879 0.057 1.00 96.62 731 THR A C 1
ATOM 5622 O O . THR A 1 731 ? 20.195 1.999 0.644 1.00 96.62 731 THR A O 1
ATOM 5625 N N . ARG A 1 732 ? 20.128 4.033 -0.302 1.00 95.56 732 ARG A N 1
ATOM 5626 C CA . ARG A 1 732 ? 21.465 4.462 0.124 1.00 95.56 732 ARG A CA 1
ATOM 5627 C C . ARG A 1 732 ? 21.432 5.864 0.723 1.00 95.56 732 ARG A C 1
ATOM 5629 O O . ARG A 1 732 ? 20.461 6.602 0.559 1.00 95.56 732 ARG A O 1
ATOM 5636 N N . LEU A 1 733 ? 22.513 6.246 1.392 1.00 93.94 733 LEU A N 1
ATOM 5637 C CA . LEU A 1 733 ? 22.776 7.653 1.685 1.00 93.94 733 LEU A CA 1
ATOM 5638 C C . LEU A 1 733 ? 23.179 8.399 0.403 1.00 93.94 733 LEU A C 1
ATOM 5640 O O . LEU A 1 733 ? 23.625 7.793 -0.580 1.00 93.94 733 LEU A O 1
ATOM 5644 N N . ALA A 1 734 ? 23.022 9.720 0.423 1.00 88.44 734 ALA A N 1
ATOM 5645 C CA . ALA A 1 734 ? 23.546 10.589 -0.622 1.00 88.44 734 ALA A CA 1
ATOM 5646 C C . ALA A 1 734 ? 25.066 10.762 -0.478 1.00 88.44 734 ALA A C 1
ATOM 5648 O O . ALA A 1 734 ? 25.587 10.828 0.638 1.00 88.44 734 ALA A O 1
ATOM 5649 N N . ALA A 1 735 ? 25.774 10.843 -1.601 1.00 86.62 735 ALA A N 1
ATOM 5650 C CA . ALA A 1 735 ? 27.201 11.134 -1.626 1.00 86.62 735 ALA A CA 1
ATOM 5651 C C . ALA A 1 735 ? 27.472 12.613 -1.264 1.00 86.62 735 ALA A C 1
ATOM 5653 O O . ALA A 1 735 ? 26.599 13.467 -1.450 1.00 86.62 735 ALA A O 1
ATOM 5654 N N . PRO A 1 736 ? 28.678 12.971 -0.785 1.00 78.12 736 PRO A N 1
ATOM 5655 C CA . PRO A 1 736 ? 29.043 14.368 -0.559 1.00 78.12 736 PRO A CA 1
ATOM 5656 C C . PRO A 1 736 ? 28.880 15.210 -1.836 1.00 78.12 736 PRO A C 1
ATOM 5658 O O . PRO A 1 736 ? 29.498 14.925 -2.858 1.00 78.12 736 PRO A O 1
ATOM 5661 N N . GLY A 1 737 ? 28.035 16.243 -1.777 1.00 66.00 737 GLY A N 1
ATOM 5662 C CA . GLY A 1 737 ? 27.702 17.098 -2.926 1.00 66.00 737 GLY A CA 1
ATOM 5663 C C . GLY A 1 737 ? 26.571 16.580 -3.829 1.00 66.00 737 GLY A C 1
ATOM 5664 O O . GLY A 1 737 ? 26.113 17.321 -4.696 1.00 66.00 737 GLY A O 1
ATOM 5665 N N . GLU A 1 738 ? 26.065 15.363 -3.616 1.00 72.88 738 GLU A N 1
ATOM 5666 C CA . GLU A 1 738 ? 24.877 14.866 -4.314 1.00 72.88 738 GLU A CA 1
ATOM 5667 C C . GLU A 1 738 ? 23.618 15.582 -3.802 1.00 72.88 738 GLU A C 1
ATOM 5669 O O . GLU A 1 738 ? 23.348 15.656 -2.600 1.00 72.88 738 GLU A O 1
ATOM 5674 N N . GLY A 1 739 ? 22.830 16.136 -4.725 1.00 58.22 739 GLY A N 1
ATOM 5675 C CA . GLY A 1 739 ? 21.641 16.906 -4.381 1.00 58.22 739 GLY A CA 1
ATOM 5676 C C . GLY A 1 739 ? 20.509 16.021 -3.863 1.00 58.22 739 GLY A C 1
ATOM 5677 O O . GLY A 1 739 ? 19.780 15.439 -4.659 1.00 58.22 739 GLY A O 1
ATOM 5678 N N . THR A 1 740 ? 20.277 16.025 -2.548 1.00 56.91 740 THR A N 1
ATOM 5679 C CA . THR A 1 740 ? 19.173 15.328 -1.847 1.00 56.91 740 THR A CA 1
ATOM 5680 C C . THR A 1 740 ? 17.761 15.851 -2.173 1.00 56.91 740 THR A C 1
ATOM 5682 O O . THR A 1 740 ? 16.835 15.648 -1.395 1.00 56.91 740 THR A O 1
ATOM 5685 N N . ARG A 1 741 ? 17.578 16.560 -3.298 1.00 54.91 741 ARG A N 1
ATOM 5686 C CA . ARG A 1 741 ? 16.334 17.230 -3.717 1.00 54.91 741 ARG A CA 1
ATOM 5687 C C . ARG A 1 741 ? 15.140 16.276 -3.590 1.00 54.91 741 ARG A C 1
ATOM 5689 O O . ARG A 1 741 ? 15.052 15.309 -4.344 1.00 54.91 741 ARG A O 1
ATOM 5696 N N . GLY A 1 742 ? 14.211 16.567 -2.675 1.00 49.19 742 GLY A N 1
ATOM 5697 C CA . GLY A 1 742 ? 13.011 15.751 -2.497 1.00 49.19 742 GLY A CA 1
ATOM 5698 C C . GLY A 1 742 ? 12.140 15.712 -3.758 1.00 49.19 742 GLY A C 1
ATOM 5699 O O . GLY A 1 742 ? 12.252 16.567 -4.641 1.00 49.19 742 GLY A O 1
ATOM 5700 N N . GLY A 1 743 ? 11.205 14.762 -3.827 1.00 47.62 743 GLY A N 1
ATOM 5701 C CA . GLY A 1 743 ? 10.348 14.542 -5.005 1.00 47.62 743 GLY A CA 1
ATOM 5702 C C . GLY A 1 743 ? 9.453 15.731 -5.398 1.00 47.62 743 GLY A C 1
ATOM 5703 O O . GLY A 1 743 ? 8.934 15.765 -6.509 1.00 47.62 743 GLY A O 1
ATOM 5704 N N . ARG A 1 744 ? 9.290 16.719 -4.504 1.00 44.94 744 ARG A N 1
ATOM 5705 C CA . ARG A 1 744 ? 8.634 18.017 -4.771 1.00 44.94 744 ARG A CA 1
ATOM 5706 C C . ARG A 1 744 ? 9.609 19.189 -4.961 1.00 44.94 744 ARG A C 1
ATOM 5708 O O . ARG A 1 744 ? 9.185 20.255 -5.390 1.00 44.94 744 ARG A O 1
ATOM 5715 N N . GLU A 1 745 ? 10.888 19.021 -4.627 1.00 46.03 745 GLU A N 1
ATOM 5716 C CA . GLU A 1 745 ? 11.906 20.086 -4.619 1.00 46.03 745 GLU A CA 1
ATOM 5717 C C . GLU A 1 745 ? 12.763 20.111 -5.887 1.00 46.03 745 GLU A C 1
ATOM 5719 O O . GLU A 1 745 ? 13.247 21.176 -6.266 1.00 46.03 745 GLU A O 1
ATOM 5724 N N . SER A 1 746 ? 12.882 18.977 -6.591 1.00 50.78 746 SER A N 1
ATOM 5725 C CA . SER A 1 746 ? 13.454 18.881 -7.949 1.00 50.78 746 SER A CA 1
ATOM 5726 C C . SER A 1 746 ? 12.854 19.892 -8.939 1.00 50.78 746 SER A C 1
ATOM 5728 O O . SER A 1 746 ? 13.474 20.237 -9.942 1.00 50.78 746 SER A O 1
ATOM 5730 N N . ALA A 1 747 ? 11.672 20.411 -8.610 1.00 48.56 747 ALA A N 1
ATOM 5731 C CA . ALA A 1 747 ? 10.981 21.486 -9.289 1.00 48.56 747 ALA A CA 1
ATOM 5732 C C . ALA A 1 747 ? 11.751 22.823 -9.370 1.00 48.56 747 ALA A C 1
ATOM 5734 O O . ALA A 1 747 ? 11.700 23.498 -10.396 1.00 48.56 747 ALA A O 1
ATOM 5735 N N . ALA A 1 748 ? 12.456 23.246 -8.315 1.00 45.75 748 ALA A N 1
ATOM 5736 C CA . ALA A 1 748 ? 12.961 24.627 -8.212 1.00 45.75 748 ALA A CA 1
ATOM 5737 C C . ALA A 1 748 ? 14.041 24.993 -9.258 1.00 45.75 748 ALA A C 1
ATOM 5739 O O . ALA A 1 748 ? 14.280 26.178 -9.534 1.00 45.75 748 ALA A O 1
ATOM 5740 N N . ASP A 1 749 ? 14.671 23.970 -9.839 1.00 50.75 749 ASP A N 1
ATOM 5741 C CA . ASP A 1 749 ? 15.833 24.055 -10.721 1.00 50.75 749 ASP A CA 1
ATOM 5742 C C . ASP A 1 749 ? 15.509 23.896 -12.219 1.00 50.75 749 ASP A C 1
ATOM 5744 O O . ASP A 1 749 ? 16.398 24.072 -13.052 1.00 50.75 749 ASP A O 1
ATOM 5748 N N . LEU A 1 750 ? 14.252 23.630 -12.608 1.00 56.97 750 LEU A N 1
ATOM 5749 C CA . LEU A 1 750 ? 13.859 23.399 -14.016 1.00 56.97 750 LEU A CA 1
ATOM 5750 C C . LEU A 1 750 ? 13.810 24.685 -14.877 1.00 56.97 750 LEU A C 1
ATOM 5752 O O . LEU A 1 750 ? 13.021 24.800 -15.811 1.00 56.97 750 LEU A O 1
ATOM 5756 N N . ARG A 1 751 ? 14.667 25.666 -14.567 1.00 56.88 751 ARG A N 1
ATOM 5757 C CA . ARG A 1 751 ? 14.815 26.938 -15.298 1.00 56.88 751 ARG A CA 1
ATOM 5758 C C . ARG A 1 751 ? 15.603 26.783 -16.602 1.00 56.88 751 ARG A C 1
ATOM 5760 O O . ARG A 1 751 ? 15.497 27.631 -17.480 1.00 56.88 751 ARG A O 1
ATOM 5767 N N . ALA A 1 752 ? 16.397 25.718 -16.723 1.00 64.38 752 ALA A N 1
ATOM 5768 C CA . ALA A 1 752 ? 17.103 25.363 -17.949 1.00 64.38 752 ALA A CA 1
ATOM 5769 C C . ALA A 1 752 ? 16.208 24.462 -18.830 1.00 64.38 752 ALA A C 1
ATOM 5771 O O . ALA A 1 752 ? 15.810 23.392 -18.357 1.00 64.38 752 ALA A O 1
ATOM 5772 N N . PRO A 1 753 ? 15.925 24.816 -20.103 1.00 67.62 753 PRO A N 1
ATOM 5773 C CA . PRO A 1 753 ? 15.006 24.052 -20.955 1.00 67.62 753 PRO A CA 1
ATOM 5774 C C . PRO A 1 753 ? 15.351 22.562 -21.088 1.00 67.62 753 PRO A C 1
ATOM 5776 O O . PRO A 1 753 ? 14.465 21.719 -20.982 1.00 67.62 753 PRO A O 1
ATOM 5779 N N . GLY A 1 754 ? 16.636 22.213 -21.226 1.00 73.94 754 GLY A N 1
ATOM 5780 C CA . GLY A 1 754 ? 17.072 20.812 -21.295 1.00 73.94 754 GLY A CA 1
ATOM 5781 C C . GLY A 1 754 ? 16.784 20.008 -20.019 1.00 73.94 754 GLY A C 1
ATOM 5782 O O . GLY A 1 754 ? 16.410 18.842 -20.102 1.00 73.94 754 GLY A O 1
ATOM 5783 N N . ALA A 1 755 ? 16.876 20.634 -18.839 1.00 70.69 755 ALA A N 1
ATOM 5784 C CA . ALA A 1 755 ? 16.532 19.988 -17.570 1.00 70.69 755 ALA A CA 1
ATOM 5785 C C . ALA A 1 755 ? 15.012 19.796 -17.423 1.00 70.69 755 ALA A C 1
ATOM 5787 O O . ALA A 1 755 ? 14.566 18.752 -16.950 1.00 70.69 755 ALA A O 1
ATOM 5788 N N . LEU A 1 756 ? 14.218 20.773 -17.880 1.00 78.50 756 LEU A N 1
ATOM 5789 C CA . LEU A 1 756 ? 12.756 20.683 -17.930 1.00 78.50 756 LEU A CA 1
ATOM 5790 C C . LEU A 1 756 ? 12.292 19.552 -18.869 1.00 78.50 756 LEU A C 1
ATOM 5792 O O . LEU A 1 756 ? 11.423 18.770 -18.492 1.00 78.50 756 LEU A O 1
ATOM 5796 N N . ILE A 1 757 ? 12.914 19.418 -20.047 1.00 83.25 757 ILE A N 1
ATOM 5797 C CA . ILE A 1 757 ? 12.645 18.338 -21.014 1.00 83.25 757 ILE A CA 1
ATOM 5798 C C . ILE A 1 757 ? 13.062 16.971 -20.451 1.00 83.25 757 ILE A C 1
ATOM 5800 O O . ILE A 1 757 ? 12.292 16.020 -20.552 1.00 83.25 757 ILE A O 1
ATOM 5804 N N . ALA A 1 758 ? 14.232 16.858 -19.811 1.00 72.88 758 ALA A N 1
ATOM 5805 C CA . ALA A 1 758 ? 14.689 15.602 -19.208 1.00 72.88 758 ALA A CA 1
ATOM 5806 C C . ALA A 1 758 ? 13.781 15.139 -18.050 1.00 72.88 758 ALA A C 1
ATOM 5808 O O . ALA A 1 758 ? 13.391 13.974 -17.995 1.00 72.88 758 ALA A O 1
ATOM 5809 N N . ALA A 1 759 ? 13.371 16.058 -17.167 1.00 68.81 759 ALA A N 1
ATOM 5810 C CA . ALA A 1 759 ? 12.370 15.772 -16.137 1.00 68.81 759 ALA A CA 1
ATOM 5811 C C . ALA A 1 759 ? 11.007 15.396 -16.753 1.00 68.81 759 ALA A C 1
ATOM 5813 O O . ALA A 1 759 ? 10.306 14.522 -16.243 1.00 68.81 759 ALA A O 1
ATOM 5814 N N . GLY A 1 760 ? 10.649 16.025 -17.874 1.00 83.00 760 GLY A N 1
ATOM 5815 C CA . GLY A 1 760 ? 9.454 15.712 -18.646 1.00 83.00 760 GLY A CA 1
ATOM 5816 C C . GLY A 1 760 ? 9.459 14.323 -19.272 1.00 83.00 760 GLY A C 1
ATOM 5817 O O . GLY A 1 760 ? 8.417 13.673 -19.272 1.00 83.00 760 GLY A O 1
ATOM 5818 N N . ALA A 1 761 ? 10.613 13.850 -19.749 1.00 80.12 761 ALA A N 1
ATOM 5819 C CA . ALA A 1 761 ? 10.779 12.511 -20.309 1.00 80.12 761 ALA A CA 1
ATOM 5820 C C . ALA A 1 761 ? 10.475 11.431 -19.265 1.00 80.12 761 ALA A C 1
ATOM 5822 O O . ALA A 1 761 ? 9.743 10.485 -19.546 1.00 80.12 761 ALA A O 1
ATOM 5823 N N . GLU A 1 762 ? 10.967 11.608 -18.035 1.00 71.69 762 GLU A N 1
ATOM 5824 C CA . GLU A 1 762 ? 10.687 10.682 -16.936 1.00 71.69 762 GLU A CA 1
ATOM 5825 C C . GLU A 1 762 ? 9.209 10.725 -16.520 1.00 71.69 762 GLU A C 1
ATOM 5827 O O . GLU A 1 762 ? 8.579 9.679 -16.372 1.00 71.69 762 GLU A O 1
ATOM 5832 N N . VAL A 1 763 ? 8.594 11.911 -16.423 1.00 75.12 763 VAL A N 1
ATOM 5833 C CA . VAL A 1 763 ? 7.143 12.009 -16.166 1.00 75.12 763 VAL A CA 1
ATOM 5834 C C . VAL A 1 763 ? 6.332 11.365 -17.302 1.00 75.12 763 VAL A C 1
ATOM 5836 O O . VAL A 1 763 ? 5.368 10.650 -17.036 1.00 75.12 763 VAL A O 1
ATOM 5839 N N . TYR A 1 764 ? 6.732 11.534 -18.563 1.00 81.94 764 TYR A N 1
ATOM 5840 C CA . TYR A 1 764 ? 6.071 10.870 -19.684 1.00 81.94 764 TYR A CA 1
ATOM 5841 C C . TYR A 1 764 ? 6.166 9.347 -19.562 1.00 81.94 764 TYR A C 1
ATOM 5843 O O . TYR A 1 764 ? 5.149 8.654 -19.607 1.00 81.94 764 TYR A O 1
ATOM 5851 N N . ARG A 1 765 ? 7.378 8.834 -19.338 1.00 78.38 765 ARG A N 1
ATOM 5852 C CA . ARG A 1 765 ? 7.684 7.407 -19.210 1.00 78.38 765 ARG A CA 1
ATOM 5853 C C . ARG A 1 765 ? 6.921 6.739 -18.061 1.00 78.38 765 ARG A C 1
ATOM 5855 O O . ARG A 1 765 ? 6.442 5.622 -18.229 1.00 78.38 765 ARG A O 1
ATOM 5862 N N . LEU A 1 766 ? 6.783 7.423 -16.922 1.00 64.88 766 LEU A N 1
ATOM 5863 C CA . LEU A 1 766 ? 6.118 6.901 -15.723 1.00 64.88 766 LEU A CA 1
ATOM 5864 C C . LEU A 1 766 ? 4.584 6.996 -15.748 1.00 64.88 766 LEU A C 1
ATOM 5866 O O . LEU A 1 766 ? 3.924 6.148 -15.150 1.00 64.88 766 LEU A O 1
ATOM 5870 N N . TYR A 1 767 ? 4.011 8.029 -16.378 1.00 70.44 767 TYR A N 1
ATOM 5871 C CA . TYR A 1 767 ? 2.583 8.359 -16.230 1.00 70.44 767 TYR A CA 1
ATOM 5872 C C . TYR A 1 767 ? 1.785 8.365 -17.542 1.00 70.44 767 TYR A C 1
ATOM 5874 O O . TYR A 1 767 ? 0.572 8.170 -17.508 1.00 70.44 767 TYR A O 1
ATOM 5882 N N . CYS A 1 768 ? 2.430 8.588 -18.691 1.00 79.06 768 CYS A N 1
ATOM 5883 C CA . CYS A 1 768 ? 1.751 8.798 -19.976 1.00 79.06 768 CYS A CA 1
ATOM 5884 C C . CYS A 1 768 ? 2.009 7.668 -20.984 1.00 79.06 768 CYS A C 1
ATOM 5886 O O . CYS A 1 768 ? 1.086 7.264 -21.692 1.00 79.06 768 CYS A O 1
ATOM 5888 N N . ALA A 1 769 ? 3.233 7.135 -21.034 1.00 73.50 769 ALA A N 1
ATOM 5889 C CA . ALA A 1 769 ? 3.686 6.157 -22.025 1.00 73.50 769 ALA A CA 1
ATOM 5890 C C . ALA A 1 769 ? 2.910 4.828 -22.000 1.00 73.50 769 ALA A C 1
ATOM 5892 O O . ALA A 1 769 ? 2.813 4.175 -23.030 1.00 73.50 769 ALA A O 1
ATOM 5893 N N . GLY A 1 770 ? 2.285 4.444 -20.879 1.00 58.94 770 GLY A N 1
ATOM 5894 C CA . GLY A 1 770 ? 1.423 3.253 -20.833 1.00 58.94 770 GLY A CA 1
ATOM 5895 C C . GLY A 1 770 ? 0.192 3.341 -21.751 1.00 58.94 770 GLY A C 1
ATOM 5896 O O . GLY A 1 770 ? -0.294 2.317 -22.218 1.00 58.94 770 GLY A O 1
ATOM 5897 N N . CYS A 1 771 ? -0.289 4.557 -22.041 1.00 67.50 771 CYS A N 1
ATOM 5898 C CA . CYS A 1 771 ? -1.404 4.806 -22.963 1.00 67.50 771 CYS A CA 1
ATOM 5899 C C . CYS A 1 771 ? -0.937 5.469 -24.269 1.00 67.50 771 CYS A C 1
ATOM 5901 O O . CYS A 1 771 ? -1.400 5.111 -25.345 1.00 67.50 771 CYS A O 1
ATOM 5903 N N . HIS A 1 772 ? -0.012 6.430 -24.192 1.00 80.06 772 HIS A N 1
ATOM 5904 C CA . HIS A 1 772 ? 0.489 7.162 -25.360 1.00 80.06 772 HIS A CA 1
ATOM 5905 C C . HIS A 1 772 ? 1.635 6.460 -26.113 1.00 80.06 772 HIS A C 1
ATOM 5907 O O . HIS A 1 772 ? 2.052 6.964 -27.152 1.00 80.06 772 HIS A O 1
ATOM 5913 N N . GLN A 1 773 ? 2.080 5.295 -25.623 1.00 70.00 773 GLN A N 1
ATOM 5914 C CA . GLN A 1 773 ? 3.263 4.531 -26.046 1.00 70.00 773 GLN A CA 1
ATOM 5915 C C . GLN A 1 773 ? 4.598 5.270 -25.825 1.00 70.00 773 GLN A C 1
ATOM 5917 O O . GLN A 1 773 ? 4.623 6.496 -25.798 1.00 70.00 773 GLN A O 1
ATOM 5922 N N . PRO A 1 774 ? 5.738 4.576 -25.632 1.00 69.69 774 PRO A N 1
ATOM 5923 C CA . PRO A 1 774 ? 7.034 5.237 -25.418 1.00 69.69 774 PRO A CA 1
ATOM 5924 C C . PRO A 1 774 ? 7.485 6.149 -26.574 1.00 69.69 774 PRO A C 1
ATOM 5926 O O . PRO A 1 774 ? 8.309 7.036 -26.372 1.00 69.69 774 PRO A O 1
ATOM 5929 N N . ASP A 1 775 ? 6.942 5.925 -27.770 1.00 78.06 775 ASP A N 1
ATOM 5930 C CA . ASP A 1 775 ? 7.234 6.618 -29.028 1.00 78.06 775 ASP A CA 1
ATOM 5931 C C . ASP A 1 775 ? 6.189 7.684 -29.418 1.00 78.06 775 ASP A C 1
ATOM 5933 O O . ASP A 1 775 ? 6.325 8.322 -30.462 1.00 78.06 775 ASP A O 1
ATOM 5937 N N . GLY A 1 776 ? 5.138 7.877 -28.613 1.00 81.25 776 GLY A N 1
ATOM 5938 C CA . GLY A 1 776 ? 4.058 8.817 -28.902 1.00 81.25 776 GLY A CA 1
ATOM 5939 C C . GLY A 1 776 ? 2.998 8.334 -29.901 1.00 81.25 776 GLY A C 1
ATOM 5940 O O . GLY A 1 776 ? 2.146 9.142 -30.279 1.00 81.25 776 GLY A O 1
ATOM 5941 N N . ARG A 1 777 ? 2.996 7.060 -30.330 1.00 81.62 777 ARG A N 1
ATOM 5942 C CA . ARG A 1 777 ? 2.008 6.523 -31.295 1.00 81.62 777 ARG A CA 1
ATOM 5943 C C . ARG A 1 777 ? 0.591 6.340 -30.743 1.00 81.62 777 ARG A C 1
ATOM 5945 O O . ARG A 1 777 ? -0.346 6.200 -31.523 1.00 81.62 777 ARG A O 1
ATOM 5952 N N . GLY A 1 778 ? 0.387 6.394 -29.429 1.00 77.38 778 GLY A N 1
ATOM 5953 C CA . GLY A 1 778 ? -0.947 6.272 -28.838 1.00 77.38 778 GLY A CA 1
ATOM 5954 C C . GLY A 1 778 ? -1.580 4.887 -28.985 1.00 77.38 778 GLY A C 1
ATOM 5955 O O . GLY A 1 778 ? -0.904 3.883 -29.202 1.00 77.38 778 GLY A O 1
ATOM 5956 N N . ILE A 1 779 ? -2.904 4.833 -28.838 1.00 69.12 779 ILE A N 1
ATOM 5957 C CA . ILE A 1 779 ? -3.713 3.619 -29.013 1.00 69.12 779 ILE A CA 1
ATOM 5958 C C . ILE A 1 779 ? -4.890 3.982 -29.930 1.00 69.12 779 ILE A C 1
ATOM 5960 O O . ILE A 1 779 ? -5.662 4.878 -29.569 1.00 69.12 779 ILE A O 1
ATOM 5964 N N . PRO A 1 780 ? -5.071 3.314 -31.089 1.00 62.44 780 PRO A N 1
ATOM 5965 C CA . PRO A 1 780 ? -6.161 3.601 -32.019 1.00 62.44 780 PRO A CA 1
ATOM 5966 C C . PRO A 1 780 ? -7.535 3.680 -31.336 1.00 62.44 780 PRO A C 1
ATOM 5968 O O . PRO A 1 780 ? -7.905 2.829 -30.533 1.00 62.44 780 PRO A O 1
ATOM 5971 N N . GLY A 1 781 ? -8.284 4.750 -31.622 1.00 61.25 781 GLY A N 1
ATOM 5972 C CA . GLY A 1 781 ? -9.579 5.058 -30.994 1.00 61.25 781 GLY A CA 1
ATOM 5973 C C . GLY A 1 781 ? -9.506 5.674 -29.584 1.00 61.25 781 GLY A C 1
ATOM 5974 O O . GLY A 1 781 ? -10.365 6.494 -29.242 1.00 61.25 781 GLY A O 1
ATOM 5975 N N . GLY A 1 782 ? -8.479 5.338 -28.799 1.00 69.88 782 GLY A N 1
ATOM 5976 C CA . GLY A 1 782 ? -8.271 5.785 -27.418 1.00 69.88 782 GLY A CA 1
ATOM 5977 C C . GLY A 1 782 ? -7.296 6.959 -27.289 1.00 69.88 782 GLY A C 1
ATOM 5978 O O . GLY A 1 782 ? -7.635 8.106 -27.597 1.00 69.88 782 GLY A O 1
ATOM 5979 N N . ALA A 1 783 ? -6.099 6.672 -26.772 1.00 77.00 783 ALA A N 1
ATOM 5980 C CA . ALA A 1 783 ? -5.067 7.662 -26.480 1.00 77.00 783 ALA A CA 1
ATOM 5981 C C . ALA A 1 783 ? -4.458 8.260 -27.758 1.00 77.00 783 ALA A C 1
ATOM 5983 O O . ALA A 1 783 ? -4.155 7.551 -28.716 1.00 77.00 783 ALA A O 1
ATOM 5984 N N . ALA A 1 784 ? -4.257 9.579 -27.760 1.00 82.25 784 ALA A N 1
ATOM 5985 C CA . ALA A 1 784 ? -3.826 10.317 -28.944 1.00 82.25 784 ALA A CA 1
ATOM 5986 C C . ALA A 1 784 ? -2.439 9.887 -29.459 1.00 82.25 784 ALA A C 1
ATOM 5988 O O . ALA A 1 784 ? -1.472 9.897 -28.694 1.00 82.25 784 ALA A O 1
ATOM 5989 N N . ASN A 1 785 ? -2.366 9.606 -30.764 1.00 86.56 785 ASN A N 1
ATOM 5990 C CA . ASN A 1 785 ? -1.129 9.537 -31.540 1.00 86.56 785 ASN A CA 1
ATOM 5991 C C . ASN A 1 785 ? -0.618 10.966 -31.786 1.00 86.56 785 ASN A C 1
ATOM 5993 O O . ASN A 1 785 ? -1.351 11.802 -32.319 1.00 86.56 785 ASN A O 1
ATOM 5997 N N . PHE A 1 786 ? 0.615 11.254 -31.378 1.00 89.56 786 PHE A N 1
ATOM 5998 C CA . PHE A 1 786 ? 1.252 12.562 -31.542 1.00 89.56 786 PHE A CA 1
ATOM 5999 C C . PHE A 1 786 ? 2.061 12.687 -32.843 1.00 89.56 786 PHE A C 1
ATOM 6001 O O . PHE A 1 786 ? 2.345 13.807 -33.266 1.00 89.56 786 PHE A O 1
ATOM 6008 N N . LEU A 1 787 ? 2.418 11.563 -33.475 1.00 82.69 787 LEU A N 1
ATOM 6009 C CA . LEU A 1 787 ? 3.211 11.521 -34.706 1.00 82.69 787 LEU A CA 1
ATOM 6010 C C . LEU A 1 787 ? 2.337 11.719 -35.952 1.00 82.69 787 LEU A C 1
ATOM 6012 O O . LEU A 1 787 ? 2.662 12.542 -36.807 1.00 82.69 787 LEU A O 1
ATOM 6016 N N . GLU A 1 788 ? 1.225 10.984 -36.040 1.00 81.31 788 GLU A N 1
ATOM 6017 C CA . GLU A 1 788 ? 0.292 11.037 -37.177 1.00 81.31 788 GLU A CA 1
ATOM 6018 C C . GLU A 1 788 ? -0.651 12.243 -37.087 1.00 81.31 788 GLU A C 1
ATOM 6020 O O . GLU A 1 788 ? -0.845 12.954 -38.071 1.00 81.31 788 GLU A O 1
ATOM 6025 N N . ASP A 1 789 ? -1.192 12.531 -35.899 1.00 82.69 789 ASP A N 1
ATOM 6026 C CA . ASP A 1 789 ? -2.062 13.686 -35.667 1.00 82.69 789 ASP A CA 1
ATOM 6027 C C . ASP A 1 789 ? -1.332 14.770 -34.861 1.00 82.69 789 ASP A C 1
ATOM 6029 O O . ASP A 1 789 ? -1.578 15.019 -33.677 1.00 82.69 789 ASP A O 1
ATOM 6033 N N . ARG A 1 790 ? -0.424 15.472 -35.542 1.00 80.31 790 ARG A N 1
ATOM 6034 C CA . ARG A 1 790 ? 0.375 16.554 -34.939 1.00 80.31 790 ARG A CA 1
ATOM 6035 C C . ARG A 1 790 ? -0.489 17.738 -34.466 1.00 80.31 790 ARG A C 1
ATOM 6037 O O . ARG A 1 790 ? -0.041 18.533 -33.637 1.00 80.31 790 ARG A O 1
ATOM 6044 N N . THR A 1 791 ? -1.761 17.823 -34.888 1.00 82.75 791 THR A N 1
ATOM 6045 C CA . THR A 1 791 ? -2.718 18.830 -34.383 1.00 82.75 791 THR A CA 1
ATOM 6046 C C . THR A 1 791 ? -3.022 18.651 -32.892 1.00 82.75 791 THR A C 1
ATOM 6048 O O . THR A 1 791 ? -3.347 19.622 -32.205 1.00 82.75 791 THR A O 1
ATOM 6051 N N . ARG A 1 792 ? -2.845 17.432 -32.352 1.00 86.50 792 ARG A N 1
ATOM 6052 C CA . ARG A 1 792 ? -3.038 17.123 -30.925 1.00 86.50 792 ARG A CA 1
ATOM 6053 C C . ARG A 1 792 ? -2.147 17.979 -30.035 1.00 86.50 792 ARG A C 1
ATOM 6055 O O . ARG A 1 792 ? -2.630 18.465 -29.015 1.00 86.50 792 ARG A O 1
ATOM 6062 N N . LEU A 1 793 ? -0.894 18.191 -30.446 1.00 89.81 793 LEU A N 1
ATOM 6063 C CA . LEU A 1 793 ? 0.077 19.031 -29.742 1.00 89.81 793 LEU A CA 1
ATOM 6064 C C . LEU A 1 793 ? 0.092 20.484 -30.242 1.00 89.81 793 LEU A C 1
ATOM 6066 O O . LEU A 1 793 ? 0.545 21.355 -29.512 1.00 89.81 793 LEU A O 1
ATOM 6070 N N . ALA A 1 794 ? -0.441 20.800 -31.426 1.00 86.50 794 ALA A N 1
ATOM 6071 C CA . ALA A 1 794 ? -0.473 22.173 -31.959 1.00 86.50 794 ALA A CA 1
ATOM 6072 C C . ALA A 1 794 ? -1.319 23.178 -31.135 1.00 86.50 794 ALA A C 1
ATOM 6074 O O . ALA A 1 794 ? -1.286 24.378 -31.393 1.00 86.50 794 ALA A O 1
ATOM 6075 N N . LYS A 1 795 ? -2.074 22.707 -30.136 1.00 88.12 795 LYS A N 1
ATOM 6076 C CA . LYS A 1 795 ? -2.889 23.532 -29.228 1.00 88.12 795 LYS A CA 1
ATOM 6077 C C . LYS A 1 795 ? -2.034 24.441 -28.324 1.00 88.12 795 LYS A C 1
ATOM 6079 O O . LYS A 1 795 ? -0.894 24.082 -28.031 1.00 88.12 795 LYS A O 1
ATOM 6084 N N . PRO A 1 796 ? -2.577 25.560 -27.804 1.00 93.06 796 PRO A N 1
ATOM 6085 C CA . PRO A 1 796 ? -1.917 26.378 -26.783 1.00 93.06 796 PRO A CA 1
ATOM 6086 C C . PRO A 1 796 ? -1.541 25.588 -25.520 1.00 93.06 796 PRO A C 1
ATOM 6088 O O . PRO A 1 796 ? -2.320 24.762 -25.044 1.00 93.06 796 PRO A O 1
ATOM 6091 N N . ASP A 1 797 ? -0.390 25.900 -24.914 1.00 91.62 797 ASP A N 1
ATOM 6092 C CA . ASP A 1 797 ? 0.104 25.182 -23.726 1.00 91.62 797 ASP A CA 1
ATOM 6093 C C . ASP A 1 797 ? -0.872 25.219 -22.545 1.00 91.62 797 ASP A C 1
ATOM 6095 O O . ASP A 1 797 ? -1.026 24.217 -21.856 1.00 91.62 797 ASP A O 1
ATOM 6099 N N . ARG A 1 798 ? -1.600 26.327 -22.337 1.00 92.81 798 ARG A N 1
ATOM 6100 C CA . ARG A 1 798 ? -2.629 26.417 -21.281 1.00 92.81 798 ARG A CA 1
ATOM 6101 C C . ARG A 1 798 ? -3.730 25.352 -21.458 1.00 92.81 798 ARG A C 1
ATOM 6103 O O . ARG A 1 798 ? -4.211 24.804 -20.472 1.00 92.81 798 ARG A O 1
ATOM 6110 N N . ASP A 1 799 ? -4.099 25.051 -22.707 1.00 93.69 799 ASP A N 1
ATOM 6111 C CA . ASP A 1 799 ? -5.186 24.130 -23.053 1.00 93.69 799 ASP A CA 1
ATOM 6112 C C . ASP A 1 799 ? -4.698 22.675 -22.911 1.00 93.69 799 ASP A C 1
ATOM 6114 O O . ASP A 1 799 ? -5.453 21.796 -22.499 1.00 93.69 799 ASP A O 1
ATOM 6118 N N . LEU A 1 800 ? -3.411 22.424 -23.186 1.00 93.62 800 LEU A N 1
ATOM 6119 C CA . LEU A 1 800 ? -2.753 21.132 -22.962 1.00 93.62 800 LEU A CA 1
ATOM 6120 C C . LEU A 1 800 ? -2.473 20.863 -21.477 1.00 93.62 800 LEU A C 1
ATOM 6122 O O . LEU A 1 800 ? -2.685 19.745 -21.016 1.00 93.62 800 LEU A O 1
ATOM 6126 N N . LEU A 1 801 ? -2.067 21.874 -20.704 1.00 92.88 801 LEU A N 1
ATOM 6127 C CA . LEU A 1 801 ? -1.921 21.764 -19.249 1.00 92.88 801 LEU A CA 1
ATOM 6128 C C . LEU A 1 801 ? -3.267 21.485 -18.577 1.00 92.88 801 LEU A C 1
ATOM 6130 O O . LEU A 1 801 ? -3.331 20.603 -17.723 1.00 92.88 801 LEU A O 1
ATOM 6134 N N . ALA A 1 802 ? -4.339 22.164 -19.002 1.00 91.81 802 ALA A N 1
ATOM 6135 C CA . ALA A 1 802 ? -5.695 21.878 -18.543 1.00 91.81 802 ALA A CA 1
ATOM 6136 C C . ALA A 1 802 ? -6.131 20.445 -18.901 1.00 91.81 802 ALA A C 1
ATOM 6138 O O . ALA A 1 802 ? -6.682 19.755 -18.049 1.00 91.81 802 ALA A O 1
ATOM 6139 N N . LEU A 1 803 ? -5.822 19.964 -20.112 1.00 92.81 803 LEU A N 1
ATOM 6140 C CA . LEU A 1 803 ? -6.105 18.589 -20.545 1.00 92.81 803 LEU A CA 1
ATOM 6141 C C . LEU A 1 803 ? -5.329 17.531 -19.736 1.00 92.81 803 LEU A C 1
ATOM 6143 O O . LEU A 1 803 ? -5.876 16.483 -19.416 1.00 92.81 803 LEU A O 1
ATOM 6147 N N . ILE A 1 804 ? -4.070 17.795 -19.373 1.00 89.75 804 ILE A N 1
ATOM 6148 C CA . ILE A 1 804 ? -3.278 16.908 -18.501 1.00 89.75 804 ILE A CA 1
ATOM 6149 C C . ILE A 1 804 ? -3.837 16.932 -17.068 1.00 89.75 804 ILE A C 1
ATOM 6151 O O . ILE A 1 804 ? -3.960 15.894 -16.423 1.00 89.75 804 ILE A O 1
ATOM 6155 N N . GLU A 1 805 ? -4.200 18.109 -16.563 1.00 82.31 805 GLU A N 1
ATOM 6156 C CA . GLU A 1 805 ? -4.741 18.300 -15.216 1.00 82.31 805 GLU A CA 1
ATOM 6157 C C . GLU A 1 805 ? -6.124 17.659 -15.024 1.00 82.31 805 GLU A C 1
ATOM 6159 O O . GLU A 1 805 ? -6.338 16.948 -14.042 1.00 82.31 805 GLU A O 1
ATOM 6164 N N . GLN A 1 806 ? -7.039 17.871 -15.968 1.00 82.94 806 GLN A N 1
ATOM 6165 C CA . GLN A 1 806 ? -8.438 17.433 -15.895 1.00 82.94 806 GLN A CA 1
ATOM 6166 C C . GLN A 1 806 ? -8.674 16.066 -16.557 1.00 82.94 806 GLN A C 1
ATOM 6168 O O . GLN A 1 806 ? -9.704 15.441 -16.317 1.00 82.94 806 GLN A O 1
ATOM 6173 N N . GLY A 1 807 ? -7.725 15.582 -17.363 1.00 81.94 807 GLY A N 1
ATOM 6174 C CA . GLY A 1 807 ? -7.880 14.372 -18.163 1.00 81.94 807 GLY A CA 1
ATOM 6175 C C . GLY A 1 807 ? -8.831 14.565 -19.347 1.00 81.94 807 GLY A C 1
ATOM 6176 O O . GLY A 1 807 ? -9.154 15.679 -19.761 1.00 81.94 807 GLY A O 1
ATOM 6177 N N . ASN A 1 808 ? -9.289 13.450 -19.913 1.00 80.88 808 ASN A N 1
ATOM 6178 C CA . ASN A 1 808 ? -10.312 13.426 -20.956 1.00 80.88 808 ASN A CA 1
ATOM 6179 C C . ASN A 1 808 ? -11.118 12.129 -20.844 1.00 80.88 808 ASN A C 1
ATOM 6181 O O . ASN A 1 808 ? -10.761 11.103 -21.429 1.00 80.88 808 ASN A O 1
ATOM 6185 N N . GLU A 1 809 ? -12.215 12.178 -20.089 1.00 65.00 809 GLU A N 1
ATOM 6186 C CA . GLU A 1 809 ? -13.045 11.005 -19.790 1.00 65.00 809 GLU A CA 1
ATOM 6187 C C . GLU A 1 809 ? -13.627 10.355 -21.054 1.00 65.00 809 GLU A C 1
ATOM 6189 O O . GLU A 1 809 ? -13.661 9.128 -21.150 1.00 65.00 809 GLU A O 1
ATOM 6194 N N . ALA A 1 810 ? -13.979 11.166 -22.060 1.00 68.44 810 ALA A N 1
ATOM 6195 C CA . ALA A 1 810 ? -14.480 10.723 -23.364 1.00 68.44 810 ALA A CA 1
ATOM 6196 C C . ALA A 1 810 ? -13.412 10.037 -24.246 1.00 68.44 810 ALA A C 1
ATOM 6198 O O . ALA A 1 810 ? -13.725 9.544 -25.330 1.00 68.44 810 ALA A O 1
ATOM 6199 N N . ARG A 1 811 ? -12.147 10.013 -23.801 1.00 68.00 811 ARG A N 1
ATOM 6200 C CA . ARG A 1 811 ? -11.027 9.271 -24.408 1.00 68.00 811 ARG A CA 1
ATOM 6201 C C . ARG A 1 811 ? -10.257 8.423 -23.388 1.00 68.00 811 ARG A C 1
ATOM 6203 O O . ARG A 1 811 ? -9.126 8.036 -23.656 1.00 68.00 811 ARG A O 1
ATOM 6210 N N . ALA A 1 812 ? -10.869 8.147 -22.231 1.00 63.12 812 ALA A N 1
ATOM 6211 C CA . ALA A 1 812 ? -10.295 7.381 -21.121 1.00 63.12 812 ALA A CA 1
ATOM 6212 C C . ALA A 1 812 ? -8.913 7.868 -20.619 1.00 63.12 812 ALA A C 1
ATOM 6214 O O . ALA A 1 812 ? -8.177 7.105 -20.002 1.00 63.12 812 ALA A O 1
ATOM 6215 N N . MET A 1 813 ? -8.564 9.142 -20.831 1.00 78.44 813 MET A N 1
ATOM 6216 C CA . MET A 1 813 ? -7.338 9.737 -20.290 1.00 78.44 813 MET A CA 1
ATOM 6217 C C . MET A 1 813 ? -7.574 10.163 -18.828 1.00 78.44 813 MET A C 1
ATOM 6219 O O . MET A 1 813 ? -8.457 10.998 -18.599 1.00 78.44 813 MET A O 1
ATOM 6223 N N . PRO A 1 814 ? -6.807 9.654 -17.842 1.00 65.38 814 PRO A N 1
ATOM 6224 C CA . PRO A 1 814 ? -6.966 10.034 -16.438 1.00 65.38 814 PRO A CA 1
ATOM 6225 C C . PRO A 1 814 ? -6.675 11.516 -16.164 1.00 65.38 814 PRO A C 1
ATOM 6227 O O . PRO A 1 814 ? -5.894 12.155 -16.868 1.00 65.38 814 PRO A O 1
ATOM 6230 N N . ALA A 1 815 ? -7.267 12.046 -15.093 1.00 74.38 815 ALA A N 1
ATOM 6231 C CA . ALA A 1 815 ? -6.970 13.377 -14.573 1.00 74.38 815 ALA A CA 1
ATOM 6232 C C . ALA A 1 815 ? -5.680 13.357 -13.737 1.00 74.38 815 ALA A C 1
ATOM 6234 O O . ALA A 1 815 ? -5.656 12.804 -12.635 1.00 74.38 815 ALA A O 1
ATOM 6235 N N . PHE A 1 816 ? -4.604 13.984 -14.222 1.00 74.69 816 PHE A N 1
ATOM 6236 C CA . PHE A 1 816 ? -3.327 14.026 -13.499 1.00 74.69 816 PHE A CA 1
ATOM 6237 C C . PHE A 1 816 ? -3.208 15.211 -12.526 1.00 74.69 816 PHE A C 1
ATOM 6239 O O . PHE A 1 816 ? -2.176 15.360 -11.875 1.00 74.69 816 PHE A O 1
ATOM 6246 N N . GLY A 1 817 ? -4.245 16.040 -12.366 1.00 66.00 817 GLY A N 1
ATOM 6247 C CA . GLY A 1 817 ? -4.245 17.213 -11.482 1.00 66.00 817 GLY A CA 1
ATOM 6248 C C . GLY A 1 817 ? -3.915 16.908 -10.017 1.00 66.00 817 GLY A C 1
ATOM 6249 O O . GLY A 1 817 ? -3.211 17.684 -9.372 1.00 66.00 817 GLY A O 1
ATOM 6250 N N . ALA A 1 818 ? -4.362 15.747 -9.525 1.00 51.03 818 ALA A N 1
ATOM 6251 C CA . ALA A 1 818 ? -4.093 15.240 -8.176 1.00 51.03 818 ALA A CA 1
ATOM 6252 C C . ALA A 1 818 ? -2.844 14.333 -8.075 1.00 51.03 818 ALA A C 1
ATOM 6254 O O . ALA A 1 818 ? -2.525 13.860 -6.987 1.00 51.03 818 ALA A O 1
ATOM 6255 N N . ILE A 1 819 ? -2.160 14.069 -9.196 1.00 53.72 819 ILE A N 1
ATOM 6256 C CA . ILE A 1 819 ? -1.064 13.088 -9.316 1.00 53.72 819 ILE A CA 1
ATOM 6257 C C . ILE A 1 819 ? 0.270 13.784 -9.632 1.00 53.72 819 ILE A C 1
ATOM 6259 O O . ILE A 1 819 ? 1.305 13.456 -9.062 1.00 53.72 819 ILE A O 1
ATOM 6263 N N . LEU A 1 820 ? 0.247 14.765 -10.536 1.00 64.50 820 LEU A N 1
ATOM 6264 C CA . LEU A 1 820 ? 1.406 15.532 -10.979 1.00 64.50 820 LEU A CA 1
ATOM 6265 C C . LEU A 1 820 ? 1.307 16.962 -10.457 1.00 64.50 820 LEU A C 1
ATOM 6267 O O . LEU A 1 820 ? 0.297 17.633 -10.673 1.00 64.50 820 LEU A O 1
ATOM 6271 N N . SER A 1 821 ? 2.375 17.470 -9.840 1.00 64.12 821 SER A N 1
ATOM 6272 C CA . SER A 1 821 ? 2.473 18.894 -9.493 1.00 64.12 821 SER A CA 1
ATOM 6273 C C . SER A 1 821 ? 2.382 19.789 -10.745 1.00 64.12 821 SER A C 1
ATOM 6275 O O . SER A 1 821 ? 2.733 19.337 -11.841 1.00 64.12 821 SER A O 1
ATOM 6277 N N . PRO A 1 822 ? 1.975 21.070 -10.623 1.00 75.38 822 PRO A N 1
ATOM 6278 C CA . PRO A 1 822 ? 1.844 21.973 -11.771 1.00 75.38 822 PRO A CA 1
ATOM 6279 C C . PRO A 1 822 ? 3.096 22.044 -12.657 1.00 75.38 822 PRO A C 1
ATOM 6281 O O . PRO A 1 822 ? 2.983 22.080 -13.880 1.00 75.38 822 PRO A O 1
ATOM 6284 N N . LEU A 1 823 ? 4.291 21.976 -12.059 1.00 73.94 823 LEU A N 1
ATOM 6285 C CA . LEU A 1 823 ? 5.539 21.970 -12.816 1.00 73.94 823 LEU A CA 1
ATOM 6286 C C . LEU A 1 823 ? 5.869 20.601 -13.432 1.00 73.94 823 LEU A C 1
ATOM 6288 O O . LEU A 1 823 ? 6.426 20.571 -14.519 1.00 73.94 823 LEU A O 1
ATOM 6292 N N . GLN A 1 824 ? 5.489 19.467 -12.830 1.00 71.88 824 GLN A N 1
ATOM 6293 C CA . GLN A 1 824 ? 5.590 18.169 -13.523 1.00 71.88 824 GLN A CA 1
ATOM 6294 C C . GLN A 1 824 ? 4.681 18.128 -14.762 1.00 71.88 824 GLN A C 1
ATOM 6296 O O . GLN A 1 824 ? 5.073 17.560 -15.780 1.00 71.88 824 GLN A O 1
ATOM 6301 N N . ARG A 1 825 ? 3.514 18.794 -14.715 1.00 87.38 825 ARG A N 1
ATOM 6302 C CA . ARG A 1 825 ? 2.636 18.983 -15.886 1.00 87.38 825 ARG A CA 1
ATOM 6303 C C . ARG A 1 825 ? 3.289 19.877 -16.957 1.00 87.38 825 ARG A C 1
ATOM 6305 O O . ARG A 1 825 ? 3.203 19.564 -18.139 1.00 87.38 825 ARG A O 1
ATOM 6312 N N . GLN A 1 826 ? 4.009 20.929 -16.559 1.00 87.25 826 GLN A N 1
ATOM 6313 C CA . GLN A 1 826 ? 4.815 21.758 -17.475 1.00 87.25 826 GLN A CA 1
ATOM 6314 C C . GLN A 1 826 ? 6.029 21.009 -18.050 1.00 87.25 826 GLN A C 1
ATOM 6316 O O . GLN A 1 826 ? 6.306 21.127 -19.240 1.00 87.25 826 GLN A O 1
ATOM 6321 N N . ALA A 1 827 ? 6.717 20.198 -17.243 1.00 85.00 827 ALA A N 1
ATOM 6322 C CA . ALA A 1 827 ? 7.858 19.394 -17.667 1.00 85.00 827 ALA A CA 1
ATOM 6323 C C . ALA A 1 827 ? 7.444 18.355 -18.716 1.00 85.00 827 ALA A C 1
ATOM 6325 O O . ALA A 1 827 ? 8.021 18.318 -19.801 1.00 85.00 827 ALA A O 1
ATOM 6326 N N . VAL A 1 828 ? 6.401 17.557 -18.443 1.00 90.38 828 VAL A N 1
ATOM 6327 C CA . VAL A 1 828 ? 5.921 16.557 -19.411 1.00 90.38 828 VAL A CA 1
AT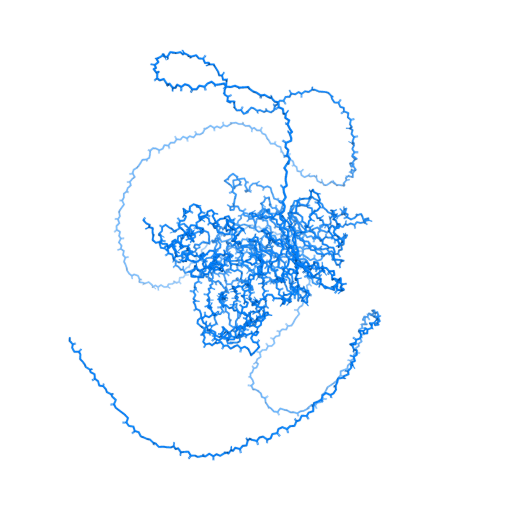OM 6328 C C . VAL A 1 828 ? 5.418 17.208 -20.698 1.00 90.38 828 VAL A C 1
ATOM 6330 O O . VAL A 1 828 ? 5.670 16.679 -21.774 1.00 90.38 828 VAL A O 1
ATOM 6333 N N . LEU A 1 829 ? 4.807 18.397 -20.628 1.00 93.19 829 LEU A N 1
ATOM 6334 C CA . LEU A 1 829 ? 4.440 19.157 -21.823 1.00 93.19 829 LEU A CA 1
ATOM 6335 C C . LEU A 1 829 ? 5.669 19.639 -22.616 1.00 93.19 829 LEU A C 1
ATOM 6337 O O . LEU A 1 829 ? 5.687 19.500 -23.837 1.00 93.19 829 LEU A O 1
ATOM 6341 N N . ALA A 1 830 ? 6.718 20.133 -21.952 1.00 91.00 830 ALA A N 1
ATOM 6342 C CA . ALA A 1 830 ? 7.975 20.498 -22.612 1.00 91.00 830 ALA A CA 1
ATOM 6343 C C . ALA A 1 830 ? 8.648 19.289 -23.291 1.00 91.00 830 ALA A C 1
ATOM 6345 O O . ALA A 1 830 ? 9.181 19.418 -24.394 1.00 91.00 830 ALA A O 1
ATOM 6346 N N . TYR A 1 831 ? 8.563 18.099 -22.689 1.00 92.06 831 TYR A N 1
ATOM 6347 C CA . TYR A 1 831 ? 8.995 16.861 -23.337 1.00 92.06 831 TYR A CA 1
ATOM 6348 C C . TYR A 1 831 ? 8.113 16.482 -24.535 1.00 92.06 831 TYR A C 1
ATOM 6350 O O . TYR A 1 831 ? 8.651 16.250 -25.611 1.00 92.06 831 TYR A O 1
ATOM 6358 N N . LEU A 1 832 ? 6.779 16.491 -24.403 1.00 92.94 832 LEU A N 1
ATOM 6359 C CA . LEU A 1 832 ? 5.853 16.223 -25.516 1.00 92.94 832 LEU A CA 1
ATOM 6360 C C . LEU A 1 832 ? 6.135 17.146 -26.715 1.00 92.94 832 LEU A C 1
ATOM 6362 O O . LEU A 1 832 ? 6.207 16.681 -27.852 1.00 92.94 832 LEU A O 1
ATOM 6366 N N . ARG A 1 833 ? 6.362 18.442 -26.449 1.00 90.50 833 ARG A N 1
ATOM 6367 C CA . ARG A 1 833 ? 6.810 19.441 -27.433 1.00 90.50 833 ARG A CA 1
ATOM 6368 C C . ARG A 1 833 ? 8.123 19.029 -28.102 1.00 90.50 833 ARG A C 1
ATOM 6370 O O . ARG A 1 833 ? 8.188 19.018 -29.325 1.00 90.50 833 ARG A O 1
ATOM 6377 N N . SER A 1 834 ? 9.142 18.684 -27.314 1.00 89.62 834 SER A N 1
ATOM 6378 C CA . SER A 1 834 ? 10.494 18.386 -27.806 1.00 89.62 834 SER A CA 1
ATOM 6379 C C . SER A 1 834 ? 10.644 17.024 -28.492 1.00 89.62 834 SER A C 1
ATOM 6381 O O . SER A 1 834 ? 11.556 16.874 -29.300 1.00 89.62 834 SER A O 1
ATOM 6383 N N . ALA A 1 835 ? 9.822 16.032 -28.143 1.00 87.94 835 ALA A N 1
ATOM 6384 C CA . ALA A 1 835 ? 9.940 14.656 -28.628 1.00 87.94 835 ALA A CA 1
ATOM 6385 C C . ALA A 1 835 ? 8.983 14.345 -29.789 1.00 87.94 835 ALA A C 1
ATOM 6387 O O . ALA A 1 835 ? 9.358 13.624 -30.710 1.00 87.94 835 ALA A O 1
ATOM 6388 N N . PHE A 1 836 ? 7.761 14.893 -29.758 1.00 89.38 836 PHE A N 1
ATOM 6389 C CA . PHE A 1 836 ? 6.692 14.533 -30.703 1.00 89.38 836 PHE A CA 1
ATOM 6390 C C . PHE A 1 836 ? 6.047 15.742 -31.402 1.00 89.38 836 PHE A C 1
ATOM 6392 O O . PHE A 1 836 ? 5.287 15.578 -32.358 1.00 89.38 836 PHE A O 1
ATOM 6399 N N . GLY A 1 837 ? 6.341 16.967 -30.956 1.00 77.44 837 GLY A N 1
ATOM 6400 C CA . GLY A 1 837 ? 5.862 18.184 -31.604 1.00 77.44 837 GLY A CA 1
ATOM 6401 C C . GLY A 1 837 ? 6.330 18.311 -33.058 1.00 77.44 837 GLY A C 1
ATOM 6402 O O . GLY A 1 837 ? 7.274 17.659 -33.505 1.00 77.44 837 GLY A O 1
ATOM 6403 N N . ALA A 1 838 ? 5.662 19.170 -33.822 1.00 63.16 838 ALA A N 1
ATOM 6404 C CA . ALA A 1 838 ? 6.315 19.823 -34.953 1.00 63.16 838 ALA A CA 1
ATOM 6405 C C . ALA A 1 838 ? 7.229 20.947 -34.415 1.00 63.16 838 ALA A C 1
ATOM 6407 O O . ALA A 1 838 ? 6.948 21.463 -33.325 1.00 63.16 838 ALA A O 1
ATOM 6408 N N . PRO A 1 839 ? 8.281 21.367 -35.147 1.00 49.47 839 PRO A N 1
ATOM 6409 C CA . PRO A 1 839 ? 8.874 22.680 -34.904 1.00 49.47 839 PRO A CA 1
ATOM 6410 C C . PRO A 1 839 ? 7.778 23.754 -34.973 1.00 49.47 839 PRO A C 1
ATOM 6412 O O . PRO A 1 839 ? 6.805 23.605 -35.717 1.00 49.47 839 PRO A O 1
ATOM 6415 N N . ALA A 1 840 ? 7.914 24.814 -34.176 1.00 39.41 840 ALA A N 1
ATOM 6416 C CA . ALA A 1 840 ? 6.993 25.941 -34.254 1.00 39.41 840 ALA A CA 1
ATOM 6417 C C . ALA A 1 840 ? 7.102 26.617 -35.641 1.00 39.41 840 ALA A C 1
ATOM 6419 O O . ALA A 1 840 ? 8.221 26.706 -36.154 1.00 39.41 840 ALA A O 1
ATOM 6420 N N . PRO A 1 841 ? 5.975 27.046 -36.241 1.00 39.78 841 PRO A N 1
ATOM 6421 C CA . PRO A 1 841 ? 5.974 27.849 -37.463 1.00 39.78 841 PRO A CA 1
ATOM 6422 C C . PRO A 1 841 ? 6.473 29.280 -37.210 1.00 39.78 841 PRO A C 1
ATOM 6424 O O . PRO A 1 841 ? 6.275 29.779 -36.077 1.00 39.78 841 PRO A O 1
#